Protein 9IA2 (pdb70)

InterPro domains:
  IPR005653 Organic solvent tolerance-like, N-terminal [PF03968] (53-194)
  IPR007543 LptD, C-terminal [PF04453] (309-697)
  IPR020889 LPS-assembly protein LptD [MF_01411] (3-763)
  IPR050218 Lipopolysaccharide Assembly Protein LptD [PTHR30189] (1-781)

Nearest PDB structures (foldseek):
  4q35-assembly1_A  TM=9.041E-01  e=0.000E+00  Shigella flexneri
  4rhb-assembly1_A  TM=9.912E-01  e=6.072E-88  Escherichia coli K-12
  4n4r-assembly1_A  TM=9.856E-01  e=3.255E-78  Salmonella enterica subsp. enterica serovar Typhimurium str. LT2
  8h1s-assembly1_C  TM=8.757E-01  e=7.212E-52  Pseudomonas aeruginosa PAO1
  5iva-assembly1_A  TM=8.704E-01  e=1.239E-38  Pseudomonas aeruginosa PAO1

B-factor: mean 85.43, std 21.35, range [50.89, 157.4]

Secondary structure (DSSP, 8-state):
-HHHHHTTS----------EE--EEE-S---B--B---SEEEE-SSEEEEESEEEE-TTT--EEEES-EEEESSS--EEE-SEEEEETTTTEEEEET-EEB-SPTT--SEEEE-SEEEEETTTTEEEEEEEEEEETTEEEEEEEEEEEE-SSS-B-EEPPPEEEEETTTEEEEE--EEEEEETTEEEEEEEEEETTTTEEEEEEEEEEEETTEEEEEEEEEES--TTHHHH-TTSS---EEEEEEEEEEEETTTEEEEEEEEEESSTTHHHHS--SS--TT-SEEEEEEEEEEE-SSEEEEEEEEEEEE--SS----EEEEEEEEEEEEEEEETTEEEEEEEEEEEEEESSTTS-EEEEEEEEEEEEEEEE-SSEEEEEEEEE-EEEEEEE--HHHHHH-SS---SEEEE--EEEEEEEEE-EEEE-SSS-TT-EEEEEEEEEEEEE-----TTS--SS-PBPP--TTGGG-S-SBSSSS----EEEEEEEEEEEEE-TTS-EEEEEEEEEEEESS----S------SS---SEEEEEEEEEEE--SSSEEEEEEEEEETTTTEEEEEEEEEEEESSSS-EEEEEEEEE-HHHHHHHS-GGGGTSHHHHT-EEEEEEEEEEEETTTEEEEEEEEEETTTTEEEEEEEEEEEE-SSEEEEEEEEEEEEEEETTTTEEEEEEEEEEEEEE-SSSS-----HHHHTTSSSS------/---EE--S-SS-GGGSEEEEEESSTTSHHHHHHHHHHHHTT-EEE-TT-S--SS-EEEEEEEEEEEEEEEE-TTS-EEEEEEEEEEEEEEE-TTS-EEEEEEEEEEEEE--GGGHHHHHHHHHHHHHHHHHHHHHHHHHHHHHHHHHHHHHH-/--B-------

Radius of gyration: 32.45 Å; Cα contacts (8 Å, |Δi|>4): 2332; chains: 3; bounding box: 78×64×96 Å

Organism: Escherichia coli (strain K12) (NCBI:txid83333)

Structure (mmCIF, N/CA/C/O backbone):
data_9IA2
#
_entry.id   9IA2
#
_cell.length_a   1.00
_cell.length_b   1.00
_cell.length_c   1.00
_cell.angle_alpha   90.00
_cell.angle_beta   90.00
_cell.angle_gamma   90.00
#
_symmetry.space_group_name_H-M   'P 1'
#
loop_
_entity.id
_entity.type
_entity.pdbx_description
1 polymer 'LPS-assembly protein LptD'
2 polymer 'LPS-assembly lipoprotein LptE'
3 polymer 'LPS-assembly lipoprotein LptM'
#
loop_
_atom_site.group_PDB
_atom_site.id
_atom_site.type_symbol
_atom_site.label_atom_id
_atom_site.label_alt_id
_atom_site.label_comp_id
_atom_site.label_asym_id
_atom_site.label_entity_id
_atom_site.label_seq_id
_atom_site.pdbx_PDB_ins_code
_atom_site.Cartn_x
_atom_site.Cartn_y
_atom_site.Cartn_z
_atom_site.occupancy
_atom_site.B_iso_or_equiv
_atom_site.auth_seq_id
_atom_site.auth_comp_id
_atom_site.auth_asym_id
_atom_site.auth_atom_id
_atom_site.pdbx_PDB_model_num
ATOM 1 N N . LEU A 1 27 ? 142.73300 148.79300 155.62800 1.000 122.98651 27 LEU A N 1
ATOM 2 C CA . LEU A 1 27 ? 142.44800 147.98900 156.82000 1.000 124.56626 27 LEU A CA 1
ATOM 3 C C . LEU A 1 27 ? 143.61300 147.07600 157.21700 1.000 127.51194 27 LEU A C 1
ATOM 4 O O . LEU A 1 27 ? 143.95200 147.02100 158.39200 1.000 129.10335 27 LEU A O 1
ATOM 20 N N . ALA A 1 28 ? 144.27500 146.40700 156.27400 1.000 128.39805 28 ALA A N 1
ATOM 21 C CA . ALA A 1 28 ? 145.44700 145.58800 156.59400 1.000 127.16440 28 ALA A CA 1
ATOM 22 C C . ALA A 1 28 ? 146.56800 146.41400 157.26700 1.000 127.43592 28 ALA A C 1
ATOM 23 O O . ALA A 1 28 ? 147.17800 145.95800 158.23400 1.000 126.72782 28 ALA A O 1
ATOM 30 N N . SER A 1 29 ? 146.78200 147.66100 156.83600 1.000 129.51172 29 SER A N 1
ATOM 31 C CA . SER A 1 29 ? 147.69500 148.60300 157.49300 1.000 128.63060 29 SER A CA 1
ATOM 32 C C . SER A 1 29 ? 147.20100 149.02900 158.88000 1.000 125.47510 29 SER A C 1
ATOM 33 O O . SER A 1 29 ? 147.98900 149.07200 159.81800 1.000 127.55717 29 SER A O 1
ATOM 41 N N . GLN A 1 30 ? 145.90700 149.30100 159.05000 1.000 125.03225 30 GLN A N 1
ATOM 42 C CA . GLN A 1 30 ? 145.31800 149.60900 160.36200 1.000 127.05729 30 GLN A CA 1
ATOM 43 C C . GLN A 1 30 ? 145.39800 148.42400 161.34200 1.000 125.28811 30 GLN A C 1
ATOM 44 O O . GLN A 1 30 ? 145.51500 148.63400 162.54800 1.000 120.41481 30 GLN A O 1
ATOM 58 N N . CYS A 1 31 ? 145.36700 147.18900 160.84600 1.000 127.09368 31 CYS A N 1
ATOM 59 C CA . CYS A 1 31 ? 145.57300 146.00700 161.67200 1.000 122.60767 31 CYS A CA 1
ATOM 60 C C . CYS A 1 31 ? 147.04300 145.84500 162.05700 1.000 122.36656 31 CYS A C 1
ATOM 61 O O . CYS A 1 31 ? 147.34700 145.75500 163.24200 1.000 120.98677 31 CYS A O 1
ATOM 68 N N . MET A 1 32 ? 147.97400 145.87200 161.09900 1.000 125.95804 32 MET A N 1
ATOM 69 C CA . MET A 1 32 ? 149.40800 145.73100 161.39300 1.000 126.23807 32 MET A CA 1
ATOM 70 C C . MET A 1 32 ? 149.98200 146.88600 162.22700 1.000 123.28313 32 MET A C 1
ATOM 71 O O . MET A 1 32 ? 150.94500 146.68300 162.95800 1.000 120.92151 32 MET A O 1
ATOM 85 N N . LEU A 1 33 ? 149.36700 148.07200 162.21400 1.000 124.22547 33 LEU A N 1
ATOM 86 C CA . LEU A 1 33 ? 149.69100 149.16700 163.13200 1.000 124.72075 33 LEU A CA 1
ATOM 87 C C . LEU A 1 33 ? 149.52300 148.77300 164.61500 1.000 121.40570 33 LEU A C 1
ATOM 88 O O . LEU A 1 33 ? 150.23900 149.29100 165.47100 1.000 123.21261 33 LEU A O 1
ATOM 104 N N . GLY A 1 34 ? 148.62400 147.83800 164.93200 1.000 117.84779 34 GLY A N 1
ATOM 105 C CA . GLY A 1 34 ? 148.42200 147.30700 166.28200 1.000 114.19783 34 GLY A CA 1
ATOM 106 C C . GLY A 1 34 ? 149.28000 146.08500 166.64400 1.000 117.61026 34 GLY A C 1
ATOM 107 O O . GLY A 1 34 ? 149.04800 145.48300 167.69100 1.000 113.32642 34 GLY A O 1
ATOM 111 N N . VAL A 1 35 ? 150.24700 145.69400 165.80300 1.000 121.56316 35 VAL A N 1
ATOM 112 C CA . VAL A 1 35 ? 151.06700 144.47800 165.97500 1.000 119.12152 35 VAL A CA 1
ATOM 113 C C . VAL A 1 35 ? 152.54600 144.81900 166.23300 1.000 119.53973 35 VAL A C 1
ATOM 114 O O . VAL A 1 35 ? 153.13000 145.56400 165.44900 1.000 122.16013 35 VAL A O 1
ATOM 127 N N . PRO A 1 36 ? 153.19200 144.29000 167.29000 1.000 117.52166 36 PRO A N 1
ATOM 128 C CA . PRO A 1 36 ? 154.63300 144.43500 167.50800 1.000 118.07925 36 PRO A CA 1
ATOM 129 C C . PRO A 1 36 ? 155.49800 143.88600 166.36800 1.000 120.53717 36 PRO A C 1
ATOM 130 O O . PRO A 1 36 ? 155.14700 142.90500 165.71300 1.000 117.64246 36 PRO A O 1
ATOM 141 N N . SER A 1 37 ? 156.68800 144.45500 166.19400 1.000 126.10550 37 SER A N 1
ATOM 142 C CA . SER A 1 37 ? 157.67000 144.05200 165.17800 1.000 126.50929 37 SER A CA 1
ATOM 143 C C . SER A 1 37 ? 159.05100 143.84500 165.80400 1.000 129.82129 37 SER A C 1
ATOM 144 O O . SER A 1 37 ? 159.51200 144.68600 166.57500 1.000 129.56770 37 SER A O 1
ATOM 152 N N . TYR A 1 38 ? 159.73000 142.75500 165.45300 1.000 130.49959 38 TYR A N 1
ATOM 153 C CA . TYR A 1 38 ? 161.07100 142.43500 165.94800 1.000 132.86240 38 TYR A CA 1
ATOM 154 C C . TYR A 1 38 ? 162.10500 143.45800 165.43300 1.000 135.55221 38 TYR A C 1
ATOM 155 O O . TYR A 1 38 ? 162.29300 143.60900 164.22500 1.000 138.53458 38 TYR A O 1
ATOM 173 N N . ARG A 1 40 ? 165.55300 144.15200 166.33400 1.000 141.24192 40 ARG A N 1
ATOM 174 C CA . ARG A 1 40 ? 166.94400 143.78800 166.64800 1.000 144.95765 40 ARG A CA 1
ATOM 175 C C . ARG A 1 40 ? 167.51500 142.87200 165.55000 1.000 151.36178 40 ARG A C 1
ATOM 176 O O . ARG A 1 40 ? 166.74600 142.37200 164.72600 1.000 149.52744 40 ARG A O 1
ATOM 197 N N . PRO A 1 41 ? 168.83900 142.63700 165.48500 1.000 157.40448 41 PRO A N 1
ATOM 198 C CA . PRO A 1 41 ? 169.41400 141.62800 164.59200 1.000 152.74179 41 PRO A CA 1
ATOM 199 C C . PRO A 1 41 ? 168.76000 140.24800 164.75900 1.000 145.28129 41 PRO A C 1
ATOM 200 O O . PRO A 1 41 ? 168.43000 139.84300 165.87600 1.000 147.04092 41 PRO A O 1
ATOM 211 N N . THR A 1 53 ? 174.66100 137.99300 177.40800 1.000 129.93507 53 THR A N 1
ATOM 212 C CA . THR A 1 53 ? 174.99700 139.32600 177.94800 1.000 132.95786 53 THR A CA 1
ATOM 213 C C . THR A 1 53 ? 174.05800 139.71800 179.08500 1.000 135.27706 53 THR A C 1
ATOM 214 O O . THR A 1 53 ? 172.87900 139.37300 179.04200 1.000 137.35972 53 THR A O 1
ATOM 225 N N . ILE A 1 54 ? 174.55900 140.44900 180.09000 1.000 135.03109 54 ILE A N 1
ATOM 226 C CA . ILE A 1 54 ? 173.77900 141.02200 181.20100 1.000 135.43573 54 ILE A CA 1
ATOM 227 C C . ILE A 1 54 ? 174.20500 142.47500 181.44500 1.000 128.54012 54 ILE A C 1
ATOM 228 O O . ILE A 1 54 ? 175.39800 142.77000 181.48300 1.000 130.04033 54 ILE A O 1
ATOM 244 N N . VAL A 1 68 ? 173.06800 138.37900 192.02300 1.000 136.75769 68 VAL A N 1
ATOM 245 C CA . VAL A 1 68 ? 171.83500 139.17300 191.96300 1.000 143.67254 68 VAL A CA 1
ATOM 246 C C . VAL A 1 68 ? 172.12000 140.49200 191.25600 1.000 143.26362 68 VAL A C 1
ATOM 247 O O . VAL A 1 68 ? 173.02300 141.22600 191.64500 1.000 142.05421 68 VAL A O 1
ATOM 260 N N . PHE A 1 69 ? 171.33600 140.81100 190.23400 1.000 144.41675 69 PHE A N 1
ATOM 261 C CA . PHE A 1 69 ? 171.37500 142.06600 189.48400 1.000 141.66310 69 PHE A CA 1
ATOM 262 C C . PHE A 1 69 ? 170.13600 142.90100 189.80500 1.000 139.26698 69 PHE A C 1
ATOM 263 O O . PHE A 1 69 ? 169.03500 142.35500 189.87400 1.000 143.05440 69 PHE A O 1
ATOM 280 N N . VAL A 1 73 ? 167.54500 146.13500 184.53300 1.000 133.09355 73 VAL A N 1
ATOM 281 C CA . VAL A 1 73 ? 168.23900 144.90900 184.12100 1.000 137.86276 73 VAL A CA 1
ATOM 282 C C . VAL A 1 73 ? 167.85000 144.52400 182.69100 1.000 134.39794 73 VAL A C 1
ATOM 283 O O . VAL A 1 73 ? 166.66700 144.51200 182.36200 1.000 134.63610 73 VAL A O 1
ATOM 296 N N . ASP A 1 74 ? 168.83700 144.21400 181.84800 1.000 133.69550 74 ASP A N 1
ATOM 297 C CA . ASP A 1 74 ? 168.68100 143.94600 180.41100 1.000 134.26390 74 ASP A CA 1
ATOM 298 C C . ASP A 1 74 ? 169.64100 142.83200 179.95900 1.000 133.38132 74 ASP A C 1
ATOM 299 O O . ASP A 1 74 ? 170.86300 142.96100 180.06300 1.000 136.92654 74 ASP A O 1
ATOM 308 N N . ILE A 1 75 ? 169.07700 141.70400 179.51800 1.000 133.58199 75 ILE A N 1
ATOM 309 C CA . ILE A 1 75 ? 169.73200 140.40000 179.36700 1.000 135.22328 75 ILE A CA 1
ATOM 310 C C . ILE A 1 75 ? 169.41600 139.80200 177.99300 1.000 136.05979 75 ILE A C 1
ATOM 311 O O . ILE A 1 75 ? 168.27200 139.84800 177.54600 1.000 139.08347 75 ILE A O 1
ATOM 327 N N . MET A 1 76 ? 170.40100 139.20100 177.32300 1.000 135.57694 76 MET A N 1
ATOM 328 C CA . MET A 1 76 ? 170.23900 138.61300 175.98900 1.000 134.77543 76 MET A CA 1
ATOM 329 C C . MET A 1 76 ? 170.87300 137.22200 175.88300 1.000 128.98086 76 MET A C 1
ATOM 330 O O . MET A 1 76 ? 171.88400 136.93300 176.52400 1.000 131.77439 76 MET A O 1
ATOM 344 N N . SER A 1 80 ? 166.59200 135.95700 171.73700 1.000 122.46686 80 SER A N 1
ATOM 345 C CA . SER A 1 80 ? 165.75800 136.18400 172.92500 1.000 128.55857 80 SER A CA 1
ATOM 346 C C . SER A 1 80 ? 166.33000 137.29000 173.82500 1.000 129.09243 80 SER A C 1
ATOM 347 O O . SER A 1 80 ? 167.53100 137.30900 174.10400 1.000 131.93692 80 SER A O 1
ATOM 355 N N . ARG A 1 81 ? 165.46800 138.17500 174.33500 1.000 130.53004 81 ARG A N 1
ATOM 356 C CA . ARG A 1 81 ? 165.80600 139.24000 175.29700 1.000 131.10988 81 ARG A CA 1
ATOM 357 C C . ARG A 1 81 ? 164.89800 139.18400 176.52600 1.000 131.68448 81 ARG A C 1
ATOM 358 O O . ARG A 1 81 ? 163.70900 138.90800 176.40700 1.000 133.17914 81 ARG A O 1
ATOM 379 N N . LEU A 1 82 ? 165.45400 139.49100 177.69300 1.000 128.66691 82 LEU A N 1
ATOM 380 C CA . LEU A 1 82 ? 164.78400 139.55900 178.98900 1.000 126.59659 82 LEU A CA 1
ATOM 381 C C . LEU A 1 82 ? 165.13100 140.89100 179.66900 1.000 128.58061 82 LEU A C 1
ATOM 382 O O . LEU A 1 82 ? 166.28300 141.31300 179.64700 1.000 133.07278 82 LEU A O 1
ATOM 398 N N . GLN A 1 83 ? 164.16100 141.53000 180.31300 1.000 126.54166 83 GLN A N 1
ATOM 399 C CA . GLN A 1 83 ? 164.34800 142.72200 181.14100 1.000 124.72746 83 GLN A CA 1
ATOM 400 C C . GLN A 1 83 ? 163.56500 142.60600 182.45000 1.000 124.42812 83 GLN A C 1
ATOM 401 O O . GLN A 1 83 ? 162.51400 141.97200 182.47600 1.000 128.17773 83 GLN A O 1
ATOM 415 N N . ALA A 1 84 ? 164.05800 143.21000 183.53100 1.000 130.40193 84 ALA A N 1
ATOM 416 C CA . ALA A 1 84 ? 163.41900 143.18600 184.85000 1.000 133.08897 84 ALA A CA 1
ATOM 417 C C . ALA A 1 84 ? 163.97300 144.27700 185.78900 1.000 136.48782 84 ALA A C 1
ATOM 418 O O . ALA A 1 84 ? 165.00500 144.88800 185.51700 1.000 137.55711 84 ALA A O 1
ATOM 425 N N . ASP A 1 85 ? 163.31500 144.50800 186.92200 1.000 139.33524 85 ASP A N 1
ATOM 426 C CA . ASP A 1 85 ? 163.85800 145.33600 188.00700 1.000 143.03915 85 ASP A CA 1
ATOM 427 C C . ASP A 1 85 ? 164.91000 144.59400 188.84700 1.000 141.88291 85 ASP A C 1
ATOM 428 O O . ASP A 1 85 ? 165.86600 145.21000 189.31900 1.000 140.82591 85 ASP A O 1
ATOM 437 N N . GLU A 1 86 ? 164.76800 143.27800 189.01100 1.000 142.88757 86 GLU A N 1
ATOM 438 C CA . GLU A 1 86 ? 165.73800 142.40000 189.67000 1.000 142.99027 86 GLU A CA 1
ATOM 439 C C . GLU A 1 86 ? 165.86700 141.05200 188.94300 1.000 142.66072 86 GLU A C 1
ATOM 440 O O . GLU A 1 86 ? 164.87600 140.48800 188.48300 1.000 145.17298 86 GLU A O 1
ATOM 452 N N . VAL A 1 87 ? 167.08200 140.50300 188.86900 1.000 140.65935 87 VAL A N 1
ATOM 453 C CA . VAL A 1 87 ? 167.33900 139.13500 188.39100 1.000 140.80333 87 VAL A CA 1
ATOM 454 C C . VAL A 1 87 ? 168.31200 138.41800 189.31800 1.000 141.29427 87 VAL A C 1
ATOM 455 O O . VAL A 1 87 ? 169.40300 138.91700 189.57700 1.000 142.20096 87 VAL A O 1
ATOM 468 N N . GLN A 1 88 ? 167.97200 137.20700 189.75400 1.000 142.36344 88 GLN A N 1
ATOM 469 C CA . GLN A 1 88 ? 168.89400 136.29800 190.43300 1.000 140.65751 88 GLN A CA 1
ATOM 470 C C . GLN A 1 88 ? 169.35600 135.25100 189.42500 1.000 140.60925 88 GLN A C 1
ATOM 471 O O . GLN A 1 88 ? 168.52500 134.59500 188.80700 1.000 138.27047 88 GLN A O 1
ATOM 485 N N . LEU A 1 89 ? 170.66900 135.10800 189.25000 1.000 140.12676 89 LEU A N 1
ATOM 486 C CA . LEU A 1 89 ? 171.32600 134.19000 188.32100 1.000 138.61698 89 LEU A CA 1
ATOM 487 C C . LEU A 1 89 ? 172.01800 133.05100 189.07600 1.000 137.09916 89 LEU A C 1
ATOM 488 O O . LEU A 1 89 ? 172.79200 133.30000 189.99800 1.000 134.13200 89 LEU A O 1
ATOM 504 N N . HIS A 1 90 ? 171.80100 131.81700 188.63300 1.000 141.77059 90 HIS A N 1
ATOM 505 C CA . HIS A 1 90 ? 172.47500 130.62400 189.13300 1.000 138.74865 90 HIS A CA 1
ATOM 506 C C . HIS A 1 90 ? 173.18300 129.87000 188.00400 1.000 135.51076 90 HIS A C 1
ATOM 507 O O . HIS A 1 90 ? 172.63000 129.71600 186.91500 1.000 138.13935 90 HIS A O 1
ATOM 521 N N . THR A 1 103 ? 170.18900 128.84400 185.36800 1.000 131.00864 103 THR A N 1
ATOM 522 C CA . THR A 1 103 ? 168.81700 129.38400 185.49300 1.000 137.62408 103 THR A CA 1
ATOM 523 C C . THR A 1 103 ? 168.77900 130.81000 186.04300 1.000 138.24469 103 THR A C 1
ATOM 524 O O . THR A 1 103 ? 169.69600 131.24700 186.74100 1.000 141.10077 103 THR A O 1
ATOM 535 N N . VAL A 1 104 ? 167.70900 131.54100 185.72700 1.000 135.90987 104 VAL A N 1
ATOM 536 C CA . VAL A 1 104 ? 167.44200 132.89700 186.23100 1.000 133.85112 104 VAL A CA 1
ATOM 537 C C . VAL A 1 104 ? 166.03400 133.01000 186.80100 1.000 135.30066 104 VAL A C 1
ATOM 538 O O . VAL A 1 104 ? 165.08500 132.52500 186.19000 1.000 135.67971 104 VAL A O 1
ATOM 551 N N . ASP A 1 105 ? 165.89000 133.71000 187.92300 1.000 135.11121 105 ASP A N 1
ATOM 552 C CA . ASP A 1 105 ? 164.60600 134.17400 188.45300 1.000 135.59966 105 ASP A CA 1
ATOM 553 C C . ASP A 1 105 ? 164.52400 135.68800 188.25000 1.000 133.07239 105 ASP A C 1
ATOM 554 O O . ASP A 1 105 ? 165.38500 136.42100 188.73300 1.000 137.97029 105 ASP A O 1
ATOM 563 N N . LEU A 1 107 ? 162.26300 139.29700 188.65300 1.000 135.25725 107 LEU A N 1
ATOM 564 C CA . LEU A 1 107 ? 161.28100 139.89100 189.56200 1.000 137.41193 107 LEU A CA 1
ATOM 565 C C . LEU A 1 107 ? 161.05900 141.38300 189.26200 1.000 138.56919 107 LEU A C 1
ATOM 566 O O . LEU A 1 107 ? 162.01500 142.14800 189.15400 1.000 138.67142 107 LEU A O 1
ATOM 582 N N . GLY A 1 108 ? 159.78900 141.79700 189.19300 1.000 137.45864 108 GLY A N 1
ATOM 583 C CA . GLY A 1 108 ? 159.35800 143.17800 188.94200 1.000 132.64171 108 GLY A CA 1
ATOM 584 C C . GLY A 1 108 ? 159.55900 143.62700 187.48900 1.000 132.04183 108 GLY A C 1
ATOM 585 O O . GLY A 1 108 ? 160.64000 143.46000 186.92600 1.000 133.81651 108 GLY A O 1
ATOM 589 N N . ASN A 1 109 ? 158.51100 144.18500 186.86900 1.000 129.84095 109 ASN A N 1
ATOM 590 C CA . ASN A 1 109 ? 158.52500 144.65400 185.47400 1.000 131.82163 109 ASN A CA 1
ATOM 591 C C . ASN A 1 109 ? 159.17100 143.64600 184.49800 1.000 128.49922 109 ASN A C 1
ATOM 592 O O . ASN A 1 109 ? 159.90500 144.03500 183.58800 1.000 129.63001 109 ASN A O 1
ATOM 603 N N . VAL A 1 110 ? 158.93000 142.34200 184.68600 1.000 126.02031 110 VAL A N 1
ATOM 604 C CA . VAL A 1 110 ? 159.50000 141.29500 183.83200 1.000 122.46318 110 VAL A CA 1
ATOM 605 C C . VAL A 1 110 ? 158.93100 141.44100 182.42700 1.000 114.62901 110 VAL A C 1
ATOM 606 O O . VAL A 1 110 ? 157.72200 141.34700 182.22700 1.000 110.54606 110 VAL A O 1
ATOM 619 N N . HIS A 1 111 ? 159.80500 141.66500 181.45800 1.000 114.34797 111 HIS A N 1
ATOM 620 C CA . HIS A 1 111 ? 159.48300 141.79900 180.04300 1.000 113.95637 111 HIS A CA 1
ATOM 621 C C . HIS A 1 111 ? 160.39400 140.85600 179.26300 1.000 117.10768 111 HIS A C 1
ATOM 622 O O . HIS A 1 111 ? 161.59800 140.81200 179.49700 1.000 123.66005 111 HIS A O 1
ATOM 636 N N . TYR A 1 112 ? 159.83300 140.10000 178.33600 1.000 116.18923 112 TYR A N 1
ATOM 637 C CA . TYR A 1 112 ? 160.53300 139.08300 177.56000 1.000 113.98794 112 TYR A CA 1
ATOM 638 C C . TYR A 1 112 ? 160.13200 139.26600 176.09800 1.000 115.12525 112 TYR A C 1
ATOM 639 O O . TYR A 1 112 ? 158.94600 139.41600 175.82500 1.000 120.08748 112 TYR A O 1
ATOM 657 N N . ASP A 1 113 ? 161.06400 139.23800 175.14900 1.000 116.55096 113 ASP A N 1
ATOM 658 C CA . ASP A 1 113 ? 160.73300 139.34000 173.72900 1.000 119.39048 113 ASP A CA 1
ATOM 659 C C . ASP A 1 113 ? 161.67400 138.52600 172.83700 1.000 122.02403 113 ASP A C 1
ATOM 660 O O . ASP A 1 113 ? 162.81900 138.23700 173.18400 1.000 128.33319 113 ASP A O 1
ATOM 669 N N . ASP A 1 114 ? 161.14400 138.09600 171.69600 1.000 119.84603 114 ASP A N 1
ATOM 670 C CA . ASP A 1 114 ? 161.72900 137.08400 170.81200 1.000 122.26735 114 ASP A CA 1
ATOM 671 C C . ASP A 1 114 ? 161.15800 137.23000 169.38300 1.000 123.07576 114 ASP A C 1
ATOM 672 O O . ASP A 1 114 ? 160.44700 138.18400 169.07700 1.000 123.30312 114 ASP A O 1
ATOM 681 N N . ASN A 1 115 ? 161.42400 136.26200 168.50500 1.000 127.96650 115 ASN A N 1
ATOM 682 C CA . ASN A 1 115 ? 160.94300 136.20400 167.12500 1.000 131.66986 115 ASN A CA 1
ATOM 683 C C . ASN A 1 115 ? 159.40700 136.25400 166.99100 1.000 129.86656 115 ASN A C 1
ATOM 684 O O . ASN A 1 115 ? 158.90200 136.82300 166.02300 1.000 127.18772 115 ASN A O 1
ATOM 695 N N . GLN A 1 116 ? 158.66900 135.62700 167.91700 1.000 124.16535 116 GLN A N 1
ATOM 696 C CA . GLN A 1 116 ? 157.22400 135.40100 167.78800 1.000 122.77855 116 GLN A CA 1
ATOM 697 C C . GLN A 1 116 ? 156.35900 135.87400 168.96600 1.000 118.11036 116 GLN A C 1
ATOM 698 O O . GLN A 1 116 ? 155.14200 135.92200 168.80800 1.000 118.75309 116 GLN A O 1
ATOM 712 N N . VAL A 1 117 ? 156.92100 136.24100 170.12200 1.000 111.64459 117 VAL A N 1
ATOM 713 C CA . VAL A 1 117 ? 156.13000 136.70400 171.28000 1.000 110.20337 117 VAL A CA 1
ATOM 714 C C . VAL A 1 117 ? 156.82200 137.78500 172.10000 1.000 107.91870 117 VAL A C 1
ATOM 715 O O . VAL A 1 117 ? 158.04300 137.83200 172.19600 1.000 115.06081 117 VAL A O 1
ATOM 728 N N . ILE A 1 118 ? 155.98900 138.60200 172.74100 1.000 104.33594 118 ILE A N 1
ATOM 729 C CA . ILE A 1 118 ? 156.27900 139.40500 173.92300 1.000 104.65267 118 ILE A CA 1
ATOM 730 C C . ILE A 1 118 ? 155.61800 138.70200 175.11700 1.000 103.22226 118 ILE A C 1
ATOM 731 O O . ILE A 1 118 ? 154.47400 138.27400 174.98900 1.000 108.00435 118 ILE A O 1
ATOM 747 N N . LEU A 1 119 ? 156.26600 138.61400 176.27700 1.000 101.47995 119 LEU A N 1
ATOM 748 C CA . LEU A 1 119 ? 155.62900 138.23500 177.54700 1.000 99.63009 119 LEU A CA 1
ATOM 749 C C . LEU A 1 119 ? 155.88500 139.34000 178.57900 1.000 103.24574 119 LEU A C 1
ATOM 750 O O . LEU A 1 119 ? 156.99300 139.87000 178.63800 1.000 109.29795 119 LEU A O 1
ATOM 766 N N . LYS A 1 120 ? 154.89600 139.66800 179.41400 1.000 100.65184 120 LYS A N 1
ATOM 767 C CA . LYS A 1 120 ? 155.01500 140.67200 180.47800 1.000 101.86886 120 LYS A CA 1
ATOM 768 C C . LYS A 1 120 ? 154.38300 140.17900 181.77800 1.000 100.57110 120 LYS A C 1
ATOM 769 O O . LYS A 1 120 ? 153.30900 139.59100 181.73500 1.000 100.85077 120 LYS A O 1
ATOM 788 N N . GLY A 1 121 ? 154.98400 140.42300 182.93800 1.000 105.01546 121 GLY A N 1
ATOM 789 C CA . GLY A 1 121 ? 154.35500 140.06400 184.21500 1.000 105.41776 121 GLY A CA 1
ATOM 790 C C . GLY A 1 121 ? 155.15800 140.42100 185.46800 1.000 112.09461 121 GLY A C 1
ATOM 791 O O . GLY A 1 121 ? 156.27600 140.91900 185.37400 1.000 116.22802 121 GLY A O 1
ATOM 795 N N . PRO A 1 122 ? 154.60600 140.17300 186.66900 1.000 118.23787 122 PRO A N 1
ATOM 796 C CA . PRO A 1 122 ? 155.28400 140.45400 187.93900 1.000 119.30352 122 PRO A CA 1
ATOM 797 C C . PRO A 1 122 ? 156.52600 139.58700 188.21000 1.000 119.68601 122 PRO A C 1
ATOM 798 O O . PRO A 1 122 ? 157.48500 140.05100 188.82600 1.000 123.47536 122 PRO A O 1
ATOM 809 N N . LYS A 1 123 ? 156.49100 138.31900 187.78200 1.000 123.59460 123 LYS A N 1
ATOM 810 C CA . LYS A 1 123 ? 157.44400 137.25900 188.14500 1.000 122.18418 123 LYS A CA 1
ATOM 811 C C . LYS A 1 123 ? 157.73800 136.35800 186.95000 1.000 122.16519 123 LYS A C 1
ATOM 812 O O . LYS A 1 123 ? 156.82400 135.98300 186.21900 1.000 121.88224 123 LYS A O 1
ATOM 831 N N . GLY A 1 124 ? 158.98800 135.92500 186.79800 1.000 123.45723 124 GLY A N 1
ATOM 832 C CA . GLY A 1 124 ? 159.40200 134.97700 185.76400 1.000 121.40328 124 GLY A CA 1
ATOM 833 C C . GLY A 1 124 ? 160.59800 134.10300 186.15000 1.000 124.33716 124 GLY A C 1
ATOM 834 O O . GLY A 1 124 ? 161.30200 134.37600 187.11800 1.000 127.87680 124 GLY A O 1
ATOM 838 N N . TRP A 1 125 ? 160.82200 133.04100 185.38300 1.000 127.71003 125 TRP A N 1
ATOM 839 C CA . TRP A 1 125 ? 161.92800 132.09200 185.51200 1.000 126.07425 125 TRP A CA 1
ATOM 840 C C . TRP A 1 125 ? 162.35700 131.59300 184.12900 1.000 128.91549 125 TRP A C 1
ATOM 841 O O . TRP A 1 125 ? 161.51000 131.44500 183.24800 1.000 130.16152 125 TRP A O 1
ATOM 862 N N . ALA A 1 126 ? 163.63200 131.26300 183.93400 1.000 128.15504 126 ALA A N 1
ATOM 863 C CA . ALA A 1 126 ? 164.09900 130.61200 182.70900 1.000 129.09298 126 ALA A CA 1
ATOM 864 C C . ALA A 1 126 ? 165.33100 129.72500 182.93700 1.000 132.01150 126 ALA A C 1
ATOM 865 O O . ALA A 1 126 ? 166.11600 129.96600 183.85100 1.000 135.36871 126 ALA A O 1
ATOM 872 N N . ASN A 1 127 ? 165.53800 128.73900 182.06100 1.000 134.74405 127 ASN A N 1
ATOM 873 C CA . ASN A 1 127 ? 166.75400 127.92600 181.99200 1.000 134.37729 127 ASN A CA 1
ATOM 874 C C . ASN A 1 127 ? 167.55300 128.32700 180.74300 1.000 137.38304 127 ASN A C 1
ATOM 875 O O . ASN A 1 127 ? 167.04700 128.24500 179.62400 1.000 136.02961 127 ASN A O 1
ATOM 886 N N . LEU A 1 128 ? 168.80200 128.75600 180.93400 1.000 138.69523 128 LEU A N 1
ATOM 887 C CA . LEU A 1 128 ? 169.63000 129.30400 179.85400 1.000 140.24465 128 LEU A CA 1
ATOM 888 C C . LEU A 1 128 ? 170.23600 128.21700 178.95200 1.000 140.00132 128 LEU A C 1
ATOM 889 O O . LEU A 1 128 ? 170.64100 128.51000 177.83100 1.000 137.37899 128 LEU A O 1
ATOM 905 N N . ASN A 1 129 ? 170.30200 126.95900 179.39400 1.000 140.17204 129 ASN A N 1
ATOM 906 C CA . ASN A 1 129 ? 170.82100 125.86500 178.57200 1.000 139.68713 129 ASN A CA 1
ATOM 907 C C . ASN A 1 129 ? 169.75400 125.32700 177.59700 1.000 140.74159 129 ASN A C 1
ATOM 908 O O . ASN A 1 129 ? 170.05900 125.05600 176.43900 1.000 140.82100 129 ASN A O 1
ATOM 919 N N . THR A 1 130 ? 168.50100 125.18600 178.03800 1.000 141.27796 130 THR A N 1
ATOM 920 C CA . THR A 1 130 ? 167.40400 124.60700 177.23000 1.000 138.33235 130 THR A CA 1
ATOM 921 C C . THR A 1 130 ? 166.46700 125.64000 176.59400 1.000 137.80221 130 THR A C 1
ATOM 922 O O . THR A 1 130 ? 165.59800 125.26500 175.80600 1.000 136.40391 130 THR A O 1
ATOM 933 N N . LYS A 1 131 ? 166.59100 126.92100 176.97100 1.000 139.45728 131 LYS A N 1
ATOM 934 C CA . LYS A 1 131 ? 165.64900 128.02600 176.68500 1.000 139.18894 131 LYS A CA 1
ATOM 935 C C . LYS A 1 131 ? 164.18200 127.75900 177.08800 1.000 137.88255 131 LYS A C 1
ATOM 936 O O . LYS A 1 131 ? 163.25000 128.35400 176.56100 1.000 135.24917 131 LYS A O 1
ATOM 955 N N . ASP A 1 132 ? 163.98400 126.88800 178.07800 1.000 134.65916 132 ASP A N 1
ATOM 956 C CA . ASP A 1 132 ? 162.74100 126.70300 178.84000 1.000 131.83729 132 ASP A CA 1
ATOM 957 C C . ASP A 1 132 ? 162.41300 127.96800 179.67800 1.000 129.61938 132 ASP A C 1
ATOM 958 O O . ASP A 1 132 ? 163.31800 128.70600 180.07200 1.000 130.40700 132 ASP A O 1
ATOM 967 N N . THR A 1 133 ? 161.13800 128.29900 179.91600 1.000 128.50782 133 THR A N 1
ATOM 968 C CA . THR A 1 133 ? 160.71500 129.53900 180.61700 1.000 126.17749 133 THR A CA 1
ATOM 969 C C . THR A 1 133 ? 159.33800 129.41400 181.28300 1.000 120.15023 133 THR A C 1
ATOM 970 O O . THR A 1 133 ? 158.43900 128.79000 180.72800 1.000 121.05969 133 THR A O 1
ATOM 981 N N . ASN A 1 134 ? 159.13400 130.08900 182.41800 1.000 117.18009 134 ASN A N 1
ATOM 982 C CA . ASN A 1 134 ? 157.85600 130.25600 183.12100 1.000 117.67325 134 ASN A CA 1
ATOM 983 C C . ASN A 1 134 ? 157.63700 131.74300 183.45800 1.000 117.05641 134 ASN A C 1
ATOM 984 O O . ASN A 1 134 ? 158.57300 132.43200 183.84700 1.000 120.00210 134 ASN A O 1
ATOM 995 N N . VAL A 1 135 ? 156.40900 132.24500 183.34900 1.000 115.97116 135 VAL A N 1
ATOM 996 C CA . VAL A 1 135 ? 156.00000 133.60900 183.71800 1.000 112.45788 135 VAL A CA 1
ATOM 997 C C . VAL A 1 135 ? 154.65600 133.52600 184.43500 1.000 112.12554 135 VAL A C 1
ATOM 998 O O . VAL A 1 135 ? 153.71800 132.94000 183.90300 1.000 119.09792 135 VAL A O 1
ATOM 1011 N N . TRP A 1 136 ? 154.52700 134.10400 185.62200 1.000 109.48350 136 TRP A N 1
ATOM 1012 C CA . TRP A 1 136 ? 153.29400 134.02400 186.41600 1.000 111.95317 136 TRP A CA 1
ATOM 1013 C C . TRP A 1 136 ? 152.43200 135.27500 186.25700 1.000 115.70373 136 TRP A C 1
ATOM 1014 O O . TRP A 1 136 ? 152.96000 136.37300 186.12100 1.000 120.35226 136 TRP A O 1
ATOM 1035 N N . GLU A 1 137 ? 151.10800 135.10600 186.29800 1.000 115.91497 137 GLU A N 1
ATOM 1036 C CA . GLU A 1 137 ? 150.09900 136.18500 186.29500 1.000 113.76232 137 GLU A CA 1
ATOM 1037 C C . GLU A 1 137 ? 150.23300 137.17700 185.11900 1.000 110.05082 137 GLU A C 1
ATOM 1038 O O . GLU A 1 137 ? 149.83200 138.33800 185.21100 1.000 112.19723 137 GLU A O 1
ATOM 1050 N N . GLY A 1 138 ? 150.84400 136.74200 184.01900 1.000 108.60733 138 GLY A N 1
ATOM 1051 C CA . GLY A 1 138 ? 151.29100 137.60800 182.93400 1.000 107.35383 138 GLY A CA 1
ATOM 1052 C C . GLY A 1 138 ? 150.27300 137.89500 181.82900 1.000 99.46402 138 GLY A C 1
ATOM 1053 O O . GLY A 1 138 ? 149.20100 137.29700 181.73800 1.000 98.56096 138 GLY A O 1
ATOM 1057 N N . ASP A 1 139 ? 150.67200 138.78300 180.92500 1.000 94.55335 139 ASP A N 1
ATOM 1058 C CA . ASP A 1 139 ? 150.01000 139.06000 179.65200 1.000 92.63123 139 ASP A CA 1
ATOM 1059 C C . ASP A 1 139 ? 150.99600 138.88100 178.49800 1.000 92.17645 139 ASP A C 1
ATOM 1060 O O . ASP A 1 139 ? 152.20600 138.97900 178.68900 1.000 98.97954 139 ASP A O 1
ATOM 1069 N N . TYR A 1 140 ? 150.50900 138.55500 177.30200 1.000 88.17150 140 TYR A N 1
ATOM 1070 C CA . TYR A 1 140 ? 151.35900 138.27200 176.14600 1.000 86.59990 140 TYR A CA 1
ATOM 1071 C C . TYR A 1 140 ? 150.80700 138.88300 174.86600 1.000 84.60192 140 TYR A C 1
ATOM 1072 O O . TYR A 1 140 ? 149.61100 139.13300 174.74100 1.000 91.74845 140 TYR A O 1
ATOM 1090 N N . GLN A 1 141 ? 151.68000 139.07900 173.88600 1.000 80.80372 141 GLN A N 1
ATOM 1091 C CA . GLN A 1 141 ? 151.32900 139.49900 172.53800 1.000 86.00137 141 GLN A CA 1
ATOM 1092 C C . GLN A 1 141 ? 152.15900 138.68500 171.56100 1.000 90.58108 141 GLN A C 1
ATOM 1093 O O . GLN A 1 141 ? 153.30100 138.35100 171.85600 1.000 100.67203 141 GLN A O 1
ATOM 1107 N N . MET A 1 142 ? 151.62500 138.36100 170.39800 1.000 96.56374 142 MET A N 1
ATOM 1108 C CA . MET A 1 142 ? 152.41600 137.79700 169.31100 1.000 103.68935 142 MET A CA 1
ATOM 1109 C C . MET A 1 142 ? 153.18000 138.90000 168.56700 1.000 105.80860 142 MET A C 1
ATOM 1110 O O . MET A 1 142 ? 152.78000 140.06000 168.58500 1.000 109.78303 142 MET A O 1
ATOM 1124 N N . VAL A 1 143 ? 154.30000 138.55100 167.92800 1.000 107.29015 143 VAL A N 1
ATOM 1125 C CA . VAL A 1 143 ? 155.18000 139.46100 167.16700 1.000 113.48710 143 VAL A CA 1
ATOM 1126 C C . VAL A 1 143 ? 155.07700 139.14300 165.67600 1.000 112.74822 143 VAL A C 1
ATOM 1127 O O . VAL A 1 143 ? 155.17200 137.98100 165.28900 1.000 112.03040 143 VAL A O 1
ATOM 1140 N N . GLY A 1 144 ? 154.83800 140.14500 164.82600 1.000 116.89550 144 GLY A N 1
ATOM 1141 C CA . GLY A 1 144 ? 154.61800 139.96300 163.38200 1.000 117.76980 144 GLY A CA 1
ATOM 1142 C C . GLY A 1 144 ? 153.33200 139.20700 163.00200 1.000 117.07312 144 GLY A C 1
ATOM 1143 O O . GLY A 1 144 ? 153.10300 138.93100 161.82500 1.000 113.50574 144 GLY A O 1
ATOM 1147 N N . ARG A 1 145 ? 152.49500 138.86200 163.98700 1.000 113.39058 145 ARG A N 1
ATOM 1148 C CA . ARG A 1 145 ? 151.22900 138.11900 163.89100 1.000 110.39712 145 ARG A CA 1
ATOM 1149 C C . ARG A 1 145 ? 150.28000 138.67600 164.96100 1.000 106.06761 145 ARG A C 1
ATOM 1150 O O . ARG A 1 145 ? 150.74400 139.19900 165.96700 1.000 101.98180 145 ARG A O 1
ATOM 1171 N N . GLN A 1 146 ? 148.96700 138.62100 164.73700 1.000 99.53513 146 GLN A N 1
ATOM 1172 C CA . GLN A 1 146 ? 148.03400 139.55400 165.38200 1.000 93.28707 146 GLN A CA 1
ATOM 1173 C C . GLN A 1 146 ? 147.59700 139.21500 166.82100 1.000 85.40004 146 GLN A C 1
ATOM 1174 O O . GLN A 1 146 ? 147.01200 140.05900 167.49300 1.000 91.31047 146 GLN A O 1
ATOM 1188 N N . GLY A 1 147 ? 147.82100 137.99400 167.29900 1.000 76.19120 147 GLY A N 1
ATOM 1189 C CA . GLY A 1 147 ? 147.23000 137.49300 168.54500 1.000 74.54608 147 GLY A CA 1
ATOM 1190 C C . GLY A 1 147 ? 147.71700 138.10800 169.86100 1.000 74.04790 147 GLY A C 1
ATOM 1191 O O . GLY A 1 147 ? 148.82200 138.63000 169.94500 1.000 89.82509 147 GLY A O 1
ATOM 1195 N N . ARG A 1 148 ? 146.92500 137.99000 170.93000 1.000 71.30572 148 ARG A N 1
ATOM 1196 C CA . ARG A 1 148 ? 147.28600 138.37400 172.31000 1.000 74.66929 148 ARG A CA 1
ATOM 1197 C C . ARG A 1 148 ? 146.41600 137.68100 173.35000 1.000 73.08880 148 ARG A C 1
ATOM 1198 O O . ARG A 1 148 ? 145.38400 137.11800 173.01100 1.000 79.77780 148 ARG A O 1
ATOM 1219 N N . GLY A 1 149 ? 146.78100 137.78300 174.62400 1.000 68.68759 149 GLY A N 1
ATOM 1220 C CA . GLY A 1 149 ? 145.95800 137.31200 175.74200 1.000 75.89553 149 GLY A CA 1
ATOM 1221 C C . GLY A 1 149 ? 146.64100 137.40200 177.10500 1.000 82.75530 149 GLY A C 1
ATOM 1222 O O . GLY A 1 149 ? 147.60700 138.14000 177.27500 1.000 91.18003 149 GLY A O 1
ATOM 1226 N N . LYS A 1 150 ? 146.15200 136.62800 178.08000 1.000 83.36592 150 LYS A N 1
ATOM 1227 C CA . LYS A 1 150 ? 146.70000 136.51400 179.45200 1.000 91.73273 150 LYS A CA 1
ATOM 1228 C C . LYS A 1 150 ? 146.66500 135.07500 179.97100 1.000 95.24105 150 LYS A C 1
ATOM 1229 O O . LYS A 1 150 ? 145.86400 134.28000 179.48400 1.000 100.75789 150 LYS A O 1
ATOM 1248 N N . ALA A 1 151 ? 147.47100 134.74700 180.97900 1.000 94.78560 151 ALA A N 1
ATOM 1249 C CA . ALA A 1 151 ? 147.42200 133.45900 181.67700 1.000 99.74598 151 ALA A CA 1
ATOM 1250 C C . ALA A 1 151 ? 147.83700 133.56300 183.15200 1.000 106.08462 151 ALA A C 1
ATOM 1251 O O . ALA A 1 151 ? 148.65600 134.40300 183.51400 1.000 110.59023 151 ALA A O 1
ATOM 1258 N N . ASP A 1 152 ? 147.32900 132.67300 184.00700 1.000 107.92755 152 ASP A N 1
ATOM 1259 C CA . ASP A 1 152 ? 147.74900 132.62000 185.41800 1.000 109.13160 152 ASP A CA 1
ATOM 1260 C C . ASP A 1 152 ? 1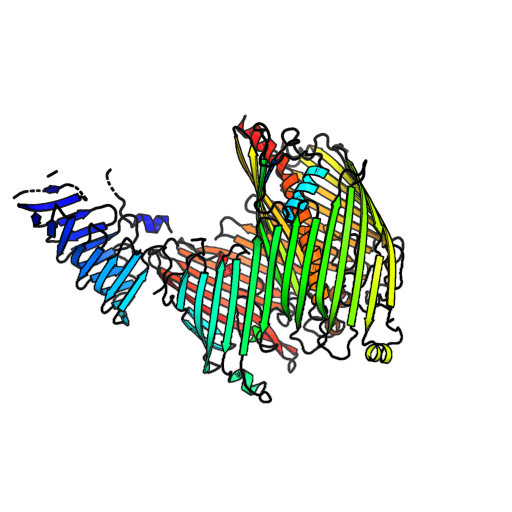49.16300 132.04000 185.56900 1.000 111.59752 152 ASP A C 1
ATOM 1261 O O . ASP A 1 152 ? 149.94300 132.50300 186.40100 1.000 113.94358 152 ASP A O 1
ATOM 1270 N N . LEU A 1 153 ? 149.53000 131.09500 184.70100 1.000 107.84783 153 LEU A N 1
ATOM 1271 C CA . LEU A 1 153 ? 150.91400 130.70100 184.44200 1.000 105.63321 153 LEU A CA 1
ATOM 1272 C C . LEU A 1 153 ? 151.10700 130.51000 182.93300 1.000 107.72387 153 LEU A C 1
ATOM 1273 O O . LEU A 1 153 ? 150.41300 129.71700 182.30800 1.000 113.94257 153 LEU A O 1
ATOM 1289 N N . MET A 1 154 ? 152.05900 131.23000 182.35800 1.000 102.74919 154 MET A N 1
ATOM 1290 C CA . MET A 1 154 ? 152.48600 131.18300 180.96000 1.000 102.17541 154 MET A CA 1
ATOM 1291 C C . MET A 1 154 ? 153.84800 130.48500 180.88400 1.000 105.17916 154 MET A C 1
ATOM 1292 O O . MET A 1 154 ? 154.73900 130.77200 181.67900 1.000 107.72219 154 MET A O 1
ATOM 1306 N N . LYS A 1 155 ? 154.02600 129.55800 179.94800 1.000 113.62714 155 LYS A N 1
ATOM 1307 C CA . LYS A 1 155 ? 155.19900 128.68300 179.82800 1.000 111.24781 155 LYS A CA 1
ATOM 1308 C C . LYS A 1 155 ? 155.72200 128.66900 178.39200 1.000 114.55777 155 LYS A C 1
ATOM 1309 O O . LYS A 1 155 ? 154.92700 128.61700 177.45800 1.000 117.50172 155 LYS A O 1
ATOM 1328 N N . GLN A 1 156 ? 157.03600 128.60200 178.20100 1.000 116.48863 156 GLN A N 1
ATOM 1329 C CA . GLN A 1 156 ? 157.65200 128.20100 176.92700 1.000 120.40780 156 GLN A CA 1
ATOM 1330 C C . GLN A 1 156 ? 158.26100 126.80500 177.09300 1.000 120.77449 156 GLN A C 1
ATOM 1331 O O . GLN A 1 156 ? 158.91900 126.55100 178.09800 1.000 117.90877 156 GLN A O 1
ATOM 1345 N N . ARG A 1 157 ? 158.05400 125.89300 176.13800 1.000 122.91392 157 ARG A N 1
ATOM 1346 C CA . ARG A 1 157 ? 158.56300 124.50900 176.17600 1.000 118.28894 157 ARG A CA 1
ATOM 1347 C C . ARG A 1 157 ? 159.00400 124.05300 174.78500 1.000 124.84948 157 ARG A C 1
ATOM 1348 O O . ARG A 1 157 ? 158.58800 124.62800 173.77900 1.000 126.93995 157 ARG A O 1
ATOM 1369 N N . GLY A 1 158 ? 159.83600 123.01100 174.73000 1.000 127.69654 158 GLY A N 1
ATOM 1370 C CA . GLY A 1 158 ? 160.30800 122.39800 173.48300 1.000 129.20663 158 GLY A CA 1
ATOM 1371 C C . GLY A 1 158 ? 161.05700 123.38100 172.58500 1.000 132.46161 158 GLY A C 1
ATOM 1372 O O . GLY A 1 158 ? 160.66600 123.59200 171.44300 1.000 133.46066 158 GLY A O 1
ATOM 1376 N N . GLU A 1 159 ? 162.08100 124.04200 173.13000 1.000 131.13152 159 GLU A N 1
ATOM 1377 C CA . GLU A 1 159 ? 162.95300 125.00800 172.44400 1.000 136.23209 159 GLU A CA 1
ATOM 1378 C C . GLU A 1 159 ? 162.18500 126.08400 171.63800 1.000 136.56248 159 GLU A C 1
ATOM 1379 O O . GLU A 1 159 ? 162.49300 126.37900 170.48800 1.000 137.33728 159 GLU A O 1
ATOM 1391 N N . ASN A 1 160 ? 161.16900 126.67900 172.27100 1.000 132.68073 160 ASN A N 1
ATOM 1392 C CA . ASN A 1 160 ? 160.23200 127.66300 171.71000 1.000 133.67202 160 ASN A CA 1
ATOM 1393 C C . ASN A 1 160 ? 159.22800 127.13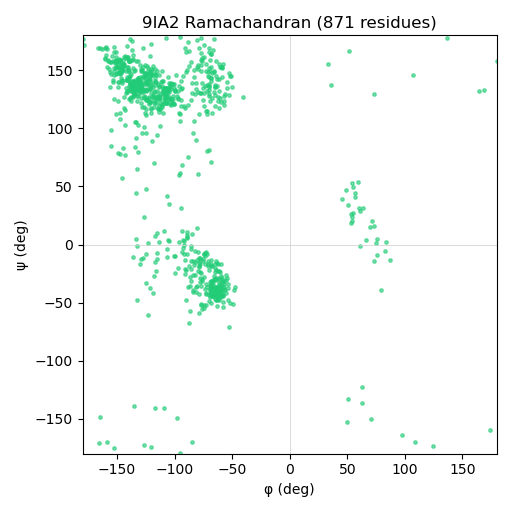900 170.65600 1.000 130.94505 160 ASN A C 1
ATOM 1394 O O . ASN A 1 160 ? 158.57900 127.95100 169.99700 1.000 127.20351 160 ASN A O 1
ATOM 1405 N N . ARG A 1 161 ? 159.01100 125.82300 170.50300 1.000 127.79992 161 ARG A N 1
ATOM 1406 C CA . ARG A 1 161 ? 157.87000 125.30500 169.71400 1.000 126.17194 161 ARG A CA 1
ATOM 1407 C C . ARG A 1 161 ? 156.52600 125.58300 170.39300 1.000 126.46880 161 ARG A C 1
ATOM 1408 O O . ARG A 1 161 ? 155.56900 125.95600 169.71400 1.000 126.18538 161 ARG A O 1
ATOM 1429 N N . TYR A 1 162 ? 156.44700 125.38000 171.70900 1.000 125.62257 162 TYR A N 1
ATOM 1430 C CA . TYR A 1 162 ? 155.20300 125.45100 172.47500 1.000 119.03985 162 TYR A CA 1
ATOM 1431 C C . TYR A 1 162 ? 155.14100 126.69800 173.35900 1.000 117.34073 162 TYR A C 1
ATOM 1432 O O . TYR A 1 162 ? 156.04600 126.93700 174.15900 1.000 122.61702 162 TYR A O 1
ATOM 1450 N N . THR A 1 163 ? 154.03900 127.44600 173.28900 1.000 113.82425 163 THR A N 1
ATOM 1451 C CA . THR A 1 163 ? 153.68300 128.47400 174.27700 1.000 111.94029 163 THR A CA 1
ATOM 1452 C C . THR A 1 163 ? 152.41700 128.01900 174.99100 1.000 111.05350 163 THR A C 1
ATOM 1453 O O . THR A 1 163 ? 151.37900 127.86600 174.36100 1.000 113.60019 163 THR A O 1
ATOM 1464 N N . ILE A 1 164 ? 152.48200 127.77000 176.29200 1.000 105.63806 164 ILE A N 1
ATOM 1465 C CA . ILE A 1 164 ? 151.46500 127.02600 177.04300 1.000 102.40706 164 ILE A CA 1
ATOM 1466 C C . ILE A 1 164 ? 150.89900 127.91400 178.15100 1.000 103.46319 164 ILE A C 1
ATOM 1467 O O . ILE A 1 164 ? 151.64600 128.63600 178.79900 1.000 109.85871 164 ILE A O 1
ATOM 1483 N N . LEU A 1 165 ? 149.58500 127.88900 178.35500 1.000 101.63070 165 LEU A N 1
ATOM 1484 C CA . LEU A 1 165 ? 148.84800 128.86200 179.14700 1.000 99.93758 165 LEU A CA 1
ATOM 1485 C C . LEU A 1 165 ? 147.90400 128.16000 180.12700 1.000 102.78695 165 LEU A C 1
ATOM 1486 O O . LEU A 1 165 ? 146.83300 127.70100 179.73400 1.000 109.84708 165 LEU A O 1
ATOM 1502 N N . ASP A 1 166 ? 148.25900 128.09200 181.40300 1.000 102.88165 166 ASP A N 1
ATOM 1503 C CA . ASP A 1 166 ? 147.36400 127.58900 182.44900 1.000 105.95939 166 ASP A CA 1
ATOM 1504 C C . ASP A 1 166 ? 146.27900 128.63300 182.77100 1.000 106.41890 166 ASP A C 1
ATOM 1505 O O . ASP A 1 166 ? 146.57400 129.81100 182.99300 1.000 106.78676 166 ASP A O 1
ATOM 1514 N N . ASN A 1 167 ? 145.01400 128.19900 182.78700 1.000 108.77043 167 ASN A N 1
ATOM 1515 C CA . ASN A 1 167 ? 143.82500 129.05200 182.91900 1.000 110.64663 167 ASN A CA 1
ATOM 1516 C C . ASN A 1 167 ? 143.82000 130.23100 181.91400 1.000 105.59509 167 ASN A C 1
ATOM 1517 O O . ASN A 1 167 ? 143.41100 131.34900 182.22600 1.000 102.02702 167 ASN A O 1
ATOM 1528 N N . GLY A 1 168 ? 144.37100 129.99400 180.72300 1.000 102.38566 168 GLY A N 1
ATOM 1529 C CA . GLY A 1 168 ? 144.72800 131.01800 179.74900 1.000 98.32304 168 GLY A CA 1
ATOM 1530 C C . GLY A 1 168 ? 143.58900 131.55300 178.89100 1.000 97.71281 168 GLY A C 1
ATOM 1531 O O . GLY A 1 168 ? 142.46200 131.06500 178.91400 1.000 101.50772 168 GLY A O 1
ATOM 1535 N N . SER A 1 169 ? 143.92400 132.54500 178.07200 1.000 94.32988 169 SER A N 1
ATOM 1536 C CA . SER A 1 169 ? 143.03100 133.15300 177.08500 1.000 83.40838 169 SER A CA 1
ATOM 1537 C C . SER A 1 169 ? 143.76700 133.57100 175.80900 1.000 83.07842 169 SER A C 1
ATOM 1538 O O . SER A 1 169 ? 144.98200 133.76200 175.81300 1.000 92.29001 169 SER A O 1
ATOM 1546 N N . PHE A 1 170 ? 143.03400 133.72200 174.71100 1.000 78.97608 170 PHE A N 1
ATOM 1547 C CA . PHE A 1 170 ? 143.55400 134.14400 173.41500 1.000 79.65714 170 PHE A CA 1
ATOM 1548 C C . PHE A 1 170 ? 142.51400 134.94000 172.62100 1.000 83.06874 170 PHE A C 1
ATOM 1549 O O . PHE A 1 170 ? 141.31700 134.69900 172.72500 1.000 89.03852 170 PHE A O 1
ATOM 1566 N N . THR A 1 171 ? 142.96400 135.88000 171.79900 1.000 80.65946 171 THR A N 1
ATOM 1567 C CA . THR A 1 171 ? 142.17400 136.60100 170.79400 1.000 79.83575 171 THR A CA 1
ATOM 1568 C C . THR A 1 171 ? 143.08400 137.10400 169.68100 1.000 79.51275 171 THR A C 1
ATOM 1569 O O . THR A 1 171 ? 144.26900 137.31700 169.91500 1.000 88.45582 171 THR A O 1
ATOM 1580 N N . SER A 1 172 ? 142.55900 137.35600 168.49000 1.000 80.09634 172 SER A N 1
ATOM 1581 C CA . SER A 1 172 ? 143.25400 138.11900 167.44900 1.000 86.48054 172 SER A CA 1
ATOM 1582 C C . SER A 1 172 ? 142.94200 139.62300 167.48400 1.000 87.63554 172 SER A C 1
ATOM 1583 O O . SER A 1 172 ? 143.46100 140.37300 166.66200 1.000 88.78063 172 SER A O 1
ATOM 1591 N N . CYS A 1 173 ? 142.09700 140.09800 168.40200 1.000 90.08039 173 CYS A N 1
ATOM 1592 C CA . CYS A 1 173 ? 141.73800 141.50900 168.50800 1.000 91.72957 173 CYS A CA 1
ATOM 1593 C C . CYS A 1 173 ? 142.94200 142.38900 168.87600 1.000 95.42774 173 CYS A C 1
ATOM 1594 O O . CYS A 1 173 ? 143.77400 142.00700 169.69900 1.000 92.93518 173 CYS A O 1
ATOM 1601 N N . LEU A 1 174 ? 143.00300 143.61000 168.34500 1.000 100.27484 174 LEU A N 1
ATOM 1602 C CA . LEU A 1 174 ? 144.02700 144.59400 168.72300 1.000 93.44478 174 LEU A CA 1
ATOM 1603 C C . LEU A 1 174 ? 143.89000 144.99200 170.21000 1.000 95.59768 174 LEU A C 1
ATOM 1604 O O . LEU A 1 174 ? 142.81700 144.78800 170.78400 1.000 99.16789 174 LEU A O 1
ATOM 1620 N N . PRO A 1 175 ? 144.94700 145.51000 170.87100 1.000 97.41374 175 PRO A N 1
ATOM 1621 C CA . PRO A 1 175 ? 144.93600 145.81100 172.30500 1.000 97.13896 175 PRO A CA 1
ATOM 1622 C C . PRO A 1 175 ? 143.73800 146.64400 172.77200 1.000 99.09470 175 PRO A C 1
ATOM 1623 O O . PRO A 1 175 ? 143.34600 147.61400 172.12500 1.000 96.14222 175 PRO A O 1
ATOM 1634 N N . GLY A 1 176 ? 143.13400 146.26100 173.89700 1.000 97.86968 176 GLY A N 1
ATOM 1635 C CA . GLY A 1 176 ? 141.99300 146.94400 174.52400 1.000 100.52059 176 GLY A CA 1
ATOM 1636 C C . GLY A 1 176 ? 140.62900 146.79900 173.82600 1.000 105.10919 176 GLY A C 1
ATOM 1637 O O . GLY A 1 176 ? 139.60500 147.09300 174.43800 1.000 100.43046 176 GLY A O 1
ATOM 1641 N N . SER A 1 177 ? 140.58200 146.33000 172.57700 1.000 108.24268 177 SER A N 1
ATOM 1642 C CA . SER A 1 177 ? 139.35500 146.18800 171.77300 1.000 110.10372 177 SER A CA 1
ATOM 1643 C C . SER A 1 177 ? 138.77100 144.76200 171.82700 1.000 106.59287 177 SER A C 1
ATOM 1644 O O . SER A 1 177 ? 138.68800 144.07200 170.81500 1.000 103.05023 177 SER A O 1
ATOM 1652 N N . ASP A 1 178 ? 138.41600 144.27200 173.02100 1.000 106.34023 178 ASP A N 1
ATOM 1653 C CA . ASP A 1 178 ? 137.99800 142.87900 173.29700 1.000 103.82717 178 ASP A CA 1
ATOM 1654 C C . ASP A 1 178 ? 136.64000 142.48500 172.67100 1.000 104.23397 178 ASP A C 1
ATOM 1655 O O . ASP A 1 178 ? 135.64700 142.29900 173.37100 1.000 106.90494 178 ASP A O 1
ATOM 1664 N N . THR A 1 179 ? 136.57500 142.33000 171.34700 1.000 101.21082 179 THR A N 1
ATOM 1665 C CA . THR A 1 179 ? 135.35300 141.90100 170.64100 1.000 97.88547 179 THR A CA 1
ATOM 1666 C C . THR A 1 179 ? 135.01100 140.44100 170.92100 1.000 101.60014 179 THR A C 1
ATOM 1667 O O . THR A 1 179 ? 133.87400 140.13000 171.27100 1.000 101.57764 179 THR A O 1
ATOM 1678 N N . TRP A 1 180 ? 135.98200 139.53500 170.80200 1.000 104.55263 180 TRP A N 1
ATOM 1679 C CA . TRP A 1 180 ? 135.82800 138.11800 171.12900 1.000 95.77033 180 TRP A CA 1
ATOM 1680 C C . TRP A 1 180 ? 137.11600 137.55800 171.72700 1.000 91.51295 180 TRP A C 1
ATOM 1681 O O . TRP A 1 180 ? 138.20600 138.06900 171.47100 1.000 95.17386 180 TRP A O 1
ATOM 1702 N N . SER A 1 181 ? 137.00800 136.49500 172.51600 1.000 93.20303 181 SER A N 1
ATOM 1703 C CA . SER A 1 181 ? 138.15600 135.73600 173.01700 1.000 92.74225 181 SER A CA 1
ATOM 1704 C C . SER A 1 181 ? 137.80200 134.27200 173.23900 1.000 95.64139 181 SER A C 1
ATOM 1705 O O . SER A 1 181 ? 136.64000 133.91700 173.41500 1.000 96.91465 181 SER A O 1
ATOM 1713 N N . VAL A 1 182 ? 138.81200 133.41400 173.25600 1.000 95.17926 182 VAL A N 1
ATOM 1714 C CA . VAL A 1 182 ? 138.71200 132.04700 173.77000 1.000 89.53204 182 VAL A CA 1
ATOM 1715 C C . VAL A 1 182 ? 139.38500 132.00700 175.13000 1.000 92.71343 182 VAL A C 1
ATOM 1716 O O . VAL A 1 182 ? 140.46200 132.56800 175.29800 1.000 98.56521 182 VAL A O 1
ATOM 1729 N N . VAL A 1 183 ? 138.76600 131.34500 176.09700 1.000 95.51744 183 VAL A N 1
ATOM 1730 C CA . VAL A 1 183 ? 139.33900 131.06700 177.42100 1.000 98.05567 183 VAL A CA 1
ATOM 1731 C C . VAL A 1 183 ? 139.38300 129.55500 177.61700 1.000 99.33228 183 VAL A C 1
ATOM 1732 O O . VAL A 1 183 ? 138.50500 128.85800 177.12100 1.000 103.31981 183 VAL A O 1
ATOM 1745 N N . GLY A 1 184 ? 140.37700 129.01900 178.31700 1.000 99.67180 184 GLY A N 1
ATOM 1746 C CA . GLY A 1 184 ? 140.44900 127.58600 178.60300 1.000 101.36335 184 GLY A CA 1
ATOM 1747 C C . GLY A 1 184 ? 141.17400 127.25900 179.89700 1.000 105.50958 184 GLY A C 1
ATOM 1748 O O . GLY A 1 184 ? 141.93100 128.06900 180.41800 1.000 107.39855 184 GLY A O 1
ATOM 1752 N N . SER A 1 185 ? 140.95400 126.05200 180.41900 1.000 108.56122 185 SER A N 1
ATOM 1753 C CA . SER A 1 185 ? 141.69800 125.55000 181.58800 1.000 107.05972 185 SER A CA 1
ATOM 1754 C C . SER A 1 185 ? 143.18500 125.34700 181.26900 1.000 104.98727 185 SER A C 1
ATOM 1755 O O . SER A 1 185 ? 144.04800 125.53900 182.12400 1.000 105.74982 185 SER A O 1
ATOM 1763 N N . GLU A 1 186 ? 143.48500 125.03700 180.00900 1.000 105.54084 186 GLU A N 1
ATOM 1764 C CA . GLU A 1 186 ? 144.80700 125.04000 179.39500 1.000 103.64513 186 GLU A CA 1
ATOM 1765 C C . GLU A 1 186 ? 144.64900 125.46900 177.93400 1.000 103.90778 186 GLU A C 1
ATOM 1766 O O . GLU A 1 186 ? 143.70400 125.04500 177.27000 1.000 107.69989 186 GLU A O 1
ATOM 1778 N N . ILE A 1 187 ? 145.57600 126.26800 177.41800 1.000 98.83728 187 ILE A N 1
ATOM 1779 C CA . ILE A 1 187 ? 145.74200 126.52200 175.98700 1.000 99.24207 187 ILE A CA 1
ATOM 1780 C C . ILE A 1 187 ? 147.19100 126.21300 175.62500 1.000 101.00457 187 ILE A C 1
ATOM 1781 O O . ILE A 1 187 ? 148.10500 126.66400 176.30800 1.000 102.36825 187 ILE A O 1
ATOM 1797 N N . ILE A 1 188 ? 147.41900 125.49100 174.53800 1.000 104.42168 188 ILE A N 1
ATOM 1798 C CA . ILE A 1 188 ? 148.74300 125.27200 173.96200 1.000 103.22960 188 ILE A CA 1
ATOM 1799 C C . ILE A 1 188 ? 148.77100 125.93700 172.59500 1.000 104.83585 188 ILE A C 1
ATOM 1800 O O . ILE A 1 188 ? 148.04400 125.51900 171.70900 1.000 108.92377 188 ILE A O 1
ATOM 1816 N N . HIS A 1 189 ? 149.61800 126.93900 172.38100 1.000 103.08659 189 HIS A N 1
ATOM 1817 C CA . HIS A 1 189 ? 150.02500 127.32300 171.03200 1.000 104.34643 189 HIS A CA 1
ATOM 1818 C C . HIS A 1 189 ? 151.20600 126.45500 170.59800 1.000 110.27103 189 HIS A C 1
ATOM 1819 O O . HIS A 1 189 ? 152.23400 126.44400 171.27200 1.000 118.46060 189 HIS A O 1
ATOM 1833 N N . ASP A 1 190 ? 151.08300 125.76400 169.46900 1.000 113.55823 190 ASP A N 1
ATOM 1834 C CA . ASP A 1 190 ? 152.16600 125.03800 168.80400 1.000 116.69091 190 ASP A CA 1
ATOM 1835 C C . ASP A 1 190 ? 152.51800 125.74000 167.48400 1.000 119.64687 190 ASP A C 1
ATOM 1836 O O . ASP A 1 190 ? 151.67700 125.91400 166.59700 1.000 119.45193 190 ASP A O 1
ATOM 1845 N N . ARG A 1 191 ? 153.77300 126.18200 167.37600 1.000 119.09152 191 ARG A N 1
ATOM 1846 C CA . ARG A 1 191 ? 154.27100 127.04700 166.29500 1.000 121.71426 191 ARG A CA 1
ATOM 1847 C C . ARG A 1 191 ? 154.76300 126.28000 165.07400 1.000 125.72559 191 ARG A C 1
ATOM 1848 O O . ARG A 1 191 ? 154.84300 126.85700 163.99300 1.000 124.33823 191 ARG A O 1
ATOM 1869 N N . GLU A 1 192 ? 155.05200 124.98800 165.21500 1.000 126.63093 192 GLU A N 1
ATOM 1870 C CA . GLU A 1 192 ? 155.38800 124.12300 164.07600 1.000 125.51337 192 GLU A CA 1
ATOM 1871 C C . GLU A 1 192 ? 154.11400 123.59400 163.40000 1.000 123.18412 192 GLU A C 1
ATOM 1872 O O . GLU A 1 192 ? 154.01700 123.57700 162.17600 1.000 121.87715 192 GLU A O 1
ATOM 1884 N N . GLU A 1 193 ? 153.10400 123.22000 164.19200 1.000 120.11732 193 GLU A N 1
ATOM 1885 C CA . GLU A 1 193 ? 151.80700 122.73500 163.70100 1.000 115.36159 193 GLU A CA 1
ATOM 1886 C C . GLU A 1 193 ? 150.77200 123.83200 163.39100 1.000 114.72602 193 GLU A C 1
ATOM 1887 O O . GLU A 1 193 ? 149.69500 123.51500 162.89000 1.000 114.24180 193 GLU A O 1
ATOM 1899 N N . GLN A 1 194 ? 151.07100 125.10800 163.65400 1.000 114.73346 194 GLN A N 1
ATOM 1900 C CA . GLN A 1 194 ? 150.19800 126.26500 163.38200 1.000 113.37234 194 GLN A CA 1
ATOM 1901 C C . GLN A 1 194 ? 148.80900 126.16700 164.04700 1.000 109.87036 194 GLN A C 1
ATOM 1902 O O . GLN A 1 194 ? 147.79100 126.51500 163.44900 1.000 107.37578 194 GLN A O 1
ATOM 1916 N N . VAL A 1 195 ? 148.74500 125.68500 165.29100 1.000 106.39767 195 VAL A N 1
ATOM 1917 C CA . VAL A 1 195 ? 147.49000 125.43800 166.01700 1.000 103.64438 195 VAL A CA 1
ATOM 1918 C C . VAL A 1 195 ? 147.53000 125.98800 167.44300 1.000 103.41114 195 VAL A C 1
ATOM 1919 O O . VAL A 1 195 ? 148.54300 125.87600 168.12800 1.000 108.53280 195 VAL A O 1
ATOM 1932 N N . ALA A 1 196 ? 146.42200 126.56300 167.90600 1.000 100.61217 196 ALA A N 1
ATOM 1933 C CA . ALA A 1 196 ? 146.13000 126.70400 169.32600 1.000 100.71492 196 ALA A CA 1
ATOM 1934 C C . ALA A 1 196 ? 145.14800 125.60400 169.75000 1.000 102.63008 196 ALA A C 1
ATOM 1935 O O . ALA A 1 196 ? 144.04300 125.52400 169.22400 1.000 107.27842 196 ALA A O 1
ATOM 1942 N N . GLU A 1 197 ? 145.52100 124.76000 170.70000 1.000 101.75955 197 GLU A N 1
ATOM 1943 C CA . GLU A 1 197 ? 144.67500 123.71500 171.27300 1.000 101.82539 197 GLU A CA 1
ATOM 1944 C C . GLU A 1 197 ? 144.16500 124.15000 172.64400 1.000 103.13834 197 GLU A C 1
ATOM 1945 O O . GLU A 1 197 ? 144.94700 124.65100 173.44400 1.000 107.56123 197 GLU A O 1
ATOM 1957 N N . ILE A 1 198 ? 142.87500 123.98200 172.93500 1.000 101.63830 198 ILE A N 1
ATOM 1958 C CA . ILE A 1 198 ? 142.25200 124.45400 174.17800 1.000 99.47414 198 ILE A CA 1
ATOM 1959 C C . ILE A 1 198 ? 141.50100 123.31300 174.86400 1.000 104.08599 198 ILE A C 1
ATOM 1960 O O . ILE A 1 198 ? 140.67200 122.66200 174.23700 1.000 113.25137 198 ILE A O 1
ATOM 1976 N N . TRP A 1 199 ? 141.71800 123.12500 176.16800 1.000 105.90460 199 TRP A N 1
ATOM 1977 C CA . TRP A 1 199 ? 140.98200 122.17400 177.01300 1.000 106.47146 199 TRP A CA 1
ATOM 1978 C C . TRP A 1 199 ? 139.98600 122.90000 177.91500 1.000 106.25695 199 TRP A C 1
ATOM 1979 O O . TRP A 1 199 ? 140.34600 123.85500 178.60700 1.000 109.29664 199 TRP A O 1
ATOM 2000 N N . ASN A 1 200 ? 138.73700 122.43200 177.94000 1.000 109.61312 200 ASN A N 1
ATOM 2001 C CA . ASN A 1 200 ? 137.58800 123.12100 178.54200 1.000 112.81378 200 ASN A CA 1
ATOM 2002 C C . ASN A 1 200 ? 137.43000 124.53800 177.98100 1.000 112.51974 200 ASN A C 1
ATOM 2003 O O . ASN A 1 200 ? 137.39600 125.52000 178.72100 1.000 109.31143 200 ASN A O 1
ATOM 2014 N N . ALA A 1 201 ? 137.38800 124.63500 176.65400 1.000 109.92071 201 ALA A N 1
ATOM 2015 C CA . ALA A 1 201 ? 137.27200 125.88900 175.93200 1.000 106.10519 201 ALA A CA 1
ATOM 2016 C C . ALA A 1 201 ? 135.92400 126.56100 176.18400 1.000 103.65437 201 ALA A C 1
ATOM 2017 O O . ALA A 1 201 ? 134.88600 125.92800 176.00900 1.000 107.69458 201 ALA A O 1
ATOM 2024 N N . ARG A 1 202 ? 135.92100 127.85100 176.52000 1.000 104.97942 202 ARG A N 1
ATOM 2025 C CA . ARG A 1 202 ? 134.73000 128.71400 176.46300 1.000 105.34995 202 ARG A CA 1
ATOM 2026 C C . ARG A 1 202 ? 134.98800 129.84800 175.48900 1.000 101.54960 202 ARG A C 1
ATOM 2027 O O . ARG A 1 202 ? 135.96300 130.57500 175.64600 1.000 106.39560 202 ARG A O 1
ATOM 2048 N N . PHE A 1 203 ? 134.13500 130.01200 174.48800 1.000 94.65657 203 PHE A N 1
ATOM 2049 C CA . PHE A 1 203 ? 134.26200 131.07200 173.48300 1.000 100.38616 203 PHE A CA 1
ATOM 2050 C C . PHE A 1 203 ? 133.36400 132.24100 173.89100 1.000 104.01876 203 PHE A C 1
ATOM 2051 O O . PHE A 1 203 ? 132.17300 132.04200 174.13600 1.000 108.65003 203 PHE A O 1
ATOM 2068 N N . LYS A 1 204 ? 133.91600 133.45200 173.98100 1.000 104.64587 204 LYS A N 1
ATOM 2069 C CA . LYS A 1 204 ? 133.22100 134.65900 174.44900 1.000 109.16279 204 LYS A CA 1
ATOM 2070 C C . LYS A 1 204 ? 133.06200 135.70600 173.34800 1.000 108.59094 204 LYS A C 1
ATOM 2071 O O . LYS A 1 204 ? 134.02300 135.99900 172.64500 1.000 107.58519 204 LYS A O 1
ATOM 2090 N N . VAL A 1 205 ? 131.89000 136.33400 173.27600 1.000 109.14548 205 VAL A N 1
ATOM 2091 C CA . VAL A 1 205 ? 131.68200 137.61900 172.57600 1.000 109.99147 205 VAL A CA 1
ATOM 2092 C C . VAL A 1 205 ? 131.44700 138.69200 173.63300 1.000 112.09056 205 VAL A C 1
ATOM 2093 O O . VAL A 1 205 ? 130.56500 138.54600 174.48100 1.000 114.55080 205 VAL A O 1
ATOM 2106 N N . GLY A 1 206 ? 132.25800 139.74800 173.63600 1.000 106.28864 206 GLY A N 1
ATOM 2107 C CA . GLY A 1 206 ? 132.34400 140.65700 174.77900 1.000 111.58780 206 GLY A CA 1
ATOM 2108 C C . GLY A 1 206 ? 132.56900 139.87700 176.09200 1.000 118.12711 206 GLY A C 1
ATOM 2109 O O . GLY A 1 206 ? 133.39400 138.96100 176.12200 1.000 119.38882 206 GLY A O 1
ATOM 2113 N N . PRO A 1 207 ? 131.83100 140.17100 177.17600 1.000 123.24484 207 PRO A N 1
ATOM 2114 C CA . PRO A 1 207 ? 131.92200 139.43600 178.43500 1.000 122.10406 207 PRO A CA 1
ATOM 2115 C C . PRO A 1 207 ? 131.14700 138.10100 178.46300 1.000 120.62152 207 PRO A C 1
ATOM 2116 O O . PRO A 1 207 ? 131.24100 137.37000 179.45100 1.000 119.20088 207 PRO A O 1
ATOM 2127 N N . VAL A 1 208 ? 130.36700 137.76700 177.42700 1.000 118.37645 208 VAL A N 1
ATOM 2128 C CA . VAL A 1 208 ? 129.39200 136.66400 177.46800 1.000 118.74914 208 VAL A CA 1
ATOM 2129 C C . VAL A 1 208 ? 129.93200 135.39500 176.78900 1.000 118.86509 208 VAL A C 1
ATOM 2130 O O . VAL A 1 208 ? 130.22400 135.42700 175.59100 1.000 116.90006 208 VAL A O 1
ATOM 2143 N N . PRO A 1 209 ? 130.03000 134.24800 177.49400 1.000 120.14072 209 PRO A N 1
ATOM 2144 C CA . PRO A 1 209 ? 130.37900 132.96700 176.88500 1.000 118.87084 209 PRO A CA 1
ATOM 2145 C C . PRO A 1 209 ? 129.21200 132.41500 176.05400 1.000 115.62937 209 PRO A C 1
ATOM 2146 O O . PRO A 1 209 ? 128.15400 132.07200 176.58200 1.000 117.74081 209 PRO A O 1
ATOM 2157 N N . ILE A 1 210 ? 129.41900 132.32700 174.74400 1.000 110.80629 210 ILE A N 1
ATOM 2158 C CA . ILE A 1 210 ? 128.44300 131.84500 173.75900 1.000 110.90736 210 ILE A CA 1
ATOM 2159 C C . ILE A 1 210 ? 128.40000 130.31100 173.71100 1.000 109.10358 210 ILE A C 1
ATOM 2160 O O . ILE A 1 210 ? 127.34600 129.71500 173.49500 1.000 111.10861 210 ILE A O 1
ATOM 2176 N N . PHE A 1 211 ? 129.55300 129.66800 173.88600 1.000 107.08889 211 PHE A N 1
ATOM 2177 C CA . PHE A 1 211 ? 129.77800 128.25900 173.55900 1.000 104.57528 211 PHE A CA 1
ATOM 2178 C C . PHE A 1 211 ? 130.82800 127.63900 174.49100 1.000 106.09273 211 PHE A C 1
ATOM 2179 O O . PHE A 1 211 ? 131.71200 128.33900 174.98700 1.000 112.03882 211 PHE A O 1
ATOM 2196 N N . TYR A 1 212 ? 130.74200 126.32500 174.71000 1.000 101.99723 212 TYR A N 1
ATOM 2197 C CA . TYR A 1 212 ? 131.68300 125.52600 175.50000 1.000 105.94988 212 TYR A CA 1
ATOM 2198 C C . TYR A 1 212 ? 131.95300 124.16500 174.85000 1.000 108.80675 212 TYR A C 1
ATOM 2199 O O . TYR A 1 212 ? 131.02500 123.53500 174.34400 1.000 109.96834 212 TYR A O 1
ATOM 2217 N N . SER A 1 213 ? 133.18000 123.65300 174.94400 1.000 108.70831 213 SER A N 1
ATOM 2218 C CA . SER A 1 213 ? 133.48100 122.25300 174.61600 1.000 109.28672 213 SER A CA 1
ATOM 2219 C C . SER A 1 213 ? 134.69100 121.69700 175.39000 1.000 112.61585 213 SER A C 1
ATOM 2220 O O . SER A 1 213 ? 135.59600 122.45400 175.74200 1.000 113.86574 213 SER A O 1
ATOM 2228 N N . PRO A 1 214 ? 134.76200 120.37400 175.64800 1.000 118.03467 214 PRO A N 1
ATOM 2229 C CA . PRO A 1 214 ? 135.89500 119.74300 176.33600 1.000 114.74487 214 PRO A CA 1
ATOM 2230 C C . PRO A 1 214 ? 137.24500 119.92500 175.63100 1.000 113.94537 214 PRO A C 1
ATOM 2231 O O . PRO A 1 214 ? 138.25600 120.12400 176.29500 1.000 114.70415 214 PRO A O 1
ATOM 2242 N N . TYR A 1 215 ? 137.24200 119.92200 174.29600 1.000 112.78185 215 TYR A N 1
ATOM 2243 C CA . TYR A 1 215 ? 138.34800 120.33400 173.42800 1.000 109.85667 215 TYR A CA 1
ATOM 2244 C C . TYR A 1 215 ? 137.88600 121.43900 172.47900 1.000 112.96828 215 TYR A C 1
ATOM 2245 O O . TYR A 1 215 ? 136.72800 121.47300 172.06300 1.000 115.46360 215 TYR A O 1
ATOM 2263 N N . LEU A 1 216 ? 138.80900 122.28900 172.05500 1.000 109.03376 216 LEU A N 1
ATOM 2264 C CA . LEU A 1 216 ? 138.70800 123.12600 170.86200 1.000 103.89199 216 LEU A CA 1
ATOM 2265 C C . LEU A 1 216 ? 140.10100 123.22600 170.22600 1.000 103.42274 216 LEU A C 1
ATOM 2266 O O . LEU A 1 216 ? 141.11100 123.12800 170.91600 1.000 106.93067 216 LEU A O 1
ATOM 2282 N N . GLN A 1 217 ? 140.17400 123.45200 168.91900 1.000 103.84904 217 GLN A N 1
ATOM 2283 C CA . GLN A 1 217 ? 141.40700 123.83800 168.23700 1.000 101.29707 217 GLN A CA 1
ATOM 2284 C C . GLN A 1 217 ? 141.12400 125.02200 167.32100 1.000 102.06661 217 GLN A C 1
ATOM 2285 O O . GLN A 1 217 ? 140.16800 124.96600 166.54300 1.000 101.59849 217 GLN A O 1
ATOM 2299 N N . LEU A 1 218 ? 141.96800 126.05100 167.36800 1.000 101.59675 218 LEU A N 1
ATOM 2300 C CA . LEU A 1 218 ? 141.99000 127.13200 166.38700 1.000 101.36176 218 LEU A CA 1
ATOM 2301 C C . LEU A 1 218 ? 143.22700 127.00400 165.48100 1.000 100.46654 218 LEU A C 1
ATOM 2302 O O . LEU A 1 218 ? 144.34300 126.92900 165.98900 1.000 102.86601 218 LEU A O 1
ATOM 2318 N N . PRO A 1 219 ? 143.07800 127.02600 164.14800 1.000 98.91873 219 PRO A N 1
ATOM 2319 C CA . PRO A 1 219 ? 144.20800 127.18000 163.24400 1.000 100.36649 219 PRO A CA 1
ATOM 2320 C C . PRO A 1 219 ? 144.73100 128.62200 163.32000 1.000 101.17194 219 PRO A C 1
ATOM 2321 O O . PRO A 1 219 ? 144.02700 129.55600 162.94700 1.000 100.92577 219 PRO A O 1
ATOM 2332 N N . VAL A 1 220 ? 145.95900 128.81600 163.80500 1.000 101.35040 220 VAL A N 1
ATOM 2333 C CA . VAL A 1 220 ? 146.59700 130.13500 164.01000 1.000 99.55187 220 VAL A CA 1
ATOM 2334 C C . VAL A 1 220 ? 147.65800 130.42600 162.94100 1.000 102.82238 220 VAL A C 1
ATOM 2335 O O . VAL A 1 220 ? 148.69900 131.02700 163.20200 1.000 111.12866 220 VAL A O 1
ATOM 2348 N N . GLY A 1 221 ? 147.40900 129.96400 161.72100 1.000 99.31159 221 GLY A N 1
ATOM 2349 C CA . GLY A 1 221 ? 148.26400 130.15800 160.55600 1.000 98.25598 221 GLY A CA 1
ATOM 2350 C C . GLY A 1 221 ? 147.52800 129.83400 159.26000 1.000 100.22844 221 GLY A C 1
ATOM 2351 O O . GLY A 1 221 ? 146.31100 130.00300 159.17800 1.000 103.29912 221 GLY A O 1
ATOM 2355 N N . ASP A 1 222 ? 148.25300 129.34700 158.25300 1.000 99.81533 222 ASP A N 1
ATOM 2356 C CA . ASP A 1 222 ? 147.74000 129.09800 156.89700 1.000 97.35888 222 ASP A CA 1
ATOM 2357 C C . ASP A 1 222 ? 147.73900 127.60900 156.48800 1.000 99.12795 222 ASP A C 1
ATOM 2358 O O . ASP A 1 222 ? 147.20400 127.26200 155.43400 1.000 102.52421 222 ASP A O 1
ATOM 2367 N N . LYS A 1 223 ? 148.31500 126.70500 157.29200 1.000 97.14025 223 LYS A N 1
ATOM 2368 C CA . LYS A 1 223 ? 148.33400 125.25200 157.04100 1.000 97.70385 223 LYS A CA 1
ATOM 2369 C C . LYS A 1 223 ? 146.92000 124.65300 157.09100 1.000 94.62422 223 LYS A C 1
ATOM 2370 O O . LYS A 1 223 ? 146.20400 124.84900 158.07000 1.000 95.70483 223 LYS A O 1
ATOM 2389 N N . ARG A 1 224 ? 146.51900 123.88900 156.06500 1.000 89.74618 224 ARG A N 1
ATOM 2390 C CA . ARG A 1 224 ? 145.19800 123.22400 155.97900 1.000 86.50396 224 ARG A CA 1
ATOM 2391 C C . ARG A 1 224 ? 145.00000 122.21100 157.11700 1.000 84.37307 224 ARG A C 1
ATOM 2392 O O . ARG A 1 224 ? 145.94500 121.51400 157.48300 1.000 85.20446 224 ARG A O 1
ATOM 2413 N N . ARG A 1 225 ? 143.78500 122.10100 157.67000 1.000 83.08098 225 ARG A N 1
ATOM 2414 C CA . ARG A 1 225 ? 143.45500 121.21700 158.81600 1.000 81.54214 225 ARG A CA 1
ATOM 2415 C C . ARG A 1 225 ? 142.05600 120.62800 158.74800 1.000 82.10010 225 ARG A C 1
ATOM 2416 O O . ARG A 1 225 ? 141.12300 121.37300 158.49000 1.000 83.74217 225 ARG A O 1
ATOM 2437 N N . SER A 1 226 ? 141.87800 119.35800 159.09600 1.000 76.35845 226 SER A N 1
ATOM 2438 C CA . SER A 1 226 ? 140.55000 118.75200 159.23500 1.000 74.25004 226 SER A CA 1
ATOM 2439 C C . SER A 1 226 ? 139.73900 119.35500 160.38400 1.000 76.61636 226 SER A C 1
ATOM 2440 O O . SER A 1 226 ? 140.29800 119.74300 161.40600 1.000 79.69910 226 SER A O 1
ATOM 2448 N N . GLY A 1 227 ? 138.41600 119.38900 160.24300 1.000 76.63336 227 GLY A N 1
ATOM 2449 C CA . GLY A 1 227 ? 137.46100 119.79400 161.27600 1.000 71.60652 227 GLY A CA 1
ATOM 2450 C C . GLY A 1 227 ? 136.34600 120.69800 160.75600 1.000 73.15252 227 GLY A C 1
ATOM 2451 O O . GLY A 1 227 ? 136.33200 121.10100 159.59600 1.000 75.67874 227 GLY A O 1
ATOM 2455 N N . PHE A 1 228 ? 135.41600 121.06900 161.63000 1.000 72.28251 228 PHE A N 1
ATOM 2456 C CA . PHE A 1 228 ? 134.31400 121.98000 161.29800 1.000 68.17341 228 PHE A CA 1
ATOM 2457 C C . PHE A 1 228 ? 134.78600 123.38100 160.90600 1.000 66.86617 228 PHE A C 1
ATOM 2458 O O . PHE A 1 228 ? 135.66000 123.94800 161.56000 1.000 74.22559 228 PHE A O 1
ATOM 2475 N N . LEU A 1 229 ? 134.19900 123.94700 159.85800 1.000 70.32826 229 LEU A N 1
ATOM 2476 C CA . LEU A 1 229 ? 134.33900 125.35800 159.49000 1.000 71.77696 229 LEU A CA 1
ATOM 2477 C C . LEU A 1 229 ? 133.28800 126.20200 160.23100 1.000 72.42145 229 LEU A C 1
ATOM 2478 O O . LEU A 1 229 ? 132.34600 125.65800 160.80200 1.000 73.45897 229 LEU A O 1
ATOM 2494 N N . ILE A 1 230 ? 133.41800 127.53200 160.23600 1.000 79.22982 230 ILE A N 1
ATOM 2495 C CA . ILE A 1 230 ? 132.38300 128.40800 160.81100 1.000 75.88685 230 ILE A CA 1
ATOM 2496 C C . ILE A 1 230 ? 131.06900 128.21800 160.01600 1.000 75.41422 230 ILE A C 1
ATOM 2497 O O . ILE A 1 230 ? 131.08800 128.32400 158.78500 1.000 74.15445 230 ILE A O 1
ATOM 2513 N N . PRO A 1 231 ? 129.93200 127.91700 160.66300 1.000 71.09000 231 PRO A N 1
ATOM 2514 C CA . PRO A 1 231 ? 128.67200 127.70800 159.96100 1.000 70.84193 231 PRO A CA 1
ATOM 2515 C C . PRO A 1 231 ? 128.12200 129.00900 159.37200 1.000 73.73258 231 PRO A C 1
ATOM 2516 O O . PRO A 1 231 ? 128.51800 130.10900 159.75400 1.000 79.62705 231 PRO A O 1
ATOM 2527 N N . ASN A 1 232 ? 127.14900 128.89000 158.47800 1.000 69.00665 232 ASN A N 1
ATOM 2528 C CA . ASN A 1 232 ? 126.39000 130.02700 157.95300 1.000 66.10121 232 ASN A CA 1
ATOM 2529 C C . ASN A 1 232 ? 124.89200 129.70800 157.90100 1.000 66.17674 232 ASN A C 1
ATOM 2530 O O . ASN A 1 232 ? 124.47900 128.55300 157.93600 1.000 69.65384 232 ASN A O 1
ATOM 2541 N N . ALA A 1 233 ? 124.07000 130.74600 157.84700 1.000 67.98198 233 ALA A N 1
ATOM 2542 C CA . ALA A 1 233 ? 122.61900 130.63000 157.90100 1.000 63.74459 233 ALA A CA 1
ATOM 2543 C C . ALA A 1 233 ? 121.97100 131.48800 156.82400 1.000 68.30576 233 ALA A C 1
ATOM 2544 O O . ALA A 1 233 ? 122.55200 132.46300 156.35100 1.000 71.09490 233 ALA A O 1
ATOM 2551 N N . LYS A 1 234 ? 120.73900 131.15600 156.45200 1.000 70.33388 234 LYS A N 1
ATOM 2552 C CA . LYS A 1 234 ? 119.89400 132.03300 155.64500 1.000 66.61908 234 LYS A CA 1
ATOM 2553 C C . LYS A 1 234 ? 118.42300 131.82200 155.93800 1.000 66.72555 234 LYS A C 1
ATOM 2554 O O . LYS A 1 234 ? 118.03100 130.79000 156.45900 1.000 72.67801 234 LYS A O 1
ATOM 2573 N N . TYR A 1 235 ? 117.60900 132.81200 155.61800 1.000 69.82241 235 TYR A N 1
ATOM 2574 C CA . TYR A 1 235 ? 116.16200 132.67800 155.56000 1.000 71.21467 235 TYR A CA 1
ATOM 2575 C C . TYR A 1 235 ? 115.72600 132.83500 154.11100 1.000 74.36551 235 TYR A C 1
ATOM 2576 O O . TYR A 1 235 ? 116.05300 133.83300 153.47600 1.000 77.19662 235 TYR A O 1
ATOM 2594 N N . THR A 1 236 ? 114.99800 131.86500 153.57200 1.000 75.41022 236 THR A N 1
ATOM 2595 C CA . THR A 1 236 ? 114.49100 131.89800 152.19900 1.000 76.48420 236 THR A CA 1
ATOM 2596 C C . THR A 1 236 ? 112.98800 131.71400 152.19700 1.000 78.29222 236 THR A C 1
ATOM 2597 O O . THR A 1 236 ? 112.44600 130.95700 152.99600 1.000 83.05912 236 THR A O 1
ATOM 2608 N N . THR A 1 237 ? 112.27000 132.36600 151.28800 1.000 81.09232 237 THR A N 1
ATOM 2609 C CA . THR A 1 237 ? 110.83500 132.09100 151.12300 1.000 83.52635 237 THR A CA 1
ATOM 2610 C C . THR A 1 237 ? 110.57400 130.64200 150.71000 1.000 82.94260 237 THR A C 1
ATOM 2611 O O . THR A 1 237 ? 109.54600 130.07000 151.05800 1.000 85.21228 237 THR A O 1
ATOM 2622 N N . THR A 1 238 ? 111.52800 130.02700 150.01100 1.000 81.05116 238 THR A N 1
ATOM 2623 C CA . THR A 1 238 ? 111.43400 128.64600 149.53300 1.000 83.25510 238 THR A CA 1
ATOM 2624 C C . THR A 1 238 ? 111.58200 127.59500 150.63600 1.000 85.16511 238 THR A C 1
ATOM 2625 O O . THR A 1 238 ? 110.81100 126.64000 150.63600 1.000 86.31040 238 THR A O 1
ATOM 2636 N N . ASN A 1 239 ? 112.50900 127.73900 151.59200 1.000 82.69770 239 ASN A N 1
ATOM 2637 C CA . ASN A 1 239 ? 112.79000 126.70800 152.60800 1.000 80.00595 239 ASN A CA 1
ATOM 2638 C C . ASN A 1 239 ? 112.64100 127.17000 154.06800 1.000 78.19632 239 ASN A C 1
ATOM 2639 O O . ASN A 1 239 ? 112.85700 126.36800 154.98000 1.000 77.57838 239 ASN A O 1
ATOM 2650 N N . TYR A 1 240 ? 112.25200 128.42800 154.28700 1.000 81.05068 240 TYR A N 1
ATOM 2651 C CA . TYR A 1 240 ? 112.23000 129.12400 155.57900 1.000 76.06738 240 TYR A CA 1
ATOM 2652 C C . TYR A 1 240 ? 113.65200 129.25700 156.15800 1.000 76.73262 240 TYR A C 1
ATOM 2653 O O . TYR A 1 240 ? 114.57500 129.62000 155.43200 1.000 78.20027 240 TYR A O 1
ATOM 2671 N N . PHE A 1 241 ? 113.85700 129.01600 157.45100 1.000 71.30477 241 PHE A N 1
ATOM 2672 C CA . PHE A 1 241 ? 115.18900 129.00600 158.04800 1.000 68.24813 241 PHE A CA 1
ATOM 2673 C C . PHE A 1 241 ? 116.05700 127.86300 157.50100 1.000 72.01350 241 PHE A C 1
ATOM 2674 O O . PHE A 1 241 ? 115.62400 126.71400 157.42300 1.000 79.66777 241 PHE A O 1
ATOM 2691 N N . GLU A 1 242 ? 117.30700 128.16600 157.17300 1.000 68.27859 242 GLU A N 1
ATOM 2692 C CA . GLU A 1 242 ? 118.31300 127.22100 156.70000 1.000 67.28863 242 GLU A CA 1
ATOM 2693 C C . GLU A 1 242 ? 119.62600 127.37600 157.46400 1.000 66.61880 242 GLU A C 1
ATOM 2694 O O . GLU A 1 242 ? 120.07500 128.49300 157.71300 1.000 72.27455 242 GLU A O 1
ATOM 2706 N N . PHE A 1 243 ? 120.28200 126.26000 157.76800 1.000 68.12417 243 PHE A N 1
ATOM 2707 C CA . PHE A 1 243 ? 121.56600 126.24100 158.47000 1.000 64.72504 243 PHE A CA 1
ATOM 2708 C C . PHE A 1 243 ? 122.54500 125.27700 157.80300 1.000 65.21917 243 PHE A C 1
ATOM 2709 O O . PHE A 1 243 ? 122.16000 124.17500 157.42500 1.000 70.66746 243 PHE A O 1
ATOM 2726 N N . TYR A 1 244 ? 123.80400 125.68300 157.66500 1.000 65.75918 244 TYR A N 1
ATOM 2727 C CA . TYR A 1 244 ? 124.88300 124.91400 157.04200 1.000 65.71878 244 TYR A CA 1
ATOM 2728 C C . TYR A 1 244 ? 126.01700 124.72900 158.05500 1.000 66.38333 244 TYR A C 1
ATOM 2729 O O . TYR A 1 244 ? 126.56600 125.72600 158.51600 1.000 69.62239 244 TYR A O 1
ATOM 2747 N N . LEU A 1 245 ? 126.42100 123.49300 158.37100 1.000 67.36832 245 LEU A N 1
ATOM 2748 C CA . LEU A 1 245 ? 127.58100 123.21500 159.22300 1.000 68.69451 245 LEU A CA 1
ATOM 2749 C C . LEU A 1 245 ? 128.64000 122.40700 158.46300 1.000 68.79693 245 LEU A C 1
ATOM 2750 O O . LEU A 1 245 ? 128.58800 121.18100 158.48400 1.000 70.13171 245 LEU A O 1
ATOM 2766 N N . PRO A 1 246 ? 129.58700 123.04400 157.75700 1.000 68.87503 246 PRO A N 1
ATOM 2767 C CA . PRO A 1 246 ? 130.59600 122.32400 156.99200 1.000 69.49704 246 PRO A CA 1
ATOM 2768 C C . PRO A 1 246 ? 131.60700 121.60300 157.88000 1.000 66.38788 246 PRO A C 1
ATOM 2769 O O . PRO A 1 246 ? 132.20500 122.21100 158.76100 1.000 71.83497 246 PRO A O 1
ATOM 2780 N N . TYR A 1 247 ? 131.89000 120.33900 157.59300 1.000 66.21119 247 TYR A N 1
ATOM 2781 C CA . TYR A 1 247 ? 133.07900 119.64300 158.06900 1.000 66.30096 247 TYR A CA 1
ATOM 2782 C C . TYR A 1 247 ? 134.07800 119.52500 156.92700 1.000 69.27799 247 TYR A C 1
ATOM 2783 O O . TYR A 1 247 ? 133.75000 119.01100 155.86600 1.000 71.85318 247 TYR A O 1
ATOM 2801 N N . TYR A 1 248 ? 135.30700 119.97300 157.12400 1.000 71.54194 248 TYR A N 1
ATOM 2802 C CA . TYR A 1 248 ? 136.36600 119.87800 156.13300 1.000 71.37435 248 TYR A CA 1
ATOM 2803 C C . TYR A 1 248 ? 137.30800 118.71400 156.44700 1.000 72.68422 248 TYR A C 1
ATOM 2804 O O . TYR A 1 248 ? 137.72400 118.53200 157.58400 1.000 78.36206 248 TYR A O 1
ATOM 2822 N N . TRP A 1 249 ? 137.65700 117.91700 155.44700 1.000 74.51627 249 TRP A N 1
ATOM 2823 C CA . TRP A 1 249 ? 138.60000 116.81300 155.57600 1.000 72.68335 249 TRP A CA 1
ATOM 2824 C C . TRP A 1 249 ? 139.85100 117.12000 154.75500 1.000 75.40222 249 TRP A C 1
ATOM 2825 O O . TRP A 1 249 ? 139.81700 117.14500 153.52600 1.000 77.67710 249 TRP A O 1
ATOM 2846 N N . ASN A 1 250 ? 140.98500 117.31100 155.42500 1.000 76.71198 250 ASN A N 1
ATOM 2847 C CA . ASN A 1 250 ? 142.27800 117.40700 154.76400 1.000 76.85970 250 ASN A CA 1
ATOM 2848 C C . ASN A 1 250 ? 142.80000 115.99000 154.45700 1.000 81.02452 250 ASN A C 1
ATOM 2849 O O . ASN A 1 250 ? 143.45400 115.37000 155.29700 1.000 84.41817 250 ASN A O 1
ATOM 2860 N N . ILE A 1 251 ? 142.46900 115.45500 153.27800 1.000 81.10777 251 ILE A N 1
ATOM 2861 C CA . ILE A 1 251 ? 142.82600 114.08300 152.88800 1.000 79.29192 251 ILE A CA 1
ATOM 2862 C C . ILE A 1 251 ? 144.32600 113.98900 152.57500 1.000 80.18256 251 ILE A C 1
ATOM 2863 O O . ILE A 1 251 ? 145.02300 113.14300 153.13500 1.000 79.31796 251 ILE A O 1
ATOM 2879 N N . ALA A 1 252 ? 144.83100 114.86200 151.70200 1.000 80.71167 252 ALA A N 1
ATOM 2880 C CA . ALA A 1 252 ? 146.21200 114.87400 151.22500 1.000 74.14248 252 ALA A CA 1
ATOM 2881 C C . ALA A 1 252 ? 146.58700 116.26400 150.67000 1.000 81.42282 252 ALA A C 1
ATOM 2882 O O . ALA A 1 252 ? 145.70600 117.09400 150.43900 1.000 86.86068 252 ALA A O 1
ATOM 2889 N N . PRO A 1 253 ? 147.87100 116.56200 150.40500 1.000 80.37966 253 PRO A N 1
ATOM 2890 C CA . PRO A 1 253 ? 148.28100 117.80000 149.74200 1.000 82.02191 253 PRO A CA 1
ATOM 2891 C C . PRO A 1 253 ? 147.49400 118.12800 148.46800 1.000 82.10418 253 PRO A C 1
ATOM 2892 O O . PRO A 1 253 ? 147.10200 119.27500 148.25600 1.000 82.54494 253 PRO A O 1
ATOM 2903 N N . ASN A 1 254 ? 147.18900 117.11000 147.66300 1.000 82.86227 254 ASN A N 1
ATOM 2904 C CA . ASN A 1 254 ? 146.55600 117.23500 146.34700 1.000 81.70662 254 ASN A CA 1
ATOM 2905 C C . ASN A 1 254 ? 145.06800 116.85000 146.31300 1.000 80.25376 254 ASN A C 1
ATOM 2906 O O . ASN A 1 254 ? 144.48900 116.83900 145.23400 1.000 79.55310 254 ASN A O 1
ATOM 2917 N N . MET A 1 255 ? 144.43000 116.50200 147.43000 1.000 78.56690 255 MET A N 1
ATOM 2918 C CA . MET A 1 255 ? 142.98700 116.24300 147.44600 1.000 76.41646 255 MET A CA 1
ATOM 2919 C C . MET A 1 255 ? 142.35100 116.51400 148.80800 1.000 77.91606 255 MET A C 1
ATOM 2920 O O . MET A 1 255 ? 142.97400 116.33300 149.84900 1.000 79.35861 255 MET A O 1
ATOM 2934 N N . ASP A 1 256 ? 141.08700 116.92300 148.81700 1.000 79.45614 256 ASP A N 1
ATOM 2935 C CA . ASP A 1 256 ? 140.33000 117.20300 150.03600 1.000 73.04305 256 ASP A CA 1
ATOM 2936 C C . ASP A 1 256 ? 138.82500 116.99900 149.84200 1.000 74.83593 256 ASP A C 1
ATOM 2937 O O . ASP A 1 256 ? 138.33200 116.85700 148.72800 1.000 75.33685 256 ASP A O 1
ATOM 2946 N N . ALA A 1 257 ? 138.08500 116.93500 150.94300 1.000 72.83799 257 ALA A N 1
ATOM 2947 C CA . ALA A 1 257 ? 136.63000 116.85000 150.91400 1.000 68.05864 257 ALA A CA 1
ATOM 2948 C C . ALA A 1 257 ? 136.00400 117.86000 151.87300 1.000 68.18043 257 ALA A C 1
ATOM 2949 O O . ALA A 1 257 ? 136.63800 118.31900 152.81800 1.000 74.67649 257 ALA A O 1
ATOM 2956 N N . THR A 1 258 ? 134.75100 118.22500 151.64700 1.000 72.81786 258 THR A N 1
ATOM 2957 C CA . THR A 1 258 ? 133.92300 118.93100 152.63200 1.000 67.67448 258 THR A CA 1
ATOM 2958 C C . THR A 1 258 ? 132.56900 118.24000 152.69700 1.000 66.59871 258 THR A C 1
ATOM 2959 O O . THR A 1 258 ? 131.93200 118.05000 151.66900 1.000 67.74680 258 THR A O 1
ATOM 2970 N N . ILE A 1 259 ? 132.11800 117.87000 153.89000 1.000 64.85291 259 ILE A N 1
ATOM 2971 C CA . ILE A 1 259 ? 130.80800 117.26700 154.13600 1.000 65.90709 259 ILE A CA 1
ATOM 2972 C C . ILE A 1 259 ? 129.97400 118.28700 154.90100 1.000 64.14754 259 ILE A C 1
ATOM 2973 O O . ILE A 1 259 ? 130.32300 118.64600 156.01800 1.000 69.92437 259 ILE A O 1
ATOM 2989 N N . THR A 1 260 ? 128.86000 118.74100 154.33800 1.000 65.58111 260 THR A N 1
ATOM 2990 C CA . THR A 1 260 ? 128.05500 119.83200 154.88400 1.000 63.61750 260 THR A CA 1
ATOM 2991 C C . THR A 1 260 ? 126.60300 119.40000 155.02900 1.000 66.61592 260 THR A C 1
ATOM 2992 O O . THR A 1 260 ? 125.86300 119.41600 154.05200 1.000 70.46392 260 THR A O 1
ATOM 3003 N N . PRO A 1 261 ? 126.13400 119.04100 156.23500 1.000 61.76765 261 PRO A N 1
ATOM 3004 C CA . PRO A 1 261 ? 124.71300 119.00000 156.53200 1.000 60.44388 261 PRO A CA 1
ATOM 3005 C C . PRO A 1 261 ? 124.07200 120.38300 156.35100 1.000 64.16634 261 PRO A C 1
ATOM 3006 O O . PRO A 1 261 ? 124.50000 121.37400 156.94400 1.000 67.12858 261 PRO A O 1
ATOM 3017 N N . HIS A 1 262 ? 123.02200 120.42600 155.54000 1.000 63.88736 262 HIS A N 1
ATOM 3018 C CA . HIS A 1 262 ? 122.19400 121.58200 155.20800 1.000 62.51813 262 HIS A CA 1
ATOM 3019 C C . HIS A 1 262 ? 120.78000 121.34800 155.73900 1.000 63.51036 262 HIS A C 1
ATOM 3020 O O . HIS A 1 262 ? 119.96900 120.68900 155.09600 1.000 71.03509 262 HIS A O 1
ATOM 3035 N N . TYR A 1 263 ? 120.48300 121.84100 156.94100 1.000 62.49497 263 TYR A N 1
ATOM 3036 C CA . TYR A 1 263 ? 119.13900 121.78800 157.51300 1.000 66.12079 263 TYR A CA 1
ATOM 3037 C C . TYR A 1 263 ? 118.22100 122.79800 156.82300 1.000 66.11134 263 TYR A C 1
ATOM 3038 O O . TYR A 1 263 ? 118.62100 123.93500 156.58400 1.000 67.94104 263 TYR A O 1
ATOM 3056 N N . MET A 1 264 ? 116.99600 122.39200 156.50600 1.000 68.49595 264 MET A N 1
ATOM 3057 C CA . MET A 1 264 ? 115.95500 123.24800 155.94600 1.000 65.07800 264 MET A CA 1
ATOM 3058 C C . MET A 1 264 ? 114.67600 123.09900 156.75300 1.000 70.13224 264 MET A C 1
ATOM 3059 O O . MET A 1 264 ? 114.12600 122.00300 156.83900 1.000 77.98584 264 MET A O 1
ATOM 3073 N N . HIS A 1 265 ? 114.15500 124.18400 157.32000 1.000 69.41422 265 HIS A N 1
ATOM 3074 C CA . HIS A 1 265 ? 113.03700 124.08800 158.25700 1.000 72.42805 265 HIS A CA 1
ATOM 3075 C C . HIS A 1 265 ? 111.71400 123.66300 157.61200 1.000 79.79876 265 HIS A C 1
ATOM 3076 O O . HIS A 1 265 ? 110.98300 122.85800 158.18200 1.000 89.42224 265 HIS A O 1
ATOM 3090 N N . ARG A 1 266 ? 111.41100 124.13600 156.40000 1.000 77.55588 266 ARG A N 1
ATOM 3091 C CA . ARG A 1 266 ? 110.15400 123.80300 155.71000 1.000 77.57019 266 ARG A CA 1
ATOM 3092 C C . ARG A 1 266 ? 110.04400 122.32000 155.33700 1.000 83.39185 266 ARG A C 1
ATOM 3093 O O . ARG A 1 266 ? 108.96500 121.74200 155.42200 1.000 90.64931 266 ARG A O 1
ATOM 3114 N N . ARG A 1 267 ? 111.16100 121.70500 154.93000 1.000 82.11159 267 ARG A N 1
ATOM 3115 C CA . ARG A 1 267 ? 111.25400 120.28500 154.52300 1.000 83.45881 267 ARG A CA 1
ATOM 3116 C C . ARG A 1 267 ? 111.47000 119.34100 155.70400 1.000 85.08767 267 ARG A C 1
ATOM 3117 O O . ARG A 1 267 ? 111.15700 118.15900 155.60400 1.000 92.49067 267 ARG A O 1
ATOM 3138 N N . GLY A 1 268 ? 111.97200 119.86200 156.82600 1.000 82.90069 268 GLY A N 1
ATOM 3139 C CA . GLY A 1 268 ? 112.06800 119.17700 158.11800 1.000 85.72289 268 GLY A CA 1
ATOM 3140 C C . GLY A 1 268 ? 113.11600 118.06800 158.17300 1.000 89.87892 268 GLY A C 1
ATOM 3141 O O . GLY A 1 268 ? 113.02700 117.17800 159.01600 1.000 95.72392 268 GLY A O 1
ATOM 3145 N N . ASN A 1 269 ? 114.08100 118.08900 157.26000 1.000 85.24105 269 ASN A N 1
ATOM 3146 C CA . ASN A 1 269 ? 115.10100 117.06000 157.09800 1.000 81.97550 269 ASN A CA 1
ATOM 3147 C C . ASN A 1 269 ? 116.40700 117.69800 156.59700 1.000 77.27460 269 ASN A C 1
ATOM 3148 O O . ASN A 1 269 ? 116.39500 118.80200 156.05000 1.000 74.11090 269 ASN A O 1
ATOM 3159 N N . ILE A 1 270 ? 117.53600 117.02100 156.78200 1.000 74.49723 270 ILE A N 1
ATOM 3160 C CA . ILE A 1 270 ? 118.86700 117.52900 156.42500 1.000 71.25020 270 ILE A CA 1
ATOM 3161 C C . ILE A 1 270 ? 119.26800 116.98500 155.05300 1.000 69.32692 270 ILE A C 1
ATOM 3162 O O . ILE A 1 270 ? 119.29200 115.77700 154.84100 1.000 72.99197 270 ILE A O 1
ATOM 3178 N N . MET A 1 271 ? 119.61700 117.87500 154.13000 1.000 62.26122 271 MET A N 1
ATOM 3179 C CA . MET A 1 271 ? 120.35100 117.51400 152.92600 1.000 60.89884 271 MET A CA 1
ATOM 3180 C C . MET A 1 271 ? 121.83600 117.37600 153.25700 1.000 62.89749 271 MET A C 1
ATOM 3181 O O . MET A 1 271 ? 122.42700 118.24700 153.88700 1.000 70.60779 271 MET A O 1
ATOM 3195 N N . TRP A 1 272 ? 122.45700 116.28800 152.83300 1.000 63.76923 272 TRP A N 1
ATOM 3196 C CA . TRP A 1 272 ? 123.87400 116.03700 153.00000 1.000 58.17354 272 TRP A CA 1
ATOM 3197 C C . TRP A 1 272 ? 124.58800 116.44600 151.73300 1.000 63.40005 272 TRP A C 1
ATOM 3198 O O . TRP A 1 272 ? 124.39300 115.83900 150.68900 1.000 68.09850 272 TRP A O 1
ATOM 3219 N N . GLU A 1 273 ? 125.40200 117.48700 151.81600 1.000 64.17618 273 GLU A N 1
ATOM 3220 C CA . GLU A 1 273 ? 126.13500 118.02200 150.68000 1.000 64.84829 273 GLU A CA 1
ATOM 3221 C C . GLU A 1 273 ? 127.58500 117.57800 150.78300 1.000 67.63090 273 GLU A C 1
ATOM 3222 O O . GLU A 1 273 ? 128.25700 117.86100 151.76800 1.000 70.51635 273 GLU A O 1
ATOM 3234 N N . ASN A 1 274 ? 128.07700 116.84500 149.79600 1.000 68.79947 274 ASN A N 1
ATOM 3235 C CA . ASN A 1 274 ? 129.40500 116.26200 149.81700 1.000 61.10921 274 ASN A CA 1
ATOM 3236 C C . ASN A 1 274 ? 130.20400 116.85400 148.66400 1.000 65.68042 274 ASN A C 1
ATOM 3237 O O . ASN A 1 274 ? 129.86400 116.64400 147.51100 1.000 71.36209 274 ASN A O 1
ATOM 3248 N N . GLU A 1 275 ? 131.28800 117.55600 148.95500 1.000 65.82502 275 GLU A N 1
ATOM 3249 C CA . GLU A 1 275 ? 132.22800 118.08600 147.97400 1.000 65.19253 275 GLU A CA 1
ATOM 3250 C C . GLU A 1 275 ? 133.52000 117.27900 148.05100 1.000 65.19113 275 GLU A C 1
ATOM 3251 O O . GLU A 1 275 ? 134.02700 117.05000 149.14500 1.000 69.53152 275 GLU A O 1
ATOM 3263 N N . PHE A 1 276 ? 134.08200 116.87700 146.91800 1.000 72.37046 276 PHE A N 1
ATOM 3264 C CA . PHE A 1 276 ? 135.42100 116.30100 146.82700 1.000 67.14252 276 PHE A CA 1
ATOM 3265 C C . PHE A 1 276 ? 136.22900 117.05000 145.76600 1.000 68.02428 276 PHE A C 1
ATOM 3266 O O . PHE A 1 276 ? 135.74000 117.29600 144.67000 1.000 70.24747 276 PHE A O 1
ATOM 3283 N N . ARG A 1 277 ? 137.46800 117.42200 146.07500 1.000 69.62562 277 ARG A N 1
ATOM 3284 C CA . ARG A 1 277 ? 138.38100 118.11200 145.15700 1.000 70.00970 277 ARG A CA 1
ATOM 3285 C C . ARG A 1 277 ? 139.67900 117.34300 145.02600 1.000 73.55979 277 ARG A C 1
ATOM 3286 O O . ARG A 1 277 ? 140.15700 116.76400 145.99700 1.000 73.18473 277 ARG A O 1
ATOM 3307 N N . TYR A 1 278 ? 140.27200 117.37000 143.83800 1.000 73.30951 278 TYR A N 1
ATOM 3308 C CA . TYR A 1 278 ? 141.51600 116.66900 143.55600 1.000 71.66339 278 TYR A CA 1
ATOM 3309 C C . TYR A 1 278 ? 142.37600 117.38300 142.51100 1.000 71.91304 278 TYR A C 1
ATOM 3310 O O . TYR A 1 278 ? 141.89800 118.14100 141.67100 1.000 71.23123 278 TYR A O 1
ATOM 3328 N N . LEU A 1 279 ? 143.66700 117.08600 142.56200 1.000 75.78530 279 LEU A N 1
ATOM 3329 C CA . LEU A 1 279 ? 144.71300 117.50100 141.64600 1.000 76.20825 279 LEU A CA 1
ATOM 3330 C C . LEU A 1 279 ? 145.55200 116.26300 141.29200 1.000 77.28258 279 LEU A C 1
ATOM 3331 O O . LEU A 1 279 ? 145.89100 115.45800 142.15900 1.000 81.29841 279 LEU A O 1
ATOM 3347 N N . SER A 1 280 ? 145.86000 116.07800 140.01400 1.000 78.79295 280 SER A N 1
ATOM 3348 C CA . SER A 1 280 ? 146.46500 114.85400 139.47700 1.000 80.57019 280 SER A CA 1
ATOM 3349 C C . SER A 1 280 ? 147.28200 115.15200 138.21600 1.000 83.44464 280 SER A C 1
ATOM 3350 O O . SER A 1 280 ? 147.19500 116.24500 137.66100 1.000 82.93105 280 SER A O 1
ATOM 3358 N N . GLN A 1 281 ? 148.05900 114.18500 137.72400 1.000 83.93638 281 GLN A N 1
ATOM 3359 C CA . GLN A 1 281 ? 148.75700 114.31700 136.43500 1.000 83.75623 281 GLN A CA 1
ATOM 3360 C C . GLN A 1 281 ? 147.78600 114.62700 135.27800 1.000 82.61152 281 GLN A C 1
ATOM 3361 O O . GLN A 1 281 ? 148.07800 115.45100 134.41500 1.000 81.83768 281 GLN A O 1
ATOM 3375 N N . ALA A 1 282 ? 146.60300 114.00300 135.28700 1.000 79.08518 282 ALA A N 1
ATOM 3376 C CA . ALA A 1 282 ? 145.53700 114.18200 134.30300 1.000 73.23342 282 ALA A CA 1
ATOM 3377 C C . ALA A 1 282 ? 144.78100 115.52300 134.39400 1.000 72.81418 282 ALA A C 1
ATOM 3378 O O . ALA A 1 282 ? 143.92300 115.80200 133.55600 1.000 76.97643 282 ALA A O 1
ATOM 3385 N N . GLY A 1 283 ? 145.04600 116.34400 135.40900 1.000 73.91730 283 GLY A N 1
ATOM 3386 C CA . GLY A 1 283 ? 144.36300 117.61500 135.65300 1.000 69.28882 283 GLY A CA 1
ATOM 3387 C C . GLY A 1 283 ? 143.73900 117.73400 137.03700 1.000 71.88569 283 GLY A C 1
ATOM 3388 O O . GLY A 1 283 ? 143.89200 116.86600 137.90100 1.000 74.67877 283 GLY A O 1
ATOM 3392 N N . ALA A 1 284 ? 143.00200 118.81700 137.23200 1.000 74.66379 284 ALA A N 1
ATOM 3393 C CA . ALA A 1 284 ? 142.29800 119.13900 138.46500 1.000 69.91249 284 ALA A CA 1
ATOM 3394 C C . ALA A 1 284 ? 140.78200 119.04500 138.27400 1.000 71.00987 284 ALA A C 1
ATOM 3395 O O . ALA A 1 284 ? 140.25500 119.30700 137.19100 1.000 67.81543 284 ALA A O 1
ATOM 3402 N N . GLY A 1 285 ? 140.06900 118.68700 139.33200 1.000 70.00434 285 GLY A N 1
ATOM 3403 C CA . GLY A 1 285 ? 138.62400 118.56800 139.27400 1.000 67.02981 285 GLY A CA 1
ATOM 3404 C C . GLY A 1 285 ? 137.93400 118.60300 140.62600 1.000 70.15695 285 GLY A C 1
ATOM 3405 O O . GLY A 1 285 ? 138.55600 118.54900 141.68700 1.000 71.32485 285 GLY A O 1
ATOM 3409 N N . LEU A 1 286 ? 136.61700 118.73100 140.55100 1.000 69.51005 286 LEU A N 1
ATOM 3410 C CA . LEU A 1 286 ? 135.69800 118.83500 141.66600 1.000 68.13785 286 LEU A CA 1
ATOM 3411 C C . LEU A 1 286 ? 134.50300 117.92800 141.40300 1.000 68.57055 286 LEU A C 1
ATOM 3412 O O . LEU A 1 286 ? 133.93600 117.94900 140.31600 1.000 69.74630 286 LEU A O 1
ATOM 3428 N N . MET A 1 287 ? 134.09100 117.17100 142.40900 1.000 68.36070 287 MET A N 1
ATOM 3429 C CA . MET A 1 287 ? 132.82000 116.46300 142.43400 1.000 65.12826 287 MET A CA 1
ATOM 3430 C C . MET A 1 287 ? 131.94700 117.01800 143.55400 1.000 68.64562 287 MET A C 1
ATOM 3431 O O . MET A 1 287 ? 132.44100 117.35700 144.62400 1.000 74.26607 287 MET A O 1
ATOM 3445 N N . GLU A 1 288 ? 130.63800 117.05600 143.34200 1.000 69.67931 288 GLU A N 1
ATOM 3446 C CA . GLU A 1 288 ? 129.66900 117.31400 144.39600 1.000 62.20429 288 GLU A CA 1
ATOM 3447 C C . GLU A 1 288 ? 128.55000 116.27300 144.33100 1.000 62.01151 288 GLU A C 1
ATOM 3448 O O . GLU A 1 288 ? 128.02900 115.99400 143.26000 1.000 68.06561 288 GLU A O 1
ATOM 3460 N N . LEU A 1 289 ? 128.17400 115.70500 145.46900 1.000 60.70052 289 LEU A N 1
ATOM 3461 C CA . LEU A 1 289 ? 126.98400 114.88600 145.64600 1.000 62.37680 289 LEU A CA 1
ATOM 3462 C C . LEU A 1 289 ? 126.14800 115.48100 146.77600 1.000 64.02493 289 LEU A C 1
ATOM 3463 O O . LEU A 1 289 ? 126.51900 115.37500 147.94200 1.000 67.83580 289 LEU A O 1
ATOM 3479 N N . ASP A 1 290 ? 124.99000 116.02500 146.44400 1.000 70.44565 290 ASP A N 1
ATOM 3480 C CA . ASP A 1 290 ? 124.00800 116.51000 147.40200 1.000 67.43805 290 ASP A CA 1
ATOM 3481 C C . ASP A 1 290 ? 122.85600 115.51400 147.45400 1.000 66.70591 290 ASP A C 1
ATOM 3482 O O . ASP A 1 290 ? 122.30100 115.15600 146.42000 1.000 70.51946 290 ASP A O 1
ATOM 3491 N N . TYR A 1 291 ? 122.49400 115.05300 148.64500 1.000 66.20733 291 TYR A N 1
ATOM 3492 C CA . TYR A 1 291 ? 121.46300 114.04500 148.84100 1.000 67.73882 291 TYR A CA 1
ATOM 3493 C C . TYR A 1 291 ? 120.52000 114.41100 149.98900 1.000 67.61442 291 TYR A C 1
ATOM 3494 O O . TYR A 1 291 ? 120.96000 114.69900 151.09700 1.000 69.92331 291 TYR A O 1
ATOM 3512 N N . LEU A 1 292 ? 119.21400 114.35900 149.74700 1.000 67.86280 292 LEU A N 1
ATOM 3513 C CA . LEU A 1 292 ? 118.15600 114.56300 150.72800 1.000 65.67606 292 LEU A CA 1
ATOM 3514 C C . LEU A 1 292 ? 117.28400 113.29500 150.78300 1.000 72.43639 292 LEU A C 1
ATOM 3515 O O . LEU A 1 292 ? 116.61500 112.99500 149.79600 1.000 79.10062 292 LEU A O 1
ATOM 3531 N N . PRO A 1 293 ? 117.27200 112.53700 151.89500 1.000 74.72214 293 PRO A N 1
ATOM 3532 C CA . PRO A 1 293 ? 116.59300 111.24100 151.97700 1.000 81.04695 293 PRO A CA 1
ATOM 3533 C C . PRO A 1 293 ? 115.07300 111.25600 151.77500 1.000 83.60176 293 PRO A C 1
ATOM 3534 O O . PRO A 1 293 ? 114.51400 110.27300 151.30200 1.000 87.35457 293 PRO A O 1
ATOM 3545 N N . SER A 1 294 ? 114.39600 112.34500 152.13400 1.000 81.19190 294 SER A N 1
ATOM 3546 C CA . SER A 1 294 ? 112.97100 112.59300 151.86800 1.000 86.24359 294 SER A CA 1
ATOM 3547 C C . SER A 1 294 ? 112.65400 114.08700 151.97900 1.000 89.01423 294 SER A C 1
ATOM 3548 O O . SER A 1 294 ? 113.39300 114.84100 152.61000 1.000 88.98575 294 SER A O 1
ATOM 3556 N N . ASP A 1 295 ? 111.55100 114.53000 151.38600 1.000 93.94508 295 ASP A N 1
ATOM 3557 C CA . ASP A 1 295 ? 111.21100 115.94400 151.22700 1.000 90.72972 295 ASP A CA 1
ATOM 3558 C C . ASP A 1 295 ? 109.70100 116.16100 151.37800 1.000 98.54246 295 ASP A C 1
ATOM 3559 O O . ASP A 1 295 ? 108.92500 115.90300 150.46000 1.000 102.14946 295 ASP A O 1
ATOM 3568 N N . LYS A 1 296 ? 109.28200 116.66700 152.54200 1.000 96.43044 296 LYS A N 1
ATOM 3569 C CA . LYS A 1 296 ? 107.87200 116.91500 152.87200 1.000 98.92923 296 LYS A CA 1
ATOM 3570 C C . LYS A 1 296 ? 107.18500 117.93900 151.96600 1.000 98.68468 296 LYS A C 1
ATOM 3571 O O . LYS A 1 296 ? 105.96400 117.89500 151.86100 1.000 103.43838 296 LYS A O 1
ATOM 3590 N N . VAL A 1 297 ? 107.91700 118.83600 151.30300 1.000 93.21472 297 VAL A N 1
ATOM 3591 C CA . VAL A 1 297 ? 107.32500 119.76200 150.32500 1.000 95.52923 297 VAL A CA 1
ATOM 3592 C C . VAL A 1 297 ? 107.05400 119.02600 149.02000 1.000 97.23300 297 VAL A C 1
ATOM 3593 O O . VAL A 1 297 ? 105.93100 119.02700 148.52400 1.000 104.35107 297 VAL A O 1
ATOM 3606 N N . TYR A 1 298 ? 108.05700 118.34200 148.47500 1.000 93.18620 298 TYR A N 1
ATOM 3607 C CA . TYR A 1 298 ? 107.92700 117.60300 147.22100 1.000 93.47194 298 TYR A CA 1
ATOM 3608 C C . TYR A 1 298 ? 106.91600 116.45400 147.32500 1.000 101.94619 298 TYR A C 1
ATOM 3609 O O . TYR A 1 298 ? 106.15500 116.20700 146.39800 1.000 106.51178 298 TYR A O 1
ATOM 3627 N N . GLU A 1 299 ? 106.84400 115.77500 148.46700 1.000 102.32767 299 GLU A N 1
ATOM 3628 C CA . GLU A 1 299 ? 105.90200 114.68100 148.71100 1.000 102.74285 299 GLU A CA 1
ATOM 3629 C C . GLU A 1 299 ? 104.41900 115.11300 148.69300 1.000 109.15160 299 GLU A C 1
ATOM 3630 O O . GLU A 1 299 ? 103.54500 114.28600 148.44300 1.000 112.43716 299 GLU A O 1
ATOM 3642 N N . ASP A 1 300 ? 104.11600 116.39800 148.90500 1.000 108.67907 300 ASP A N 1
ATOM 3643 C CA . ASP A 1 300 ? 102.76800 116.95800 148.74200 1.000 108.97654 300 ASP A CA 1
ATOM 3644 C C . ASP A 1 300 ? 102.45700 117.39700 147.29900 1.000 110.06922 300 ASP A C 1
ATOM 3645 O O . ASP A 1 300 ? 101.30300 117.32900 146.87500 1.000 116.10976 300 ASP A O 1
ATOM 3654 N N . GLU A 1 301 ? 103.44500 117.84600 146.52600 1.000 107.00715 301 GLU A N 1
ATOM 3655 C CA . GLU A 1 301 ? 103.26000 118.21800 145.11600 1.000 106.59665 301 GLU A CA 1
ATOM 3656 C C . GLU A 1 301 ? 103.33800 117.01200 144.16400 1.000 109.03125 301 GLU A C 1
ATOM 3657 O O . GLU A 1 301 ? 102.70500 117.02600 143.10700 1.000 108.57556 301 GLU A O 1
ATOM 3669 N N . HIS A 1 302 ? 104.04800 115.94800 144.54700 1.000 111.36440 302 HIS A N 1
ATOM 3670 C CA . HIS A 1 302 ? 104.26800 114.73200 143.75800 1.000 112.25595 302 HIS A CA 1
ATOM 3671 C C . HIS A 1 302 ? 104.01700 113.45600 144.59600 1.000 115.22954 302 HIS A C 1
ATOM 3672 O O . HIS A 1 302 ? 104.94000 112.67600 144.82500 1.000 115.25178 302 HIS A O 1
ATOM 3686 N N . PRO A 1 303 ? 102.78100 113.19300 145.06300 1.000 122.14366 303 PRO A N 1
ATOM 3687 C CA . PRO A 1 303 ? 102.48100 112.08200 145.97600 1.000 123.79222 303 PRO A CA 1
ATOM 3688 C C . PRO A 1 303 ? 102.49900 110.68700 145.32700 1.000 127.37358 303 PRO A C 1
ATOM 3689 O O . PRO A 1 303 ? 102.37000 109.68100 146.02500 1.000 127.65788 303 PRO A O 1
ATOM 3700 N N . ASN A 1 304 ? 102.62300 110.60200 144.00000 1.000 130.22242 304 ASN A N 1
ATOM 3701 C CA . ASN A 1 304 ? 102.54900 109.34500 143.24800 1.000 131.98849 304 ASN A CA 1
ATOM 3702 C C . ASN A 1 304 ? 103.84700 108.50200 143.26300 1.000 133.30551 304 ASN A C 1
ATOM 3703 O O . ASN A 1 304 ? 103.78700 107.30200 142.98700 1.000 128.51233 304 ASN A O 1
ATOM 3714 N N . ASP A 1 305 ? 105.01300 109.10300 143.51400 1.000 130.20628 305 ASP A N 1
ATOM 3715 C CA . ASP A 1 305 ? 106.31300 108.42700 143.37200 1.000 133.04423 305 ASP A CA 1
ATOM 3716 C C . ASP A 1 305 ? 106.63700 107.46000 144.53800 1.000 132.51817 305 ASP A C 1
ATOM 3717 O O . ASP A 1 305 ? 106.02700 107.51200 145.60700 1.000 129.72126 305 ASP A O 1
ATOM 3726 N N . ASP A 1 306 ? 107.62900 106.58300 144.35000 1.000 132.38922 306 ASP A N 1
ATOM 3727 C CA . ASP A 1 306 ? 108.15000 105.64300 145.35900 1.000 131.29179 306 ASP A CA 1
ATOM 3728 C C . ASP A 1 306 ? 108.61200 106.34700 146.64600 1.000 128.59487 306 ASP A C 1
ATOM 3729 O O . ASP A 1 306 ? 108.36900 105.87800 147.75700 1.000 125.83531 306 ASP A O 1
ATOM 3738 N N . SER A 1 307 ? 109.29600 107.48100 146.49000 1.000 122.54490 307 SER A N 1
ATOM 3739 C CA . SER A 1 307 ? 109.85800 108.27200 147.57800 1.000 116.84563 307 SER A CA 1
ATOM 3740 C C . SER A 1 307 ? 110.12600 109.70600 147.12000 1.000 110.65736 307 SER A C 1
ATOM 3741 O O . SER A 1 307 ? 110.20800 109.98400 145.92500 1.000 107.89078 307 SER A O 1
ATOM 3749 N N . SER A 1 308 ? 110.29900 110.61700 148.07200 1.000 103.51528 308 SER A N 1
ATOM 3750 C CA . SER A 1 308 ? 110.62800 112.02700 147.86900 1.000 96.52149 308 SER A CA 1
ATOM 3751 C C . SER A 1 308 ? 112.14200 112.30100 147.95000 1.000 93.22338 308 SER A C 1
ATOM 3752 O O . SER A 1 308 ? 112.54900 113.38700 148.35200 1.000 92.33442 308 SER A O 1
ATOM 3760 N N . ARG A 1 309 ? 113.00100 111.34300 147.56000 1.000 94.87427 309 ARG A N 1
ATOM 3761 C CA . ARG A 1 309 ? 114.46200 111.53700 147.46500 1.000 86.31145 309 ARG A CA 1
ATOM 3762 C C . ARG A 1 309 ? 114.78100 112.70000 146.53000 1.000 80.37910 309 ARG A C 1
ATOM 3763 O O . ARG A 1 309 ? 114.33700 112.69000 145.38200 1.000 83.92390 309 ARG A O 1
ATOM 3784 N N . ARG A 1 310 ? 115.58400 113.66300 146.97500 1.000 74.91765 310 ARG A N 1
ATOM 3785 C CA . ARG A 1 310 ? 116.10000 114.74800 146.12200 1.000 74.63416 310 ARG A CA 1
ATOM 3786 C C . ARG A 1 310 ? 117.61100 114.64500 146.07000 1.000 70.81463 310 ARG A C 1
ATOM 3787 O O . ARG A 1 310 ? 118.23600 114.50500 147.11500 1.000 67.38357 310 ARG A O 1
ATOM 3808 N N . TRP A 1 311 ? 118.22600 114.70700 144.89900 1.000 70.45232 311 TRP A N 1
ATOM 3809 C CA . TRP A 1 311 ? 119.67900 114.65200 144.79400 1.000 64.33541 311 TRP A CA 1
ATOM 3810 C C . TRP A 1 311 ? 120.22200 115.38900 143.57800 1.000 61.73968 311 TRP A C 1
ATOM 3811 O O . TRP A 1 311 ? 119.55500 115.53900 142.56000 1.000 63.33365 311 TRP A O 1
ATOM 3832 N N . LEU A 1 312 ? 121.47800 115.79600 143.69800 1.000 59.73902 312 LEU A N 1
ATOM 3833 C CA . LEU A 1 312 ? 122.30800 116.33600 142.63800 1.000 61.86913 312 LEU A CA 1
ATOM 3834 C C . LEU A 1 312 ? 123.64900 115.62100 142.67000 1.000 63.82525 312 LEU A C 1
ATOM 3835 O O . LEU A 1 312 ? 124.24200 115.47800 143.72900 1.000 66.66892 312 LEU A O 1
ATOM 3851 N N . PHE A 1 313 ? 124.14700 115.22500 141.50500 1.000 66.34522 313 PHE A N 1
ATOM 3852 C CA . PHE A 1 313 ? 125.53900 114.85900 141.31300 1.000 62.20686 313 PHE A CA 1
ATOM 3853 C C . PHE A 1 313 ? 126.16600 115.76700 140.26100 1.000 61.72955 313 PHE A C 1
ATOM 3854 O O . PHE A 1 313 ? 125.57800 116.03500 139.21800 1.000 63.55338 313 PHE A O 1
ATOM 3871 N N . TYR A 1 314 ? 127.37000 116.23600 140.53900 1.000 60.34651 314 TYR A N 1
ATOM 3872 C CA . TYR A 1 314 ? 128.14100 117.12100 139.69700 1.000 57.21902 314 TYR A CA 1
ATOM 3873 C C . TYR A 1 314 ? 129.58800 116.65100 139.63800 1.000 58.44295 314 TYR A C 1
ATOM 3874 O O . TYR A 1 314 ? 130.14900 116.23500 140.64400 1.000 58.22317 314 TYR A O 1
ATOM 3892 N N . TRP A 1 315 ? 130.20400 116.74600 138.46800 1.000 65.57902 315 TRP A N 1
ATOM 3893 C CA . TRP A 1 315 ? 131.62600 116.52200 138.27900 1.000 59.09485 315 TRP A CA 1
ATOM 3894 C C . TRP A 1 315 ? 132.15400 117.48100 137.21700 1.000 60.18623 315 TRP A C 1
ATOM 3895 O O . TRP A 1 315 ? 131.64800 117.53700 136.10100 1.000 64.58394 315 TRP A O 1
ATOM 3916 N N . ASN A 1 316 ? 133.20700 118.21700 137.54500 1.000 64.14874 316 ASN A N 1
ATOM 3917 C CA . ASN A 1 316 ? 133.99100 118.98000 136.59400 1.000 62.62632 316 ASN A CA 1
ATOM 3918 C C . ASN A 1 316 ? 135.45000 118.52600 136.65800 1.000 64.82039 316 ASN A C 1
ATOM 3919 O O . ASN A 1 316 ? 136.01500 118.38900 137.73800 1.000 70.91451 316 ASN A O 1
ATOM 3930 N N . HIS A 1 317 ? 136.05900 118.29700 135.50200 1.000 64.58222 317 HIS A N 1
ATOM 3931 C CA . HIS A 1 317 ? 137.47500 117.97100 135.35900 1.000 61.42985 317 HIS A CA 1
ATOM 3932 C C . HIS A 1 317 ? 138.04400 118.78300 134.21100 1.000 64.14590 317 HIS A C 1
ATOM 3933 O O . HIS A 1 317 ? 137.41900 118.85800 133.15700 1.000 64.38494 317 HIS A O 1
ATOM 3947 N N . SER A 1 318 ? 139.24700 119.32600 134.35900 1.000 68.75563 318 SER A N 1
ATOM 3948 C CA . SER A 1 318 ? 140.00500 119.81400 133.21100 1.000 62.46022 318 SER A CA 1
ATOM 3949 C C . SER A 1 318 ? 141.51200 119.66300 133.40500 1.000 65.12856 318 SER A C 1
ATOM 3950 O O . SER A 1 318 ? 142.03800 119.92100 134.48700 1.000 73.26882 318 SER A O 1
ATOM 3958 N N . GLY A 1 319 ? 142.23100 119.28000 132.35500 1.000 63.87042 319 GLY A N 1
ATOM 3959 C CA . GLY A 1 3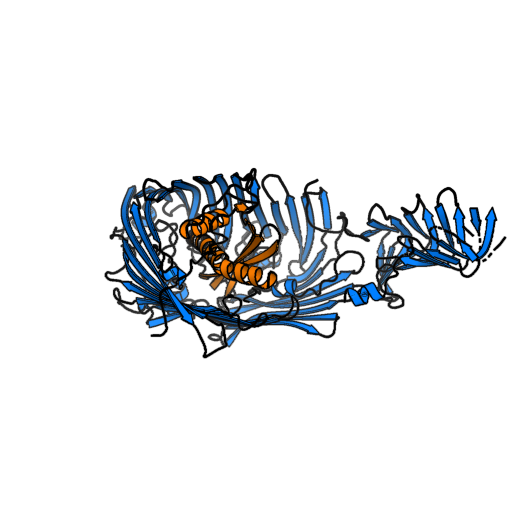19 ? 143.68500 119.28000 132.36000 1.000 63.50470 319 GLY A CA 1
ATOM 3960 C C . GLY A 1 319 ? 144.30700 118.79800 131.06700 1.000 62.53085 319 GLY A C 1
ATOM 3961 O O . GLY A 1 319 ? 143.68700 118.07000 130.29800 1.000 68.79333 319 GLY A O 1
ATOM 3965 N N . VAL A 1 320 ? 145.55600 119.19700 130.84600 1.000 66.78687 320 VAL A N 1
ATOM 3966 C CA . VAL A 1 320 ? 146.40100 118.69800 129.75900 1.000 63.96535 320 VAL A CA 1
ATOM 3967 C C . VAL A 1 320 ? 147.60900 117.99200 130.35000 1.000 62.78382 320 VAL A C 1
ATOM 3968 O O . VAL A 1 320 ? 148.37000 118.58300 131.11100 1.000 70.52620 320 VAL A O 1
ATOM 3981 N N . MET A 1 321 ? 147.78800 116.72700 129.99500 1.000 63.56582 321 MET A N 1
ATOM 3982 C CA . MET A 1 321 ? 148.81900 115.82200 130.49200 1.000 64.85407 321 MET A CA 1
ATOM 3983 C C . MET A 1 321 ? 149.89700 115.59100 129.42900 1.000 73.64433 321 MET A C 1
ATOM 3984 O O . MET A 1 321 ? 149.58500 115.38700 128.25700 1.000 74.42861 321 MET A O 1
ATOM 3998 N N . ASP A 1 322 ? 151.17300 115.65200 129.82000 1.000 78.71939 322 ASP A N 1
ATOM 3999 C CA . ASP A 1 322 ? 152.33600 115.47300 128.93200 1.000 75.53923 322 ASP A CA 1
ATOM 4000 C C . ASP A 1 322 ? 152.32800 116.41700 127.71200 1.000 77.56345 322 ASP A C 1
ATOM 4001 O O . ASP A 1 322 ? 152.86500 116.09800 126.65600 1.000 78.54430 322 ASP A O 1
ATOM 4010 N N . GLN A 1 323 ? 151.67900 117.57700 127.84900 1.000 74.66227 323 GLN A N 1
ATOM 4011 C CA . GLN A 1 323 ? 151.37600 118.55900 126.79800 1.000 73.07664 323 GLN A CA 1
ATOM 4012 C C . GLN A 1 323 ? 150.48900 118.05900 125.64000 1.000 72.72468 323 GLN A C 1
ATOM 4013 O O . GLN A 1 323 ? 150.16900 118.86100 124.76400 1.000 74.88734 323 GLN A O 1
ATOM 4027 N N . VAL A 1 324 ? 150.05100 116.79500 125.61000 1.000 72.37499 324 VAL A N 1
ATOM 4028 C CA . VAL A 1 324 ? 149.34800 116.20200 124.45000 1.000 67.32088 324 VAL A CA 1
ATOM 4029 C C . VAL A 1 324 ? 147.98300 115.60200 124.76800 1.000 68.36454 324 VAL A C 1
ATOM 4030 O O . VAL A 1 324 ? 147.08800 115.69100 123.93700 1.000 69.61570 324 VAL A O 1
ATOM 4043 N N . TRP A 1 325 ? 147.77000 115.03400 125.95300 1.000 68.06157 325 TRP A N 1
ATOM 4044 C CA . TRP A 1 325 ? 146.50300 114.39200 126.31200 1.000 61.65080 325 TRP A CA 1
ATOM 4045 C C . TRP A 1 325 ? 145.59600 115.36800 127.04000 1.000 56.86102 325 TRP A C 1
ATOM 4046 O O . TRP A 1 325 ? 145.94700 115.85300 128.10400 1.000 66.71331 325 TRP A O 1
ATOM 4067 N N . ARG A 1 326 ? 144.42300 115.66400 126.49400 1.000 60.34554 326 ARG A N 1
ATOM 4068 C CA . ARG A 1 326 ? 143.47800 116.65100 127.02700 1.000 60.47751 326 ARG A CA 1
ATOM 4069 C C . ARG A 1 326 ? 142.28800 115.91300 127.62400 1.000 60.54240 326 ARG A C 1
ATOM 4070 O O . ARG A 1 326 ? 141.61900 115.17600 126.91100 1.000 62.62420 326 ARG A O 1
ATOM 4091 N N . PHE A 1 327 ? 142.00600 116.10500 128.90400 1.000 59.80920 327 PHE A N 1
ATOM 4092 C CA . PHE A 1 327 ? 140.87100 115.48500 129.58200 1.000 55.56692 327 PHE A CA 1
ATOM 4093 C C . PHE A 1 327 ? 139.89500 116.55100 130.04900 1.000 62.06505 327 PHE A C 1
ATOM 4094 O O . PHE A 1 327 ? 140.28800 117.45300 130.77900 1.000 69.27343 327 PHE A O 1
ATOM 4111 N N . ASN A 1 328 ? 138.62100 116.45000 129.68100 1.000 60.82256 328 ASN A N 1
ATOM 4112 C CA . ASN A 1 328 ? 137.58400 117.34400 130.18500 1.000 56.84147 328 ASN A CA 1
ATOM 4113 C C . ASN A 1 328 ? 136.33200 116.57400 130.60400 1.000 60.45974 328 ASN A C 1
ATOM 4114 O O . ASN A 1 328 ? 135.86400 115.69300 129.88900 1.000 62.30829 328 ASN A O 1
ATOM 4125 N N . VAL A 1 329 ? 135.74400 116.95400 131.73200 1.000 64.89876 329 VAL A N 1
ATOM 4126 C CA . VAL A 1 329 ? 134.42200 116.50600 132.18200 1.000 62.83884 329 VAL A CA 1
ATOM 4127 C C . VAL A 1 329 ? 133.61900 117.73600 132.57200 1.000 60.49765 329 VAL A C 1
ATOM 4128 O O . VAL A 1 329 ? 134.14500 118.64900 133.20300 1.000 65.51697 329 VAL A O 1
ATOM 4141 N N . ASP A 1 330 ? 132.35400 117.76500 132.19200 1.000 63.15875 330 ASP A N 1
ATOM 4142 C CA . ASP A 1 330 ? 131.40100 118.81000 132.54400 1.000 64.77032 330 ASP A CA 1
ATOM 4143 C C . ASP A 1 330 ? 130.03100 118.15000 132.71500 1.000 66.08032 330 ASP A C 1
ATOM 4144 O O . ASP A 1 330 ? 129.25300 118.03500 131.77200 1.000 66.73576 330 ASP A O 1
ATOM 4153 N N . TYR A 1 331 ? 129.78900 117.58700 133.89300 1.000 65.70203 331 TYR A N 1
ATOM 4154 C CA . TYR A 1 331 ? 128.68000 116.67700 134.13600 1.000 61.93260 331 TYR A CA 1
ATOM 4155 C C . TYR A 1 331 ? 127.81700 117.13300 135.30900 1.000 64.25372 331 TYR A C 1
ATOM 4156 O O . TYR A 1 331 ? 128.32200 117.32100 136.40700 1.000 65.96453 331 TYR A O 1
ATOM 4174 N N . THR A 1 332 ? 126.50700 117.25800 135.09900 1.000 62.40455 332 THR A N 1
ATOM 4175 C CA . THR A 1 332 ? 125.50700 117.48300 136.15000 1.000 60.51434 332 THR A CA 1
ATOM 4176 C C . THR A 1 332 ? 124.34400 116.52500 135.93600 1.000 63.55299 332 THR A C 1
ATOM 4177 O O . THR A 1 332 ? 123.84600 116.40800 134.82200 1.000 65.34578 332 THR A O 1
ATOM 4188 N N . LYS A 1 333 ? 123.84000 115.88100 136.98200 1.000 66.48767 333 LYS A N 1
ATOM 4189 C CA . LYS A 1 333 ? 122.58100 115.13300 136.95300 1.000 66.92890 333 LYS A CA 1
ATOM 4190 C C . LYS A 1 333 ? 121.79400 115.43100 138.21700 1.000 66.41129 333 LYS A C 1
ATOM 4191 O O . LYS A 1 333 ? 122.37900 115.52600 139.28700 1.000 68.88352 333 LYS A O 1
ATOM 4210 N N . VAL A 1 334 ? 120.48000 115.57700 138.10400 1.000 67.75192 334 VAL A N 1
ATOM 4211 C CA . VAL A 1 334 ? 119.58400 115.87200 139.22800 1.000 65.07622 334 VAL A CA 1
ATOM 4212 C C . VAL A 1 334 ? 118.40600 114.91100 139.25100 1.000 69.94756 334 VAL A C 1
ATOM 4213 O O . VAL A 1 334 ? 118.02100 114.35700 138.22400 1.000 69.33444 334 VAL A O 1
ATOM 4226 N N . SER A 1 335 ? 117.82400 114.70800 140.42600 1.000 70.92207 335 SER A N 1
ATOM 4227 C CA . SER A 1 335 ? 116.72800 113.77500 140.66000 1.000 68.79962 335 SER A CA 1
ATOM 4228 C C . SER A 1 335 ? 115.46200 114.08800 139.86900 1.000 75.32782 335 SER A C 1
ATOM 4229 O O . SER A 1 335 ? 114.72600 113.17500 139.50600 1.000 75.98361 335 SER A O 1
ATOM 4237 N N . ASP A 1 336 ? 115.18000 115.36300 139.62200 1.000 75.50464 336 ASP A N 1
ATOM 4238 C CA . ASP A 1 336 ? 113.91300 115.83300 139.07000 1.000 77.28091 336 ASP A CA 1
ATOM 4239 C C . ASP A 1 336 ? 114.07700 117.21400 138.41100 1.000 74.27725 336 ASP A C 1
ATOM 4240 O O . ASP A 1 336 ? 115.00300 117.94600 138.75200 1.000 75.76047 336 ASP A O 1
ATOM 4249 N N . PRO A 1 337 ? 113.17400 117.62100 137.50200 1.000 76.71906 337 PRO A N 1
ATOM 4250 C CA . PRO A 1 337 ? 113.19100 118.94100 136.86600 1.000 75.95859 337 PRO A CA 1
ATOM 4251 C C . PRO A 1 337 ? 113.22700 120.14200 137.82100 1.000 74.69514 337 PRO A C 1
ATOM 4252 O O . PRO A 1 337 ? 113.80100 121.18100 137.51300 1.000 73.41345 337 PRO A O 1
ATOM 4263 N N . SER A 1 338 ? 112.57700 120.01500 138.97400 1.000 79.37295 338 SER A N 1
ATOM 4264 C CA . SER A 1 338 ? 112.35900 121.08000 139.95400 1.000 76.03049 338 SER A CA 1
ATOM 4265 C C . SER A 1 338 ? 113.56000 121.38600 140.84900 1.000 75.64401 338 SER A C 1
ATOM 4266 O O . SER A 1 338 ? 113.55000 122.41700 141.51600 1.000 79.26656 338 SER A O 1
ATOM 4274 N N . TYR A 1 339 ? 114.60200 120.55200 140.85800 1.000 73.59003 339 TYR A N 1
ATOM 4275 C CA . TYR A 1 339 ? 115.71000 120.61100 141.81700 1.000 71.72256 339 TYR A CA 1
ATOM 4276 C C . TYR A 1 339 ? 116.33600 122.00900 141.98500 1.000 69.74466 339 TYR A C 1
ATOM 4277 O O . TYR A 1 339 ? 116.43300 122.50600 143.09800 1.000 75.11728 339 TYR A O 1
ATOM 4295 N N . PHE A 1 340 ? 116.71800 122.70100 140.91200 1.000 72.22068 340 PHE A N 1
ATOM 4296 C CA . PHE A 1 340 ? 117.35700 124.02200 141.02400 1.000 75.75770 340 PHE A CA 1
ATOM 4297 C C . PHE A 1 340 ? 116.40400 125.18700 141.30400 1.000 79.31916 340 PHE A C 1
ATOM 4298 O O . PHE A 1 340 ? 116.85200 126.25500 141.71400 1.000 75.81533 340 PHE A O 1
ATOM 4315 N N . ASN A 1 341 ? 115.09500 125.02500 141.10000 1.000 79.21951 341 ASN A N 1
ATOM 4316 C CA . ASN A 1 341 ? 114.11400 126.00300 141.56500 1.000 76.04572 341 ASN A CA 1
ATOM 4317 C C . ASN A 1 341 ? 113.89200 125.89600 143.07900 1.000 79.60866 341 ASN A C 1
ATOM 4318 O O . ASN A 1 341 ? 113.62700 126.90500 143.72800 1.000 81.44998 341 ASN A O 1
ATOM 4329 N N . ASP A 1 342 ? 114.02700 124.69500 143.64800 1.000 74.89148 342 ASP A N 1
ATOM 4330 C CA . ASP A 1 342 ? 113.97700 124.44600 145.08900 1.000 73.04422 342 ASP A CA 1
ATOM 4331 C C . ASP A 1 342 ? 115.26600 124.83800 145.81700 1.000 76.16973 342 ASP A C 1
ATOM 4332 O O . ASP A 1 342 ? 115.22300 125.54100 146.82300 1.000 79.09688 342 ASP A O 1
ATOM 4341 N N . PHE A 1 343 ? 116.41700 124.36700 145.34100 1.000 75.63472 343 PHE A N 1
ATOM 4342 C CA . PHE A 1 343 ? 117.67400 124.46500 146.07700 1.000 73.43273 343 PHE A CA 1
ATOM 4343 C C . PHE A 1 343 ? 118.65000 125.40600 145.37800 1.000 80.80020 343 PHE A C 1
ATOM 4344 O O . PHE A 1 343 ? 119.10900 125.13400 144.27200 1.000 85.49918 343 PHE A O 1
ATOM 4361 N N . ASP A 1 344 ? 119.01300 126.50700 146.03400 1.000 82.34895 344 ASP A N 1
ATOM 4362 C CA . ASP A 1 344 ? 120.10500 127.37100 145.60100 1.000 83.42416 344 ASP A CA 1
ATOM 4363 C C . ASP A 1 344 ? 121.43000 126.64500 145.82100 1.000 81.33581 344 ASP A C 1
ATOM 4364 O O . ASP A 1 344 ? 121.70100 126.11800 146.89700 1.000 82.28475 344 ASP A O 1
ATOM 4373 N N . ASN A 1 345 ? 122.23600 126.57700 144.76600 1.000 84.44016 345 ASN A N 1
ATOM 4374 C CA . ASN A 1 345 ? 123.30400 125.59000 144.63400 1.000 85.25166 345 ASN A CA 1
ATOM 4375 C C . ASN A 1 345 ? 124.56200 126.22000 144.02700 1.000 83.05325 345 ASN A C 1
ATOM 4376 O O . ASN A 1 345 ? 124.49800 127.24600 143.35500 1.000 81.79373 345 ASN A O 1
ATOM 4387 N N . LYS A 1 346 ? 125.72200 125.61400 144.25800 1.000 87.10109 346 LYS A N 1
ATOM 4388 C CA . LYS A 1 346 ? 127.03600 126.16200 143.88800 1.000 88.09560 346 LYS A CA 1
ATOM 4389 C C . LYS A 1 346 ? 127.36100 126.07800 142.38500 1.000 88.54065 346 LYS A C 1
ATOM 4390 O O . LYS A 1 346 ? 128.33100 126.69400 141.96000 1.000 88.00224 346 LYS A O 1
ATOM 4409 N N . TYR A 1 347 ? 126.59300 125.31600 141.59300 1.000 88.77257 347 TYR A N 1
ATOM 4410 C CA . TYR A 1 347 ? 126.95500 124.94300 140.20900 1.000 87.05802 347 TYR A CA 1
ATOM 4411 C C . TYR A 1 347 ? 125.84000 125.12800 139.18200 1.000 88.94206 347 TYR A C 1
ATOM 4412 O O . TYR A 1 347 ? 126.07300 125.69700 138.11600 1.000 95.58663 347 TYR A O 1
ATOM 4430 N N . GLY A 1 348 ? 124.62900 124.66000 139.47800 1.000 81.88210 348 GLY A N 1
ATOM 4431 C CA . GLY A 1 348 ? 123.45900 124.91100 138.64300 1.000 85.41767 348 GLY A CA 1
ATOM 4432 C C . GLY A 1 348 ? 122.78700 126.24200 138.95900 1.000 84.62338 348 GLY A C 1
ATOM 4433 O O . GLY A 1 348 ? 123.31900 127.08200 139.68600 1.000 84.14850 348 GLY A O 1
ATOM 4437 N N . SER A 1 349 ? 121.60100 126.46800 138.41000 1.000 83.51797 349 SER A N 1
ATOM 4438 C CA . SER A 1 349 ? 120.84500 127.69400 138.65800 1.000 73.17914 349 SER A CA 1
ATOM 4439 C C . SER A 1 349 ? 119.36000 127.51400 138.36600 1.000 77.05293 349 SER A C 1
ATOM 4440 O O . SER A 1 349 ? 118.98500 126.76100 137.47300 1.000 83.43950 349 SER A O 1
ATOM 4448 N N . SER A 1 350 ? 118.49700 128.28600 139.02400 1.000 76.62174 350 SER A N 1
ATOM 4449 C CA . SER A 1 350 ? 117.08200 128.40000 138.64300 1.000 73.75785 350 SER A CA 1
ATOM 4450 C C . SER A 1 350 ? 116.90500 129.00300 137.24700 1.000 72.70728 350 SER A C 1
ATOM 4451 O O . SER A 1 350 ? 115.84900 128.86800 136.64000 1.000 77.73373 350 SER A O 1
ATOM 4459 N N . THR A 1 351 ? 117.94400 129.63900 136.70100 1.000 67.77982 351 THR A N 1
ATOM 4460 C CA . THR A 1 351 ? 117.96400 130.18200 135.34400 1.000 68.24035 351 THR A CA 1
ATOM 4461 C C . THR A 1 351 ? 118.09800 129.13400 134.24700 1.000 71.61152 351 THR A C 1
ATOM 4462 O O . THR A 1 351 ? 118.00800 129.49200 133.08100 1.000 76.60085 351 THR A O 1
ATOM 4473 N N . ASP A 1 352 ? 118.35300 127.86500 134.55200 1.000 74.72028 352 ASP A N 1
ATOM 4474 C CA . ASP A 1 352 ? 118.76700 126.87700 133.55400 1.000 71.60281 352 ASP A CA 1
ATOM 4475 C C . ASP A 1 352 ? 117.65500 125.87400 133.22400 1.000 73.98034 352 ASP A C 1
ATOM 4476 O O . ASP A 1 352 ? 117.01600 125.33900 134.12300 1.000 74.31726 352 ASP A O 1
ATOM 4485 N N . GLY A 1 353 ? 117.41700 125.62500 131.93100 1.000 70.08694 353 GLY A N 1
ATOM 4486 C CA . GLY A 1 353 ? 116.38300 124.70400 131.43300 1.000 65.27751 353 GLY A CA 1
ATOM 4487 C C . GLY A 1 353 ? 116.81300 123.24200 131.25900 1.000 65.77378 353 GLY A C 1
ATOM 4488 O O . GLY A 1 353 ? 115.97900 122.38500 130.97300 1.000 69.68839 353 GLY A O 1
ATOM 4492 N N . TYR A 1 354 ? 118.10200 122.94300 131.40900 1.000 63.55157 354 TYR A N 1
ATOM 4493 C CA . TYR A 1 354 ? 118.66200 121.59500 131.33300 1.000 59.42072 354 TYR A CA 1
ATOM 4494 C C . TYR A 1 354 ? 119.94800 121.46700 132.14800 1.000 61.64119 354 TYR A C 1
ATOM 4495 O O . TYR A 1 354 ? 120.64800 122.45100 132.37600 1.000 65.34706 354 TYR A O 1
ATOM 4513 N N . ALA A 1 355 ? 120.29500 120.23700 132.52800 1.000 60.42436 355 ALA A N 1
ATOM 4514 C CA . ALA A 1 355 ? 121.60800 119.86100 133.03400 1.000 56.17517 355 ALA A CA 1
ATOM 4515 C C . ALA A 1 355 ? 122.46300 119.24400 131.91700 1.000 57.62029 355 ALA A C 1
ATOM 4516 O O . ALA A 1 355 ? 122.03400 118.33400 131.21600 1.000 66.35725 355 ALA A O 1
ATOM 4523 N N . THR A 1 356 ? 123.67600 119.75400 131.73000 1.000 62.83772 356 THR A N 1
ATOM 4524 C CA . THR A 1 356 ? 124.64500 119.28000 130.72600 1.000 65.32366 356 THR A CA 1
ATOM 4525 C C . THR A 1 356 ? 125.46100 118.09500 131.24600 1.000 62.46019 356 THR A C 1
ATOM 4526 O O . THR A 1 356 ? 125.88200 118.09800 132.40000 1.000 63.23224 356 THR A O 1
ATOM 4537 N N . GLN A 1 357 ? 125.70600 117.08300 130.40900 1.000 62.25833 357 GLN A N 1
ATOM 4538 C CA . GLN A 1 357 ? 126.44300 115.86200 130.75200 1.000 62.53237 357 GLN A CA 1
ATOM 4539 C C . GLN A 1 357 ? 127.46900 115.53200 129.66100 1.000 62.73086 357 GLN A C 1
ATOM 4540 O O . GLN A 1 357 ? 127.14400 114.87200 128.67700 1.000 67.65064 357 GLN A O 1
ATOM 4554 N N . LYS A 1 358 ? 128.70700 116.01400 129.81000 1.000 64.77582 358 LYS A N 1
ATOM 4555 C CA . LYS A 1 358 ? 129.77800 115.87400 128.81300 1.000 62.15171 358 LYS A CA 1
ATOM 4556 C C . LYS A 1 358 ? 131.03900 115.24100 129.37000 1.000 60.72293 358 LYS A C 1
ATOM 4557 O O . LYS A 1 358 ? 131.46300 115.54800 130.48000 1.000 65.79545 358 LYS A O 1
ATOM 4576 N N . PHE A 1 359 ? 131.67200 114.43200 128.53500 1.000 58.90892 359 PHE A N 1
ATOM 4577 C CA . PHE A 1 359 ? 132.99400 113.84700 128.73300 1.000 57.05704 359 PHE A CA 1
ATOM 4578 C C . PHE A 1 359 ? 133.77700 114.01000 127.43400 1.000 57.70509 359 PHE A C 1
ATOM 4579 O O . PHE A 1 359 ? 133.20900 113.80100 126.36500 1.000 58.92822 359 PHE A O 1
ATOM 4596 N N . SER A 1 360 ? 135.06200 114.34300 127.47900 1.000 58.72710 360 SER A N 1
ATOM 4597 C CA . SER A 1 360 ? 135.93100 114.22400 126.30600 1.000 55.42404 360 SER A CA 1
ATOM 4598 C C . SER A 1 360 ? 137.37400 113.86800 126.64300 1.000 57.21286 360 SER A C 1
ATOM 4599 O O . SER A 1 360 ? 137.91400 114.24500 127.68100 1.000 64.38301 360 SER A O 1
ATOM 4607 N N . VAL A 1 361 ? 137.99000 113.12400 125.72700 1.000 59.22778 361 VAL A N 1
ATOM 4608 C CA . VAL A 1 361 ? 139.40300 112.75100 125.71400 1.000 56.44696 361 VAL A CA 1
ATOM 4609 C C . VAL A 1 361 ? 139.98800 113.18900 124.38200 1.000 60.04395 361 VAL A C 1
ATOM 4610 O O . VAL A 1 361 ? 139.48100 112.81800 123.32900 1.000 61.94396 361 VAL A O 1
ATOM 4623 N N . GLY A 1 362 ? 141.04400 113.98500 124.40800 1.000 60.73316 362 GLY A N 1
ATOM 4624 C CA . GLY A 1 362 ? 141.73600 114.45900 123.22100 1.000 60.36124 362 GLY A CA 1
ATOM 4625 C C . GLY A 1 362 ? 143.21400 114.10300 123.22700 1.000 63.09997 362 GLY A C 1
ATOM 4626 O O . GLY A 1 362 ? 143.85000 114.05000 124.27300 1.000 61.49865 362 GLY A O 1
ATOM 4630 N N . TYR A 1 363 ? 143.76400 113.90000 122.04300 1.000 66.87439 363 TYR A N 1
ATOM 4631 C CA . TYR A 1 363 ? 145.19500 113.92500 121.76900 1.000 62.41727 363 TYR A CA 1
ATOM 4632 C C . TYR A 1 363 ? 145.47600 115.10300 120.84200 1.000 65.12256 363 TYR A C 1
ATOM 4633 O O . TYR A 1 363 ? 144.81100 115.24000 119.82000 1.000 67.64824 363 TYR A O 1
ATOM 4651 N N . ALA A 1 364 ? 146.42300 115.96800 121.18000 1.000 65.47353 364 ALA A N 1
ATOM 4652 C CA . ALA A 1 364 ? 146.78400 117.12500 120.37000 1.000 58.86436 364 ALA A CA 1
ATOM 4653 C C . ALA A 1 364 ? 148.29600 117.34500 120.29200 1.000 62.55836 364 ALA A C 1
ATOM 4654 O O . ALA A 1 364 ? 149.00400 117.28300 121.28900 1.000 68.45329 364 ALA A O 1
ATOM 4661 N N . VAL A 1 365 ? 148.77000 117.66800 119.09400 1.000 67.15555 365 VAL A N 1
ATOM 4662 C CA . VAL A 1 365 ? 150.15400 117.99300 118.72900 1.000 63.75492 365 VAL A CA 1
ATOM 4663 C C . VAL A 1 365 ? 150.15300 119.17400 117.74800 1.000 68.49954 365 VAL A C 1
ATOM 4664 O O . VAL A 1 365 ? 149.10000 119.68600 117.37000 1.000 70.03469 365 VAL A O 1
ATOM 4677 N N . GLN A 1 366 ? 151.32100 119.67100 117.35000 1.000 75.31736 366 GLN A N 1
ATOM 4678 C CA . GLN A 1 366 ? 151.42400 120.93100 116.60700 1.000 75.90623 366 GLN A CA 1
ATOM 4679 C C . GLN A 1 366 ? 150.65900 120.91900 115.27400 1.000 72.31447 366 GLN A C 1
ATOM 4680 O O . GLN A 1 366 ? 149.99800 121.90000 114.93500 1.000 75.80726 366 GLN A O 1
ATOM 4694 N N . ASN A 1 367 ? 150.69100 119.80900 114.53500 1.000 68.29379 367 ASN A N 1
ATOM 4695 C CA . ASN A 1 367 ? 150.05200 119.66200 113.22400 1.000 68.51947 367 ASN A CA 1
ATOM 4696 C C . ASN A 1 367 ? 148.78000 118.79600 113.22300 1.000 67.82950 367 ASN A C 1
ATOM 4697 O O . ASN A 1 367 ? 148.15200 118.67100 112.18000 1.000 67.22470 367 ASN A O 1
ATOM 4708 N N . PHE A 1 368 ? 148.37900 118.19000 114.33800 1.000 68.85327 368 PHE A N 1
ATOM 4709 C CA . PHE A 1 368 ? 147.28400 117.21600 114.38000 1.000 62.31403 368 PHE A CA 1
ATOM 4710 C C . PHE A 1 368 ? 146.56300 117.19100 115.73200 1.000 63.35062 368 PHE A C 1
ATOM 4711 O O . PHE A 1 368 ? 147.19600 117.33100 116.77100 1.000 65.56465 368 PHE A O 1
ATOM 4728 N N . ASN A 1 369 ? 145.25400 116.92900 115.75200 1.000 65.18510 369 ASN A N 1
ATOM 4729 C CA . ASN A 1 369 ? 144.54600 116.52400 116.96100 1.000 60.15517 369 ASN A CA 1
ATOM 4730 C C . ASN A 1 369 ? 143.34300 115.63400 116.65300 1.000 61.26232 369 ASN A C 1
ATOM 4731 O O . ASN A 1 369 ? 142.74700 115.74400 115.58900 1.000 61.17140 369 ASN A O 1
ATOM 4742 N N . ALA A 1 370 ? 142.97900 114.77800 117.60500 1.000 64.41835 370 ALA A N 1
ATOM 4743 C CA . ALA A 1 370 ? 141.79900 113.92100 117.56600 1.000 59.70058 370 ALA A CA 1
ATOM 4744 C C . ALA A 1 370 ? 141.11500 113.91200 118.93800 1.000 61.28633 370 ALA A C 1
ATOM 4745 O O . ALA A 1 370 ? 141.79500 113.77000 119.95000 1.000 64.18409 370 ALA A O 1
ATOM 4752 N N . THR A 1 371 ? 139.79000 114.05800 118.98900 1.000 61.97525 371 THR A N 1
ATOM 4753 C CA . THR A 1 371 ? 139.01000 114.12800 120.23400 1.000 62.07516 371 THR A CA 1
ATOM 4754 C C . THR A 1 371 ? 137.80700 113.19500 120.18200 1.000 62.40220 371 THR A C 1
ATOM 4755 O O . THR A 1 371 ? 137.00000 113.30700 119.27200 1.000 66.57193 371 THR A O 1
ATOM 4766 N N . VAL A 1 372 ? 137.63700 112.33400 121.18400 1.000 62.26812 372 VAL A N 1
ATOM 4767 C CA . VAL A 1 372 ? 136.44600 111.49900 121.38700 1.000 60.00299 372 VAL A CA 1
ATOM 4768 C C . VAL A 1 372 ? 135.62900 112.08500 122.52800 1.000 61.05066 372 VAL A C 1
ATOM 4769 O O . VAL A 1 372 ? 136.17700 112.44800 123.56200 1.000 63.18697 372 VAL A O 1
ATOM 4782 N N . SER A 1 373 ? 134.31800 112.21200 122.36100 1.000 62.72675 373 SER A N 1
ATOM 4783 C CA . SER A 1 373 ? 133.43900 112.80500 123.36300 1.000 58.70450 373 SER A CA 1
ATOM 4784 C C . SER A 1 373 ? 132.04600 112.18500 123.36700 1.000 63.10679 373 SER A C 1
ATOM 4785 O O . SER A 1 373 ? 131.60400 111.60000 122.38400 1.000 66.35991 373 SER A O 1
ATOM 4793 N N . THR A 1 374 ? 131.33200 112.32900 124.47800 1.000 60.54367 374 THR A N 1
ATOM 4794 C CA . THR A 1 374 ? 129.87600 112.13900 124.53300 1.000 63.98815 374 THR A CA 1
ATOM 4795 C C . THR A 1 374 ? 129.22800 113.43100 125.01200 1.000 63.62033 374 THR A C 1
ATOM 4796 O O . THR A 1 374 ? 129.80700 114.16100 125.81600 1.000 72.43612 374 THR A O 1
ATOM 4807 N N . LYS A 1 375 ? 128.03400 113.73800 124.50000 1.000 62.46230 375 LYS A N 1
ATOM 4808 C CA . LYS A 1 375 ? 127.25900 114.93700 124.84100 1.000 58.42340 375 LYS A CA 1
ATOM 4809 C C . LYS A 1 375 ? 125.81300 114.54000 125.09300 1.000 61.23913 375 LYS A C 1
ATOM 4810 O O . LYS A 1 375 ? 125.09800 114.23200 124.14700 1.000 68.37286 375 LYS A O 1
ATOM 4829 N N . GLN A 1 376 ? 125.39500 114.52600 126.34900 1.000 61.24736 376 GLN A N 1
ATOM 4830 C CA . GLN A 1 376 ? 124.03900 114.20000 126.79300 1.000 60.76296 376 GLN A CA 1
ATOM 4831 C C . GLN A 1 376 ? 123.44600 115.38500 127.56400 1.000 61.67232 376 GLN A C 1
ATOM 4832 O O . GLN A 1 376 ? 124.17700 116.12500 128.21000 1.000 62.99229 376 GLN A O 1
ATOM 4846 N N . PHE A 1 377 ? 122.13400 115.58900 127.50900 1.000 63.51794 377 PHE A N 1
ATOM 4847 C CA . PHE A 1 377 ? 121.46100 116.69100 128.20500 1.000 63.37013 377 PHE A CA 1
ATOM 4848 C C . PHE A 1 377 ? 120.19000 116.19200 128.87600 1.000 64.01471 377 PHE A C 1
ATOM 4849 O O . PHE A 1 377 ? 119.36600 115.55700 128.22200 1.000 70.53819 377 PHE A O 1
ATOM 4866 N N . GLN A 1 378 ? 119.99700 116.52400 130.14600 1.000 59.95350 378 GLN A N 1
ATOM 4867 C CA . GLN A 1 378 ? 118.75800 116.27800 130.88100 1.000 61.97461 378 GLN A CA 1
ATOM 4868 C C . GLN A 1 378 ? 117.90000 117.54100 130.81500 1.000 65.90236 378 GLN A C 1
ATOM 4869 O O . GLN A 1 378 ? 118.27000 118.55200 131.39800 1.000 64.64535 378 GLN A O 1
ATOM 4883 N N . VAL A 1 379 ? 116.76300 117.50800 130.12300 1.000 69.72523 379 VAL A N 1
ATOM 4884 C CA . VAL A 1 379 ? 115.90400 118.68800 129.93000 1.000 67.59588 379 VAL A CA 1
ATOM 4885 C C . VAL A 1 379 ? 114.78300 118.68300 130.95800 1.000 71.83355 379 VAL A C 1
ATOM 4886 O O . VAL A 1 379 ? 114.13700 117.66100 131.17400 1.000 71.52246 379 VAL A O 1
ATOM 4899 N N . PHE A 1 380 ? 114.56800 119.81900 131.61900 1.000 73.81905 380 PHE A N 1
ATOM 4900 C CA . PHE A 1 380 ? 113.62200 119.94200 132.72900 1.000 76.15239 380 PHE A CA 1
ATOM 4901 C C . PHE A 1 380 ? 112.17500 120.19200 132.27500 1.000 88.05736 380 PHE A C 1
ATOM 4902 O O . PHE A 1 380 ? 111.24300 119.63300 132.84600 1.000 91.11003 380 PHE A O 1
ATOM 4919 N N . SER A 1 381 ? 111.95300 121.01000 131.24600 1.000 95.54034 381 SER A N 1
ATOM 4920 C CA . SER A 1 381 ? 110.59400 121.33800 130.79600 1.000 103.56741 381 SER A CA 1
ATOM 4921 C C . SER A 1 381 ? 109.81500 120.11600 130.28700 1.000 112.50477 381 SER A C 1
ATOM 4922 O O . SER A 1 381 ? 110.35200 119.24900 129.60000 1.000 112.64348 381 SER A O 1
ATOM 4930 N N . GLU A 1 382 ? 108.51600 120.07300 130.58500 1.000 117.46884 382 GLU A N 1
ATOM 4931 C CA . GLU A 1 382 ? 107.56800 119.08700 130.05000 1.000 121.06491 382 GLU A CA 1
ATOM 4932 C C . GLU A 1 382 ? 107.11300 119.39600 128.61000 1.000 122.18818 382 GLU A C 1
ATOM 4933 O O . GLU A 1 382 ? 106.47400 118.55800 127.97500 1.000 120.43854 382 GLU A O 1
ATOM 4945 N N . GLN A 1 383 ? 107.40500 120.59100 128.07900 1.000 121.38042 383 GLN A N 1
ATOM 4946 C CA . GLN A 1 383 ? 106.83500 121.07700 126.81400 1.000 121.49853 383 GLN A CA 1
ATOM 4947 C C . GLN A 1 383 ? 107.23700 120.23300 125.58800 1.000 124.97559 383 GLN A C 1
ATOM 4948 O O . GLN A 1 383 ? 106.39700 119.98600 124.72200 1.000 127.77518 383 GLN A O 1
ATOM 4962 N N . ASN A 1 384 ? 108.47100 119.71900 125.53900 1.000 121.84223 384 ASN A N 1
ATOM 4963 C CA . ASN A 1 384 ? 108.87200 118.59400 124.67800 1.000 123.34759 384 ASN A CA 1
ATOM 4964 C C . ASN A 1 384 ? 109.87800 117.69700 125.42700 1.000 118.24287 384 ASN A C 1
ATOM 4965 O O . ASN A 1 384 ? 110.87000 118.19000 125.96500 1.000 110.40805 384 ASN A O 1
ATOM 4976 N N . THR A 1 385 ? 109.65200 116.38200 125.43900 1.000 113.65462 385 THR A N 1
ATOM 4977 C CA . THR A 1 385 ? 110.51200 115.41100 126.15400 1.000 112.24310 385 THR A CA 1
ATOM 4978 C C . THR A 1 385 ? 111.65300 114.83300 125.31100 1.000 108.56483 385 THR A C 1
ATOM 4979 O O . THR A 1 385 ? 112.57700 114.23700 125.86700 1.000 101.34180 385 THR A O 1
ATOM 4990 N N . SER A 1 386 ? 111.63800 115.00800 123.98400 1.000 104.30787 386 SER A N 1
ATOM 4991 C CA . SER A 1 386 ? 112.73000 114.58400 123.10400 1.000 97.64816 386 SER A CA 1
ATOM 4992 C C . SER A 1 386 ? 113.99100 115.41400 123.34500 1.000 91.35182 386 SER A C 1
ATOM 4993 O O . SER A 1 386 ? 113.97300 116.63500 123.20400 1.000 92.97870 386 SER A O 1
ATOM 5001 N N . SER A 1 387 ? 115.11200 114.75700 123.61300 1.000 80.31816 387 SER A N 1
ATOM 5002 C CA . SER A 1 387 ? 116.44700 115.35800 123.61200 1.000 75.10164 387 SER A CA 1
ATOM 5003 C C . SER A 1 387 ? 117.40500 114.45400 122.84200 1.000 74.48675 387 SER A C 1
ATOM 5004 O O . SER A 1 387 ? 117.36400 113.23800 123.02000 1.000 80.39133 387 SER A O 1
ATOM 5012 N N . TYR A 1 388 ? 118.24700 115.01800 121.97800 1.000 67.40050 388 TYR A N 1
ATOM 5013 C CA . TYR A 1 388 ? 119.29400 114.27900 121.28500 1.000 67.67914 388 TYR A CA 1
ATOM 5014 C C . TYR A 1 388 ? 120.62100 114.31900 122.03800 1.000 67.15692 388 TYR A C 1
ATOM 5015 O O . TYR A 1 388 ? 121.01600 115.33700 122.60200 1.000 65.39614 388 TYR A O 1
ATOM 5033 N N . SER A 1 389 ? 121.35100 113.21900 121.95900 1.000 65.95936 389 SER A N 1
ATOM 5034 C CA . SER A 1 389 ? 122.71900 113.08200 122.43700 1.000 61.68290 389 SER A CA 1
ATOM 5035 C C . SER A 1 389 ? 123.66400 112.77700 121.28300 1.000 64.12219 389 SER A C 1
ATOM 5036 O O . SER A 1 389 ? 123.26900 112.09100 120.34900 1.000 68.18075 389 SER A O 1
ATOM 5044 N N . ALA A 1 390 ? 124.93100 113.18000 121.38900 1.000 63.54223 390 ALA A N 1
ATOM 5045 C CA . ALA A 1 390 ? 126.02500 112.55900 120.64500 1.000 59.59762 390 ALA A CA 1
ATOM 5046 C C . ALA A 1 390 ? 126.63600 111.41400 121.47200 1.000 64.27314 390 ALA A C 1
ATOM 5047 O O . ALA A 1 390 ? 127.15400 111.64600 122.56300 1.000 69.60730 390 ALA A O 1
ATOM 5054 N N . GLU A 1 391 ? 126.57300 110.18100 120.97800 1.000 66.47146 391 GLU A N 1
ATOM 5055 C CA . GLU A 1 391 ? 126.92400 108.96700 121.72600 1.000 62.48942 391 GLU A CA 1
ATOM 5056 C C . GLU A 1 391 ? 127.62300 107.90200 120.86200 1.000 65.67462 391 GLU A C 1
ATOM 5057 O O . GLU A 1 391 ? 127.00300 106.89600 120.52700 1.000 72.43449 391 GLU A O 1
ATOM 5069 N N . PRO A 1 392 ? 128.92400 108.04300 120.54000 1.000 62.04225 392 PRO A N 1
ATOM 5070 C CA . PRO A 1 392 ? 129.81600 109.18000 120.78100 1.000 60.25604 392 PRO A CA 1
ATOM 5071 C C . PRO A 1 392 ? 129.92200 110.14000 119.58200 1.000 64.63081 392 PRO A C 1
ATOM 5072 O O . PRO A 1 392 ? 129.33900 109.91700 118.52600 1.000 68.55327 392 PRO A O 1
ATOM 5083 N N . GLN A 1 393 ? 130.73300 111.18200 119.73000 1.000 61.99330 393 GLN A N 1
ATOM 5084 C CA . GLN A 1 393 ? 131.28800 112.00400 118.65700 1.000 59.51463 393 GLN A CA 1
ATOM 5085 C C . GLN A 1 393 ? 132.81800 111.88800 118.63400 1.000 64.46163 393 GLN A C 1
ATOM 5086 O O . GLN A 1 393 ? 133.46800 111.88500 119.67600 1.000 66.81837 393 GLN A O 1
ATOM 5100 N N . LEU A 1 394 ? 133.39900 111.82600 117.44500 1.000 62.64093 394 LEU A N 1
ATOM 5101 C CA . LEU A 1 394 ? 134.83000 111.86800 117.17200 1.000 58.41353 394 LEU A CA 1
ATOM 5102 C C . LEU A 1 394 ? 135.11900 113.04800 116.23500 1.000 63.90307 394 LEU A C 1
ATOM 5103 O O . LEU A 1 394 ? 134.55900 113.10300 115.15000 1.000 66.62351 394 LEU A O 1
ATOM 5119 N N . ASP A 1 395 ? 135.98600 113.97200 116.63600 1.000 71.69019 395 ASP A N 1
ATOM 5120 C CA . ASP A 1 395 ? 136.51500 115.09100 115.84300 1.000 63.12841 395 ASP A CA 1
ATOM 5121 C C . ASP A 1 395 ? 137.99700 114.88300 115.53200 1.000 70.37256 395 ASP A C 1
ATOM 5122 O O . ASP A 1 395 ? 138.76300 114.53700 116.42500 1.000 73.00188 395 ASP A O 1
ATOM 5131 N N . VAL A 1 396 ? 138.42800 115.13400 114.29900 1.000 69.58234 396 VAL A N 1
ATOM 5132 C CA . VAL A 1 396 ? 139.83000 115.01200 113.87000 1.000 57.73750 396 VAL A CA 1
ATOM 5133 C C . VAL A 1 396 ? 140.25100 116.23900 113.06000 1.000 61.41580 396 VAL A C 1
ATOM 5134 O O . VAL A 1 396 ? 139.53800 116.65600 112.15500 1.000 64.88924 396 VAL A O 1
ATOM 5147 N N . ASN A 1 397 ? 141.42200 116.80300 113.33600 1.000 63.09716 397 ASN A N 1
ATOM 5148 C CA . ASN A 1 397 ? 142.02400 117.88700 112.56800 1.000 57.10285 397 ASN A CA 1
ATOM 5149 C C . ASN A 1 397 ? 143.46600 117.54200 112.20400 1.000 58.38705 397 ASN A C 1
ATOM 5150 O O . ASN A 1 397 ? 144.24000 117.11600 113.05500 1.000 63.32808 397 ASN A O 1
ATOM 5161 N N . TYR A 1 398 ? 143.84500 117.80900 110.96300 1.000 62.54231 398 TYR A N 1
ATOM 5162 C CA . TYR A 1 398 ? 145.20900 117.73100 110.46800 1.000 61.67071 398 TYR A CA 1
ATOM 5163 C C . TYR A 1 398 ? 145.55000 119.02200 109.72400 1.000 67.21722 398 TYR A C 1
ATOM 5164 O O . TYR A 1 398 ? 144.71000 119.55600 109.00500 1.000 65.99666 398 TYR A O 1
ATOM 5182 N N . TYR A 1 399 ? 146.76400 119.53000 109.88600 1.000 69.61942 399 TYR A N 1
ATOM 5183 C CA . TYR A 1 399 ? 147.23100 120.79700 109.33200 1.000 62.03784 399 TYR A CA 1
ATOM 5184 C C . TYR A 1 399 ? 148.56400 120.60400 108.61100 1.000 60.37041 399 TYR A C 1
ATOM 5185 O O . TYR A 1 399 ? 149.44800 119.92500 109.12200 1.000 66.39453 399 TYR A O 1
ATOM 5203 N N . GLN A 1 400 ? 148.75100 121.23800 107.45900 1.000 67.02218 400 GLN A N 1
ATOM 5204 C CA . GLN A 1 400 ? 150.01900 121.23200 106.73200 1.000 74.11868 400 GLN A CA 1
ATOM 5205 C C . GLN A 1 400 ? 150.22500 122.54900 105.98500 1.000 76.94568 400 GLN A C 1
ATOM 5206 O O . GLN A 1 400 ? 149.54700 122.84300 105.00700 1.000 77.23765 400 GLN A O 1
ATOM 5220 N N . ASN A 1 401 ? 151.15200 123.37200 106.46100 1.000 78.95462 401 ASN A N 1
ATOM 5221 C CA . ASN A 1 401 ? 151.45300 124.67500 105.87400 1.000 77.53490 401 ASN A CA 1
ATOM 5222 C C . ASN A 1 401 ? 152.55500 124.57000 104.80600 1.000 80.02628 401 ASN A C 1
ATOM 5223 O O . ASN A 1 401 ? 153.25800 123.56500 104.73800 1.000 82.43332 401 ASN A O 1
ATOM 5234 N N . ASP A 1 402 ? 152.73900 125.60600 103.99000 1.000 84.76293 402 ASP A N 1
ATOM 5235 C CA . ASP A 1 402 ? 153.82700 125.70400 102.99600 1.000 88.00283 402 ASP A CA 1
ATOM 5236 C C . ASP A 1 402 ? 153.83100 124.58800 101.92200 1.000 82.36317 402 ASP A C 1
ATOM 5237 O O . ASP A 1 402 ? 154.88400 124.17900 101.42800 1.000 83.68833 402 ASP A O 1
ATOM 5246 N N . VAL A 1 403 ? 152.65600 124.07700 101.55000 1.000 79.73026 403 VAL A N 1
ATOM 5247 C CA . VAL A 1 403 ? 152.45400 123.15200 100.42500 1.000 80.62269 403 VAL A CA 1
ATOM 5248 C C . VAL A 1 403 ? 152.62800 123.92600 99.11400 1.000 82.87709 403 VAL A C 1
ATOM 5249 O O . VAL A 1 403 ? 151.67300 124.40700 98.50900 1.000 84.29632 403 VAL A O 1
ATOM 5262 N N . GLY A 1 404 ? 153.87700 124.14300 98.71200 1.000 87.75895 404 GLY A N 1
ATOM 5263 C CA . GLY A 1 404 ? 154.19800 125.18700 97.73800 1.000 88.03616 404 GLY A CA 1
ATOM 5264 C C . GLY A 1 404 ? 153.83700 126.56200 98.32000 1.000 87.21543 404 GLY A C 1
ATOM 5265 O O . GLY A 1 404 ? 154.32000 126.90000 99.40300 1.000 88.23340 404 GLY A O 1
ATOM 5269 N N . PRO A 1 405 ? 152.97900 127.36100 97.66700 1.000 85.97343 405 PRO A N 1
ATOM 5270 C CA . PRO A 1 405 ? 152.45700 128.59400 98.24200 1.000 84.81414 405 PRO A CA 1
ATOM 5271 C C . PRO A 1 405 ? 151.23200 128.38000 99.15400 1.000 83.02004 405 PRO A C 1
ATOM 5272 O O . PRO A 1 405 ? 150.84100 129.29600 99.87100 1.000 83.92663 405 PRO A O 1
ATOM 5283 N N . PHE A 1 406 ? 150.58400 127.21300 99.12200 1.000 80.24416 406 PHE A N 1
ATOM 5284 C CA . PHE A 1 406 ? 149.32100 126.96900 99.82600 1.000 79.23202 406 PHE A CA 1
ATOM 5285 C C . PHE A 1 406 ? 149.51600 126.53700 101.27700 1.000 81.14803 406 PHE A C 1
ATOM 5286 O O . PHE A 1 406 ? 150.50700 125.91000 101.62600 1.000 84.90576 406 PHE A O 1
ATOM 5303 N N . ASP A 1 407 ? 148.49500 126.74600 102.09700 1.000 78.36530 407 ASP A N 1
ATOM 5304 C CA . ASP A 1 407 ? 148.33500 126.08200 103.38500 1.000 72.34024 407 ASP A CA 1
ATOM 5305 C C . ASP A 1 407 ? 147.11200 125.15700 103.31900 1.000 74.99860 407 ASP A C 1
ATOM 5306 O O . ASP A 1 407 ? 146.14100 125.42700 102.61600 1.000 75.18604 407 ASP A O 1
ATOM 5315 N N . THR A 1 408 ? 147.17700 124.02600 104.01700 1.000 82.66547 408 THR A N 1
ATOM 5316 C CA . THR A 1 408 ? 146.20100 122.92700 103.94100 1.000 71.43951 408 THR A CA 1
ATOM 5317 C C . THR A 1 408 ? 145.70300 122.53800 105.32900 1.000 71.74317 408 THR A C 1
ATOM 5318 O O . THR A 1 408 ? 146.46700 122.52700 106.29100 1.000 73.19687 408 THR A O 1
ATOM 5329 N N . ARG A 1 409 ? 144.42800 122.17800 105.45500 1.000 68.28412 409 ARG A N 1
ATOM 5330 C CA . ARG A 1 409 ? 143.89600 121.52600 106.65600 1.000 68.22282 409 ARG A CA 1
ATOM 5331 C C . ARG A 1 409 ? 142.79200 120.54900 106.29500 1.000 69.80376 409 ARG A C 1
ATOM 5332 O O . ARG A 1 409 ? 142.07500 120.76000 105.32900 1.000 69.23848 409 ARG A O 1
ATOM 5353 N N . ILE A 1 410 ? 142.63900 119.49300 107.07200 1.000 68.68163 410 ILE A N 1
ATOM 5354 C CA . ILE A 1 410 ? 141.56000 118.52200 106.93200 1.000 64.67217 410 ILE A CA 1
ATOM 5355 C C . ILE A 1 410 ? 140.80800 118.47300 108.25500 1.000 64.81281 410 ILE A C 1
ATOM 5356 O O . ILE A 1 410 ? 141.41700 118.24500 109.29500 1.000 65.84593 410 ILE A O 1
ATOM 5372 N N . TYR A 1 411 ? 139.49200 118.66200 108.21200 1.000 68.10178 411 TYR A N 1
ATOM 5373 C CA . TYR A 1 411 ? 138.60100 118.35200 109.32300 1.000 64.64384 411 TYR A CA 1
ATOM 5374 C C . TYR A 1 411 ? 137.79400 117.09800 109.00500 1.000 64.68208 411 TYR A C 1
ATOM 5375 O O . TYR A 1 411 ? 137.22500 116.99300 107.92600 1.000 67.91431 411 TYR A O 1
ATOM 5393 N N . GLY A 1 412 ? 137.74700 116.14900 109.93200 1.000 64.53190 412 GLY A N 1
ATOM 5394 C CA . GLY A 1 412 ? 136.91300 114.95800 109.85800 1.000 59.88525 412 GLY A CA 1
ATOM 5395 C C . GLY A 1 412 ? 136.08000 114.80300 111.12100 1.000 64.10296 412 GLY A C 1
ATOM 5396 O O . GLY A 1 412 ? 136.53800 115.12700 112.21100 1.000 65.73032 412 GLY A O 1
ATOM 5400 N N . GLN A 1 413 ? 134.85800 114.30300 110.99200 1.000 62.02795 413 GLN A N 1
ATOM 5401 C CA . GLN A 1 413 ? 134.00000 113.99100 112.12600 1.000 58.36263 413 GLN A CA 1
ATOM 5402 C C . GLN A 1 413 ? 133.23700 112.68300 111.90300 1.000 60.71182 413 GLN A C 1
ATOM 5403 O O . GLN A 1 413 ? 132.79000 112.41800 110.79500 1.000 64.94201 413 GLN A O 1
ATOM 5417 N N . ALA A 1 414 ? 133.03600 111.89000 112.94900 1.000 60.80385 414 ALA A N 1
ATOM 5418 C CA . ALA A 1 414 ? 132.11300 110.76100 112.97000 1.000 58.80474 414 ALA A CA 1
ATOM 5419 C C . ALA A 1 414 ? 131.26300 110.83700 114.23900 1.000 60.27464 414 ALA A C 1
ATOM 5420 O O . ALA A 1 414 ? 131.79400 111.09700 115.30900 1.000 61.38120 414 ALA A O 1
ATOM 5427 N N . VAL A 1 415 ? 129.94800 110.64100 114.15500 1.000 59.94393 415 VAL A N 1
ATOM 5428 C CA . VAL A 1 415 ? 129.04400 110.75800 115.31100 1.000 59.41531 415 VAL A CA 1
ATOM 5429 C C . VAL A 1 415 ? 127.85600 109.81800 115.20000 1.000 63.43707 415 VAL A C 1
ATOM 5430 O O . VAL A 1 415 ? 127.35100 109.56400 114.11000 1.000 63.92931 415 VAL A O 1
ATOM 5443 N N . HIS A 1 416 ? 127.37400 109.33700 116.33700 1.000 62.85458 416 HIS A N 1
ATOM 5444 C CA . HIS A 1 416 ? 126.10700 108.62900 116.45500 1.000 64.20422 416 HIS A CA 1
ATOM 5445 C C . HIS A 1 416 ? 125.11600 109.44900 117.28700 1.000 65.42060 416 HIS A C 1
ATOM 5446 O O . HIS A 1 416 ? 125.44100 109.86900 118.39000 1.000 66.16305 416 HIS A O 1
ATOM 5460 N N . PHE A 1 417 ? 123.91700 109.68900 116.76200 1.000 65.08126 417 PHE A N 1
ATOM 5461 C CA . PHE A 1 417 ? 122.85000 110.43100 117.42700 1.000 58.97993 417 PHE A CA 1
ATOM 5462 C C . PHE A 1 417 ? 121.78200 109.49600 117.97900 1.000 67.90211 417 PHE A C 1
ATOM 5463 O O . PHE A 1 417 ? 121.17400 108.71700 117.24700 1.000 74.37043 417 PHE A O 1
ATOM 5480 N N . VAL A 1 418 ? 121.53200 109.64400 119.27400 1.000 69.24050 418 VAL A N 1
ATOM 5481 C CA . VAL A 1 418 ? 120.59900 108.86400 120.09400 1.000 71.22410 418 VAL A CA 1
ATOM 5482 C C . VAL A 1 418 ? 119.57500 109.80800 120.71300 1.000 76.72176 418 VAL A C 1
ATOM 5483 O O . VAL A 1 418 ? 119.91700 110.94900 121.00800 1.000 76.51965 418 VAL A O 1
ATOM 5496 N N . ASN A 1 419 ? 118.33800 109.36300 120.93200 1.000 79.08668 419 ASN A N 1
ATOM 5497 C CA . ASN A 1 419 ? 117.28200 110.17400 121.55200 1.000 74.18225 419 ASN A CA 1
ATOM 5498 C C . ASN A 1 419 ? 116.76400 109.56200 122.86200 1.000 82.67305 419 ASN A C 1
ATOM 5499 O O . ASN A 1 419 ? 116.81500 108.35100 123.05800 1.000 84.64349 419 ASN A O 1
ATOM 5510 N N . THR A 1 420 ? 116.24700 110.39600 123.76300 1.000 82.28268 420 THR A N 1
ATOM 5511 C CA . THR A 1 420 ? 115.57100 109.97300 125.00200 1.000 81.65930 420 THR A CA 1
ATOM 5512 C C . THR A 1 420 ? 114.23600 109.26600 124.75300 1.000 87.87729 420 THR A C 1
ATOM 5513 O O . THR A 1 420 ? 113.87500 108.38000 125.52600 1.000 95.19145 420 THR A O 1
ATOM 5524 N N . ARG A 1 421 ? 113.50300 109.61200 123.68500 1.000 88.73235 421 ARG A N 1
ATOM 5525 C CA . ARG A 1 421 ? 112.28400 108.91200 123.23500 1.000 92.07234 421 ARG A CA 1
ATOM 5526 C C . ARG A 1 421 ? 112.61600 107.66200 122.42400 1.000 92.86607 421 ARG A C 1
ATOM 5527 O O . ARG A 1 421 ? 113.45300 107.71200 121.53100 1.000 94.14520 421 ARG A O 1
ATOM 5548 N N . ASP A 1 422 ? 111.87900 106.57700 122.64700 1.000 98.02938 422 ASP A N 1
ATOM 5549 C CA . ASP A 1 422 ? 112.04000 105.30000 121.92900 1.000 97.34671 422 ASP A CA 1
ATOM 5550 C C . ASP A 1 422 ? 111.64800 105.36000 120.43900 1.000 95.82347 422 ASP A C 1
ATOM 5551 O O . ASP A 1 422 ? 112.03400 104.48200 119.67000 1.000 97.84084 422 ASP A O 1
ATOM 5560 N N . ASP A 1 423 ? 110.87800 106.36400 120.01100 1.000 95.22628 423 ASP A N 1
ATOM 5561 C CA . ASP A 1 423 ? 110.26400 106.42900 118.67500 1.000 92.91735 423 ASP A CA 1
ATOM 5562 C C . ASP A 1 423 ? 110.73100 107.61000 117.80100 1.000 91.79853 423 ASP A C 1
ATOM 5563 O O . ASP A 1 423 ? 110.22400 107.80600 116.70400 1.000 90.22677 423 ASP A O 1
ATOM 5572 N N . MET A 1 424 ? 111.72900 108.37800 118.23900 1.000 89.80425 424 MET A N 1
ATOM 5573 C CA . MET A 1 424 ? 112.38500 109.39800 117.41200 1.000 82.33435 424 MET A CA 1
ATOM 5574 C C . MET A 1 424 ? 113.43200 108.77900 116.47100 1.000 86.57586 424 MET A C 1
ATOM 5575 O O . MET A 1 424 ? 114.00800 107.74500 116.81600 1.000 90.16671 424 MET A O 1
ATOM 5589 N N . PRO A 1 425 ? 113.72900 109.39100 115.30700 1.000 80.07223 425 PRO A N 1
ATOM 5590 C CA . PRO A 1 425 ? 114.81600 108.96500 114.42200 1.000 74.52720 425 PRO A CA 1
ATOM 5591 C C . PRO A 1 425 ? 116.16900 108.83900 115.13100 1.000 77.03485 425 PRO A C 1
ATOM 5592 O O . PRO A 1 425 ? 116.48400 109.63300 116.01000 1.000 79.90394 425 PRO A O 1
ATOM 5603 N N . GLU A 1 426 ? 117.02400 107.91700 114.70500 1.000 79.13309 426 GLU A N 1
ATOM 5604 C CA . GLU A 1 426 ? 118.42500 107.82300 115.14200 1.000 76.08088 426 GLU A CA 1
ATOM 5605 C C . GLU A 1 426 ? 119.36000 107.74300 113.93500 1.000 75.22784 426 GLU A C 1
ATOM 5606 O O . GLU A 1 426 ? 118.96900 107.24500 112.88300 1.000 78.39343 426 GLU A O 1
ATOM 5618 N N . ALA A 1 427 ? 120.59600 108.22400 114.05600 1.000 69.59147 427 ALA A N 1
ATOM 5619 C CA . ALA A 1 427 ? 121.50900 108.29100 112.92000 1.000 67.99201 427 ALA A CA 1
ATOM 5620 C C . ALA A 1 427 ? 122.97200 108.02500 113.26400 1.000 68.37789 427 ALA A C 1
ATOM 5621 O O . ALA A 1 427 ? 123.43100 108.25500 114.37600 1.000 67.12875 427 ALA A O 1
ATOM 5628 N N . THR A 1 428 ? 123.72800 107.58300 112.26800 1.000 68.18960 428 THR A N 1
ATOM 5629 C CA . THR A 1 428 ? 125.18500 107.71000 112.22300 1.000 60.71849 428 THR A CA 1
ATOM 5630 C C . THR A 1 428 ? 125.51700 108.71200 111.13400 1.000 60.72150 428 THR A C 1
ATOM 5631 O O . THR A 1 428 ? 124.96400 108.62800 110.04300 1.000 64.28906 428 THR A O 1
ATOM 5642 N N . ARG A 1 429 ? 126.41400 109.65000 111.40600 1.000 59.59561 429 ARG A N 1
ATOM 5643 C CA . ARG A 1 429 ? 126.91800 110.61800 110.43300 1.000 55.36308 429 ARG A CA 1
ATOM 5644 C C . ARG A 1 429 ? 128.44300 110.54800 110.36000 1.000 65.31508 429 ARG A C 1
ATOM 5645 O O . ARG A 1 429 ? 129.11900 110.48400 111.38100 1.000 65.92307 429 ARG A O 1
ATOM 5666 N N . VAL A 1 430 ? 128.97800 110.63200 109.15200 1.000 66.39789 430 VAL A N 1
ATOM 5667 C CA . VAL A 1 430 ? 130.40600 110.81500 108.86500 1.000 59.14833 430 VAL A CA 1
ATOM 5668 C C . VAL A 1 430 ? 130.55700 112.07000 108.01500 1.000 59.31851 430 VAL A C 1
ATOM 5669 O O . VAL A 1 430 ? 129.75900 112.30800 107.11900 1.000 65.69807 430 VAL A O 1
ATOM 5682 N N . HIS A 1 431 ? 131.54300 112.90700 108.30700 1.000 61.74482 431 HIS A N 1
ATOM 5683 C CA . HIS A 1 431 ? 131.82300 114.15500 107.60500 1.000 55.97167 431 HIS A CA 1
ATOM 5684 C C . HIS A 1 431 ? 133.31700 114.29400 107.36100 1.000 63.66662 431 HIS A C 1
ATOM 5685 O O . HIS A 1 431 ? 134.10700 114.01800 108.25500 1.000 66.51430 431 HIS A O 1
ATOM 5700 N N . LEU A 1 432 ? 133.70000 114.74500 106.17600 1.000 68.34330 432 LEU A N 1
ATOM 5701 C CA . LEU A 1 432 ? 135.07600 114.96800 105.76000 1.000 63.58187 432 LEU A CA 1
ATOM 5702 C C . LEU A 1 432 ? 135.17900 116.30800 105.03300 1.000 64.21043 432 LEU A C 1
ATOM 5703 O O . LEU A 1 432 ? 134.33700 116.64100 104.20900 1.000 70.73365 432 LEU A O 1
ATOM 5719 N N . GLU A 1 433 ? 136.20200 117.09000 105.34700 1.000 65.94913 433 GLU A N 1
ATOM 5720 C CA . GLU A 1 433 ? 136.30400 118.48300 104.92500 1.000 65.42723 433 GLU A CA 1
ATOM 5721 C C . GLU A 1 433 ? 137.76900 118.91300 104.69800 1.000 71.29087 433 GLU A C 1
ATOM 5722 O O . GLU A 1 433 ? 138.38500 119.56600 105.54600 1.000 75.22959 433 GLU A O 1
ATOM 5734 N N . PRO A 1 434 ? 138.36600 118.52600 103.55600 1.000 69.99035 434 PRO A N 1
ATOM 5735 C CA . PRO A 1 434 ? 139.66100 119.03000 103.13100 1.000 67.41226 434 PRO A CA 1
ATOM 5736 C C . PRO A 1 434 ? 139.54600 120.48500 102.67600 1.000 67.61477 434 PRO A C 1
ATOM 5737 O O . PRO A 1 434 ? 138.66500 120.84300 101.90100 1.000 66.93776 434 PRO A O 1
ATOM 5748 N N . THR A 1 435 ? 140.45400 121.32400 103.15900 1.000 71.47492 435 THR A N 1
ATOM 5749 C CA . THR A 1 435 ? 140.53100 122.76000 102.89500 1.000 69.19903 435 THR A CA 1
ATOM 5750 C C . THR A 1 435 ? 141.90500 123.11100 102.35700 1.000 70.22551 435 THR A C 1
ATOM 5751 O O . THR A 1 435 ? 142.91300 122.75600 102.96100 1.000 78.57882 435 THR A O 1
ATOM 5762 N N . ILE A 1 436 ? 141.95400 123.88300 101.28200 1.000 64.23666 436 ILE A N 1
ATOM 5763 C CA . ILE A 1 436 ? 143.18400 124.46100 100.74600 1.000 68.91764 436 ILE A CA 1
ATOM 5764 C C . ILE A 1 436 ? 143.01700 125.97900 100.66700 1.000 72.31281 436 ILE A C 1
ATOM 5765 O O . ILE A 1 436 ? 141.94400 126.46900 100.31800 1.000 72.60100 436 ILE A O 1
ATOM 5781 N N . ASN A 1 437 ? 144.04900 126.74200 101.03200 1.000 78.15345 437 ASN A N 1
ATOM 5782 C CA . ASN A 1 437 ? 143.98000 128.19800 101.00800 1.000 72.14571 437 ASN A CA 1
ATOM 5783 C C . ASN A 1 437 ? 145.29200 128.88500 100.61600 1.000 73.28126 437 ASN A C 1
ATOM 5784 O O . ASN A 1 437 ? 146.37800 128.33400 100.77100 1.000 80.58307 437 ASN A O 1
ATOM 5795 N N . LEU A 1 438 ? 145.16200 130.10200 100.09500 1.000 72.76068 438 LEU A N 1
ATOM 5796 C CA . LEU A 1 438 ? 146.25500 130.93800 99.62500 1.000 72.79601 438 LEU A CA 1
ATOM 5797 C C . LEU A 1 438 ? 146.14100 132.33200 100.26800 1.000 77.31097 438 LEU A C 1
ATOM 5798 O O . LEU A 1 438 ? 145.38400 133.16700 99.76400 1.000 83.61035 438 LEU A O 1
ATOM 5814 N N . PRO A 1 439 ? 146.85500 132.59300 101.37700 1.000 78.80611 439 PRO A N 1
ATOM 5815 C CA . PRO A 1 439 ? 147.01100 133.92900 101.93900 1.000 76.13248 439 PRO A CA 1
ATOM 5816 C C . PRO A 1 439 ? 148.09700 134.72200 101.20500 1.000 71.02392 439 PRO A C 1
ATOM 5817 O O . PRO A 1 439 ? 149.20100 134.22800 100.98700 1.000 77.90582 439 PRO A O 1
ATOM 5828 N N . LEU A 1 440 ? 147.80800 135.97700 100.86800 1.000 73.35932 440 LEU A N 1
ATOM 5829 C CA . LEU A 1 440 ? 148.73800 136.94200 100.27700 1.000 74.54513 440 LEU A CA 1
ATOM 5830 C C . LEU A 1 440 ? 148.68400 138.24200 101.09100 1.000 73.42010 440 LEU A C 1
ATOM 5831 O O . LEU A 1 440 ? 147.60000 138.68400 101.46100 1.000 74.11956 440 LEU A O 1
ATOM 5847 N N . SER A 1 441 ? 149.82800 138.84900 101.41900 1.000 75.35401 441 SER A N 1
ATOM 5848 C CA . SER A 1 441 ? 149.87700 139.90900 102.43500 1.000 71.55232 441 SER A CA 1
ATOM 5849 C C . SER A 1 441 ? 150.97500 140.95200 102.19700 1.000 78.17595 441 SER A C 1
ATOM 5850 O O . SER A 1 441 ? 152.10000 140.60400 101.83500 1.000 88.09819 441 SER A O 1
ATOM 5858 N N . ASN A 1 442 ? 150.64900 142.22200 102.45100 1.000 77.33357 442 ASN A N 1
ATOM 5859 C CA . ASN A 1 442 ? 151.50100 143.40900 102.40800 1.000 80.75508 442 ASN A CA 1
ATOM 5860 C C . ASN A 1 442 ? 151.53400 144.08600 103.79700 1.000 86.67715 442 ASN A C 1
ATOM 5861 O O . ASN A 1 442 ? 150.92500 143.61100 104.75400 1.000 86.27287 442 ASN A O 1
ATOM 5872 N N . ASN A 1 443 ? 152.18300 145.24900 103.89700 1.000 86.07283 443 ASN A N 1
ATOM 5873 C CA . ASN A 1 443 ? 152.08200 146.13300 105.06400 1.000 84.40832 443 ASN A CA 1
ATOM 5874 C C . ASN A 1 443 ? 150.66300 146.72200 105.20900 1.000 84.17793 443 ASN A C 1
ATOM 5875 O O . ASN A 1 443 ? 150.10300 146.75900 106.30700 1.000 89.41946 443 ASN A O 1
ATOM 5886 N N . TRP A 1 444 ? 150.06600 147.17400 104.10100 1.000 76.19326 444 TRP A N 1
ATOM 5887 C CA . TRP A 1 444 ? 148.78800 147.88300 104.08100 1.000 75.29659 444 TRP A CA 1
ATOM 5888 C C . TRP A 1 444 ? 147.54900 147.01700 103.85200 1.000 73.58332 444 TRP A C 1
ATOM 5889 O O . TRP A 1 444 ? 146.43700 147.52000 103.93700 1.000 74.77639 444 TRP A O 1
ATOM 5910 N N . GLY A 1 445 ? 147.67400 145.73200 103.55300 1.000 74.90567 445 GLY A N 1
ATOM 5911 C CA . GLY A 1 445 ? 146.50300 144.90700 103.28200 1.000 69.56528 445 GLY A CA 1
ATOM 5912 C C . GLY A 1 445 ? 146.82800 143.45400 102.99400 1.000 72.92639 445 GLY A C 1
ATOM 5913 O O . GLY A 1 445 ? 147.98700 143.08000 102.85400 1.000 81.39052 445 GLY A O 1
ATOM 5917 N N . SER A 1 446 ? 145.79800 142.62600 102.90600 1.000 64.85989 446 SER A N 1
ATOM 5918 C CA . SER A 1 446 ? 145.90500 141.19400 102.65300 1.000 62.21497 446 SER A CA 1
ATOM 5919 C C . SER A 1 446 ? 144.67600 140.67400 101.91800 1.000 65.49585 446 SER A C 1
ATOM 5920 O O . SER A 1 446 ? 143.60700 141.28300 101.94100 1.000 73.32846 446 SER A O 1
ATOM 5928 N N . ILE A 1 447 ? 144.83600 139.54900 101.23800 1.000 68.47526 447 ILE A N 1
ATOM 5929 C CA . ILE A 1 447 ? 143.75600 138.81500 100.59300 1.000 65.81832 447 ILE A CA 1
ATOM 5930 C C . ILE A 1 447 ? 143.96400 137.32300 100.80700 1.000 64.43079 447 ILE A C 1
ATOM 5931 O O . ILE A 1 447 ? 145.07600 136.81800 100.71200 1.000 70.40418 447 ILE A O 1
ATOM 5947 N N . ASN A 1 448 ? 142.89700 136.61500 101.13800 1.000 66.62518 448 ASN A N 1
ATOM 5948 C CA . ASN A 1 448 ? 142.91600 135.19900 101.46300 1.000 66.22825 448 ASN A CA 1
ATOM 5949 C C . ASN A 1 448 ? 141.85100 134.46200 100.64000 1.000 70.70412 448 ASN A C 1
ATOM 5950 O O . ASN A 1 448 ? 140.68400 134.83600 100.67000 1.000 72.28857 448 ASN A O 1
ATOM 5961 N N . THR A 1 449 ? 142.23100 133.41300 99.91900 1.000 72.42251 449 THR A N 1
ATOM 5962 C CA . THR A 1 449 ? 141.30300 132.57300 99.14400 1.000 67.31213 449 THR A CA 1
ATOM 5963 C C . THR A 1 449 ? 141.23100 131.17700 99.74200 1.000 70.93085 449 THR A C 1
ATOM 5964 O O . THR A 1 449 ? 142.27100 130.54500 99.87300 1.000 80.15957 449 THR A O 1
ATOM 5975 N N . GLU A 1 450 ? 140.04500 130.65700 100.05300 1.000 68.38892 450 GLU A N 1
ATOM 5976 C CA . GLU A 1 450 ? 139.83400 129.27100 100.50200 1.000 69.65295 450 GLU A CA 1
ATOM 5977 C C . GLU A 1 450 ? 138.95400 128.47500 99.52500 1.000 69.46392 450 GLU A C 1
ATOM 5978 O O . GLU A 1 450 ? 138.00200 129.00200 98.95100 1.000 68.87834 450 GLU A O 1
ATOM 5990 N N . ALA A 1 451 ? 139.22300 127.17700 99.40300 1.000 69.70150 451 ALA A N 1
ATOM 5991 C CA . ALA A 1 451 ? 138.33000 126.20100 98.78800 1.000 64.38438 451 ALA A CA 1
ATOM 5992 C C . ALA A 1 451 ? 138.17800 124.96700 99.68800 1.000 65.97389 451 ALA A C 1
ATOM 5993 O O . ALA A 1 451 ? 139.15000 124.53500 100.30500 1.000 74.95521 451 ALA A O 1
ATOM 6000 N N . LYS A 1 452 ? 136.97500 124.38200 99.75100 1.000 63.27434 452 LYS A N 1
ATOM 6001 C CA . LYS A 1 452 ? 136.66300 123.15200 100.50900 1.000 68.58281 452 LYS A CA 1
ATOM 6002 C C . LYS A 1 452 ? 135.71800 122.21100 99.76500 1.000 66.95118 452 LYS A C 1
ATOM 6003 O O . LYS A 1 452 ? 134.90400 122.66800 98.97100 1.000 74.00457 452 LYS A O 1
ATOM 6022 N N . LEU A 1 453 ? 135.72900 120.93100 100.13500 1.000 64.93893 453 LEU A N 1
ATOM 6023 C CA . LEU A 1 453 ? 134.58500 120.02300 99.99000 1.000 69.84034 453 LEU A CA 1
ATOM 6024 C C . LEU A 1 453 ? 133.90500 119.82800 101.34300 1.000 69.88708 453 LEU A C 1
ATOM 6025 O O . LEU A 1 453 ? 134.59200 119.66500 102.33900 1.000 74.38103 453 LEU A O 1
ATOM 6041 N N . LEU A 1 454 ? 132.57200 119.81200 101.38100 1.000 67.47071 454 LEU A N 1
ATOM 6042 C CA . LEU A 1 454 ? 131.75400 119.57600 102.58000 1.000 68.23659 454 LEU A CA 1
ATOM 6043 C C . LEU A 1 454 ? 131.09400 118.17400 102.56500 1.000 71.02955 454 LEU A C 1
ATOM 6044 O O . LEU A 1 454 ? 129.91100 118.03300 102.87300 1.000 77.69363 454 LEU A O 1
ATOM 6060 N N . ALA A 1 455 ? 131.82900 117.13400 102.15700 1.000 62.43562 455 ALA A N 1
ATOM 6061 C CA . ALA A 1 455 ? 131.32900 115.76600 101.97300 1.000 58.87510 455 ALA A CA 1
ATOM 6062 C C . ALA A 1 455 ? 130.80600 115.11300 103.26400 1.000 63.87855 455 ALA A C 1
ATOM 6063 O O . ALA A 1 455 ? 131.50700 115.00600 104.26500 1.000 65.34886 455 ALA A O 1
ATOM 6070 N N . THR A 1 456 ? 129.55100 114.67000 103.25400 1.000 62.26302 456 THR A N 1
ATOM 6071 C CA . THR A 1 456 ? 128.84700 114.13600 104.43000 1.000 60.00440 456 THR A CA 1
ATOM 6072 C C . THR A 1 456 ? 128.03400 112.90200 104.05900 1.000 63.16755 456 THR A C 1
ATOM 6073 O O . THR A 1 456 ? 127.36800 112.90600 103.02900 1.000 67.98907 456 THR A O 1
ATOM 6084 N N . HIS A 1 457 ? 128.02800 111.87800 104.90600 1.000 63.14831 457 HIS A N 1
ATOM 6085 C CA . HIS A 1 457 ? 127.22800 110.67000 104.74500 1.000 59.35202 457 HIS A CA 1
ATOM 6086 C C . HIS A 1 457 ? 126.41500 110.38000 106.01200 1.000 64.21692 457 HIS A C 1
ATOM 6087 O O . HIS A 1 457 ? 126.97300 110.37400 107.10600 1.000 66.91552 457 HIS A O 1
ATOM 6101 N N . TYR A 1 458 ? 125.12000 110.10100 105.86600 1.000 61.59121 458 TYR A N 1
ATOM 6102 C CA . TYR A 1 458 ? 124.22600 109.65900 106.94100 1.000 59.70636 458 TYR A CA 1
ATOM 6103 C C . TYR A 1 458 ? 123.69900 108.26300 106.66900 1.000 65.61092 458 TYR A C 1
ATOM 6104 O O . TYR A 1 458 ? 123.25700 107.98500 105.56400 1.000 74.17894 458 TYR A O 1
ATOM 6122 N N . GLN A 1 459 ? 123.60200 107.44000 107.70700 1.000 65.35520 459 GLN A N 1
ATOM 6123 C CA . GLN A 1 459 ? 122.63500 106.34900 107.75100 1.000 72.37445 459 GLN A CA 1
ATOM 6124 C C . GLN A 1 459 ? 121.64700 106.61500 108.88600 1.000 75.34348 459 GLN A C 1
ATOM 6125 O O . GLN A 1 459 ? 122.05700 106.88100 110.01200 1.000 76.53146 459 GLN A O 1
ATOM 6139 N N . GLN A 1 460 ? 120.34800 106.58700 108.58500 1.000 76.80122 460 GLN A N 1
ATOM 6140 C CA . GLN A 1 460 ? 119.26000 106.94400 109.49100 1.000 69.69500 460 GLN A CA 1
ATOM 6141 C C . GLN A 1 460 ? 118.32600 105.75100 109.70500 1.000 73.42549 460 GLN A C 1
ATOM 6142 O O . GLN A 1 460 ? 118.10300 104.95100 108.80000 1.000 78.44340 460 GLN A O 1
ATOM 6156 N N . THR A 1 461 ? 117.78200 105.64800 110.91200 1.000 73.92173 461 THR A N 1
ATOM 6157 C CA . THR A 1 461 ? 117.14600 104.46100 111.49900 1.000 75.50728 461 THR A CA 1
ATOM 6158 C C . THR A 1 461 ? 115.95100 104.88800 112.35400 1.000 78.52347 461 THR A C 1
ATOM 6159 O O . THR A 1 461 ? 115.84500 106.05200 112.73200 1.000 83.91683 461 THR A O 1
ATOM 6170 N N . ASN A 1 462 ? 115.03400 103.96900 112.67100 1.000 77.87329 462 ASN A N 1
ATOM 6171 C CA . ASN A 1 462 ? 113.85300 104.23200 113.51300 1.000 82.74053 462 ASN A CA 1
ATOM 6172 C C . ASN A 1 462 ? 112.88100 105.25600 112.88500 1.000 88.43667 462 ASN A C 1
ATOM 6173 O O . ASN A 1 462 ? 112.22000 106.01800 113.58300 1.000 91.77040 462 ASN A O 1
ATOM 6184 N N . LEU A 1 463 ? 112.81300 105.29100 111.55100 1.000 82.90086 463 LEU A N 1
ATOM 6185 C CA . LEU A 1 463 ? 112.09700 106.30400 110.76000 1.000 81.49840 463 LEU A CA 1
ATOM 6186 C C . LEU A 1 463 ? 110.57800 106.10900 110.67700 1.000 86.77365 463 LEU A C 1
ATOM 6187 O O . LEU A 1 463 ? 109.87500 107.04500 110.30300 1.000 85.95225 463 LEU A O 1
ATOM 6203 N N . ASP A 1 464 ? 110.05200 104.92900 111.01200 1.000 92.23536 464 ASP A N 1
ATOM 6204 C CA . ASP A 1 464 ? 108.63700 104.56500 110.81400 1.000 93.03186 464 ASP A CA 1
ATOM 6205 C C . ASP A 1 464 ? 107.67300 105.57600 111.43700 1.000 94.97135 464 ASP A C 1
ATOM 6206 O O . ASP A 1 464 ? 106.72900 106.02400 110.79100 1.000 97.14265 464 ASP A O 1
ATOM 6215 N N . TRP A 1 465 ? 107.92300 105.96400 112.68900 1.000 94.55459 465 TRP A N 1
ATOM 6216 C CA . TRP A 1 465 ? 107.09500 106.92400 113.40200 1.000 92.83866 465 TRP A CA 1
ATOM 6217 C C . TRP A 1 465 ? 107.11700 108.29100 112.71300 1.000 88.43716 465 TRP A C 1
ATOM 6218 O O . TRP A 1 465 ? 106.06300 108.78600 112.33000 1.000 97.49836 465 TRP A O 1
ATOM 6239 N N . TYR A 1 466 ? 108.28700 108.87600 112.44800 1.000 84.26817 466 TYR A N 1
ATOM 6240 C CA . TYR A 1 466 ? 108.37900 110.20900 111.84000 1.000 81.14249 466 TYR A CA 1
ATOM 6241 C C . TYR A 1 466 ? 107.78200 110.26100 110.42400 1.000 86.15094 466 TYR A C 1
ATOM 6242 O O . TYR A 1 466 ? 107.01000 111.16700 110.10700 1.000 91.17674 466 TYR A O 1
ATOM 6260 N N . ASN A 1 467 ? 108.06900 109.27200 109.58000 1.000 87.92624 467 ASN A N 1
ATOM 6261 C CA . ASN A 1 467 ? 107.52200 109.20000 108.22500 1.000 88.50529 467 ASN A CA 1
ATOM 6262 C C . ASN A 1 467 ? 106.00600 108.92000 108.20400 1.000 92.38112 467 ASN A C 1
ATOM 6263 O O . ASN A 1 467 ? 105.36200 109.19400 107.19600 1.000 95.11451 467 ASN A O 1
ATOM 6274 N N . SER A 1 468 ? 105.40800 108.43800 109.29800 1.000 92.83828 468 SER A N 1
ATOM 6275 C CA . SER A 1 468 ? 103.94400 108.34400 109.42600 1.000 89.14760 468 SER A CA 1
ATOM 6276 C C . SER A 1 468 ? 103.25500 109.68400 109.72800 1.000 89.80979 468 SER A C 1
ATOM 6277 O O . SER A 1 468 ? 102.08100 109.83900 109.40200 1.000 95.11992 468 SER A O 1
ATOM 6285 N N . ARG A 1 469 ? 103.95300 110.66100 110.33000 1.000 88.25789 469 ARG A N 1
ATOM 6286 C CA . ARG A 1 469 ? 103.38700 111.97100 110.71600 1.000 90.77189 469 ARG A CA 1
ATOM 6287 C C . ARG A 1 469 ? 103.64900 113.09900 109.71200 1.000 89.96568 469 ARG A C 1
ATOM 6288 O O . ARG A 1 469 ? 102.94000 114.10100 109.74700 1.000 95.47336 469 ARG A O 1
ATOM 6309 N N . ASN A 1 470 ? 104.64300 112.96900 108.83300 1.000 91.51368 470 ASN A N 1
ATOM 6310 C CA . ASN A 1 470 ? 105.14800 114.05700 107.98900 1.000 90.41301 470 ASN A CA 1
ATOM 6311 C C . ASN A 1 470 ? 105.03700 113.73400 106.49100 1.000 93.23855 470 ASN A C 1
ATOM 6312 O O . ASN A 1 470 ? 105.19700 112.58700 106.08000 1.000 93.63107 470 ASN A O 1
ATOM 6323 N N . THR A 1 471 ? 104.76800 114.73800 105.65600 1.000 98.37385 471 THR A N 1
ATOM 6324 C CA . THR A 1 471 ? 104.67100 114.56900 104.19600 1.000 101.88982 471 THR A CA 1
ATOM 6325 C C . THR A 1 471 ? 106.04900 114.49600 103.53300 1.000 99.61548 471 THR A C 1
ATOM 6326 O O . THR A 1 471 ? 106.27100 113.62900 102.68900 1.000 97.38036 471 THR A O 1
ATOM 6337 N N . THR A 1 472 ? 106.99600 115.34900 103.93600 1.000 98.54324 472 THR A N 1
ATOM 6338 C CA . THR A 1 472 ? 108.42300 115.18900 103.62700 1.000 96.02038 472 THR A CA 1
ATOM 6339 C C . THR A 1 472 ? 109.02300 114.09700 104.50600 1.000 95.41727 472 THR A C 1
ATOM 6340 O O . THR A 1 472 ? 108.92400 114.15600 105.73200 1.000 99.14423 472 THR A O 1
ATOM 6351 N N . LYS A 1 473 ? 109.64000 113.08800 103.89200 1.000 87.88850 473 LYS A N 1
ATOM 6352 C CA . LYS A 1 473 ? 110.06800 111.85900 104.57500 1.000 85.54960 473 LYS A CA 1
ATOM 6353 C C . LYS A 1 473 ? 111.58800 111.77300 104.68800 1.000 85.20599 473 LYS A C 1
ATOM 6354 O O . LYS A 1 473 ? 112.31700 112.14700 103.77300 1.000 87.67958 473 LYS A O 1
ATOM 6373 N N . LEU A 1 474 ? 112.05300 111.29500 105.83500 1.000 84.58104 474 LEU A N 1
ATOM 6374 C CA . LEU A 1 474 ? 113.45600 110.98100 106.08700 1.000 79.47080 474 LEU A CA 1
ATOM 6375 C C . LEU A 1 474 ? 113.87400 109.74800 105.28700 1.000 83.45111 474 LEU A C 1
ATOM 6376 O O . LEU A 1 474 ? 113.08000 108.81800 105.11900 1.000 89.03432 474 LEU A O 1
ATOM 6392 N N . ASP A 1 475 ? 115.11400 109.73100 104.81000 1.000 80.97227 475 ASP A N 1
ATOM 6393 C CA . ASP A 1 475 ? 115.66800 108.66800 103.97300 1.000 85.45938 475 ASP A CA 1
ATOM 6394 C C . ASP A 1 475 ? 116.73500 107.86200 104.73200 1.000 82.85292 475 ASP A C 1
ATOM 6395 O O . ASP A 1 475 ? 117.51800 108.41900 105.49600 1.000 82.42207 475 ASP A O 1
ATOM 6404 N N . GLU A 1 476 ? 116.76600 106.54300 104.55700 1.000 81.72395 476 GLU A N 1
ATOM 6405 C CA . GLU A 1 476 ? 117.63800 105.64000 105.31500 1.000 82.11570 476 GLU A CA 1
ATOM 6406 C C . GLU A 1 476 ? 119.13600 105.88700 105.07000 1.000 81.38464 476 GLU A C 1
ATOM 6407 O O . GLU A 1 476 ? 119.95900 105.62900 105.94200 1.000 84.31248 476 GLU A O 1
ATOM 6419 N N . SER A 1 477 ? 119.51000 106.37800 103.89100 1.000 80.78348 477 SER A N 1
ATOM 6420 C CA . SER A 1 477 ? 120.87700 106.69800 103.51400 1.000 73.23329 477 SER A CA 1
ATOM 6421 C C . SER A 1 477 ? 120.90700 108.03500 102.78500 1.000 73.70381 477 SER A C 1
ATOM 6422 O O . SER A 1 477 ? 120.11200 108.24600 101.87200 1.000 80.13379 477 SER A O 1
ATOM 6430 N N . VAL A 1 478 ? 121.81400 108.93800 103.15800 1.000 73.12201 478 VAL A N 1
ATOM 6431 C CA . VAL A 1 478 ? 121.96500 110.25100 102.51000 1.000 69.50669 478 VAL A CA 1
ATOM 6432 C C . VAL A 1 478 ? 123.43300 110.57700 102.27300 1.000 70.21448 478 VAL A C 1
ATOM 6433 O O . VAL A 1 478 ? 124.25300 110.44400 103.17300 1.000 67.46599 478 VAL A O 1
ATOM 6446 N N . ASN A 1 479 ? 123.76000 111.06900 101.08100 1.000 71.64527 479 ASN A N 1
ATOM 6447 C CA . ASN A 1 479 ? 125.04100 111.68800 100.75700 1.000 66.27223 479 ASN A CA 1
ATOM 6448 C C . ASN A 1 479 ? 124.82100 113.16400 100.42200 1.000 68.97899 479 ASN A C 1
ATOM 6449 O O . ASN A 1 479 ? 123.94400 113.49200 99.62100 1.000 75.39350 479 ASN A O 1
ATOM 6460 N N . ARG A 1 480 ? 125.61800 114.05700 101.00800 1.000 71.98132 480 ARG A N 1
ATOM 6461 C CA . ARG A 1 480 ? 125.63900 115.49300 100.67000 1.000 67.57966 480 ARG A CA 1
ATOM 6462 C C . ARG A 1 480 ? 127.06300 115.95200 100.37300 1.000 70.75436 480 ARG A C 1
ATOM 6463 O O . ARG A 1 480 ? 127.90500 115.89900 101.26100 1.000 71.96510 480 ARG A O 1
ATOM 6484 N N . VAL A 1 481 ? 127.33700 116.41800 99.16100 1.000 66.68670 481 VAL A N 1
ATOM 6485 C CA . VAL A 1 481 ? 128.66800 116.89900 98.74100 1.000 65.17765 481 VAL A CA 1
ATOM 6486 C C . VAL A 1 481 ? 128.55100 118.30100 98.16400 1.000 66.80819 481 VAL A C 1
ATOM 6487 O O . VAL A 1 481 ? 127.74800 118.52900 97.26800 1.000 70.74949 481 VAL A O 1
ATOM 6500 N N . MET A 1 482 ? 129.32400 119.25500 98.68200 1.000 69.07137 482 MET A N 1
ATOM 6501 C CA . MET A 1 482 ? 129.22200 120.67900 98.34100 1.000 66.09743 482 MET A CA 1
ATOM 6502 C C . MET A 1 482 ? 130.62100 121.29500 98.20900 1.000 70.34386 482 MET A C 1
ATOM 6503 O O . MET A 1 482 ? 131.38700 121.21800 99.16900 1.000 70.44268 482 MET A O 1
ATOM 6517 N N . PRO A 1 483 ? 130.97600 121.94500 97.09500 1.000 72.28174 483 PRO A N 1
ATOM 6518 C CA . PRO A 1 483 ? 132.14100 122.81500 97.03800 1.000 66.48094 483 PRO A CA 1
ATOM 6519 C C . PRO A 1 483 ? 131.84900 124.16800 97.70200 1.000 67.87222 483 PRO A C 1
ATOM 6520 O O . PRO A 1 483 ? 130.86000 124.82000 97.38800 1.000 67.83513 483 PRO A O 1
ATOM 6531 N N . GLN A 1 484 ? 132.71600 124.62500 98.59700 1.000 68.68454 484 GLN A N 1
ATOM 6532 C CA . GLN A 1 484 ? 132.65700 125.96900 99.17600 1.000 64.08820 484 GLN A CA 1
ATOM 6533 C C . GLN A 1 484 ? 133.82800 126.79700 98.64600 1.000 61.01553 484 GLN A C 1
ATOM 6534 O O . GLN A 1 484 ? 134.96700 126.33800 98.68700 1.000 72.01936 484 GLN A O 1
ATOM 6548 N N . PHE A 1 485 ? 133.56200 128.01700 98.18500 1.000 58.47290 485 PHE A N 1
ATOM 6549 C CA . PHE A 1 485 ? 134.58400 128.95600 97.73100 1.000 65.12180 485 PHE A CA 1
ATOM 6550 C C . PHE A 1 485 ? 134.44300 130.30000 98.44300 1.000 64.07995 485 PHE A C 1
ATOM 6551 O O . PHE A 1 485 ? 133.34200 130.83400 98.55200 1.000 62.33219 485 PHE A O 1
ATOM 6568 N N . LYS A 1 486 ? 135.55100 130.84900 98.93700 1.000 61.52409 486 LYS A N 1
ATOM 6569 C CA . LYS A 1 486 ? 135.56100 132.09000 99.71400 1.000 60.46018 486 LYS A CA 1
ATOM 6570 C C . LYS A 1 486 ? 136.78300 132.94000 99.38500 1.000 63.91658 486 LYS A C 1
ATOM 6571 O O . LYS A 1 486 ? 137.89200 132.42500 99.37800 1.000 70.01180 486 LYS A O 1
ATOM 6590 N N . VAL A 1 487 ? 136.59700 134.23900 99.19400 1.000 60.77963 487 VAL A N 1
ATOM 6591 C CA . VAL A 1 487 ? 137.67700 135.22700 99.11700 1.000 59.19644 487 VAL A CA 1
ATOM 6592 C C . VAL A 1 487 ? 137.43800 136.27400 100.19100 1.000 63.60883 487 VAL A C 1
ATOM 6593 O O . VAL A 1 487 ? 136.35600 136.83600 100.25300 1.000 69.31705 487 VAL A O 1
ATOM 6606 N N . ASP A 1 488 ? 138.42800 136.54300 101.02900 1.000 65.92411 488 ASP A N 1
ATOM 6607 C CA . ASP A 1 488 ? 138.37700 137.47200 102.16200 1.000 63.53967 488 ASP A CA 1
ATOM 6608 C C . ASP A 1 488 ? 139.51800 138.50000 102.03600 1.000 63.79915 488 ASP A C 1
ATOM 6609 O O . ASP A 1 488 ? 140.69000 138.13600 102.09900 1.000 73.22155 488 ASP A O 1
ATOM 6618 N N . GLY A 1 489 ? 139.19700 139.77400 101.80600 1.000 59.40665 489 GLY A N 1
ATOM 6619 C CA . GLY A 1 489 ? 140.16700 140.83600 101.52500 1.000 60.62771 489 GLY A CA 1
ATOM 6620 C C . GLY A 1 489 ? 140.06200 142.02600 102.47800 1.000 63.19238 489 GLY A C 1
ATOM 6621 O O . GLY A 1 489 ? 138.97300 142.53600 102.72800 1.000 69.13577 489 GLY A O 1
ATOM 6625 N N . LYS A 1 490 ? 141.19800 142.49100 103.00400 1.000 61.97487 490 LYS A N 1
ATOM 6626 C CA . LYS A 1 490 ? 141.27700 143.55800 104.01000 1.000 60.45902 490 LYS A CA 1
ATOM 6627 C C . LYS A 1 490 ? 142.35000 144.59000 103.66800 1.000 59.49203 490 LYS A C 1
ATOM 6628 O O . LYS A 1 490 ? 143.43900 144.23000 103.23400 1.000 61.98830 490 LYS A O 1
ATOM 6647 N N . MET A 1 491 ? 142.07300 145.86400 103.92800 1.000 60.95955 491 MET A N 1
ATOM 6648 C CA . MET A 1 491 ? 143.03600 146.96600 103.83500 1.000 64.31440 491 MET A CA 1
ATOM 6649 C C . MET A 1 491 ? 143.16400 147.68700 105.17600 1.000 64.17860 491 MET A C 1
ATOM 6650 O O . MET A 1 491 ? 142.29800 147.56500 106.03700 1.000 67.22786 491 MET A O 1
ATOM 6664 N N . VAL A 1 492 ? 144.24400 148.45000 105.34900 1.000 64.61692 492 VAL A N 1
ATOM 6665 C CA . VAL A 1 492 ? 144.42100 149.40000 106.44300 1.000 65.58913 492 VAL A CA 1
ATOM 6666 C C . VAL A 1 492 ? 144.95700 150.72900 105.92500 1.000 69.48162 492 VAL A C 1
ATOM 6667 O O . VAL A 1 492 ? 145.97500 150.78700 105.23700 1.000 71.85823 492 VAL A O 1
ATOM 6680 N N . PHE A 1 493 ? 144.29900 151.80700 106.33400 1.000 71.63070 493 PHE A N 1
ATOM 6681 C CA . PHE A 1 493 ? 144.67900 153.19600 106.12600 1.000 70.60342 493 PHE A CA 1
ATOM 6682 C C . PHE A 1 493 ? 144.96900 153.85600 107.47200 1.000 75.36349 493 PHE A C 1
ATOM 6683 O O . PHE A 1 493 ? 144.36000 153.50700 108.48000 1.000 76.31087 493 PHE A O 1
ATOM 6700 N N . GLU A 1 494 ? 145.87900 154.82200 107.48800 1.000 78.68603 494 GLU A N 1
ATOM 6701 C CA . GLU A 1 494 ? 146.30000 155.58600 108.66400 1.000 77.15760 494 GLU A CA 1
ATOM 6702 C C . GLU A 1 494 ? 146.16300 157.08900 108.39200 1.000 80.63203 494 GLU A C 1
ATOM 6703 O O . GLU A 1 494 ? 146.19200 157.51900 107.23900 1.000 84.02455 494 GLU A O 1
ATOM 6715 N N . ARG A 1 495 ? 145.99500 157.89500 109.44200 1.000 83.53085 495 ARG A N 1
ATOM 6716 C CA . ARG A 1 495 ? 145.90700 159.36200 109.37600 1.000 82.83239 495 ARG A CA 1
ATOM 6717 C C . ARG A 1 495 ? 146.46000 159.99500 110.64900 1.000 88.95473 495 ARG A C 1
ATOM 6718 O O . ARG A 1 495 ? 146.11500 159.57400 111.75000 1.000 91.10635 495 ARG A O 1
ATOM 6739 N N . ASP A 1 496 ? 147.25800 161.04100 110.50900 1.000 94.17845 496 ASP A N 1
ATOM 6740 C CA . ASP A 1 496 ? 147.68200 161.87600 111.63400 1.000 93.52780 496 ASP A CA 1
ATOM 6741 C C . ASP A 1 496 ? 146.53700 162.78900 112.08900 1.000 96.74825 496 ASP A C 1
ATOM 6742 O O . ASP A 1 496 ? 145.89200 163.43700 111.26300 1.000 97.55653 496 ASP A O 1
ATOM 6751 N N . MET A 1 497 ? 146.30700 162.88400 113.40100 1.000 101.25211 497 MET A N 1
ATOM 6752 C CA . MET A 1 497 ? 145.31900 163.79100 113.98700 1.000 105.06027 497 MET A CA 1
ATOM 6753 C C . MET A 1 497 ? 145.98500 165.05400 114.55000 1.000 113.18201 497 MET A C 1
ATOM 6754 O O . MET A 1 497 ? 147.01400 164.98200 115.21800 1.000 116.28299 497 MET A O 1
ATOM 6768 N N . GLU A 1 498 ? 145.37200 166.21500 114.33200 1.000 112.22896 498 GLU A N 1
ATOM 6769 C CA . GLU A 1 498 ? 145.64600 167.43400 115.11600 1.000 121.14793 498 GLU A CA 1
ATOM 6770 C C . GLU A 1 498 ? 144.42700 167.89300 115.93900 1.000 120.25373 498 GLU A C 1
ATOM 6771 O O . GLU A 1 498 ? 144.54700 168.73800 116.82300 1.000 118.67821 498 GLU A O 1
ATOM 6783 N N . MET A 1 499 ? 143.24500 167.33100 115.66300 1.000 117.83907 499 MET A N 1
ATOM 6784 C CA . MET A 1 499 ? 141.94700 167.75500 116.19900 1.000 115.66200 499 MET A CA 1
ATOM 6785 C C . MET A 1 499 ? 141.69900 167.30500 117.64300 1.000 115.71215 499 MET A C 1
ATOM 6786 O O . MET A 1 499 ? 141.06500 168.02900 118.41000 1.000 121.45249 499 MET A O 1
ATOM 6800 N N . LEU A 1 500 ? 142.16400 166.10900 118.02000 1.000 111.04713 500 LEU A N 1
ATOM 6801 C CA . LEU A 1 500 ? 142.03900 165.58900 119.38600 1.000 113.12693 500 LEU A CA 1
ATOM 6802 C C . LEU A 1 500 ? 143.21700 166.03800 120.25500 1.000 116.46762 500 LEU A C 1
ATOM 6803 O O . LEU A 1 500 ? 143.04200 166.83400 121.17700 1.000 116.74866 500 LEU A O 1
ATOM 6819 N N . ALA A 1 501 ? 144.41700 165.54300 119.94400 1.000 112.48109 501 ALA A N 1
ATOM 6820 C CA . ALA A 1 501 ? 145.66300 165.86300 120.63000 1.000 112.64534 501 ALA A CA 1
ATOM 6821 C C . ALA A 1 501 ? 146.86600 165.62300 119.69800 1.000 110.62331 501 ALA A C 1
ATOM 6822 O O . ALA A 1 501 ? 146.75800 164.81500 118.77000 1.000 106.96727 501 ALA A O 1
ATOM 6829 N N . PRO A 1 502 ? 148.02300 166.26300 119.93700 1.000 111.39130 502 PRO A N 1
ATOM 6830 C CA . PRO A 1 502 ? 149.27500 165.94200 119.25300 1.000 109.77935 502 PRO A CA 1
ATOM 6831 C C . PRO A 1 502 ? 149.65600 164.45900 119.35800 1.000 105.15530 502 PRO A C 1
ATOM 6832 O O . PRO A 1 502 ? 149.51500 163.83300 120.40800 1.000 104.95205 502 PRO A O 1
ATOM 6843 N N . GLY A 1 503 ? 150.17200 163.89100 118.27000 1.000 100.48131 503 GLY A N 1
ATOM 6844 C CA . GLY A 1 503 ? 150.67100 162.51200 118.22500 1.000 98.30465 503 GLY A CA 1
ATOM 6845 C C . GLY A 1 503 ? 149.60500 161.40900 118.16900 1.000 95.28567 503 GLY A C 1
ATOM 6846 O O . GLY A 1 503 ? 149.96200 160.25700 117.92200 1.000 93.08093 503 GLY A O 1
ATOM 6850 N N . TYR A 1 504 ? 148.31700 161.71600 118.34800 1.000 95.89107 504 TYR A N 1
ATOM 6851 C CA . TYR A 1 504 ? 147.23900 160.74600 118.12900 1.000 88.92103 504 TYR A CA 1
ATOM 6852 C C . TYR A 1 504 ? 147.11900 160.39700 116.64200 1.000 87.56553 504 TYR A C 1
ATOM 6853 O O . TYR A 1 504 ? 147.33700 161.22200 115.75300 1.000 95.60046 504 TYR A O 1
ATOM 6871 N N . THR A 1 505 ? 146.72900 159.15700 116.37200 1.000 85.48599 505 THR A N 1
ATOM 6872 C CA . THR A 1 505 ? 146.65000 158.57200 115.02900 1.000 83.38309 505 THR A CA 1
ATOM 6873 C C . THR A 1 505 ? 145.31600 157.86900 114.86500 1.000 77.64302 505 THR A C 1
ATOM 6874 O O . THR A 1 505 ? 144.86100 157.17200 115.76800 1.000 77.12317 505 THR A O 1
ATOM 6885 N N . GLN A 1 506 ? 144.69400 158.01200 113.70100 1.000 76.50669 506 GLN A N 1
ATOM 6886 C CA . GLN A 1 506 ? 143.49500 157.26300 113.35300 1.000 70.98330 506 GLN A CA 1
ATOM 6887 C C . GLN A 1 506 ? 143.81300 156.16500 112.33300 1.000 74.12676 506 GLN A C 1
ATOM 6888 O O . GLN A 1 506 ? 144.63900 156.33800 111.43900 1.000 81.27978 506 GLN A O 1
ATOM 6902 N N . THR A 1 507 ? 143.13700 155.03400 112.46500 1.000 72.06318 507 THR A N 1
ATOM 6903 C CA . THR A 1 507 ? 143.24700 153.86800 111.58300 1.000 72.78475 507 THR A CA 1
ATOM 6904 C C . THR A 1 507 ? 141.87700 153.54500 110.99400 1.000 70.33608 507 THR A C 1
ATOM 6905 O O . THR A 1 507 ? 140.86800 153.66600 111.68400 1.000 73.91114 507 THR A O 1
ATOM 6916 N N . LEU A 1 508 ? 141.81400 153.13400 109.73200 1.000 72.17889 508 LEU A N 1
ATOM 6917 C CA . LEU A 1 508 ? 140.58100 152.77400 109.03100 1.000 68.80185 508 LEU A CA 1
ATOM 6918 C C . LEU A 1 508 ? 140.78200 151.48700 108.23500 1.000 66.94682 508 LEU A C 1
ATOM 6919 O O . LEU A 1 508 ? 141.72300 151.37100 107.46200 1.000 72.54092 508 LEU A O 1
ATOM 6935 N N . GLU A 1 509 ? 139.89800 150.51600 108.42200 1.000 64.14692 509 GLU A N 1
ATOM 6936 C CA . GLU A 1 509 ? 140.11100 149.12100 108.03700 1.000 65.06831 509 GLU A CA 1
ATOM 6937 C C . GLU A 1 509 ? 138.88100 148.53700 107.31300 1.000 61.38417 509 GLU A C 1
ATOM 6938 O O . GLU A 1 509 ? 138.03500 147.91200 107.95600 1.000 60.72508 509 GLU A O 1
ATOM 6950 N N . PRO A 1 510 ? 138.71300 148.73900 106.00200 1.000 60.21095 510 PRO A N 1
ATOM 6951 C CA . PRO A 1 510 ? 137.64000 148.09700 105.25300 1.000 58.15583 510 PRO A CA 1
ATOM 6952 C C . PRO A 1 510 ? 137.93900 146.61600 104.96600 1.000 58.71099 510 PRO A C 1
ATOM 6953 O O . PRO A 1 510 ? 139.05300 146.24900 104.59200 1.000 67.28603 510 PRO A O 1
ATOM 6964 N N . ARG A 1 511 ? 136.92100 145.76400 105.10000 1.000 57.40801 511 ARG A N 1
ATOM 6965 C CA . ARG A 1 511 ? 136.90100 144.36000 104.67700 1.000 53.97551 511 ARG A CA 1
ATOM 6966 C C . ARG A 1 511 ? 135.83800 144.14500 103.61500 1.000 60.13912 511 ARG A C 1
ATOM 6967 O O . ARG A 1 511 ? 134.75500 144.72500 103.68300 1.000 65.28183 511 ARG A O 1
ATOM 6988 N N . ALA A 1 512 ? 136.10900 143.23900 102.69300 1.000 61.48113 512 ALA A N 1
ATOM 6989 C CA . ALA A 1 512 ? 135.10700 142.63400 101.83800 1.000 56.59506 512 ALA A CA 1
ATOM 6990 C C . ALA A 1 512 ? 135.36300 141.13000 101.75600 1.000 60.23869 512 ALA A C 1
ATOM 6991 O O .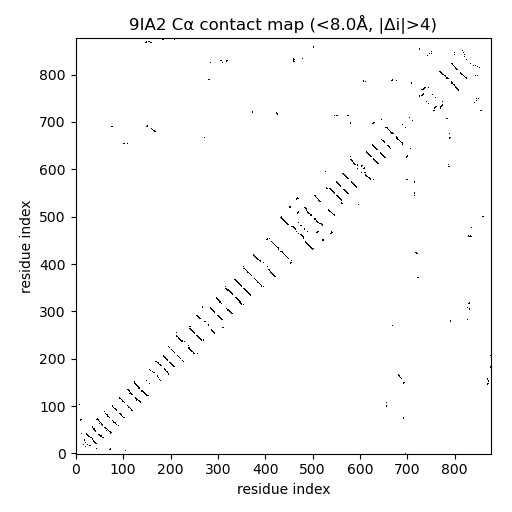 ALA A 1 512 ? 136.49700 140.68800 101.60900 1.000 63.53879 512 ALA A O 1
ATOM 6998 N N . GLN A 1 513 ? 134.30400 140.34300 101.83400 1.000 59.67222 513 GLN A N 1
ATOM 6999 C CA . GLN A 1 513 ? 134.35300 138.90000 101.67800 1.000 55.59315 513 GLN A CA 1
ATOM 7000 C C . GLN A 1 513 ? 133.28600 138.47300 100.68500 1.000 56.60342 513 GLN A C 1
ATOM 7001 O O . GLN A 1 513 ? 132.14200 138.87200 100.84200 1.000 60.32871 513 GLN A O 1
ATOM 7015 N N . TYR A 1 514 ? 133.62700 137.63200 99.71600 1.000 60.37441 514 TYR A N 1
ATOM 7016 C CA . TYR A 1 514 ? 132.67200 136.91700 98.87300 1.000 53.85366 514 TYR A CA 1
ATOM 7017 C C . TYR A 1 514 ? 132.63400 135.45400 99.28400 1.000 56.72893 514 TYR A C 1
ATOM 7018 O O . TYR A 1 514 ? 133.68200 134.84400 99.47400 1.000 59.68217 514 TYR A O 1
ATOM 7036 N N . LEU A 1 515 ? 131.44100 134.89100 99.42400 1.000 58.96411 515 LEU A N 1
ATOM 7037 C CA . LEU A 1 515 ? 131.22800 133.48800 99.76300 1.000 54.91995 515 LEU A CA 1
ATOM 7038 C C . LEU A 1 515 ? 130.23100 132.85300 98.79200 1.000 55.74366 515 LEU A C 1
ATOM 7039 O O . LEU A 1 515 ? 129.14300 133.38500 98.58100 1.000 61.15031 515 LEU A O 1
ATOM 7055 N N . TYR A 1 516 ? 130.58900 131.68200 98.26300 1.000 58.77749 516 TYR A N 1
ATOM 7056 C CA . TYR A 1 516 ? 129.72600 130.82900 97.46200 1.000 56.35854 516 TYR A CA 1
ATOM 7057 C C . TYR A 1 516 ? 129.64100 129.41500 98.03200 1.000 58.72463 516 TYR A C 1
ATOM 7058 O O . TYR A 1 516 ? 130.65600 128.74400 98.19000 1.000 67.32235 516 TYR A O 1
ATOM 7076 N N . VAL A 1 517 ? 128.42600 128.93700 98.28100 1.000 59.48819 517 VAL A N 1
ATOM 7077 C CA . VAL A 1 517 ? 128.09500 127.54100 98.59000 1.000 58.54324 517 VAL A CA 1
ATOM 7078 C C . VAL A 1 517 ? 126.84700 127.17700 97.78100 1.000 59.71587 517 VAL A C 1
ATOM 7079 O O . VAL A 1 517 ? 125.85200 127.88900 97.88900 1.000 65.00385 517 VAL A O 1
ATOM 7092 N N . PRO A 1 518 ? 126.83100 126.09700 96.98500 1.000 66.70125 518 PRO A N 1
ATOM 7093 C CA . PRO A 1 518 ? 125.67900 125.74700 96.16700 1.000 64.20491 518 PRO A CA 1
ATOM 7094 C C . PRO A 1 518 ? 124.55200 125.11900 96.98600 1.000 63.58299 518 PRO A C 1
ATOM 7095 O O . PRO A 1 518 ? 124.75600 124.61900 98.09000 1.000 68.09883 518 PRO A O 1
ATOM 7106 N N . TYR A 1 519 ? 123.34000 125.13200 96.43800 1.000 63.75667 519 TYR A N 1
ATOM 7107 C CA . TYR A 1 519 ? 122.17700 124.51000 97.05300 1.000 65.85995 519 TYR A CA 1
ATOM 7108 C C . TYR A 1 519 ? 122.24100 122.97700 97.04200 1.000 72.70863 519 TYR A C 1
ATOM 7109 O O . TYR A 1 519 ? 122.57100 122.36600 96.02700 1.000 68.26026 519 TYR A O 1
ATOM 7127 N N . ARG A 1 520 ? 121.87700 122.35700 98.17000 1.000 71.75593 520 ARG A N 1
ATOM 7128 C CA . ARG A 1 520 ? 121.51700 120.94000 98.30500 1.000 67.61649 520 ARG A CA 1
ATOM 7129 C C . ARG A 1 520 ? 120.26600 120.86100 99.16400 1.000 70.78988 520 ARG A C 1
ATOM 7130 O O . ARG A 1 520 ? 120.26200 121.45300 100.23700 1.000 74.09952 520 ARG A O 1
ATOM 7151 N N . ASP A 1 521 ? 119.23900 120.12900 98.75400 1.000 71.83183 521 ASP A N 1
ATOM 7152 C CA . ASP A 1 521 ? 118.03800 119.94000 99.57000 1.000 76.96461 521 ASP A CA 1
ATOM 7153 C C . ASP A 1 521 ? 118.33700 118.96500 100.71400 1.000 76.60999 521 ASP A C 1
ATOM 7154 O O . ASP A 1 521 ? 118.72800 117.82500 100.46500 1.000 77.61464 521 ASP A O 1
ATOM 7163 N N . GLN A 1 522 ? 118.19300 119.41300 101.95800 1.000 70.22219 522 GLN A N 1
ATOM 7164 C CA . GLN A 1 522 ? 118.56800 118.66400 103.15600 1.000 72.91185 522 GLN A CA 1
ATOM 7165 C C . GLN A 1 522 ? 117.36300 118.18200 103.95600 1.000 79.96215 522 GLN A C 1
ATOM 7166 O O . GLN A 1 522 ? 117.50400 117.74200 105.09000 1.000 82.47247 522 GLN A O 1
ATOM 7180 N N . SER A 1 523 ? 116.15900 118.27100 103.39800 1.000 82.70281 523 SER A N 1
ATOM 7181 C CA . SER A 1 523 ? 114.92400 117.94300 104.11100 1.000 78.58008 523 SER A CA 1
ATOM 7182 C C . SER A 1 523 ? 114.70300 116.44500 104.38600 1.000 82.49796 523 SER A C 1
ATOM 7183 O O . SER A 1 523 ? 113.88600 116.10200 105.23600 1.000 88.54083 523 SER A O 1
ATOM 7191 N N . ASP A 1 524 ? 115.44900 115.54300 103.75000 1.000 79.54974 524 ASP A N 1
ATOM 7192 C CA . ASP A 1 524 ? 115.51500 114.10900 104.07400 1.000 80.95900 524 ASP A CA 1
ATOM 7193 C C . ASP A 1 524 ? 116.47100 113.77500 105.23600 1.000 78.56826 524 ASP A C 1
ATOM 7194 O O . ASP A 1 524 ? 116.51700 112.63400 105.68900 1.000 83.98405 524 ASP A O 1
ATOM 7203 N N . ILE A 1 525 ? 117.20700 114.76000 105.75300 1.000 70.90309 525 ILE A N 1
ATOM 7204 C CA . ILE A 1 525 ? 118.07400 114.64700 106.92300 1.000 70.79967 525 ILE A CA 1
ATOM 7205 C C . ILE A 1 525 ? 117.33800 115.29100 108.09200 1.000 66.06429 525 ILE A C 1
ATOM 7206 O O . ILE A 1 525 ? 116.99600 116.46900 108.02100 1.000 69.52708 525 ILE A O 1
ATOM 7222 N N . TYR A 1 526 ? 117.12900 114.57800 109.19500 1.000 64.02699 526 TYR A N 1
ATOM 7223 C CA . TYR A 1 526 ? 116.59100 115.18200 110.41500 1.000 62.43214 526 TYR A CA 1
ATOM 7224 C C . TYR A 1 526 ? 117.61000 116.14600 111.04800 1.000 67.97197 526 TYR A C 1
ATOM 7225 O O . TYR A 1 526 ? 118.81100 115.90700 111.00200 1.000 73.87672 526 TYR A O 1
ATOM 7243 N N . ASN A 1 527 ? 117.17100 117.26600 111.62300 1.000 66.75695 527 ASN A N 1
ATOM 7244 C CA . ASN A 1 527 ? 118.07100 118.20600 112.28700 1.000 67.88073 527 ASN A CA 1
ATOM 7245 C C . ASN A 1 527 ? 118.36100 117.77100 113.73800 1.000 70.78702 527 ASN A C 1
ATOM 7246 O O . ASN A 1 527 ? 117.58000 118.06300 114.63900 1.000 75.59288 527 ASN A O 1
ATOM 7257 N N . TYR A 1 528 ? 119.47400 117.07800 113.97200 1.000 68.66590 528 TYR A N 1
ATOM 7258 C CA . TYR A 1 528 ? 119.92600 116.64500 115.28900 1.000 69.40536 528 TYR A CA 1
ATOM 7259 C C . TYR A 1 528 ? 120.76900 117.72800 115.99000 1.000 70.04609 528 TYR A C 1
ATOM 7260 O O . TYR A 1 528 ? 120.67100 117.87400 117.20500 1.000 79.53499 528 TYR A O 1
ATOM 7278 N N . ASP A 1 529 ? 121.58800 118.49700 115.26100 1.000 64.56442 529 ASP A N 1
ATOM 7279 C CA . ASP A 1 529 ? 122.66400 119.31100 115.85100 1.000 65.03811 529 ASP A CA 1
ATOM 7280 C C . ASP A 1 529 ? 122.80100 120.76700 115.37200 1.000 66.13745 529 ASP A C 1
ATOM 7281 O O . ASP A 1 529 ? 123.75000 121.43800 115.77200 1.000 72.46446 529 ASP A O 1
ATOM 7290 N N . SER A 1 530 ? 121.91800 121.28400 114.52200 1.000 66.56868 530 SER A N 1
ATOM 7291 C CA . SER A 1 530 ? 122.11000 122.58900 113.88100 1.000 65.92562 530 SER A CA 1
ATOM 7292 C C . SER A 1 530 ? 121.10800 123.65400 114.33400 1.000 68.39492 530 SER A C 1
ATOM 7293 O O . SER A 1 530 ? 119.98200 123.71300 113.84900 1.000 69.27571 530 SER A O 1
ATOM 7301 N N . SER A 1 531 ? 121.54700 124.55100 115.22200 1.000 72.36681 531 SER A N 1
ATOM 7302 C CA . SER A 1 531 ? 120.84500 125.78600 115.60100 1.000 75.26612 531 SER A CA 1
ATOM 7303 C C . SER A 1 531 ? 121.25500 126.94100 114.69400 1.000 72.11155 531 SER A C 1
ATOM 7304 O O . SER A 1 531 ? 122.38700 126.98800 114.22400 1.000 71.60431 531 SER A O 1
ATOM 7312 N N . LEU A 1 532 ? 120.34600 127.88100 114.44800 1.000 73.34491 532 LEU A N 1
ATOM 7313 C CA . LEU A 1 532 ? 120.59900 129.10900 113.69200 1.000 68.38381 532 LEU A CA 1
ATOM 7314 C C . LEU A 1 532 ? 121.52700 130.05200 114.47500 1.000 69.07252 532 LEU A C 1
ATOM 7315 O O . LEU A 1 532 ? 121.21900 130.41400 115.61000 1.000 78.13390 532 LEU A O 1
ATOM 7331 N N . LEU A 1 533 ? 122.65500 130.44600 113.89000 1.000 71.11188 533 LEU A N 1
ATOM 7332 C CA . LEU A 1 533 ? 123.65200 131.31300 114.53200 1.000 71.45699 533 LEU A CA 1
ATOM 7333 C C . LEU A 1 533 ? 123.23300 132.79100 114.55300 1.000 75.92183 533 LEU A C 1
ATOM 7334 O O . LEU A 1 533 ? 122.43100 133.25100 113.74500 1.000 81.70402 533 LEU A O 1
ATOM 7350 N N . GLN A 1 534 ? 123.83700 133.55200 115.46100 1.000 80.38265 534 GLN A N 1
ATOM 7351 C CA . GLN A 1 534 ? 123.54100 134.96200 115.71800 1.000 79.09359 534 GLN A CA 1
ATOM 7352 C C . GLN A 1 534 ? 124.59500 135.86100 115.06000 1.000 78.64607 534 GLN A C 1
ATOM 7353 O O . GLN A 1 534 ? 125.79400 135.64600 115.23800 1.000 82.04157 534 GLN A O 1
ATOM 7367 N N . SER A 1 535 ? 124.17900 136.84300 114.26100 1.000 79.98302 535 SER A N 1
ATOM 7368 C CA . SER A 1 535 ? 125.06100 137.61300 113.36800 1.000 79.82035 535 SER A CA 1
ATOM 7369 C C . SER A 1 535 ? 125.58300 138.91700 113.98600 1.000 80.43697 535 SER A C 1
ATOM 7370 O O . SER A 1 535 ? 125.21600 140.00500 113.55500 1.000 82.66533 535 SER A O 1
ATOM 7378 N N . ASP A 1 536 ? 126.44400 138.83000 114.99700 1.000 79.58698 536 ASP A N 1
ATOM 7379 C CA . ASP A 1 536 ? 127.22500 139.98200 115.48400 1.000 74.58397 536 ASP A CA 1
ATOM 7380 C C . ASP A 1 536 ? 128.24300 140.47200 114.42700 1.000 72.02240 536 ASP A C 1
ATOM 7381 O O . ASP A 1 536 ? 128.37600 139.87500 113.36200 1.000 75.84788 536 ASP A O 1
ATOM 7390 N N . TYR A 1 537 ? 128.99400 141.54700 114.68800 1.000 72.57279 537 TYR A N 1
ATOM 7391 C CA . TYR A 1 537 ? 129.93400 142.10100 113.70300 1.000 69.85007 537 TYR A CA 1
ATOM 7392 C C . TYR A 1 537 ? 131.04300 141.12000 113.26200 1.000 72.33280 537 TYR A C 1
ATOM 7393 O O . TYR A 1 537 ? 131.38500 141.07400 112.08200 1.000 71.98882 537 TYR A O 1
ATOM 7411 N N . SER A 1 538 ? 131.58500 140.28200 114.15000 1.000 76.52642 538 SER A N 1
ATOM 7412 C CA . SER A 1 538 ? 132.49500 139.20400 113.72200 1.000 80.22959 538 SER A CA 1
ATOM 7413 C C . SER A 1 538 ? 131.73100 138.09800 112.99000 1.000 75.74258 538 SER A C 1
ATOM 7414 O O . SER A 1 538 ? 132.20800 137.55600 111.99500 1.000 71.89429 538 SER A O 1
ATOM 7422 N N . GLY A 1 539 ? 130.50700 137.81900 113.44000 1.000 71.86318 539 GLY A N 1
ATOM 7423 C CA . GLY A 1 539 ? 129.55100 136.92100 112.80700 1.000 73.68710 539 GLY A CA 1
ATOM 7424 C C . GLY A 1 539 ? 129.24100 137.23700 111.34300 1.000 66.13531 539 GLY A C 1
ATOM 7425 O O . GLY A 1 539 ? 128.99100 136.31200 110.57800 1.000 74.07961 539 GLY A O 1
ATOM 7429 N N . LEU A 1 540 ? 129.32300 138.49600 110.90500 1.000 61.93161 540 LEU A N 1
ATOM 7430 C CA . LEU A 1 540 ? 129.12400 138.87700 109.50100 1.000 62.50749 540 LEU A CA 1
ATOM 7431 C C . LEU A 1 540 ? 130.04000 138.12600 108.52100 1.000 64.21448 540 LEU A C 1
ATOM 7432 O O . LEU A 1 540 ? 129.70500 137.98000 107.34800 1.000 66.10521 540 LEU A O 1
ATOM 7448 N N . PHE A 1 541 ? 131.20700 137.67100 108.98900 1.000 70.75482 541 PHE A N 1
ATOM 7449 C CA . PHE A 1 541 ? 132.26200 137.06600 108.17600 1.000 64.36505 541 PHE A CA 1
ATOM 7450 C C . PHE A 1 541 ? 132.37400 135.53600 108.33400 1.000 65.63074 541 PHE A C 1
ATOM 7451 O O . PHE A 1 541 ? 133.23800 134.92600 107.70800 1.000 71.90514 541 PHE A O 1
ATOM 7468 N N . ARG A 1 542 ? 131.49900 134.88200 109.10600 1.000 68.28488 542 ARG A N 1
ATOM 7469 C CA . ARG A 1 542 ? 131.39600 133.41000 109.12200 1.000 72.77401 542 ARG A CA 1
ATOM 7470 C C . ARG A 1 542 ? 131.09800 132.84700 107.73500 1.000 76.14235 542 ARG A C 1
ATOM 7471 O O . ARG A 1 542 ? 130.44400 133.48900 106.92000 1.000 78.25555 542 ARG A O 1
ATOM 7492 N N . ASP A 1 543 ? 131.48100 131.59500 107.51500 1.000 78.16378 543 ASP A N 1
ATOM 7493 C CA . ASP A 1 543 ? 131.05900 130.78800 106.37500 1.000 76.31127 543 ASP A CA 1
ATOM 7494 C C . ASP A 1 543 ? 129.80900 129.92900 106.64400 1.000 75.51844 543 ASP A C 1
ATOM 7495 O O . ASP A 1 543 ? 129.41100 129.15300 105.77800 1.000 78.58285 543 ASP A O 1
ATOM 7504 N N . ARG A 1 544 ? 129.18200 130.04200 107.82300 1.000 75.32835 544 ARG A N 1
ATOM 7505 C CA . ARG A 1 544 ? 128.03500 129.22600 108.26200 1.000 75.01562 544 ARG A CA 1
ATOM 7506 C C . ARG A 1 544 ? 126.88000 130.06200 108.79900 1.000 75.84004 544 ARG A C 1
ATOM 7507 O O . ARG A 1 544 ? 127.08900 130.99800 109.56400 1.000 80.12747 544 ARG A O 1
ATOM 7528 N N . THR A 1 545 ? 125.66100 129.65200 108.46300 1.000 71.63812 545 THR A N 1
ATOM 7529 C CA . THR A 1 545 ? 124.41100 130.14100 109.06900 1.000 69.18403 545 THR A CA 1
ATOM 7530 C C . THR A 1 545 ? 123.99000 129.31500 110.29300 1.000 70.61347 545 THR A C 1
ATOM 7531 O O . THR A 1 545 ? 123.27500 129.81500 111.14800 1.000 70.63129 545 THR A O 1
ATOM 7542 N N . TYR A 1 546 ? 124.45700 128.07000 110.42700 1.000 69.24192 546 TYR A N 1
ATOM 7543 C CA . TYR A 1 546 ? 124.04800 127.12100 111.46900 1.000 67.49963 546 TYR A CA 1
ATOM 7544 C C . TYR A 1 546 ? 125.23600 126.51600 112.22100 1.000 72.92211 546 TYR A C 1
ATOM 7545 O O . TYR A 1 546 ? 126.31100 126.34600 111.66100 1.000 71.04994 546 TYR A O 1
ATOM 7563 N N . GLY A 1 547 ? 125.05200 126.15900 113.48900 1.000 78.40497 547 GLY A N 1
ATOM 7564 C CA . GLY A 1 547 ? 126.14100 125.73000 114.37700 1.000 78.23504 547 GLY A CA 1
ATOM 7565 C C . GLY A 1 547 ? 126.65900 124.29700 114.21500 1.000 80.58239 547 GLY A C 1
ATOM 7566 O O . GLY A 1 547 ? 127.70600 123.97200 114.77200 1.000 87.66736 547 GLY A O 1
ATOM 7570 N N . GLY A 1 548 ? 125.95300 123.43300 113.49200 1.000 71.72691 548 GLY A N 1
ATOM 7571 C CA . GLY A 1 548 ? 126.27700 122.00700 113.37800 1.000 69.36571 548 GLY A CA 1
ATOM 7572 C C . GLY A 1 548 ? 126.62400 121.57500 111.95500 1.000 68.91717 548 GLY A C 1
ATOM 7573 O O . GLY A 1 548 ? 127.29400 122.30300 111.22400 1.000 76.65984 548 GLY A O 1
ATOM 7577 N N . LEU A 1 549 ? 126.16800 120.38800 111.55200 1.000 65.87495 549 LEU A N 1
ATOM 7578 C CA . LEU A 1 549 ? 126.35200 119.84400 110.20000 1.000 62.61085 549 LEU A CA 1
ATOM 7579 C C . LEU A 1 549 ? 125.07200 119.26300 109.58100 1.000 66.45433 549 LEU A C 1
ATOM 7580 O O . LEU A 1 549 ? 125.09700 118.85100 108.42800 1.000 71.61124 549 LEU A O 1
ATOM 7596 N N . ASP A 1 550 ? 123.94000 119.25800 110.27600 1.000 69.50981 550 ASP A N 1
ATOM 7597 C CA . ASP A 1 550 ? 122.65900 118.82400 109.70400 1.000 66.95662 550 ASP A CA 1
ATOM 7598 C C . ASP A 1 550 ? 121.97300 119.84500 108.80300 1.000 64.96042 550 ASP A C 1
ATOM 7599 O O . ASP A 1 550 ? 121.20300 119.46000 107.92600 1.000 67.73364 550 ASP A O 1
ATOM 7608 N N . ARG A 1 551 ? 122.26800 121.13700 108.96600 1.000 67.00495 551 ARG A N 1
ATOM 7609 C CA . ARG A 1 551 ? 121.87100 122.19400 108.03000 1.000 67.52399 551 ARG A CA 1
ATOM 7610 C C . ARG A 1 551 ? 123.08800 123.00700 107.61000 1.000 64.44347 551 ARG A C 1
ATOM 7611 O O . ARG A 1 551 ? 123.82000 123.50700 108.45300 1.000 65.26529 551 ARG A O 1
ATOM 7632 N N . ILE A 1 552 ? 123.28300 123.15500 106.30800 1.000 66.88479 552 ILE A N 1
ATOM 7633 C CA . ILE A 1 552 ? 124.27700 124.02100 105.66900 1.000 73.00650 552 ILE A CA 1
ATOM 7634 C C . ILE A 1 552 ? 123.54500 124.76700 104.56200 1.000 68.96901 552 ILE A C 1
ATOM 7635 O O . ILE A 1 552 ? 123.17200 124.18500 103.54700 1.000 67.83973 552 ILE A O 1
ATOM 7651 N N . ALA A 1 553 ? 123.26300 126.04400 104.78500 1.000 69.70633 553 ALA A N 1
ATOM 7652 C CA . ALA A 1 553 ? 122.54900 126.85300 103.81800 1.000 69.83701 553 ALA A CA 1
ATOM 7653 C C . ALA A 1 553 ? 123.40600 127.16100 102.58300 1.000 69.08679 553 ALA A C 1
ATOM 7654 O O . ALA A 1 553 ? 124.62200 127.32900 102.68400 1.000 73.16833 553 ALA A O 1
ATOM 7661 N N . SER A 1 554 ? 122.78000 127.29900 101.41700 1.000 68.01845 554 SER A N 1
ATOM 7662 C CA . SER A 1 554 ? 123.43800 127.88600 100.25400 1.000 66.76532 554 SER A CA 1
ATOM 7663 C C . SER A 1 554 ? 123.89900 129.30900 100.56100 1.000 65.60097 554 SER A C 1
ATOM 7664 O O . SER A 1 554 ? 123.31200 130.01300 101.38500 1.000 73.03987 554 SER A O 1
ATOM 7672 N N . ALA A 1 555 ? 124.94200 129.75900 99.88100 1.000 63.01952 555 ALA A N 1
ATOM 7673 C CA . ALA A 1 555 ? 125.47600 131.09800 100.01300 1.000 56.38586 555 ALA A CA 1
ATOM 7674 C C . ALA A 1 555 ? 125.84500 131.64700 98.63900 1.000 58.21279 555 ALA A C 1
ATOM 7675 O O . ALA A 1 555 ? 126.42100 130.94500 97.81600 1.000 66.05549 555 ALA A O 1
ATOM 7682 N N . ASN A 1 556 ? 125.52400 132.90700 98.39500 1.000 58.62771 556 ASN A N 1
ATOM 7683 C CA . ASN A 1 556 ? 126.00900 133.67600 97.25900 1.000 58.07126 556 ASN A CA 1
ATOM 7684 C C . ASN A 1 556 ? 125.93900 135.13700 97.69300 1.000 64.35756 556 ASN A C 1
ATOM 7685 O O . ASN A 1 556 ? 124.90400 135.78200 97.55900 1.000 68.82333 556 ASN A O 1
ATOM 7696 N N . GLN A 1 557 ? 126.96900 135.61300 98.38200 1.000 59.01082 557 GLN A N 1
ATOM 7697 C CA . GLN A 1 557 ? 126.86700 136.82900 99.18600 1.000 57.17607 557 GLN A CA 1
ATOM 7698 C C . GLN A 1 557 ? 128.19000 137.56500 99.28100 1.000 59.28049 557 GLN A C 1
ATOM 7699 O O . GLN A 1 557 ? 129.24900 136.94100 99.33400 1.000 61.24787 557 GLN A O 1
ATOM 7713 N N . VAL A 1 558 ? 128.11600 138.89000 99.36900 1.000 59.78898 558 VAL A N 1
ATOM 7714 C CA . VAL A 1 558 ? 129.25300 139.73100 99.73000 1.000 54.02662 558 VAL A CA 1
ATOM 7715 C C . VAL A 1 558 ? 128.97700 140.36200 101.08500 1.000 54.74346 558 VAL A C 1
ATOM 7716 O O . VAL A 1 558 ? 128.05700 141.15800 101.22800 1.000 61.51974 558 VAL A O 1
ATOM 7729 N N . THR A 1 559 ? 129.79700 140.04300 102.07600 1.000 53.22643 559 THR A N 1
ATOM 7730 C CA . THR A 1 559 ? 129.86700 140.81800 103.31200 1.000 52.52078 559 THR A CA 1
ATOM 7731 C C . THR A 1 559 ? 130.81200 141.99000 103.10000 1.000 54.70537 559 THR A C 1
ATOM 7732 O O . THR A 1 559 ? 131.94000 141.79700 102.65900 1.000 60.45129 559 THR A O 1
ATOM 7743 N N . THR A 1 560 ? 130.39700 143.19900 103.45600 1.000 53.70560 560 THR A N 1
ATOM 7744 C CA . THR A 1 560 ? 131.29800 144.34600 103.55100 1.000 51.71191 560 THR A CA 1
ATOM 7745 C C . THR A 1 560 ? 131.21000 144.93900 104.94200 1.000 54.81946 560 THR A C 1
ATOM 7746 O O . THR A 1 560 ? 130.16300 144.91500 105.58600 1.000 56.83160 560 THR A O 1
ATOM 7757 N N . GLY A 1 561 ? 132.32100 145.46400 105.43100 1.000 56.07307 561 GLY A N 1
ATOM 7758 C CA . GLY A 1 561 ? 132.37200 146.12300 106.72300 1.000 55.41461 561 GLY A CA 1
ATOM 7759 C C . GLY A 1 561 ? 133.57900 147.02700 106.85100 1.000 55.83884 561 GLY A C 1
ATOM 7760 O O . GLY A 1 561 ? 134.53500 146.90300 106.09400 1.000 62.24724 561 GLY A O 1
ATOM 7764 N N . VAL A 1 562 ? 133.53700 147.96300 107.78300 1.000 59.41793 562 VAL A N 1
ATOM 7765 C CA . VAL A 1 562 ? 134.64600 148.87700 108.06100 1.000 58.31514 562 VAL A CA 1
ATOM 7766 C C . VAL A 1 562 ? 134.80900 149.06400 109.56000 1.000 57.70055 562 VAL A C 1
ATOM 7767 O O . VAL A 1 562 ? 133.82900 149.24600 110.27500 1.000 61.18132 562 VAL A O 1
ATOM 7780 N N . THR A 1 563 ? 136.04800 149.02200 110.03700 1.000 60.33899 563 THR A N 1
ATOM 7781 C CA . THR A 1 563 ? 136.42800 149.35100 111.41300 1.000 62.99912 563 THR A CA 1
ATOM 7782 C C . THR A 1 563 ? 137.24400 150.63100 111.40200 1.000 62.33439 563 THR A C 1
ATOM 7783 O O . THR A 1 563 ? 138.10000 150.80000 110.54100 1.000 68.12658 563 THR A O 1
ATOM 7794 N N . SER A 1 564 ? 137.04300 151.52700 112.35600 1.000 60.87809 564 SER A N 1
ATOM 7795 C CA . SER A 1 564 ? 137.99100 152.60700 112.61500 1.000 60.61423 564 SER A CA 1
ATOM 7796 C C . SER A 1 564 ? 138.49800 152.53700 114.04400 1.000 63.68690 564 SER A C 1
ATOM 7797 O O . SER A 1 564 ? 137.73700 152.18500 114.93900 1.000 65.55231 564 SER A O 1
ATOM 7805 N N . ARG A 1 565 ? 139.78400 152.83200 114.25900 1.000 64.70961 565 ARG A N 1
ATOM 7806 C CA . ARG A 1 565 ? 140.44400 152.84700 115.57000 1.000 61.36476 565 ARG A CA 1
ATOM 7807 C C . ARG A 1 565 ? 141.13100 154.17600 115.81400 1.000 67.18871 565 ARG A C 1
ATOM 7808 O O . ARG A 1 565 ? 141.64700 154.77200 114.87800 1.000 73.03154 565 ARG A O 1
ATOM 7829 N N . ILE A 1 566 ? 141.18900 154.62700 117.05600 1.000 66.53821 566 ILE A N 1
ATOM 7830 C CA . ILE A 1 566 ? 141.99100 155.79300 117.44600 1.000 69.15559 566 ILE A CA 1
ATOM 7831 C C . ILE A 1 566 ? 143.04400 155.35400 118.45400 1.000 67.87396 566 ILE A C 1
ATOM 7832 O O . ILE A 1 566 ? 142.73200 154.69000 119.43900 1.000 68.90895 566 ILE A O 1
ATOM 7848 N N . TYR A 1 567 ? 144.28900 155.71000 118.17400 1.000 70.59307 567 TYR A N 1
ATOM 7849 C CA . TYR A 1 567 ? 145.47600 155.38100 118.94800 1.000 68.10385 567 TYR A CA 1
ATOM 7850 C C . TYR A 1 567 ? 146.05900 156.65100 119.55600 1.000 76.97054 567 TYR A C 1
ATOM 7851 O O . TYR A 1 567 ? 146.15200 157.67000 118.87100 1.000 83.41107 567 TYR A O 1
ATOM 7869 N N . ASP A 1 568 ? 146.44400 156.60200 120.83100 1.000 78.50812 568 ASP A N 1
ATOM 7870 C CA . ASP A 1 568 ? 147.11500 157.72900 121.48200 1.000 84.12123 568 ASP A CA 1
ATOM 7871 C C . ASP A 1 568 ? 148.60400 157.86400 121.09800 1.000 85.20546 568 ASP A C 1
ATOM 7872 O O . ASP A 1 568 ? 149.15100 157.07700 120.32100 1.000 80.13263 568 ASP A O 1
ATOM 7881 N N . ASP A 1 569 ? 149.27400 158.89300 121.62000 1.000 91.01410 569 ASP A N 1
ATOM 7882 C CA . ASP A 1 569 ? 150.69800 159.15200 121.36800 1.000 89.78124 569 ASP A CA 1
ATOM 7883 C C . ASP A 1 569 ? 151.64200 158.06800 121.92500 1.000 88.21030 569 ASP A C 1
ATOM 7884 O O . ASP A 1 569 ? 152.79200 157.98800 121.49700 1.000 90.13973 569 ASP A O 1
ATOM 7893 N N . ALA A 1 570 ? 151.17900 157.20700 122.83600 1.000 89.04877 570 ALA A N 1
ATOM 7894 C CA . ALA A 1 570 ? 151.88000 156.01800 123.31900 1.000 81.36522 570 ALA A CA 1
ATOM 7895 C C . ALA A 1 570 ? 151.50600 154.74300 122.53300 1.000 82.39120 570 ALA A C 1
ATOM 7896 O O . ALA A 1 570 ? 151.85400 153.63500 122.94100 1.000 83.21604 570 ALA A O 1
ATOM 7903 N N . ALA A 1 571 ? 150.80700 154.88300 121.40200 1.000 86.33873 571 ALA A N 1
ATOM 7904 C CA . ALA A 1 571 ? 150.35100 153.81000 120.51700 1.000 80.79812 571 ALA A CA 1
ATOM 7905 C C . ALA A 1 571 ? 149.39500 152.79200 121.17000 1.000 74.78875 571 ALA A C 1
ATOM 7906 O O . ALA A 1 571 ? 149.33700 151.64100 120.74100 1.000 74.98033 571 ALA A O 1
ATOM 7913 N N . VAL A 1 572 ? 148.61200 153.19800 122.17500 1.000 78.06817 572 VAL A N 1
ATOM 7914 C CA . VAL A 1 572 ? 147.55400 152.37000 122.77900 1.000 77.14342 572 VAL A CA 1
ATOM 7915 C C . VAL A 1 572 ? 146.21000 152.69000 122.12100 1.000 71.11887 572 VAL A C 1
ATOM 7916 O O . VAL A 1 572 ? 145.86800 153.85100 121.92100 1.000 72.84687 572 VAL A O 1
ATOM 7929 N N . GLU A 1 573 ? 145.43900 151.66300 121.76100 1.000 66.72846 573 GLU A N 1
ATOM 7930 C CA . GLU A 1 573 ? 144.09500 151.81800 121.20300 1.000 67.55006 573 GLU A CA 1
ATOM 7931 C C . GLU A 1 573 ? 143.12700 152.37800 122.25900 1.000 71.46357 573 GLU A C 1
ATOM 7932 O O . GLU A 1 573 ? 142.81200 151.71500 123.24700 1.000 73.22240 573 GLU A O 1
ATOM 7944 N N . ARG A 1 574 ? 142.64100 153.60500 122.04600 1.000 73.81095 574 ARG A N 1
ATOM 7945 C CA . ARG A 1 574 ? 141.66200 154.27400 122.91500 1.000 67.35037 574 ARG A CA 1
ATOM 7946 C C . ARG A 1 574 ? 140.22900 153.95800 122.53300 1.000 66.72839 574 ARG A C 1
ATOM 7947 O O . ARG A 1 574 ? 139.37400 153.83000 123.39800 1.000 72.97703 574 ARG A O 1
ATOM 7968 N N . PHE A 1 575 ? 139.94400 153.82900 121.25000 1.000 67.53213 575 PHE A N 1
ATOM 7969 C CA . PHE A 1 575 ? 138.59100 153.68500 120.73600 1.000 64.26604 575 PHE A CA 1
ATOM 7970 C C . PHE A 1 575 ? 138.56900 152.81900 119.48600 1.000 65.51300 575 PHE A C 1
ATOM 7971 O O . PHE A 1 575 ? 139.49700 152.88400 118.68500 1.000 71.98387 575 PHE A O 1
ATOM 7988 N N . ASN A 1 576 ? 137.48000 152.08600 119.27100 1.000 61.05048 576 ASN A N 1
ATOM 7989 C CA . ASN A 1 576 ? 137.13000 151.54600 117.97100 1.000 59.31928 576 ASN A CA 1
ATOM 7990 C C . ASN A 1 576 ? 135.61600 151.47500 117.74100 1.000 64.22558 576 ASN A C 1
ATOM 7991 O O . ASN A 1 576 ? 134.81100 151.34600 118.66200 1.000 66.11688 576 ASN A O 1
ATOM 8002 N N . ILE A 1 577 ? 135.23000 151.54800 116.47300 1.000 64.00929 577 ILE A N 1
ATOM 8003 C CA . ILE A 1 577 ? 133.86100 151.35200 115.99300 1.000 60.53723 577 ILE A CA 1
ATOM 8004 C C . ILE A 1 577 ? 133.88500 150.53800 114.70600 1.000 61.53291 577 ILE A C 1
ATOM 8005 O O . ILE A 1 577 ? 134.74200 150.75400 113.85600 1.000 65.85274 577 ILE A O 1
ATOM 8021 N N . SER A 1 578 ? 132.96000 149.60000 114.56400 1.000 64.13312 578 SER A N 1
ATOM 8022 C CA . SER A 1 578 ? 132.83300 148.73100 113.39700 1.000 58.24360 578 SER A CA 1
ATOM 8023 C C . SER A 1 578 ? 131.39500 148.68700 112.91700 1.000 59.37187 578 SER A C 1
ATOM 8024 O O . SER A 1 578 ? 130.48600 148.54300 113.72300 1.000 64.19093 578 SER A O 1
ATOM 8032 N N . VAL A 1 579 ? 131.18700 148.77900 111.61100 1.000 59.21049 579 VAL A N 1
ATOM 8033 C CA . VAL A 1 579 ? 129.87300 148.68800 110.95500 1.000 56.41148 579 VAL A CA 1
ATOM 8034 C C . VAL A 1 579 ? 129.98500 147.77600 109.74100 1.000 57.40382 579 VAL A C 1
ATOM 8035 O O . VAL A 1 579 ? 130.96100 147.86800 109.00400 1.000 61.63739 579 VAL A O 1
ATOM 8048 N N . GLY A 1 580 ? 129.00300 146.91800 109.49000 1.000 56.42756 580 GLY A N 1
ATOM 8049 C CA . GLY A 1 580 ? 128.97900 146.09400 108.28500 1.000 55.58031 580 GLY A CA 1
ATOM 8050 C C . GLY A 1 580 ? 127.64500 145.42000 108.00000 1.000 57.60100 580 GLY A C 1
ATOM 8051 O O . GLY A 1 580 ? 126.73500 145.40700 108.82300 1.000 62.85099 580 GLY A O 1
ATOM 8055 N N . GLN A 1 581 ? 127.54000 144.86300 106.80200 1.000 56.86075 581 GLN A N 1
ATOM 8056 C CA . GLN A 1 581 ? 126.32300 144.28000 106.24500 1.000 56.07563 581 GLN A CA 1
ATOM 8057 C C . GLN A 1 581 ? 126.63500 143.07100 105.37000 1.000 58.49991 581 GLN A C 1
ATOM 8058 O O . GLN A 1 581 ? 127.71800 142.98400 104.79800 1.000 66.17699 581 GLN A O 1
ATOM 8072 N N . ILE A 1 582 ? 125.67400 142.16300 105.22100 1.000 60.03502 582 ILE A N 1
ATOM 8073 C CA . ILE A 1 582 ? 125.73400 141.04200 104.28100 1.000 58.76928 582 ILE A CA 1
ATOM 8074 C C . ILE A 1 582 ? 124.74800 141.30600 103.15200 1.000 57.76616 582 ILE A C 1
ATOM 8075 O O . ILE A 1 582 ? 123.55000 141.40700 103.40700 1.000 57.39048 582 ILE A O 1
ATOM 8091 N N . TYR A 1 583 ? 125.22800 141.35300 101.91400 1.000 59.17217 583 TYR A N 1
ATOM 8092 C CA . TYR A 1 583 ? 124.39100 141.46300 100.72200 1.000 56.21633 583 TYR A CA 1
ATOM 8093 C C . TYR A 1 583 ? 124.25900 140.09700 100.06100 1.000 63.70454 583 TYR A C 1
ATOM 8094 O O . TYR A 1 583 ? 125.25600 139.50100 99.66000 1.000 65.82804 583 TYR A O 1
ATOM 8112 N N . TYR A 1 584 ? 123.03000 139.61000 99.90400 1.000 64.48021 584 TYR A N 1
ATOM 8113 C CA . TYR A 1 584 ? 122.71900 138.28700 99.36600 1.000 59.23858 584 TYR A CA 1
ATOM 8114 C C . TYR A 1 584 ? 122.26400 138.39000 97.91100 1.000 63.86741 584 TYR A C 1
ATOM 8115 O O . TYR A 1 584 ? 121.26300 139.03900 97.62200 1.000 69.08790 584 TYR A O 1
ATOM 8133 N N . PHE A 1 585 ? 122.96000 137.72400 96.99200 1.000 64.70353 585 PHE A N 1
ATOM 8134 C CA . PHE A 1 585 ? 122.62500 137.70300 95.56200 1.000 62.01644 585 PHE A CA 1
ATOM 8135 C C . PHE A 1 585 ? 121.53000 136.68600 95.22400 1.000 67.77460 585 PHE A C 1
ATOM 8136 O O . PHE A 1 585 ? 120.78400 136.87200 94.26400 1.000 69.37193 585 PHE A O 1
ATOM 8153 N N . THR A 1 586 ? 121.39500 135.63800 96.03400 1.000 67.94964 586 THR A N 1
ATOM 8154 C CA . THR A 1 586 ? 120.32400 134.63500 95.95200 1.000 67.83559 586 THR A CA 1
ATOM 8155 C C . THR A 1 586 ? 119.85500 134.25600 97.35600 1.000 73.58292 586 THR A C 1
ATOM 8156 O O . THR A 1 586 ? 120.59200 134.41000 98.32400 1.000 74.60792 586 THR A O 1
ATOM 8167 N N . GLU A 1 587 ? 118.63500 133.73700 97.48000 1.000 78.49537 587 GLU A N 1
ATOM 8168 C CA . GLU A 1 587 ? 118.09100 133.26300 98.75100 1.000 81.07810 587 GLU A CA 1
ATOM 8169 C C . GLU A 1 587 ? 119.00100 132.20200 99.38900 1.000 79.91193 587 GLU A C 1
ATOM 8170 O O . GLU A 1 587 ? 119.38500 131.22800 98.74000 1.000 81.67688 587 GLU A O 1
ATOM 8182 N N . SER A 1 588 ? 119.34400 132.36900 100.66300 1.000 76.36175 588 SER A N 1
ATOM 8183 C CA . SER A 1 588 ? 120.12300 131.38400 101.40600 1.000 74.39260 588 SER A CA 1
ATOM 8184 C C . SER A 1 588 ? 119.20500 130.28300 101.93400 1.000 72.25910 588 SER A C 1
ATOM 8185 O O . SER A 1 588 ? 118.41900 130.52400 102.84700 1.000 77.43795 588 SER A O 1
ATOM 8193 N N . ARG A 1 589 ? 119.26100 129.09000 101.32300 1.000 73.12419 589 ARG A N 1
ATOM 8194 C CA . ARG A 1 589 ? 118.29800 127.98000 101.48200 1.000 76.38490 589 ARG A CA 1
ATOM 8195 C C . ARG A 1 589 ? 118.93300 126.70500 102.02000 1.000 79.42606 589 ARG A C 1
ATOM 8196 O O . ARG A 1 589 ? 120.07000 126.39600 101.68600 1.000 79.30381 589 ARG A O 1
ATOM 8217 N N . THR A 1 590 ? 118.16900 125.90400 102.75400 1.000 79.96560 590 THR A N 1
ATOM 8218 C CA . THR A 1 590 ? 118.50700 124.52000 103.14300 1.000 78.28595 590 THR A CA 1
ATOM 8219 C C . THR A 1 590 ? 117.53000 123.48500 102.58000 1.000 81.65653 590 THR A C 1
ATOM 8220 O O . THR A 1 590 ? 117.82600 122.29800 102.59800 1.000 89.53500 590 THR A O 1
ATOM 8231 N N . GLY A 1 591 ? 116.35800 123.89400 102.09400 1.000 81.28430 591 GLY A N 1
ATOM 8232 C CA . GLY A 1 591 ? 115.28600 122.99100 101.66000 1.000 84.10072 591 GLY A CA 1
ATOM 8233 C C . GLY A 1 591 ? 114.34000 122.55700 102.78700 1.000 92.21641 591 GLY A C 1
ATOM 8234 O O . GLY A 1 591 ? 113.23700 122.08700 102.52100 1.000 95.88287 591 GLY A O 1
ATOM 8238 N N . ASP A 1 592 ? 114.72100 122.79100 104.04200 1.000 93.69467 592 ASP A N 1
ATOM 8239 C CA . ASP A 1 592 ? 113.89700 122.62900 105.24100 1.000 96.31007 592 ASP A CA 1
ATOM 8240 C C . ASP A 1 592 ? 113.86800 123.94200 106.04200 1.000 103.57599 592 ASP A C 1
ATOM 8241 O O . ASP A 1 592 ? 114.15600 123.98900 107.23500 1.000 112.04574 592 ASP A O 1
ATOM 8250 N N . ASP A 1 593 ? 113.62600 125.05200 105.34600 1.000 107.05842 593 ASP A N 1
ATOM 8251 C CA . ASP A 1 593 ? 113.82700 126.39000 105.89400 1.000 113.61888 593 ASP A CA 1
ATOM 8252 C C . ASP A 1 593 ? 112.71400 126.80000 106.87500 1.000 118.01587 593 ASP A C 1
ATOM 8253 O O . ASP A 1 593 ? 113.00500 127.09400 108.03100 1.000 116.40673 593 ASP A O 1
ATOM 8262 N N . ASN A 1 594 ? 111.44300 126.75900 106.45200 1.000 118.76218 594 ASN A N 1
ATOM 8263 C CA . ASN A 1 594 ? 110.23600 126.89700 107.29600 1.000 120.58422 594 ASN A CA 1
ATOM 8264 C C . ASN A 1 594 ? 110.18200 128.15400 108.19900 1.000 122.87291 594 ASN A C 1
ATOM 8265 O O . ASN A 1 594 ? 109.45700 128.18700 109.19700 1.000 125.02672 594 ASN A O 1
ATOM 8276 N N . ILE A 1 595 ? 110.98500 129.16800 107.89100 1.000 123.00421 595 ILE A N 1
ATOM 8277 C CA . ILE A 1 595 ? 111.35100 130.25400 108.80700 1.000 118.55149 595 ILE A CA 1
ATOM 8278 C C . ILE A 1 595 ? 110.28700 131.36100 108.86500 1.000 119.29691 595 ILE A C 1
ATOM 8279 O O . ILE A 1 595 ? 109.84000 131.87400 107.84100 1.000 119.34514 595 ILE A O 1
ATOM 8295 N N . THR A 1 596 ? 109.86600 131.73300 110.07400 1.000 118.17997 596 THR A N 1
ATOM 8296 C CA . THR A 1 596 ? 108.75100 132.66800 110.31300 1.000 115.64073 596 THR A CA 1
ATOM 8297 C C . THR A 1 596 ? 109.22400 134.11900 110.53000 1.000 110.24375 596 THR A C 1
ATOM 8298 O O . THR A 1 596 ? 109.05500 134.73200 111.58600 1.000 104.47448 596 THR A O 1
ATOM 8309 N N . TRP A 1 597 ? 109.86400 134.67100 109.49800 1.000 112.12405 597 TRP A N 1
ATOM 8310 C CA . TRP A 1 597 ? 110.21000 136.09500 109.39000 1.000 109.94805 597 TRP A CA 1
ATOM 8311 C C . TRP A 1 597 ? 108.97200 136.98900 109.22500 1.000 108.14281 597 TRP A C 1
ATOM 8312 O O . TRP A 1 597 ? 107.90100 136.52500 108.84000 1.000 106.63030 597 TRP A O 1
ATOM 8333 N N . GLU A 1 598 ? 109.12400 138.29400 109.45200 1.000 104.41549 598 GLU A N 1
ATOM 8334 C CA . GLU A 1 598 ? 108.07800 139.29100 109.20200 1.000 101.93914 598 GLU A CA 1
ATOM 8335 C C . GLU A 1 598 ? 107.89700 139.63300 107.71500 1.000 106.88107 598 GLU A C 1
ATOM 8336 O O . GLU A 1 598 ? 106.78900 139.96700 107.30200 1.000 109.73354 598 GLU A O 1
ATOM 8348 N N . ASN A 1 599 ? 108.95900 139.54200 106.91000 1.000 106.45548 599 ASN A N 1
ATOM 8349 C CA . ASN A 1 599 ? 108.97300 139.92700 105.49300 1.000 106.40812 599 ASN A CA 1
ATOM 8350 C C . ASN A 1 599 ? 109.33500 138.75400 104.56500 1.000 108.97448 599 ASN A C 1
ATOM 8351 O O . ASN A 1 599 ? 110.11200 137.87100 104.92100 1.000 109.16279 599 ASN A O 1
ATOM 8362 N N . ASP A 1 600 ? 108.82700 138.79600 103.33100 1.000 109.55522 600 ASP A N 1
ATOM 8363 C CA . ASP A 1 600 ? 109.20700 137.90200 102.22300 1.000 108.84382 600 ASP A CA 1
ATOM 8364 C C . ASP A 1 600 ? 110.51700 138.31500 101.50500 1.000 106.31209 600 ASP A C 1
ATOM 8365 O O . ASP A 1 600 ? 110.80500 137.83800 100.40700 1.000 104.51214 600 ASP A O 1
ATOM 8374 N N . ASP A 1 601 ? 111.31800 139.20800 102.09200 1.000 105.99415 601 ASP A N 1
ATOM 8375 C CA . ASP A 1 601 ? 112.62000 139.62300 101.54800 1.000 100.32732 601 ASP A CA 1
ATOM 8376 C C . ASP A 1 601 ? 113.66700 138.50500 101.62800 1.000 98.22392 601 ASP A C 1
ATOM 8377 O O . ASP A 1 601 ? 113.88000 137.90400 102.67800 1.000 101.87610 601 ASP A O 1
ATOM 8386 N N . LYS A 1 602 ? 114.32600 138.23200 100.49700 1.000 90.75894 602 LYS A N 1
ATOM 8387 C CA . LYS A 1 602 ? 115.20500 137.06300 100.29200 1.000 86.24129 602 LYS A CA 1
ATOM 8388 C C . LYS A 1 602 ? 116.58000 137.41200 99.71500 1.000 79.96975 602 LYS A C 1
ATOM 8389 O O . LYS A 1 602 ? 117.49500 136.60400 99.82100 1.000 86.05095 602 LYS A O 1
ATOM 8408 N N . THR A 1 603 ? 116.75100 138.59700 99.13900 1.000 78.14451 603 THR A N 1
ATOM 8409 C CA . THR A 1 603 ? 117.99000 139.07800 98.50200 1.000 75.99379 603 THR A CA 1
ATOM 8410 C C . THR A 1 603 ? 118.22400 140.55900 98.80600 1.000 73.90292 603 THR A C 1
ATOM 8411 O O . THR A 1 603 ? 117.30700 141.27700 99.20300 1.000 73.25452 603 THR A O 1
ATOM 8422 N N . GLY A 1 604 ? 119.45500 141.03400 98.63200 1.000 74.14342 604 GLY A N 1
ATOM 8423 C CA . GLY A 1 604 ? 119.87500 142.39300 98.97700 1.000 70.55757 604 GLY A CA 1
ATOM 8424 C C . GLY A 1 604 ? 120.57100 142.49600 100.33300 1.000 70.07099 604 GLY A C 1
ATOM 8425 O O . GLY A 1 604 ? 121.03600 141.50500 100.88700 1.000 72.92085 604 GLY A O 1
ATOM 8429 N N . SER A 1 605 ? 120.67900 143.71100 100.86300 1.000 67.84881 605 SER A N 1
ATOM 8430 C CA . SER A 1 605 ? 121.44000 144.05800 102.06900 1.000 66.59899 605 SER A CA 1
ATOM 8431 C C . SER A 1 605 ? 120.69800 143.72700 103.37400 1.000 67.61650 605 SER A C 1
ATOM 8432 O O . SER A 1 605 ? 120.33000 144.60800 104.14600 1.000 70.99859 605 SER A O 1
ATOM 8440 N N . LEU A 1 606 ? 120.37100 142.45300 103.58900 1.000 66.23315 606 LEU A N 1
ATOM 8441 C CA . LEU A 1 606 ? 119.38800 142.04100 104.59900 1.000 66.43435 606 LEU A CA 1
ATOM 8442 C C . LEU A 1 606 ? 119.87100 142.13600 106.04800 1.000 68.35347 606 LEU A C 1
ATOM 8443 O O . LEU A 1 606 ? 119.09600 142.47600 106.93200 1.000 78.18249 606 LEU A O 1
ATOM 8459 N N . VAL A 1 607 ? 121.13100 141.80500 106.31000 1.000 69.14387 607 VAL A N 1
ATOM 8460 C CA . VAL A 1 607 ? 121.70100 141.72100 107.66000 1.000 69.13387 607 VAL A CA 1
ATOM 8461 C C . VAL A 1 607 ? 122.67000 142.87100 107.87300 1.000 66.97507 607 VAL A C 1
ATOM 8462 O O . VAL A 1 607 ? 123.57000 143.05100 107.06200 1.000 69.16612 607 VAL A O 1
ATOM 8475 N N . TRP A 1 608 ? 122.52400 143.60100 108.97600 1.000 66.27964 608 TRP A N 1
ATOM 8476 C CA . TRP A 1 608 ? 123.42600 144.65500 109.43900 1.000 60.55620 608 TRP A CA 1
ATOM 8477 C C . TRP A 1 608 ? 123.88200 144.38500 110.86800 1.000 60.36187 608 TRP A C 1
ATOM 8478 O O . TRP A 1 608 ? 123.08800 143.98900 111.71500 1.000 65.28301 608 TRP A O 1
ATOM 8499 N N . ALA A 1 609 ? 125.14300 144.65900 111.17000 1.000 60.09388 609 ALA A N 1
ATOM 8500 C CA . ALA A 1 609 ? 125.64000 144.62200 112.53700 1.000 60.09807 609 ALA A CA 1
ATOM 8501 C C . ALA A 1 609 ? 126.70000 145.69200 112.77700 1.000 63.98935 609 ALA A C 1
ATOM 8502 O O . ALA A 1 609 ? 127.44300 146.07000 111.87600 1.000 67.68139 609 ALA A O 1
ATOM 8509 N N . GLY A 1 610 ? 126.78000 146.16100 114.01700 1.000 61.72729 610 GLY A N 1
ATOM 8510 C CA . GLY A 1 610 ? 127.72800 147.17700 114.44500 1.000 55.97866 610 GLY A CA 1
ATOM 8511 C C . GLY A 1 610 ? 128.18100 146.97700 115.88000 1.000 57.57537 610 GLY A C 1
ATOM 8512 O O . GLY A 1 610 ? 127.48300 146.37800 116.68900 1.000 61.78645 610 GLY A O 1
ATOM 8516 N N . ASP A 1 611 ? 129.37700 147.45300 116.18300 1.000 61.83941 611 ASP A N 1
ATOM 8517 C CA . ASP A 1 611 ? 130.09700 147.20200 117.43100 1.000 60.11617 611 ASP A CA 1
ATOM 8518 C C . ASP A 1 611 ? 130.93500 148.43200 117.79700 1.000 62.88941 611 ASP A C 1
ATOM 8519 O O . ASP A 1 611 ? 131.50400 149.06800 116.91500 1.000 66.13119 611 ASP A O 1
ATOM 8528 N N . THR A 1 612 ? 131.07500 148.78800 119.06600 1.000 65.79207 612 THR A N 1
ATOM 8529 C CA . THR A 1 612 ? 132.00000 149.85000 119.48200 1.000 64.32318 612 THR A CA 1
ATOM 8530 C C . THR A 1 612 ? 132.56700 149.60300 120.86500 1.000 63.25025 612 THR A C 1
ATOM 8531 O O . THR A 1 612 ? 131.90700 149.04300 121.73700 1.000 64.57663 612 THR A O 1
ATOM 8542 N N . TYR A 1 613 ? 133.79600 150.05600 121.06900 1.000 62.00347 613 TYR A N 1
ATOM 8543 C CA . TYR A 1 613 ? 134.46500 150.06100 122.35400 1.000 58.59740 613 TYR A CA 1
ATOM 8544 C C . TYR A 1 613 ? 135.22200 151.37000 122.53400 1.000 65.26469 613 TYR A C 1
ATOM 8545 O O . TYR A 1 613 ? 136.03900 151.72300 121.69200 1.000 73.31544 613 TYR A O 1
ATOM 8563 N N . TRP A 1 614 ? 134.98600 152.08000 123.63200 1.000 64.02449 614 TRP A N 1
ATOM 8564 C CA . TRP A 1 614 ? 135.76300 153.24900 124.02800 1.000 63.16483 614 TRP A CA 1
ATOM 8565 C C . TRP A 1 614 ? 136.37800 153.00200 125.40200 1.000 64.78192 614 TRP A C 1
ATOM 8566 O O . TRP A 1 614 ? 135.67100 152.85200 126.39400 1.000 67.66842 614 TRP A O 1
ATOM 8587 N N . ARG A 1 615 ? 137.70700 152.99300 125.47700 1.000 69.52914 615 ARG A N 1
ATOM 8588 C CA . ARG A 1 615 ? 138.48800 153.02900 126.71300 1.000 72.20256 615 ARG A CA 1
ATOM 8589 C C . ARG A 1 615 ? 138.71800 154.49300 127.10300 1.000 75.41264 615 ARG A C 1
ATOM 8590 O O . ARG A 1 615 ? 139.78300 155.05700 126.87300 1.000 85.00118 615 ARG A O 1
ATOM 8611 N N . ILE A 1 616 ? 137.66900 155.12600 127.62900 1.000 69.26939 616 ILE A N 1
ATOM 8612 C CA . ILE A 1 616 ? 137.57700 156.57100 127.88100 1.000 68.70809 616 ILE A CA 1
ATOM 8613 C C . ILE A 1 616 ? 138.71700 157.05600 128.79300 1.000 73.31525 616 ILE A C 1
ATOM 8614 O O . ILE A 1 616 ? 139.28300 158.12300 128.56600 1.000 76.12259 616 ILE A O 1
ATOM 8630 N N . SER A 1 617 ? 139.08700 156.25500 129.79500 1.000 78.82086 617 SER A N 1
ATOM 8631 C CA . SER A 1 617 ? 140.29700 156.41500 130.60700 1.000 79.15173 617 SER A CA 1
ATOM 8632 C C . SER A 1 617 ? 140.74500 155.05500 131.15200 1.000 82.77794 617 SER A C 1
ATOM 8633 O O . SER A 1 617 ? 140.14400 154.03100 130.84900 1.000 83.36255 617 SER A O 1
ATOM 8641 N N . GLU A 1 618 ? 141.77100 155.00500 132.00000 1.000 93.22940 618 GLU A N 1
ATOM 8642 C CA . GLU A 1 618 ? 142.14000 153.76200 132.69800 1.000 96.57861 618 GLU A CA 1
ATOM 8643 C C . GLU A 1 618 ? 141.05400 153.25400 133.66300 1.000 92.19850 618 GLU A C 1
ATOM 8644 O O . GLU A 1 618 ? 141.12100 152.10700 134.09800 1.000 87.25502 618 GLU A O 1
ATOM 8656 N N . ARG A 1 619 ? 140.05700 154.09000 133.99700 1.000 88.26798 619 ARG A N 1
ATOM 8657 C CA . ARG A 1 619 ? 138.95300 153.78000 134.92000 1.000 84.08215 619 ARG A CA 1
ATOM 8658 C C . ARG A 1 619 ? 137.56800 153.77300 134.27300 1.000 80.05852 619 ARG A C 1
ATOM 8659 O O . ARG A 1 619 ? 136.66600 153.14800 134.80800 1.000 80.00398 619 ARG A O 1
ATOM 8680 N N . TRP A 1 620 ? 137.37800 154.45500 133.14900 1.000 78.19727 620 TRP A N 1
ATOM 8681 C CA . TRP A 1 620 ? 136.11000 154.54300 132.42400 1.000 72.89690 620 TRP A CA 1
ATOM 8682 C C . TRP A 1 620 ? 136.14100 153.75500 131.11700 1.000 72.46734 620 TRP A C 1
ATOM 8683 O O . TRP A 1 620 ? 137.05600 153.91100 130.31500 1.000 73.35298 620 TRP A O 1
ATOM 8704 N N . GLY A 1 621 ? 135.10500 152.96000 130.86100 1.000 70.03507 621 GLY A N 1
ATOM 8705 C CA . GLY A 1 621 ? 134.96000 152.18700 129.63000 1.000 68.82127 621 GLY A CA 1
ATOM 8706 C C . GLY A 1 621 ? 133.51100 152.04900 129.18600 1.000 69.06925 621 GLY A C 1
ATOM 8707 O O . GLY A 1 621 ? 132.61800 151.86900 130.00400 1.000 72.44507 621 GLY A O 1
ATOM 8711 N N . LEU A 1 622 ? 133.27800 152.12100 127.88100 1.000 68.51266 622 LEU A N 1
ATOM 8712 C CA . LEU A 1 622 ? 131.96600 152.04400 127.23600 1.000 65.37872 622 LEU A CA 1
ATOM 8713 C C . LEU A 1 622 ? 132.01200 150.99300 126.12100 1.000 67.86285 622 LEU A C 1
ATOM 8714 O O . LEU A 1 622 ? 132.92600 151.00300 125.30500 1.000 74.20747 622 LEU A O 1
ATOM 8730 N N . ARG A 1 623 ? 131.02200 150.10600 126.05400 1.000 69.74218 623 ARG A N 1
ATOM 8731 C CA . ARG A 1 623 ? 130.84800 149.11400 124.97700 1.000 59.68090 623 ARG A CA 1
ATOM 8732 C C . ARG A 1 623 ? 129.44100 149.19900 124.41400 1.000 60.90544 623 ARG A C 1
ATOM 8733 O O . ARG A 1 623 ? 128.50300 149.46000 125.15800 1.000 66.71537 623 ARG A O 1
ATOM 8754 N N . GLY A 1 624 ? 129.26000 148.89600 123.13800 1.000 63.17353 624 GLY A N 1
ATOM 8755 C CA . GLY A 1 624 ? 127.93100 148.72300 122.55600 1.000 62.19641 624 GLY A CA 1
ATOM 8756 C C . GLY A 1 624 ? 127.92500 147.86000 121.30700 1.000 65.22936 624 GLY A C 1
ATOM 8757 O O . GLY A 1 624 ? 128.88200 147.86600 120.54900 1.000 70.03717 624 GLY A O 1
ATOM 8761 N N . GLY A 1 625 ? 126.83900 147.13100 121.08800 1.000 64.72332 625 GLY A N 1
ATOM 8762 C CA . GLY A 1 625 ? 126.59500 146.31500 119.90600 1.000 52.32936 625 GLY A CA 1
ATOM 8763 C C . GLY A 1 625 ? 125.13900 146.37600 119.45800 1.000 55.31456 625 GLY A C 1
ATOM 8764 O O . GLY A 1 625 ? 124.21500 146.44500 120.26800 1.000 62.03258 625 GLY A O 1
ATOM 8768 N N . ILE A 1 626 ? 124.91700 146.35100 118.15200 1.000 56.99204 626 ILE A N 1
ATOM 8769 C CA . ILE A 1 626 ? 123.59000 146.35900 117.53200 1.000 57.43026 626 ILE A CA 1
ATOM 8770 C C . ILE A 1 626 ? 123.53200 145.39300 116.34800 1.000 62.34791 626 ILE A C 1
ATOM 8771 O O . ILE A 1 626 ? 124.47200 145.29600 115.56600 1.000 68.62425 626 ILE A O 1
ATOM 8787 N N . GLN A 1 627 ? 122.42600 144.67000 116.20800 1.000 64.60023 627 GLN A N 1
ATOM 8788 C CA . GLN A 1 627 ? 122.11800 143.82300 115.05700 1.000 62.04929 627 GLN A CA 1
ATOM 8789 C C . GLN A 1 627 ? 120.78000 144.27500 114.49300 1.000 65.90697 627 GLN A C 1
ATOM 8790 O O . GLN A 1 627 ? 119.79200 144.29100 115.22000 1.000 72.52211 627 GLN A O 1
ATOM 8804 N N . TYR A 1 628 ? 120.71400 144.62200 113.21600 1.000 63.94712 628 TYR A N 1
ATOM 8805 C CA . TYR A 1 628 ? 119.46900 144.94100 112.51900 1.000 68.76808 628 TYR A CA 1
ATOM 8806 C C . TYR A 1 628 ? 119.23200 143.93200 111.39400 1.000 74.47097 628 TYR A C 1
ATOM 8807 O O . TYR A 1 628 ? 120.13500 143.64800 110.61200 1.000 78.72206 628 TYR A O 1
ATOM 8825 N N . ASP A 1 629 ? 118.03400 143.36200 111.30600 1.000 82.83093 629 ASP A N 1
ATOM 8826 C CA . ASP A 1 629 ? 117.68000 142.42600 110.24600 1.000 81.91127 629 ASP A CA 1
ATOM 8827 C C . ASP A 1 629 ? 116.42700 142.91200 109.52000 1.000 85.39365 629 ASP A C 1
ATOM 8828 O O . ASP A 1 629 ? 115.34500 142.99300 110.09900 1.000 88.93918 629 ASP A O 1
ATOM 8837 N N . THR A 1 630 ? 116.56600 143.21400 108.23300 1.000 87.03698 630 THR A N 1
ATOM 8838 C CA . THR A 1 630 ? 115.48600 143.69100 107.36300 1.000 88.37501 630 THR A CA 1
ATOM 8839 C C . THR A 1 630 ? 114.34500 142.67700 107.24600 1.000 95.15899 630 THR A C 1
ATOM 8840 O O . THR A 1 630 ? 113.20000 143.06400 107.02200 1.000 98.02256 630 THR A O 1
ATOM 8851 N N . ARG A 1 631 ? 114.59800 141.38300 107.47300 1.000 95.43745 631 ARG A N 1
ATOM 8852 C CA . ARG A 1 631 ? 113.56400 140.33200 107.46200 1.000 96.77605 631 ARG A CA 1
ATOM 8853 C C . ARG A 1 631 ? 112.66700 140.36800 108.70200 1.000 96.74235 631 ARG A C 1
ATOM 8854 O O . ARG A 1 631 ? 111.58300 139.79500 108.67900 1.000 101.43518 631 ARG A O 1
ATOM 8875 N N . LEU A 1 632 ? 113.09300 141.05500 109.76400 1.000 90.60840 632 LEU A N 1
ATOM 8876 C CA . LEU A 1 632 ? 112.30100 141.33700 110.96600 1.000 88.67100 632 LEU A CA 1
ATOM 8877 C C . LEU A 1 632 ? 111.70100 142.75500 110.98100 1.000 90.37589 632 LEU A C 1
ATOM 8878 O O . LEU A 1 632 ? 110.90600 143.06300 111.86200 1.000 90.81968 632 LEU A O 1
ATOM 8894 N N . ASP A 1 633 ? 112.09600 143.63300 110.05400 1.000 93.37440 633 ASP A N 1
ATOM 8895 C CA . ASP A 1 633 ? 111.75100 145.06600 110.03300 1.000 96.76334 633 ASP A CA 1
ATOM 8896 C C . ASP A 1 633 ? 112.09000 145.82200 111.34400 1.000 94.61866 633 ASP A C 1
ATOM 8897 O O . ASP A 1 633 ? 111.51500 146.86700 111.64700 1.000 98.08764 633 ASP A O 1
ATOM 8906 N N . ASN A 1 634 ? 112.99500 145.27900 112.16300 1.000 89.82562 634 ASN A N 1
ATOM 8907 C CA . ASN A 1 634 ? 113.32400 145.77800 113.49800 1.000 85.17179 634 ASN A CA 1
ATOM 8908 C C . ASN A 1 634 ? 114.76900 145.43200 113.88600 1.000 82.85985 634 ASN A C 1
ATOM 8909 O O . ASN A 1 634 ? 115.35400 144.47100 113.38400 1.000 87.15938 634 ASN A O 1
ATOM 8920 N N . VAL A 1 635 ? 115.33700 146.18200 114.83100 1.000 74.25749 635 VAL A N 1
ATOM 8921 C CA . VAL A 1 635 ? 116.58200 145.82300 115.51500 1.000 71.52033 635 VAL A CA 1
ATOM 8922 C C . VAL A 1 635 ? 116.39500 144.46300 116.16600 1.000 70.58185 635 VAL A C 1
ATOM 8923 O O . VAL A 1 635 ? 115.50000 144.29700 116.97900 1.000 76.33013 635 VAL A O 1
ATOM 8936 N N . ALA A 1 636 ? 117.20200 143.47500 115.79900 1.000 68.51946 636 ALA A N 1
ATOM 8937 C CA . ALA A 1 636 ? 117.03400 142.09100 116.21200 1.000 70.89724 636 ALA A CA 1
ATOM 8938 C C . ALA A 1 636 ? 117.45000 141.89000 117.67300 1.000 67.83053 636 ALA A C 1
ATOM 8939 O O . ALA A 1 636 ? 116.67700 141.43700 118.51100 1.000 63.92681 636 ALA A O 1
ATOM 8946 N N . THR A 1 637 ? 118.67600 142.29700 117.98900 1.000 72.54032 637 THR A N 1
ATOM 8947 C CA . THR A 1 637 ? 119.22200 142.35800 119.34600 1.000 67.31084 637 THR A CA 1
ATOM 8948 C C . THR A 1 637 ? 120.14200 143.56300 119.45800 1.000 63.33908 637 THR A C 1
ATOM 8949 O O . THR A 1 637 ? 120.70500 144.02400 118.46800 1.000 73.34959 637 THR A O 1
ATOM 8960 N N . SER A 1 638 ? 120.30000 144.09900 120.66200 1.000 61.92164 638 SER A N 1
ATOM 8961 C CA . SER A 1 638 ? 121.26900 145.14800 120.96200 1.000 60.22887 638 SER A CA 1
ATOM 8962 C C . SER A 1 638 ? 121.71400 145.05500 122.41400 1.000 59.82788 638 SER A C 1
ATOM 8963 O O . SER A 1 638 ? 120.97300 144.57800 123.26700 1.000 62.24119 638 SER A O 1
ATOM 8971 N N . ASN A 1 639 ? 122.92400 145.49800 122.72600 1.000 61.40184 639 ASN A N 1
ATOM 8972 C CA . ASN A 1 639 ? 123.38000 145.63900 124.09900 1.000 64.30911 639 ASN A CA 1
ATOM 8973 C C . ASN A 1 639 ? 124.33600 146.82100 124.21900 1.000 65.64201 639 ASN A C 1
ATOM 8974 O O . ASN A 1 639 ? 125.04100 147.15100 123.27400 1.000 73.77016 639 ASN A O 1
ATOM 8985 N N . SER A 1 640 ? 124.39900 147.45200 125.38000 1.000 62.60725 640 SER A N 1
ATOM 8986 C CA . SER A 1 640 ? 125.43500 148.43200 125.68600 1.000 59.49781 640 SER A CA 1
ATOM 8987 C C . SER A 1 640 ? 125.74700 148.42500 127.17200 1.000 61.77676 640 SER A C 1
ATOM 8988 O O . SER A 1 640 ? 124.95400 147.95600 127.98800 1.000 65.44365 640 SER A O 1
ATOM 8996 N N . SER A 1 641 ? 126.92900 148.90400 127.53300 1.000 65.29658 641 SER A N 1
ATOM 8997 C CA . SER A 1 641 ? 127.31400 149.07600 128.92200 1.000 65.52591 641 SER A CA 1
ATOM 8998 C C . SER A 1 641 ? 128.34300 150.17600 129.08600 1.000 69.15911 641 SER A C 1
ATOM 8999 O O . SER A 1 641 ? 129.26800 150.27300 128.28800 1.000 75.23903 641 SER A O 1
ATOM 9007 N N . ILE A 1 642 ? 128.20700 150.97100 130.14100 1.000 65.48050 642 ILE A N 1
ATOM 9008 C CA . ILE A 1 642 ? 129.23000 151.90000 130.60700 1.000 66.66356 642 ILE A CA 1
ATOM 9009 C C . ILE A 1 642 ? 129.64400 151.50800 132.02000 1.000 66.47811 642 ILE A C 1
ATOM 9010 O O . ILE A 1 642 ? 128.80700 151.20600 132.86400 1.000 65.36260 642 ILE A O 1
ATOM 9026 N N . GLU A 1 643 ? 130.94300 151.50900 132.28200 1.000 69.17235 643 GLU A N 1
ATOM 9027 C CA . GLU A 1 643 ? 131.52600 151.16000 133.56200 1.000 64.65985 643 GLU A CA 1
ATOM 9028 C C . GLU A 1 643 ? 132.55700 152.19100 134.00500 1.000 71.17219 643 GLU A C 1
ATOM 9029 O O . GLU A 1 643 ? 133.40300 152.62500 133.22800 1.000 79.71756 643 GLU A O 1
ATOM 9041 N N . TYR A 1 644 ? 132.50100 152.54200 135.28100 1.000 74.08813 644 TYR A N 1
ATOM 9042 C CA . TYR A 1 644 ? 133.58100 153.14600 136.03000 1.000 70.58484 644 TYR A CA 1
ATOM 9043 C C . TYR A 1 644 ? 134.12200 152.11500 137.01900 1.000 75.67012 644 TYR A C 1
ATOM 9044 O O . TYR A 1 644 ? 133.35900 151.57600 137.81200 1.000 78.27422 644 TYR A O 1
ATOM 9062 N N . ARG A 1 645 ? 135.41800 151.83400 137.01700 1.000 79.96244 645 ARG A N 1
ATOM 9063 C CA . ARG A 1 645 ? 136.06000 150.96400 138.00100 1.000 77.37668 645 ARG A CA 1
ATOM 9064 C C . ARG A 1 645 ? 137.40000 151.55400 138.40500 1.000 85.86876 645 ARG A C 1
ATOM 9065 O O . ARG A 1 645 ? 138.17900 151.95600 137.55000 1.000 89.53550 645 ARG A O 1
ATOM 9086 N N . ARG A 1 646 ? 137.67100 151.60500 139.70800 1.000 90.11460 646 ARG A N 1
ATOM 9087 C CA . ARG A 1 646 ? 138.87000 152.23900 140.28100 1.000 91.20027 646 ARG A CA 1
ATOM 9088 C C . ARG A 1 646 ? 139.74500 151.25000 141.04500 1.000 93.42850 646 ARG A C 1
ATOM 9089 O O . ARG A 1 646 ? 140.95900 151.26400 140.89700 1.000 96.90713 646 ARG A O 1
ATOM 9110 N N . ASP A 1 647 ? 139.11000 150.37500 141.81400 1.000 93.80816 647 ASP A N 1
ATOM 9111 C CA . ASP A 1 647 ? 139.71700 149.30700 142.61500 1.000 96.30246 647 ASP A CA 1
ATOM 9112 C C . ASP A 1 647 ? 139.04200 147.97300 142.25100 1.000 95.80738 647 ASP A C 1
ATOM 9113 O O . ASP A 1 647 ? 138.17900 147.93200 141.37700 1.000 92.37650 647 ASP A O 1
ATOM 9122 N N . GLU A 1 648 ? 139.32900 146.88300 142.96300 1.000 101.82967 648 GLU A N 1
ATOM 9123 C CA . GLU A 1 648 ? 138.37100 145.76400 143.01500 1.000 103.54129 648 GLU A CA 1
ATOM 9124 C C . GLU A 1 648 ? 137.08900 146.15400 143.77500 1.000 105.59134 648 GLU A C 1
ATOM 9125 O O . GLU A 1 648 ? 136.01300 145.66400 143.46000 1.000 103.34463 648 GLU A O 1
ATOM 9137 N N . ASP A 1 649 ? 137.19600 147.04100 144.77000 1.000 105.49065 649 ASP A N 1
ATOM 9138 C CA . ASP A 1 649 ? 136.10100 147.39100 145.67900 1.000 100.14650 649 ASP A CA 1
ATOM 9139 C C . ASP A 1 649 ? 135.24200 148.57800 145.23400 1.000 90.11828 649 ASP A C 1
ATOM 9140 O O . ASP A 1 649 ? 134.11000 148.69600 145.69500 1.000 90.89706 649 ASP A O 1
ATOM 9149 N N . ARG A 1 650 ? 135.74800 149.44800 144.35400 1.000 87.17091 650 ARG A N 1
ATOM 9150 C CA . ARG A 1 650 ? 135.04600 150.62100 143.81100 1.000 85.51810 650 ARG A CA 1
ATOM 9151 C C . ARG A 1 650 ? 134.71600 150.40700 142.34600 1.000 85.94265 650 ARG A C 1
ATOM 9152 O O . ARG A 1 650 ? 135.63000 150.42800 141.51800 1.000 88.96669 650 ARG A O 1
ATOM 9173 N N . LEU A 1 651 ? 133.43400 150.30100 142.01500 1.000 82.45372 651 LEU A N 1
ATOM 9174 C CA . LEU A 1 651 ? 132.94100 150.32900 140.64000 1.000 77.91792 651 LEU A CA 1
ATOM 9175 C C . LEU A 1 651 ? 131.46600 150.72100 140.54100 1.000 75.75055 651 LEU A C 1
ATOM 9176 O O . LEU A 1 651 ? 130.68800 150.51100 141.46700 1.000 75.56167 651 LEU A O 1
ATOM 9192 N N . VAL A 1 652 ? 131.08100 151.21000 139.36900 1.000 77.31508 652 VAL A N 1
ATOM 9193 C CA . VAL A 1 652 ? 129.70400 151.41600 138.92100 1.000 68.39849 652 VAL A CA 1
ATOM 9194 C C . VAL A 1 652 ? 129.59100 150.90200 137.49100 1.000 70.01134 652 VAL A C 1
ATOM 9195 O O . VAL A 1 652 ? 130.38000 151.29800 136.65100 1.000 75.94456 652 VAL A O 1
ATOM 9208 N N . GLN A 1 653 ? 128.59900 150.08400 137.17000 1.000 69.52876 653 GLN A N 1
ATOM 9209 C CA . GLN A 1 653 ? 128.27700 149.68900 135.80400 1.000 68.56499 653 GLN A CA 1
ATOM 9210 C C . GLN A 1 653 ? 126.79100 149.87400 135.52600 1.000 66.43014 653 GLN A C 1
ATOM 9211 O O . GLN A 1 653 ? 125.94900 149.36600 136.25800 1.000 66.42882 653 GLN A O 1
ATOM 9225 N N . LEU A 1 654 ? 126.47700 150.52800 134.41300 1.000 63.69966 654 LEU A N 1
ATOM 9226 C CA . LEU A 1 654 ? 125.16200 150.50500 133.77800 1.000 59.12403 654 LEU A CA 1
ATOM 9227 C C . LEU A 1 654 ? 125.22100 149.58600 132.56200 1.000 59.96865 654 LEU A C 1
ATOM 9228 O O . LEU A 1 654 ? 126.18800 149.61700 131.80500 1.000 63.59762 654 LEU A O 1
ATOM 9244 N N . ASN A 1 655 ? 124.20900 148.75800 132.35400 1.000 58.91372 655 ASN A N 1
ATOM 9245 C CA . ASN A 1 655 ? 124.07900 147.95400 131.14800 1.000 53.40193 655 ASN A CA 1
ATOM 9246 C C . ASN A 1 655 ? 122.62600 147.87800 130.67800 1.000 54.55368 655 ASN A C 1
ATOM 9247 O O . ASN A 1 655 ? 121.68800 148.02100 131.45300 1.000 60.85293 655 ASN A O 1
ATOM 9258 N N . TYR A 1 656 ? 122.45000 147.69000 129.38000 1.000 61.11181 656 TYR A N 1
ATOM 9259 C CA . TYR A 1 656 ? 121.16400 147.47800 128.74000 1.000 56.63843 656 TYR A CA 1
ATOM 9260 C C . TYR A 1 656 ? 121.26700 146.29600 127.78400 1.000 55.57584 656 TYR A C 1
ATOM 9261 O O . TYR A 1 656 ? 122.26400 146.16300 127.07800 1.000 63.85060 656 TYR A O 1
ATOM 9279 N N . ARG A 1 657 ? 120.24200 145.45000 127.73600 1.000 59.06581 657 ARG A N 1
ATOM 9280 C CA . ARG A 1 657 ? 120.09900 144.36200 126.76700 1.000 53.18695 657 ARG A CA 1
ATOM 9281 C C . ARG A 1 657 ? 118.72900 144.39000 126.11400 1.000 53.74511 657 ARG A C 1
ATOM 9282 O O . ARG A 1 657 ? 117.71900 144.53200 126.78600 1.000 57.90249 657 ARG A O 1
ATOM 9303 N N . TYR A 1 658 ? 118.69800 144.20700 124.80600 1.000 53.59959 658 TYR A N 1
ATOM 9304 C CA . TYR A 1 658 ? 117.50100 144.17100 123.98500 1.000 53.70212 658 TYR A CA 1
ATOM 9305 C C . TYR A 1 658 ? 117.51200 142.95900 123.05900 1.000 54.92239 658 TYR A C 1
ATOM 9306 O O . TYR A 1 658 ? 118.53800 142.63300 122.46100 1.000 62.75198 658 TYR A O 1
ATOM 9324 N N . ALA A 1 659 ? 116.35600 142.33700 122.88500 1.000 50.99151 659 ALA A N 1
ATOM 9325 C CA . ALA A 1 659 ? 116.08000 141.33500 121.86800 1.000 52.69991 659 ALA A CA 1
ATOM 9326 C C . ALA A 1 659 ? 114.60800 141.43500 121.50400 1.000 56.57374 659 ALA A C 1
ATOM 9327 O O . ALA A 1 659 ? 113.75600 141.36900 122.38400 1.000 66.85053 659 ALA A O 1
ATOM 9334 N N . SER A 1 660 ? 114.28900 141.64900 120.23600 1.000 59.14902 660 SER A N 1
ATOM 9335 C CA . SER A 1 660 ? 112.93200 142.02200 119.85400 1.000 60.58462 660 SER A CA 1
ATOM 9336 C C . SER A 1 660 ? 111.94100 140.85500 119.87600 1.000 63.74319 660 SER A C 1
ATOM 9337 O O . SER A 1 660 ? 112.34900 139.69900 119.74200 1.000 68.70991 660 SER A O 1
ATOM 9345 N N . PRO A 1 661 ? 110.62400 141.10400 119.99700 1.000 61.59761 661 PRO A N 1
ATOM 9346 C CA . PRO A 1 661 ? 109.60800 140.07100 119.81700 1.000 61.51893 661 PRO A CA 1
ATOM 9347 C C . PRO A 1 661 ? 109.73000 139.33000 118.48100 1.000 66.69058 661 PRO A C 1
ATOM 9348 O O . PRO A 1 661 ? 109.56900 138.11700 118.43200 1.000 74.33639 661 PRO A O 1
ATOM 9359 N N . GLU A 1 662 ? 110.08100 140.03200 117.40300 1.000 69.14573 662 GLU A N 1
ATOM 9360 C CA . GLU A 1 662 ? 110.31700 139.44200 116.08800 1.000 63.96162 662 GLU A CA 1
ATOM 9361 C C . GLU A 1 662 ? 111.49600 138.46100 116.08700 1.000 69.58268 662 GLU A C 1
ATOM 9362 O O . GLU A 1 662 ? 111.41400 137.40400 115.46600 1.000 80.16999 662 GLU A O 1
ATOM 9374 N N . TYR A 1 663 ? 112.57600 138.75500 116.81300 1.000 67.16376 663 TYR A N 1
ATOM 9375 C CA . TYR A 1 663 ? 113.73000 137.86800 116.92600 1.000 67.93875 663 TYR A CA 1
ATOM 9376 C C . TYR A 1 663 ? 113.43000 136.58600 117.71100 1.000 69.33643 663 TYR A C 1
ATOM 9377 O O . TYR A 1 663 ? 113.90600 135.51500 117.34100 1.000 73.11980 663 TYR A O 1
ATOM 9395 N N . ILE A 1 664 ? 112.60900 136.66200 118.76100 1.000 68.81681 664 ILE A N 1
ATOM 9396 C CA . ILE A 1 664 ? 112.14100 135.47100 119.48700 1.000 71.30868 664 ILE A CA 1
ATOM 9397 C C . ILE A 1 664 ? 111.29700 134.58300 118.57200 1.000 73.65374 664 ILE A C 1
ATOM 9398 O O . ILE A 1 664 ? 111.52900 133.38400 118.47400 1.000 73.93761 664 ILE A O 1
ATOM 9414 N N . GLN A 1 665 ? 110.34900 135.17500 117.85000 1.000 74.08237 665 GLN A N 1
ATOM 9415 C CA . GLN A 1 665 ? 109.50500 134.47000 116.89400 1.000 76.94033 665 GLN A CA 1
ATOM 9416 C C . GLN A 1 665 ? 110.31800 133.75900 115.80700 1.000 83.85622 665 GLN A C 1
ATOM 9417 O O . GLN A 1 665 ? 110.04100 132.60600 115.49500 1.000 88.58256 665 GLN A O 1
ATOM 9431 N N . ALA A 1 666 ? 111.33900 134.41300 115.25700 1.000 83.22097 666 ALA A N 1
ATOM 9432 C CA . ALA A 1 666 ? 112.17600 133.83400 114.22200 1.000 81.06926 666 ALA A CA 1
ATOM 9433 C C . ALA A 1 666 ? 113.06100 132.68000 114.72000 1.000 77.83051 666 ALA A C 1
ATOM 9434 O O . ALA A 1 666 ? 113.17400 131.66100 114.04500 1.000 87.90111 666 ALA A O 1
ATOM 9441 N N . THR A 1 667 ? 113.72200 132.82400 115.86900 1.000 75.17816 667 THR A N 1
ATOM 9442 C CA . THR A 1 667 ? 114.87600 131.97100 116.22000 1.000 72.74429 667 THR A CA 1
ATOM 9443 C C . THR A 1 667 ? 114.62600 130.90800 117.28900 1.000 73.33123 667 THR A C 1
ATOM 9444 O O . THR A 1 667 ? 115.47300 130.03500 117.46400 1.000 80.37672 667 THR A O 1
ATOM 9455 N N . LEU A 1 668 ? 113.49800 130.93600 117.99700 1.000 70.50723 668 LEU A N 1
ATOM 9456 C CA . LEU A 1 668 ? 113.23200 130.09100 119.17200 1.000 69.60947 668 LEU A CA 1
ATOM 9457 C C . LEU A 1 668 ? 111.98600 129.21000 118.96600 1.000 73.99000 668 LEU A C 1
ATOM 9458 O O . LEU A 1 668 ? 111.32900 129.33100 117.93200 1.000 76.93641 668 LEU A O 1
ATOM 9474 N N . PRO A 1 669 ? 111.67600 128.25800 119.86800 1.000 72.88434 669 PRO A N 1
ATOM 9475 C CA . PRO A 1 669 ? 110.54600 127.34200 119.69600 1.000 70.60124 669 PRO A CA 1
ATOM 9476 C C . PRO A 1 669 ? 109.22400 128.05700 119.40700 1.000 72.81252 669 PRO A C 1
ATOM 9477 O O . PRO A 1 669 ? 108.96000 129.12400 119.95400 1.000 78.21275 669 PRO A O 1
ATOM 9488 N N . LYS A 1 670 ? 108.34700 127.47000 118.58800 1.000 79.12905 670 LYS A N 1
ATOM 9489 C CA . LYS A 1 670 ? 107.12400 128.14000 118.11200 1.000 79.29515 670 LYS A CA 1
ATOM 9490 C C . LYS A 1 670 ? 106.21500 128.63100 119.24100 1.000 78.78418 670 LYS A C 1
ATOM 9491 O O . LYS A 1 670 ? 105.60700 129.68800 119.11300 1.000 82.61145 670 LYS A O 1
ATOM 9510 N N . TYR A 1 671 ? 106.15600 127.92200 120.36400 1.000 76.13381 671 TYR A N 1
ATOM 9511 C CA . TYR A 1 671 ? 105.33200 128.32700 121.50300 1.000 79.00607 671 TYR A CA 1
ATOM 9512 C C . TYR A 1 671 ? 105.86100 129.55400 122.25400 1.000 80.11512 671 TYR A C 1
ATOM 9513 O O . TYR A 1 671 ? 105.07500 130.21900 122.92300 1.000 85.22221 671 TYR A O 1
ATOM 9531 N N . TYR A 1 672 ? 107.13400 129.94000 122.11400 1.000 78.94264 672 TYR A N 1
ATOM 9532 C CA . TYR A 1 672 ? 107.64500 131.17600 122.71300 1.000 70.77567 672 TYR A CA 1
ATOM 9533 C C . TYR A 1 672 ? 106.89800 132.40800 122.18900 1.000 74.19172 672 TYR A C 1
ATOM 9534 O O . TYR A 1 672 ? 106.68800 133.34800 122.93600 1.000 81.33155 672 TYR A O 1
ATOM 9552 N N . SER A 1 673 ? 106.43200 132.40900 120.94200 1.000 78.06105 673 SER A N 1
ATOM 9553 C CA . SER A 1 673 ? 105.62200 133.49000 120.36000 1.000 80.33874 673 SER A CA 1
ATOM 9554 C C . SER A 1 673 ? 104.21600 133.62300 120.95600 1.000 80.21220 673 SER A C 1
ATOM 9555 O O . SER A 1 673 ? 103.54200 134.62000 120.71400 1.000 80.35861 673 SER A O 1
ATOM 9563 N N . THR A 1 674 ? 103.76800 132.62600 121.71200 1.000 80.00029 674 THR A N 1
ATOM 9564 C CA . THR A 1 674 ? 102.39000 132.49900 122.21200 1.000 85.54704 674 THR A CA 1
ATOM 9565 C C . THR A 1 674 ? 102.33000 132.52900 123.74300 1.000 83.69974 674 THR A C 1
ATOM 9566 O O . THR A 1 674 ? 101.33000 132.94400 124.32500 1.000 85.62398 674 THR A O 1
ATOM 9577 N N . ALA A 1 675 ? 103.40300 132.12200 124.41300 1.000 77.15338 675 ALA A N 1
ATOM 9578 C CA . ALA A 1 675 ? 103.50400 132.09500 125.86300 1.000 76.66778 675 ALA A CA 1
ATOM 9579 C C . ALA A 1 675 ? 104.01300 133.44200 126.39300 1.000 79.00113 675 ALA A C 1
ATOM 9580 O O . ALA A 1 675 ? 105.11500 133.87700 126.06300 1.000 81.56924 675 ALA A O 1
ATOM 9587 N N . GLU A 1 676 ? 103.22600 134.11100 127.23300 1.000 76.67355 676 GLU A N 1
ATOM 9588 C CA . GLU A 1 676 ? 103.47700 135.49200 127.67300 1.000 77.93746 676 GLU A CA 1
ATOM 9589 C C . GLU A 1 676 ? 104.82100 135.68000 128.39300 1.000 78.02894 676 GLU A C 1
ATOM 9590 O O . GLU A 1 676 ? 105.41800 136.75200 128.31500 1.000 80.58852 676 GLU A O 1
ATOM 9602 N N . GLN A 1 677 ? 105.34900 134.63900 129.04000 1.000 74.78985 677 GLN A N 1
ATOM 9603 C CA . GLN A 1 677 ? 106.64500 134.70400 129.70300 1.000 69.06243 677 GLN A CA 1
ATOM 9604 C C . GLN A 1 677 ? 107.85400 134.71400 128.75400 1.000 68.87230 677 GLN A C 1
ATOM 9605 O O . GLN A 1 677 ? 108.95000 135.00000 129.21800 1.000 69.69366 677 GLN A O 1
ATOM 9619 N N . TYR A 1 678 ? 107.67500 134.46800 127.45200 1.000 69.14250 678 TYR A N 1
ATOM 9620 C CA . TYR A 1 678 ? 108.73400 134.49600 126.42500 1.000 64.41972 678 TYR A CA 1
ATOM 9621 C C . TYR A 1 678 ? 108.46400 135.49600 125.29100 1.000 68.04384 678 TYR A C 1
ATOM 9622 O O . TYR A 1 678 ? 109.37300 136.16100 124.80400 1.000 70.61371 678 TYR A O 1
ATOM 9640 N N . LYS A 1 679 ? 107.19700 135.61800 124.89000 1.000 73.10987 679 LYS A N 1
ATOM 9641 C CA . LYS A 1 679 ? 106.65300 136.33300 123.72400 1.000 72.81805 679 LYS A CA 1
ATOM 9642 C C . LYS A 1 679 ? 107.16600 137.75400 123.50100 1.000 70.05448 679 LYS A C 1
ATOM 9643 O O . LYS A 1 679 ? 107.32300 138.17500 122.36200 1.000 77.89770 679 LYS A O 1
ATOM 9662 N N . ASN A 1 680 ? 107.40800 138.51100 124.56500 1.000 69.66676 680 ASN A N 1
ATOM 9663 C CA . ASN A 1 680 ? 107.74900 139.92700 124.48900 1.000 66.91280 680 ASN A CA 1
ATOM 9664 C C . ASN A 1 680 ? 109.24100 140.20900 124.27000 1.000 67.58792 680 ASN A C 1
ATOM 9665 O O . ASN A 1 680 ? 109.62500 141.37300 124.18000 1.000 71.22590 680 ASN A O 1
ATOM 9676 N N . GLY A 1 681 ? 110.09700 139.19100 124.18900 1.000 65.24621 681 GLY A N 1
ATOM 9677 C CA . GLY A 1 681 ? 111.53600 139.39800 124.06100 1.000 56.64939 681 GLY A CA 1
ATOM 9678 C C . GLY A 1 681 ? 112.17200 139.93800 125.33400 1.000 56.21988 681 GLY A C 1
ATOM 9679 O O . GLY A 1 681 ? 111.72500 139.64200 126.44100 1.000 66.51748 681 GLY A O 1
ATOM 9683 N N . ILE A 1 682 ? 113.24100 140.70800 125.16800 1.000 58.43338 682 ILE A N 1
ATOM 9684 C CA . ILE A 1 682 ? 114.07100 141.23300 126.25600 1.000 55.67284 682 ILE A CA 1
ATOM 9685 C C . ILE A 1 682 ? 114.21900 142.74200 126.08700 1.000 55.99451 682 ILE A C 1
ATOM 9686 O O . ILE A 1 682 ? 114.52900 143.21800 125.00200 1.000 63.84117 682 ILE A O 1
ATOM 9702 N N . SER A 1 683 ? 114.04800 143.50400 127.15900 1.000 54.83494 683 SER A N 1
ATOM 9703 C CA . SER A 1 683 ? 114.38100 144.93200 127.21900 1.000 53.84078 683 SER A CA 1
ATOM 9704 C C . SER A 1 683 ? 114.77900 145.24500 128.65000 1.000 57.73804 683 SER A C 1
ATOM 9705 O O . SER A 1 683 ? 113.97000 145.66300 129.47200 1.000 61.38322 683 SER A O 1
ATOM 9713 N N . GLN A 1 684 ? 116.01100 144.90000 128.99300 1.000 57.20317 684 GLN A N 1
ATOM 9714 C CA . GLN A 1 684 ? 116.47700 144.79300 130.36400 1.000 55.66844 684 GLN A CA 1
ATOM 9715 C C . GLN A 1 684 ? 117.47700 145.89500 130.68300 1.000 58.58177 684 GLN A C 1
ATOM 9716 O O . GLN A 1 684 ? 118.53000 145.95800 130.06500 1.000 61.83040 684 GLN A O 1
ATOM 9730 N N . VAL A 1 685 ? 117.19500 146.72400 131.68200 1.000 61.14409 685 VAL A N 1
ATOM 9731 C CA . VAL A 1 685 ? 118.17400 147.65300 132.25000 1.000 55.53727 685 VAL A CA 1
ATOM 9732 C C . VAL A 1 685 ? 118.77800 146.98900 133.47600 1.000 56.61585 685 VAL A C 1
ATOM 9733 O O . VAL A 1 685 ? 118.06100 146.39700 134.27600 1.000 61.26037 685 VAL A O 1
ATOM 9746 N N . GLY A 1 686 ? 120.09000 147.08400 133.62100 1.000 56.24976 686 GLY A N 1
ATOM 9747 C CA . GLY A 1 686 ? 120.83600 146.60200 134.76500 1.000 56.00019 686 GLY A CA 1
ATOM 9748 C C . GLY A 1 686 ? 121.75500 147.68300 135.30700 1.000 61.48132 686 GLY A C 1
ATOM 9749 O O . GLY A 1 686 ? 122.41000 148.39300 134.54900 1.000 66.65538 686 GLY A O 1
ATOM 9753 N N . ALA A 1 687 ? 121.83100 147.80900 136.62100 1.000 61.93902 687 ALA A N 1
ATOM 9754 C CA . ALA A 1 687 ? 122.81800 148.64600 137.28600 1.000 59.80485 687 ALA A CA 1
ATOM 9755 C C . ALA A 1 687 ? 123.50100 147.83800 138.38200 1.000 63.30224 687 ALA A C 1
ATOM 9756 O O . ALA A 1 687 ? 122.84000 147.12100 139.12600 1.000 65.50274 687 ALA A O 1
ATOM 9763 N N . VAL A 1 688 ? 124.82300 147.94600 138.47600 1.000 64.90966 688 VAL A N 1
ATOM 9764 C CA . VAL A 1 688 ? 125.65700 147.23800 139.44900 1.000 58.85983 688 VAL A CA 1
ATOM 9765 C C . VAL A 1 688 ? 126.62300 148.23000 140.07500 1.000 64.82611 688 VAL A C 1
ATOM 9766 O O . VAL A 1 688 ? 127.23100 149.03500 139.37600 1.000 74.13178 688 VAL A O 1
ATOM 9779 N N . ALA A 1 689 ? 126.79600 148.18000 141.38600 1.000 64.22634 689 ALA A N 1
ATOM 9780 C CA . ALA A 1 689 ? 127.74900 149.02100 142.08500 1.000 65.91226 689 ALA A CA 1
ATOM 9781 C C . ALA A 1 689 ? 128.43200 148.27100 143.23000 1.000 70.41204 689 ALA A C 1
ATOM 9782 O O . ALA A 1 689 ? 127.86100 147.39600 143.87000 1.000 71.36062 689 ALA A O 1
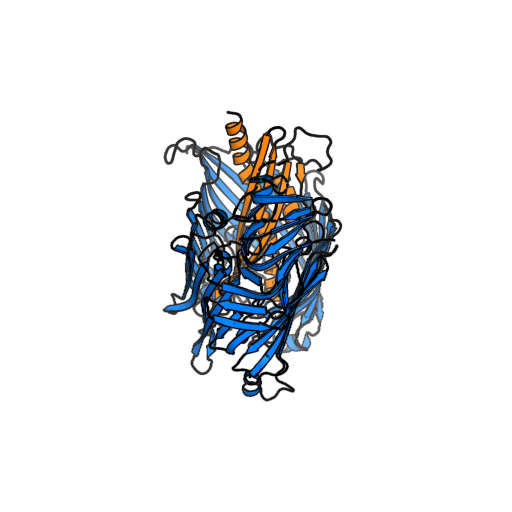ATOM 9789 N N . SER A 1 690 ? 129.67000 148.65400 143.50000 1.000 76.05175 690 SER A N 1
ATOM 9790 C CA . SER A 1 690 ? 130.43500 148.26600 144.67500 1.000 71.46127 690 SER A CA 1
ATOM 9791 C C . SER A 1 690 ? 131.14100 149.50500 145.19300 1.000 79.57220 690 SER A C 1
ATOM 9792 O O . SER A 1 690 ? 131.73000 150.23100 144.39600 1.000 85.60812 690 SER A O 1
ATOM 9800 N N . TRP A 1 691 ? 131.10600 149.76800 146.49500 1.000 78.47797 691 TRP A N 1
ATOM 9801 C CA . TRP A 1 691 ? 131.80900 150.91200 147.06600 1.000 81.36874 691 TRP A CA 1
ATOM 9802 C C . TRP A 1 691 ? 132.14000 150.72100 148.55500 1.000 84.24351 691 TRP A C 1
ATOM 9803 O O . TRP A 1 691 ? 131.27300 150.29600 149.32300 1.000 86.41249 691 TRP A O 1
ATOM 9824 N N . PRO A 1 692 ? 133.3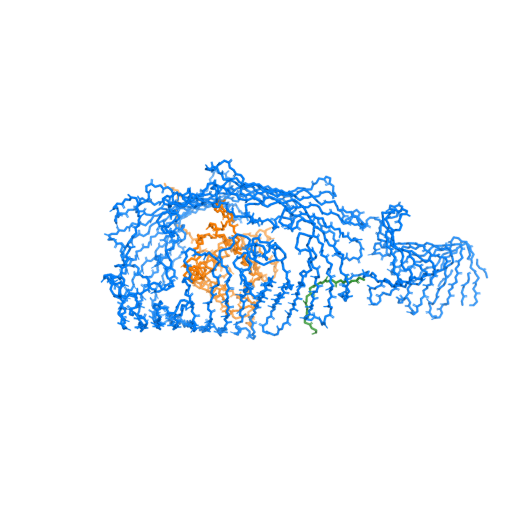5900 151.05900 149.00600 1.000 86.32609 692 PRO A N 1
ATOM 9825 C CA . PRO A 1 692 ? 133.69900 151.07900 150.41800 1.000 83.80943 692 PRO A CA 1
ATOM 9826 C C . PRO A 1 692 ? 133.15900 152.34500 151.10200 1.000 87.00884 692 PRO A C 1
ATOM 9827 O O . PRO A 1 692 ? 133.37200 153.46200 150.63100 1.000 92.12860 692 PRO A O 1
ATOM 9838 N N . ILE A 1 693 ? 132.47100 152.18200 152.23000 1.000 88.77749 693 ILE A N 1
ATOM 9839 C CA . ILE A 1 693 ? 131.98900 153.26500 153.09500 1.000 88.79056 693 ILE A CA 1
ATOM 9840 C C . ILE A 1 693 ? 132.85100 153.28200 154.36400 1.000 92.19577 693 ILE A C 1
ATOM 9841 O O . ILE A 1 693 ? 133.05900 152.24500 154.99100 1.000 95.83724 693 ILE A O 1
ATOM 9857 N N . ALA A 1 694 ? 133.41800 154.43900 154.71700 1.000 101.58446 694 ALA A N 1
ATOM 9858 C CA . ALA A 1 694 ? 134.60400 154.50500 155.58000 1.000 102.57086 694 ALA A CA 1
ATOM 9859 C C . ALA A 1 694 ? 135.70500 153.54100 155.07200 1.000 100.40714 694 ALA A C 1
ATOM 9860 O O . ALA A 1 694 ? 135.76500 153.23800 153.88100 1.000 100.81361 694 ALA A O 1
ATOM 9867 N N . ASP A 1 695 ? 136.58400 153.04600 155.94400 1.000 104.49990 695 ASP A N 1
ATOM 9868 C CA . ASP A 1 695 ? 137.57500 152.02000 155.57500 1.000 114.41676 695 ASP A CA 1
ATOM 9869 C C . ASP A 1 695 ? 137.09000 150.57300 155.82400 1.000 111.33190 695 ASP A C 1
ATOM 9870 O O . ASP A 1 695 ? 137.78500 149.62600 155.46200 1.000 106.88289 695 ASP A O 1
ATOM 9879 N N . ARG A 1 696 ? 135.94000 150.38200 156.48400 1.000 104.75652 696 ARG A N 1
ATOM 9880 C CA . ARG A 1 696 ? 135.54000 149.09600 157.09200 1.000 98.97749 696 ARG A CA 1
ATOM 9881 C C . ARG A 1 696 ? 134.18800 148.54100 156.65200 1.000 95.00093 696 ARG A C 1
ATOM 9882 O O . ARG A 1 696 ? 133.88700 147.39700 156.97400 1.000 93.06593 696 ARG A O 1
ATOM 9903 N N . TRP A 1 697 ? 133.38600 149.28600 155.90000 1.000 95.10483 697 TRP A N 1
ATOM 9904 C CA . TRP A 1 697 ? 132.15100 148.77900 155.30200 1.000 84.99523 697 TRP A CA 1
ATOM 9905 C C . TRP A 1 697 ? 132.32900 148.61700 153.80100 1.000 83.41587 697 TRP A C 1
ATOM 9906 O O . TRP A 1 697 ? 132.80700 149.52800 153.14100 1.000 85.00596 697 TRP A O 1
ATOM 9927 N N . SER A 1 698 ? 131.89600 147.49200 153.24700 1.000 82.73261 698 SER A N 1
ATOM 9928 C CA . SER A 1 698 ? 131.69200 147.31700 151.80900 1.000 81.42448 698 SER A CA 1
ATOM 9929 C C . SER A 1 698 ? 130.20600 147.25500 151.52700 1.000 83.41849 698 SER A C 1
ATOM 9930 O O . SER A 1 698 ? 129.53100 146.39800 152.08800 1.000 83.91274 698 SER A O 1
ATOM 9938 N N . ILE A 1 699 ? 129.70100 148.10400 150.63700 1.000 86.39835 699 ILE A N 1
ATOM 9939 C CA . ILE A 1 699 ? 128.34800 147.98000 150.09300 1.000 77.33508 699 ILE A CA 1
ATOM 9940 C C . ILE A 1 699 ? 128.44800 147.52700 148.63800 1.000 79.50561 699 ILE A C 1
ATOM 9941 O O . ILE A 1 699 ? 129.15400 148.12700 147.83100 1.000 81.84800 699 ILE A O 1
ATOM 9957 N N . VAL A 1 700 ? 127.73400 146.46300 148.30500 1.000 79.05805 700 VAL A N 1
ATOM 9958 C CA . VAL A 1 700 ? 127.57100 145.91000 146.96000 1.000 69.34080 700 VAL A CA 1
ATOM 9959 C C . VAL A 1 700 ? 126.08800 145.88200 146.64000 1.000 69.49249 700 VAL A C 1
ATOM 9960 O O . VAL A 1 700 ? 125.27700 145.56100 147.50000 1.000 76.76811 700 VAL A O 1
ATOM 9973 N N . GLY A 1 701 ? 125.70800 146.18500 145.40900 1.000 71.55629 701 GLY A N 1
ATOM 9974 C CA . GLY A 1 701 ? 124.32100 146.08400 144.98700 1.000 65.21494 701 GLY A CA 1
ATOM 9975 C C . GLY A 1 701 ? 124.16600 145.92300 143.49000 1.000 70.45924 701 GLY A C 1
ATOM 9976 O O . GLY A 1 701 ? 124.99100 146.39300 142.71600 1.000 75.36672 701 GLY A O 1
ATOM 9980 N N . ALA A 1 702 ? 123.09700 145.25400 143.08700 1.000 65.65505 702 ALA A N 1
ATOM 9981 C CA . ALA A 1 702 ? 122.71000 145.08900 141.70000 1.000 59.16986 702 ALA A CA 1
ATOM 9982 C C . ALA A 1 702 ? 121.19200 145.17600 141.56100 1.000 61.79337 702 ALA A C 1
ATOM 9983 O O . ALA A 1 702 ? 120.46000 144.65000 142.39400 1.000 66.99985 702 ALA A O 1
ATOM 9990 N N . TYR A 1 703 ? 120.70700 145.80400 140.49800 1.000 61.95786 703 TYR A N 1
ATOM 9991 C CA . TYR A 1 703 ? 119.28600 145.86000 140.18000 1.000 56.36947 703 TYR A CA 1
ATOM 9992 C C . TYR A 1 703 ? 119.06100 145.64100 138.69100 1.000 61.31335 703 TYR A C 1
ATOM 9993 O O . TYR A 1 703 ? 119.70800 146.29700 137.88100 1.000 65.41178 703 TYR A O 1
ATOM 10011 N N . TYR A 1 704 ? 118.12400 144.76900 138.32900 1.000 58.95295 704 TYR A N 1
ATOM 10012 C CA . TYR A 1 704 ? 117.75900 144.46400 136.94900 1.000 57.84225 704 TYR A CA 1
ATOM 10013 C C . TYR A 1 704 ? 116.25100 144.57600 136.74100 1.000 63.58858 704 TYR A C 1
ATOM 10014 O O . TYR A 1 704 ? 115.45800 144.05100 137.52000 1.000 67.35720 704 TYR A O 1
ATOM 10032 N N . TYR A 1 705 ? 115.84900 145.24200 135.66600 1.000 61.37026 705 TYR A N 1
ATOM 10033 C CA . TYR A 1 705 ? 114.47300 145.65600 135.40900 1.000 62.17691 705 TYR A CA 1
ATOM 10034 C C . TYR A 1 705 ? 114.03400 145.30400 133.98200 1.000 65.05515 705 TYR A C 1
ATOM 10035 O O . TYR A 1 705 ? 114.64900 145.75500 133.01800 1.000 66.08757 705 TYR A O 1
ATOM 10053 N N . ASP A 1 706 ? 112.95300 144.54100 133.82600 1.000 65.84827 706 ASP A N 1
ATOM 10054 C CA . ASP A 1 706 ? 112.29500 144.35500 132.53900 1.000 62.82623 706 ASP A CA 1
ATOM 10055 C C . ASP A 1 706 ? 111.43900 145.59200 132.24700 1.000 64.27080 706 ASP A C 1
ATOM 10056 O O . ASP A 1 706 ? 110.44100 145.86800 132.90900 1.000 69.46871 706 ASP A O 1
ATOM 10065 N N . THR A 1 707 ? 111.84900 146.34900 131.23700 1.000 62.14414 707 THR A N 1
ATOM 10066 C CA . THR A 1 707 ? 111.26000 147.62700 130.84300 1.000 64.27560 707 THR A CA 1
ATOM 10067 C C . THR A 1 707 ? 109.97600 147.44200 130.02800 1.000 67.39357 707 THR A C 1
ATOM 10068 O O . THR A 1 707 ? 109.15400 148.34900 129.95900 1.000 75.16109 707 THR A O 1
ATOM 10079 N N . ASN A 1 708 ? 109.74900 146.26200 129.44100 1.000 68.98208 708 ASN A N 1
ATOM 10080 C CA . ASN A 1 708 ? 108.49600 145.91500 128.76700 1.000 64.60817 708 ASN A CA 1
ATOM 10081 C C . ASN A 1 708 ? 107.42900 145.46700 129.77600 1.000 68.74336 708 ASN A C 1
ATOM 10082 O O . ASN A 1 708 ? 106.25500 145.79200 129.61300 1.000 75.48282 708 ASN A O 1
ATOM 10093 N N . ALA A 1 709 ? 107.82500 144.75300 130.83400 1.000 71.85407 709 ALA A N 1
ATOM 10094 C CA . ALA A 1 709 ? 106.94700 144.39200 131.94600 1.000 69.89731 709 ALA A CA 1
ATOM 10095 C C . ALA A 1 709 ? 106.70500 145.53900 132.93600 1.000 69.12910 709 ALA A C 1
ATOM 10096 O O . ALA A 1 709 ? 105.67800 145.55700 133.60700 1.000 74.56170 709 ALA A O 1
ATOM 10103 N N . ASN A 1 710 ? 107.66900 146.45400 133.07900 1.000 68.53788 710 ASN A N 1
ATOM 10104 C CA . ASN A 1 710 ? 107.79700 147.36800 134.21100 1.000 69.85668 710 ASN A CA 1
ATOM 10105 C C . ASN A 1 710 ? 107.87600 146.61600 135.55100 1.000 71.00551 710 ASN A C 1
ATOM 10106 O O . ASN A 1 710 ? 107.22200 146.96600 136.53400 1.000 70.63452 710 ASN A O 1
ATOM 10117 N N . LYS A 1 711 ? 108.67300 145.54300 135.57700 1.000 69.14364 711 LYS A N 1
ATOM 10118 C CA . LYS A 1 711 ? 108.85400 144.64400 136.72600 1.000 67.24036 711 LYS A CA 1
ATOM 10119 C C . LYS A 1 711 ? 110.31000 144.24600 136.87600 1.000 68.58273 711 LYS A C 1
ATOM 10120 O O . LYS A 1 711 ? 111.05000 144.12400 135.90600 1.000 69.47288 711 LYS A O 1
ATOM 10139 N N . GLN A 1 712 ? 110.72300 144.02000 138.10800 1.000 68.90318 712 GLN A N 1
ATOM 10140 C CA . GLN A 1 712 ? 112.06200 143.57600 138.45700 1.000 65.65551 712 GLN A CA 1
ATOM 10141 C C . GLN A 1 712 ? 112.35000 142.17000 137.90800 1.000 68.50253 712 GLN A C 1
ATOM 10142 O O . GLN A 1 712 ? 111.51900 141.27200 138.04200 1.000 71.29691 712 GLN A O 1
ATOM 10156 N N . ALA A 1 713 ? 113.54300 141.96600 137.35700 1.000 65.67434 713 ALA A N 1
ATOM 10157 C CA . ALA A 1 713 ? 114.09000 140.64900 137.03900 1.000 65.36008 713 ALA A CA 1
ATOM 10158 C C . ALA A 1 713 ? 114.89700 140.06300 138.21600 1.000 64.25962 713 ALA A C 1
ATOM 10159 O O . ALA A 1 713 ? 114.70600 138.91900 138.61700 1.000 66.43685 713 ALA A O 1
ATOM 10166 N N . ASP A 1 714 ? 115.78700 140.86600 138.79000 1.000 68.54779 714 ASP A N 1
ATOM 10167 C CA . ASP A 1 714 ? 116.70200 140.48300 139.86500 1.000 63.71153 714 ASP A CA 1
ATOM 10168 C C . ASP A 1 714 ? 117.08400 141.72400 140.69000 1.000 65.58900 714 ASP A C 1
ATOM 10169 O O . ASP A 1 714 ?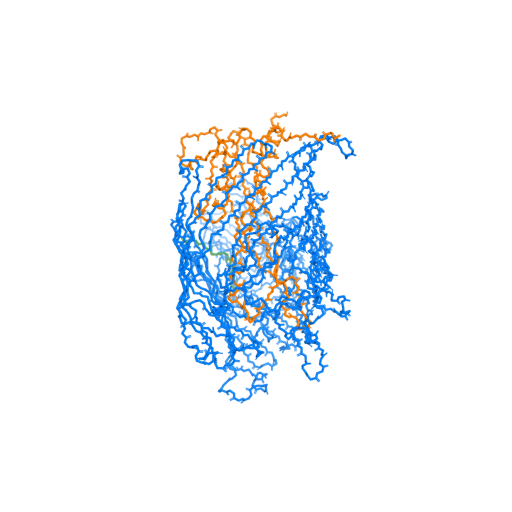 117.28200 142.80200 140.13300 1.000 65.91590 714 ASP A O 1
ATOM 10178 N N . SER A 1 715 ? 117.19800 141.60700 142.01000 1.000 65.90024 715 SER A N 1
ATOM 10179 C CA . SER A 1 715 ? 117.79200 142.63900 142.86200 1.000 61.28844 715 SER A CA 1
ATOM 10180 C C . SER A 1 715 ? 118.62800 142.01700 143.97000 1.000 63.11387 715 SER A C 1
ATOM 10181 O O . SER A 1 715 ? 118.14200 141.16900 144.71400 1.000 70.78557 715 SER A O 1
ATOM 10189 N N . MET A 1 716 ? 119.84300 142.51000 144.15500 1.000 63.81552 716 MET A N 1
ATOM 10190 C CA . MET A 1 716 ? 120.79300 142.03700 145.15300 1.000 61.25390 716 MET A CA 1
ATOM 10191 C C . MET A 1 716 ? 121.38300 143.21400 145.92900 1.000 66.99873 716 MET A C 1
ATOM 10192 O O . MET A 1 716 ? 121.60600 144.28700 145.37400 1.000 71.45413 716 MET A O 1
ATOM 10206 N N . LEU A 1 717 ? 121.62200 143.01700 147.22300 1.000 69.05091 717 LEU A N 1
ATOM 10207 C CA . LEU A 1 717 ? 122.19800 144.00600 148.13000 1.000 69.29387 717 LEU A CA 1
ATOM 10208 C C . LEU A 1 717 ? 123.03500 143.29300 149.19400 1.000 72.62702 717 LEU A C 1
ATOM 10209 O O . LEU A 1 717 ? 122.49600 142.57100 150.02300 1.000 76.16179 717 LEU A O 1
ATOM 10225 N N . GLY A 1 718 ? 124.34700 143.49400 149.17500 1.000 79.17957 718 GLY A N 1
ATOM 10226 C CA . GLY A 1 718 ? 125.29900 142.89800 150.10600 1.000 72.60361 718 GLY A CA 1
ATOM 10227 C C . GLY A 1 718 ? 126.04400 143.94400 150.91900 1.000 73.94950 718 GLY A C 1
ATOM 10228 O O . GLY A 1 718 ? 126.63800 144.85800 150.35900 1.000 79.16923 718 GLY A O 1
ATOM 10232 N N . VAL A 1 719 ? 126.03300 143.81600 152.24100 1.000 77.61966 719 VAL A N 1
ATOM 10233 C CA . VAL A 1 719 ? 126.79900 144.67100 153.15400 1.000 79.08009 719 VAL A CA 1
ATOM 10234 C C . VAL A 1 719 ? 127.74400 143.82100 153.99000 1.000 76.63706 719 VAL A C 1
ATOM 10235 O O . VAL A 1 719 ? 127.30000 142.92800 154.70400 1.000 80.02137 719 VAL A O 1
ATOM 10248 N N . GLN A 1 720 ? 129.04200 144.10700 153.93500 1.000 79.86044 720 GLN A N 1
ATOM 10249 C CA . GLN A 1 720 ? 130.03100 143.49300 154.81700 1.000 77.76651 720 GLN A CA 1
ATOM 10250 C C . GLN A 1 720 ? 130.66600 144.53500 155.73700 1.000 81.65253 720 GLN A C 1
ATOM 10251 O O . GLN A 1 720 ? 131.23900 145.50500 155.25300 1.000 84.16008 720 GLN A O 1
ATOM 10265 N N . TYR A 1 721 ? 130.62000 144.30700 157.05100 1.000 79.47536 721 TYR A N 1
ATOM 10266 C CA . TYR A 1 721 ? 131.47100 145.01600 158.00000 1.000 80.99886 721 TYR A CA 1
ATOM 10267 C C . TYR A 1 721 ? 132.72100 144.18800 158.28300 1.000 84.85537 721 TYR A C 1
ATOM 10268 O O . TYR A 1 721 ? 132.63900 143.02200 158.65800 1.000 88.56257 721 TYR A O 1
ATOM 10286 N N . SER A 1 722 ? 133.88100 144.79300 158.07000 1.000 91.41243 722 SER A N 1
ATOM 10287 C CA . SER A 1 722 ? 135.18500 144.14700 158.08000 1.000 88.31583 722 SER A CA 1
ATOM 10288 C C . SER A 1 722 ? 136.10200 144.79800 159.11100 1.000 93.65365 722 SER A C 1
ATOM 10289 O O . SER A 1 722 ? 136.41700 145.97600 159.01400 1.000 103.30454 722 SER A O 1
ATOM 10297 N N . SER A 1 723 ? 136.58300 144.02100 160.07000 1.000 97.30140 723 SER A N 1
ATOM 10298 C CA . SER A 1 723 ? 137.43200 144.45900 161.17600 1.000 100.19098 723 SER A CA 1
ATOM 10299 C C . SER A 1 723 ? 138.69600 143.60000 161.24200 1.000 99.94266 723 SER A C 1
ATOM 10300 O O . SER A 1 723 ? 138.81700 142.58200 160.56600 1.000 98.86310 723 SER A O 1
ATOM 10308 N N . CYS A 1 724 ? 139.67300 144.00000 162.04300 1.000 104.41216 724 CYS A N 1
ATOM 10309 C CA . CYS A 1 724 ? 140.87600 143.20200 162.26400 1.000 105.28651 724 CYS A CA 1
ATOM 10310 C C . CYS A 1 724 ? 140.58500 141.89100 163.00900 1.000 96.48978 724 CYS A C 1
ATOM 10311 O O . CYS A 1 724 ? 141.26300 140.89600 162.78200 1.000 96.44229 724 CYS A O 1
ATOM 10318 N N . CYS A 1 725 ? 139.59300 141.87400 163.90100 1.000 89.80429 725 CYS A N 1
ATOM 10319 C CA . CYS A 1 725 ? 139.27800 140.71600 164.73400 1.000 87.25495 725 CYS A CA 1
ATOM 10320 C C . CYS A 1 725 ? 138.23700 139.76100 164.09800 1.000 89.26744 725 CYS A C 1
ATOM 10321 O O . CYS A 1 725 ? 138.20200 138.56700 164.39200 1.000 87.53770 725 CYS A O 1
ATOM 10328 N N . TYR A 1 726 ? 137.37900 140.26600 163.21400 1.000 92.30080 726 TYR A N 1
ATOM 10329 C CA . TYR A 1 726 ? 136.23800 139.53900 162.64700 1.000 83.82271 726 TYR A CA 1
ATOM 10330 C C . TYR A 1 726 ? 135.67300 140.23100 161.39900 1.000 85.97652 726 TYR A C 1
ATOM 10331 O O . TYR A 1 726 ? 135.99100 141.38400 161.11800 1.000 93.34274 726 TYR A O 1
ATOM 10349 N N . ALA A 1 727 ? 134.79300 139.56100 160.66900 1.000 79.63240 727 ALA A N 1
ATOM 10350 C CA . ALA A 1 727 ? 133.93900 140.16500 159.66000 1.000 79.75687 727 ALA A CA 1
ATOM 10351 C C . ALA A 1 727 ? 132.53000 139.56100 159.69500 1.000 78.88350 727 ALA A C 1
ATOM 10352 O O . ALA A 1 727 ? 132.35400 138.40000 160.05300 1.000 80.69902 727 ALA A O 1
ATOM 10359 N N . ILE A 1 728 ? 131.52900 140.35100 159.31300 1.000 82.22436 728 ILE A N 1
ATOM 10360 C CA . ILE A 1 728 ? 130.12800 139.93400 159.16300 1.000 74.44096 728 ILE A CA 1
ATOM 10361 C C . ILE A 1 728 ? 129.62900 140.41200 157.80700 1.000 74.45069 728 ILE A C 1
ATOM 10362 O O . ILE A 1 728 ? 129.78900 141.58300 157.47600 1.000 77.75800 728 ILE A O 1
ATOM 10378 N N . ARG A 1 729 ? 128.98200 139.53400 157.04200 1.000 72.19640 729 ARG A N 1
ATOM 10379 C CA . ARG A 1 729 ? 128.31800 139.85000 155.77700 1.000 74.55519 729 ARG A CA 1
ATOM 10380 C C . ARG A 1 729 ? 126.84200 139.49900 155.86300 1.000 76.19611 729 ARG A C 1
ATOM 10381 O O . ARG A 1 729 ? 126.49000 138.37600 156.21500 1.000 78.86243 729 ARG A O 1
ATOM 10402 N N . VAL A 1 730 ? 125.99100 140.44000 155.47600 1.000 73.83177 730 VAL A N 1
ATOM 10403 C CA . VAL A 1 730 ? 124.57500 140.20500 155.19500 1.000 68.73277 730 VAL A CA 1
ATOM 10404 C C . VAL A 1 730 ? 124.33600 140.40300 153.70700 1.000 71.48845 730 VAL A C 1
ATOM 10405 O O . VAL A 1 730 ? 124.67900 141.44300 153.15900 1.000 78.80054 730 VAL A O 1
ATOM 10418 N N . GLY A 1 731 ? 123.76400 139.40900 153.04100 1.000 65.03299 731 GLY A N 1
ATOM 10419 C CA . GLY A 1 731 ? 123.37100 139.47500 151.63800 1.000 65.64322 731 GLY A CA 1
ATOM 10420 C C . GLY A 1 731 ? 121.86800 139.32300 151.48500 1.000 68.34934 731 GLY A C 1
ATOM 10421 O O . GLY A 1 731 ? 121.27400 138.45900 152.11900 1.000 75.54532 731 GLY A O 1
ATOM 10425 N N . TYR A 1 732 ? 121.25300 140.12800 150.63100 1.000 69.17647 732 TYR A N 1
ATOM 10426 C CA . TYR A 1 732 ? 119.87500 139.96100 150.18900 1.000 63.77763 732 TYR A CA 1
ATOM 10427 C C . TYR A 1 732 ? 119.83600 139.69500 148.68900 1.000 67.46370 732 TYR A C 1
ATOM 10428 O O . TYR A 1 732 ? 120.56400 140.31900 147.92200 1.000 70.89437 732 TYR A O 1
ATOM 10446 N N . GLU A 1 733 ? 118.96500 138.79000 148.26300 1.000 66.20734 733 GLU A N 1
ATOM 10447 C CA . GLU A 1 733 ? 118.61000 138.58300 146.86600 1.000 65.52251 733 GLU A CA 1
ATOM 10448 C C . GLU A 1 733 ? 117.09300 138.43600 146.75100 1.000 68.90782 733 GLU A C 1
ATOM 10449 O O . GLU A 1 733 ? 116.48300 137.71500 147.53400 1.000 77.24485 733 GLU A O 1
ATOM 10461 N N . ARG A 1 734 ? 116.48400 139.08000 145.75800 1.000 63.13566 734 ARG A N 1
ATOM 10462 C CA . ARG A 1 734 ? 115.13800 138.77600 145.27900 1.000 64.54554 734 ARG A CA 1
ATOM 10463 C C . ARG A 1 734 ? 115.17500 138.54700 143.77700 1.000 71.57148 734 ARG A C 1
ATOM 10464 O O . ARG A 1 734 ? 115.49500 139.45900 143.01900 1.000 73.82566 734 ARG A O 1
ATOM 10485 N N . LYS A 1 735 ? 114.80400 137.34100 143.35100 1.000 70.21481 735 LYS A N 1
ATOM 10486 C CA . LYS A 1 735 ? 114.91500 136.86600 141.96600 1.000 63.47595 735 LYS A CA 1
ATOM 10487 C C . LYS A 1 735 ? 113.60000 136.31100 141.44300 1.000 67.31759 735 LYS A C 1
ATOM 10488 O O . LYS A 1 735 ? 112.80000 135.78300 142.20900 1.000 70.73133 735 LYS A O 1
ATOM 10507 N N . LEU A 1 736 ? 113.40400 136.37500 140.13200 1.000 68.39436 736 LEU A N 1
ATOM 10508 C CA . LEU A 1 736 ? 112.42100 135.54800 139.43800 1.000 68.83909 736 LEU A CA 1
ATOM 10509 C C . LEU A 1 736 ? 112.75900 134.05600 139.61500 1.000 66.40577 736 LEU A C 1
ATOM 10510 O O . LEU A 1 736 ? 113.89700 133.64600 139.40300 1.000 71.64838 736 LEU A O 1
ATOM 10526 N N . ASN A 1 737 ? 111.78000 133.23200 139.98100 1.000 66.73488 737 ASN A N 1
ATOM 10527 C CA . ASN A 1 737 ? 111.95400 131.80200 140.23300 1.000 69.50692 737 ASN A CA 1
ATOM 10528 C C . ASN A 1 737 ? 110.71000 131.00000 139.80200 1.000 72.75575 737 ASN A C 1
ATOM 10529 O O . ASN A 1 737 ? 110.08400 130.30600 140.60100 1.000 77.74760 737 ASN A O 1
ATOM 10540 N N . GLY A 1 738 ? 110.32900 131.11400 138.53000 1.000 65.39757 738 GLY A N 1
ATOM 10541 C CA . GLY A 1 738 ? 109.20100 130.40400 137.94300 1.000 69.84372 738 GLY A CA 1
ATOM 10542 C C . GLY A 1 738 ? 107.99100 131.27300 137.61500 1.000 72.39437 738 GLY A C 1
ATOM 10543 O O . GLY A 1 738 ? 108.03100 132.50300 137.62200 1.000 72.15938 738 GLY A O 1
ATOM 10547 N N . TRP A 1 739 ? 106.90200 130.59700 137.27700 1.000 73.08762 739 TRP A N 1
ATOM 10548 C CA . TRP A 1 739 ? 105.66500 131.16800 136.76500 1.000 74.13794 739 TRP A CA 1
ATOM 10549 C C . TRP A 1 739 ? 104.46800 130.42300 137.34600 1.000 81.14652 739 TRP A C 1
ATOM 10550 O O . TRP A 1 739 ? 104.52700 129.20400 137.47800 1.000 85.94916 739 TRP A O 1
ATOM 10571 N N . ASP A 1 740 ? 103.37800 131.11100 137.67700 1.000 86.34801 740 ASP A N 1
ATOM 10572 C CA . ASP A 1 740 ? 102.14300 130.46000 138.12500 1.000 96.25706 740 ASP A CA 1
ATOM 10573 C C . ASP A 1 740 ? 101.16400 130.27000 136.95900 1.000 102.61372 740 ASP A C 1
ATOM 10574 O O . ASP A 1 740 ? 100.52000 131.22000 136.51200 1.000 103.02254 740 ASP A O 1
ATOM 10583 N N . ASN A 1 741 ? 101.01900 129.03000 136.48800 1.000 106.23133 741 ASN A N 1
ATOM 10584 C CA . ASN A 1 741 ? 100.09300 128.68400 135.40800 1.000 106.07903 741 ASN A CA 1
ATOM 10585 C C . ASN A 1 741 ? 98.61400 128.89000 135.77900 1.000 110.92386 741 ASN A C 1
ATOM 10586 O O . ASN A 1 741 ? 97.78700 129.04600 134.88000 1.000 112.59352 741 ASN A O 1
ATOM 10597 N N . ASP A 1 742 ? 98.25500 128.94400 137.06200 1.000 113.24701 742 ASP A N 1
ATOM 10598 C CA . ASP A 1 742 ? 96.87100 129.20800 137.48400 1.000 115.63415 742 ASP A CA 1
ATOM 10599 C C . ASP A 1 742 ? 96.50700 130.70300 137.45200 1.000 113.97791 742 ASP A C 1
ATOM 10600 O O . ASP A 1 742 ? 95.32500 131.04100 137.54200 1.000 111.84046 742 ASP A O 1
ATOM 10609 N N . LYS A 1 743 ? 97.49500 131.60100 137.32800 1.000 111.63993 743 LYS A N 1
ATOM 10610 C CA . LYS A 1 743 ? 97.31200 133.06400 137.44900 1.000 109.23777 743 LYS A CA 1
ATOM 10611 C C . LYS A 1 743 ? 98.02600 133.91200 136.39500 1.000 104.33323 743 LYS A C 1
ATOM 10612 O O . LYS A 1 743 ? 97.74000 135.10300 136.29900 1.000 102.85141 743 LYS A O 1
ATOM 10631 N N . GLN A 1 744 ? 98.92500 133.34300 135.59300 1.000 101.53750 744 GLN A N 1
ATOM 10632 C CA . GLN A 1 744 ? 99.70500 134.05400 134.57100 1.000 99.18578 744 GLN A CA 1
ATOM 10633 C C . GLN A 1 744 ? 100.48500 135.24900 135.14800 1.000 96.02966 744 GLN A C 1
ATOM 10634 O O . GLN A 1 744 ? 100.47500 136.35700 134.61200 1.000 93.83742 744 GLN A O 1
ATOM 10648 N N . HIS A 1 745 ? 101.20800 135.01300 136.24100 1.000 93.46948 745 HIS A N 1
ATOM 10649 C CA . HIS A 1 745 ? 102.18900 135.95300 136.77600 1.000 88.13711 745 HIS A CA 1
ATOM 10650 C C . HIS A 1 745 ? 103.47000 135.24300 137.20000 1.000 84.96995 745 HIS A C 1
ATOM 10651 O O . HIS A 1 745 ? 103.48700 134.03600 137.43400 1.000 88.03797 745 HIS A O 1
ATOM 10665 N N . ALA A 1 746 ? 104.55600 135.99900 137.28200 1.000 80.04836 746 ALA A N 1
ATOM 10666 C CA . ALA A 1 746 ? 105.83300 135.49800 137.74500 1.000 69.96261 746 ALA A CA 1
ATOM 10667 C C . ALA A 1 746 ? 105.81300 135.15900 139.23600 1.000 74.99019 746 ALA A C 1
ATOM 10668 O O . ALA A 1 746 ? 105.10600 135.77900 140.02800 1.000 78.70691 746 ALA A O 1
ATOM 10675 N N . VAL A 1 747 ? 106.66000 134.21700 139.63100 1.000 72.12335 747 VAL A N 1
ATOM 10676 C CA . VAL A 1 747 ? 106.92800 133.86800 141.02700 1.000 69.29919 747 VAL A CA 1
ATOM 10677 C C . VAL A 1 747 ? 108.29500 134.42700 141.42400 1.000 68.23822 747 VAL A C 1
ATOM 10678 O O . VAL A 1 747 ? 109.24900 134.33200 140.65600 1.000 72.91501 747 VAL A O 1
ATOM 10691 N N . TYR A 1 748 ? 108.42600 134.97500 142.63200 1.000 67.54443 748 TYR A N 1
ATOM 10692 C CA . TYR A 1 748 ? 109.69600 135.48100 143.16200 1.000 65.78261 748 TYR A CA 1
ATOM 10693 C C . TYR A 1 748 ? 110.14200 134.70400 144.40400 1.000 74.20369 748 TYR A C 1
ATOM 10694 O O . TYR A 1 748 ? 109.32000 134.35200 145.24900 1.000 80.85687 748 TYR A O 1
ATOM 10712 N N . ASP A 1 749 ? 111.44700 134.47800 144.54500 1.000 76.32155 749 ASP A N 1
ATOM 10713 C CA . ASP A 1 749 ? 112.06600 134.00900 145.78800 1.000 75.26996 749 ASP A CA 1
ATOM 10714 C C . ASP A 1 749 ? 112.91200 135.12300 146.41400 1.000 78.51339 749 ASP A C 1
ATOM 10715 O O . ASP A 1 749 ? 113.70600 135.76300 145.72900 1.000 75.50117 749 ASP A O 1
ATOM 10724 N N . ASN A 1 750 ? 112.74900 135.33500 147.71800 1.000 83.00628 750 ASN A N 1
ATOM 10725 C CA . ASN A 1 750 ? 113.57700 136.19500 148.55900 1.000 77.29875 750 ASN A CA 1
ATOM 10726 C C . ASN A 1 750 ? 114.54800 135.32600 149.36800 1.000 74.17848 750 ASN A C 1
ATOM 10727 O O . ASN A 1 750 ? 114.13600 134.32300 149.94500 1.000 81.25156 750 ASN A O 1
ATOM 10738 N N . ALA A 1 751 ? 115.80300 135.73500 149.48900 1.000 71.36339 751 ALA A N 1
ATOM 10739 C CA . ALA A 1 751 ? 116.76200 135.12600 150.39700 1.000 68.60875 751 ALA A CA 1
ATOM 10740 C C . ALA A 1 751 ? 117.55700 136.19100 151.16200 1.000 73.09252 751 ALA A C 1
ATOM 10741 O O . ALA A 1 751 ? 118.09400 137.11600 150.55900 1.000 73.80440 751 ALA A O 1
ATOM 10748 N N . ILE A 1 752 ? 117.67100 136.02900 152.48100 1.000 72.17487 752 ILE A N 1
ATOM 10749 C CA . ILE A 1 752 ? 118.56100 136.80600 153.35800 1.000 67.71541 752 ILE A CA 1
ATOM 10750 C C . ILE A 1 752 ? 119.62800 135.85400 153.90000 1.000 68.04681 752 ILE A C 1
ATOM 10751 O O . ILE A 1 752 ? 119.28100 134.90100 154.58500 1.000 76.74805 752 ILE A O 1
ATOM 10767 N N . GLY A 1 753 ? 120.90600 136.09000 153.62200 1.000 67.80689 753 GLY A N 1
ATOM 10768 C CA . GLY A 1 753 ? 122.01700 135.25200 154.08400 1.000 66.87974 753 GLY A CA 1
ATOM 10769 C C . GLY A 1 753 ? 122.94300 135.95300 155.07100 1.000 68.60337 753 GLY A C 1
ATOM 10770 O O . GLY A 1 753 ? 123.31300 137.10200 154.85500 1.000 74.20641 753 GLY A O 1
ATOM 10774 N N . PHE A 1 754 ? 123.33700 135.25700 156.13500 1.000 73.24000 754 PHE A N 1
ATOM 10775 C CA . PHE A 1 754 ? 124.23500 135.74700 157.17900 1.000 74.65269 754 PHE A CA 1
ATOM 10776 C C . PHE A 1 754 ? 125.52800 134.92400 157.24500 1.000 72.29580 754 PHE A C 1
ATOM 10777 O O . PHE A 1 754 ? 125.49800 133.71800 157.47700 1.000 76.09303 754 PHE A O 1
ATOM 10794 N N . ASN A 1 755 ? 126.67700 135.57500 157.08500 1.000 74.19776 755 ASN A N 1
ATOM 10795 C CA . ASN A 1 755 ? 128.00400 134.96300 157.17500 1.000 77.35893 755 ASN A CA 1
ATOM 10796 C C . ASN A 1 755 ? 128.85000 135.70900 158.20700 1.000 77.46722 755 ASN A C 1
ATOM 10797 O O . ASN A 1 755 ? 128.82400 136.93400 158.26300 1.000 82.29530 755 ASN A O 1
ATOM 10808 N N . ILE A 1 756 ? 129.62800 134.97500 158.99400 1.000 77.45736 756 ILE A N 1
ATOM 10809 C CA . ILE A 1 756 ? 130.48900 135.50500 160.04900 1.000 77.07888 756 ILE A CA 1
ATOM 10810 C C . ILE A 1 756 ? 131.82900 134.77500 160.03300 1.000 76.69308 756 ILE A C 1
ATOM 10811 O O . ILE A 1 756 ? 131.90500 133.60300 159.67800 1.000 83.29960 756 ILE A O 1
ATOM 10827 N N . GLU A 1 757 ? 132.90600 135.48300 160.34800 1.000 80.12204 757 GLU A N 1
ATOM 10828 C CA . GLU A 1 757 ? 134.26500 135.05900 160.03200 1.000 79.15684 757 GLU A CA 1
ATOM 10829 C C . GLU A 1 757 ? 135.25800 135.64800 161.03400 1.000 81.34191 757 GLU A C 1
ATOM 10830 O O . GLU A 1 757 ? 135.29100 136.85900 161.21600 1.000 89.99140 757 GLU A O 1
ATOM 10842 N N . LEU A 1 758 ? 136.07500 134.82500 161.69000 1.000 79.41133 758 LEU A N 1
ATOM 10843 C CA . LEU A 1 758 ? 137.18100 135.31100 162.52300 1.000 81.06503 758 LEU A CA 1
ATOM 10844 C C . LEU A 1 758 ? 138.30200 135.84900 161.62100 1.000 82.96415 758 LEU A C 1
ATOM 10845 O O . LEU A 1 758 ? 138.50900 135.32000 160.53000 1.000 86.92601 758 LEU A O 1
ATOM 10861 N N . ARG A 1 759 ? 139.06900 136.85100 162.06600 1.000 86.66850 759 ARG A N 1
ATOM 10862 C CA . ARG A 1 759 ? 140.16600 137.45900 161.28100 1.000 91.75147 759 ARG A CA 1
ATOM 10863 C C . ARG A 1 759 ? 141.43800 137.69500 162.08200 1.000 94.14440 759 ARG A C 1
ATOM 10864 O O . ARG A 1 759 ? 141.42700 137.62400 163.30300 1.000 94.15456 759 ARG A O 1
ATOM 10885 N N . GLY A 1 760 ? 142.55600 137.89700 161.39000 1.000 98.43153 760 GLY A N 1
ATOM 10886 C CA . GLY A 1 760 ? 143.88500 138.07100 161.98100 1.000 99.69333 760 GLY A CA 1
ATOM 10887 C C . GLY A 1 760 ? 144.61900 136.77600 162.33900 1.000 98.24059 760 GLY A C 1
ATOM 10888 O O . GLY A 1 760 ? 145.77600 136.83000 162.74500 1.000 104.54247 760 GLY A O 1
ATOM 10892 N N . LEU A 1 761 ? 143.96700 135.62000 162.19500 1.000 96.78486 761 LEU A N 1
ATOM 10893 C CA . LEU A 1 761 ? 144.53200 134.28400 162.43700 1.000 95.57876 761 LEU A CA 1
ATOM 10894 C C . LEU A 1 761 ? 145.25900 133.69900 161.21100 1.000 98.44566 761 LEU A C 1
ATOM 10895 O O . LEU A 1 761 ? 146.20000 132.92600 161.37300 1.000 102.60769 761 LEU A O 1
ATOM 10911 N N . SER A 1 762 ? 144.86000 134.09500 160.00300 1.000 98.19042 762 SER A N 1
ATOM 10912 C CA . SER A 1 762 ? 145.38000 133.61800 158.71300 1.000 103.10600 762 SER A CA 1
ATOM 10913 C C . SER A 1 762 ? 145.57000 134.79800 157.75500 1.000 110.08128 762 SER A C 1
ATOM 10914 O O . SER A 1 762 ? 145.06800 135.89300 158.02100 1.000 109.93273 762 SER A O 1
ATOM 10922 N N . SER A 1 763 ? 146.26700 134.61400 156.63000 1.000 117.18118 763 SER A N 1
ATOM 10923 C CA . SER A 1 763 ? 146.35000 135.63900 155.57800 1.000 119.11770 763 SER A CA 1
ATOM 10924 C C . SER A 1 763 ? 145.01000 135.81400 154.83700 1.000 120.80282 763 SER A C 1
ATOM 10925 O O . SER A 1 763 ? 144.80700 135.27700 153.74800 1.000 118.25550 763 SER A O 1
ATOM 10933 N N . ASN A 1 764 ? 144.08600 136.58100 155.42300 1.000 120.41774 764 ASN A N 1
ATOM 10934 C CA . ASN A 1 764 ? 142.89600 137.11800 154.75800 1.000 121.32135 764 ASN A CA 1
ATOM 10935 C C . ASN A 1 764 ? 142.46000 138.44900 155.40500 1.000 121.69200 764 ASN A C 1
ATOM 10936 O O . ASN A 1 764 ? 141.98600 138.47500 156.53900 1.000 119.66962 764 ASN A O 1
ATOM 10947 N N . TYR A 1 765 ? 142.59700 139.54700 154.65600 1.000 123.06144 765 TYR A N 1
ATOM 10948 C CA . TYR A 1 765 ? 142.10800 140.89000 155.00400 1.000 122.13275 765 TYR A CA 1
ATOM 10949 C C . TYR A 1 765 ? 141.22800 141.47200 153.87800 1.000 122.05245 765 TYR A C 1
ATOM 10950 O O . TYR A 1 765 ? 141.11000 142.68900 153.73500 1.000 116.66502 765 TYR A O 1
ATOM 10968 N N . GLY A 1 766 ? 140.62500 140.61700 153.04300 1.000 122.59967 766 GLY A N 1
ATOM 10969 C CA . GLY A 1 766 ? 139.82600 141.03400 151.88500 1.000 121.28940 766 GLY A CA 1
ATOM 10970 C C . GLY A 1 766 ? 138.48900 141.67600 152.26000 1.000 119.48047 766 GLY A C 1
ATOM 10971 O O . GLY A 1 766 ? 137.85900 141.27400 153.23500 1.000 118.69991 766 GLY A O 1
ATOM 10975 N N . LEU A 1 767 ? 138.02800 142.66600 151.49700 1.000 117.43447 767 LEU A N 1
ATOM 10976 C CA . LEU A 1 767 ? 136.80000 143.42500 151.79800 1.000 112.09423 767 LEU A CA 1
ATOM 10977 C C . LEU A 1 767 ? 135.51000 142.82200 151.19500 1.000 110.87606 767 LEU A C 1
ATOM 10978 O O . LEU A 1 767 ? 134.44500 143.42500 151.30300 1.000 108.31738 767 LEU A O 1
ATOM 10994 N N . GLY A 1 768 ? 135.57600 141.63000 150.59300 1.000 110.87244 768 GLY A N 1
ATOM 10995 C CA . GLY A 1 768 ? 134.41400 140.78900 150.25200 1.000 104.57468 768 GLY A CA 1
ATOM 10996 C C . GLY A 1 768 ? 133.57700 141.20800 149.03900 1.000 100.48239 768 GLY A C 1
ATOM 10997 O O . GLY A 1 768 ? 132.52600 140.62100 148.79600 1.000 94.25002 768 GLY A O 1
ATOM 11001 N N . THR A 1 769 ? 133.98300 142.23600 148.29400 1.000 101.52358 769 THR A N 1
ATOM 11002 C CA . THR A 1 769 ? 133.14900 142.82900 147.23200 1.000 101.75184 769 THR A CA 1
ATOM 11003 C C . THR A 1 769 ? 132.94000 141.91000 146.03200 1.000 100.33705 769 THR A C 1
ATOM 11004 O O . THR A 1 769 ? 131.80100 141.67900 145.62700 1.000 99.75430 769 THR A O 1
ATOM 11015 N N . GLN A 1 770 ? 134.01200 141.35000 145.47100 1.000 98.30742 770 GLN A N 1
ATOM 11016 C CA . GLN A 1 770 ? 133.96100 140.54700 144.24800 1.000 98.40666 770 GLN A CA 1
ATOM 11017 C C . GLN A 1 770 ? 133.17700 139.23800 144.41000 1.000 98.00413 770 GLN A C 1
ATOM 11018 O O . GLN A 1 770 ? 132.58500 138.75000 143.45100 1.000 97.02666 770 GLN A O 1
ATOM 11032 N N . GLU A 1 771 ? 133.10900 138.69100 145.62300 1.000 97.40056 771 GLU A N 1
ATOM 11033 C CA . GLU A 1 771 ? 132.31700 137.50400 145.94400 1.000 93.61404 771 GLU A CA 1
ATOM 11034 C C . GLU A 1 771 ? 130.81800 137.82400 145.95100 1.000 94.45164 771 GLU A C 1
ATOM 11035 O O . GLU A 1 771 ? 130.01200 137.08600 145.39100 1.000 90.25008 771 GLU A O 1
ATOM 11047 N N . MET A 1 772 ? 130.42700 138.96200 146.53500 1.000 94.38319 772 MET A N 1
ATOM 11048 C CA . MET A 1 772 ? 129.03400 139.41200 146.55400 1.000 87.58356 772 MET A CA 1
ATOM 11049 C C . MET A 1 772 ? 128.52600 139.72000 145.14100 1.000 88.90030 772 MET A C 1
ATOM 11050 O O . MET A 1 772 ? 127.43200 139.29600 144.78100 1.000 88.82223 772 MET A O 1
ATOM 11064 N N . LEU A 1 773 ? 129.34200 140.37500 144.31000 1.000 87.84898 773 LEU A N 1
ATOM 11065 C CA . LEU A 1 773 ? 129.02500 140.75400 142.92500 1.000 81.99029 773 LEU A CA 1
ATOM 11066 C C . LEU A 1 773 ? 128.69700 139.58500 141.98400 1.000 81.90379 773 LEU A C 1
ATOM 11067 O O . LEU A 1 773 ? 128.12700 139.80600 140.92100 1.000 83.69615 773 LEU A O 1
ATOM 11083 N N . ARG A 1 774 ? 129.04000 138.34800 142.34200 1.000 85.49062 774 ARG A N 1
ATOM 11084 C CA . ARG A 1 774 ? 128.76100 137.14800 141.53200 1.000 85.05637 774 ARG A CA 1
ATOM 11085 C C . ARG A 1 774 ? 127.79200 136.15700 142.18100 1.000 83.18504 774 ARG A C 1
ATOM 11086 O O . ARG A 1 774 ? 127.58400 135.06400 141.66700 1.000 84.69490 774 ARG A O 1
ATOM 11107 N N . SER A 1 775 ? 127.15200 136.54600 143.28100 1.000 87.49241 775 SER A N 1
ATOM 11108 C CA . SER A 1 775 ? 126.17400 135.71700 144.00200 1.000 86.81479 775 SER A CA 1
ATOM 11109 C C . SER A 1 775 ? 124.80100 135.59500 143.31300 1.000 85.67640 775 SER A C 1
ATOM 11110 O O . SER A 1 775 ? 124.11500 134.59300 143.50600 1.000 85.99970 775 SER A O 1
ATOM 11118 N N . ASN A 1 776 ? 124.38100 136.59000 142.52700 1.000 82.15895 776 ASN A N 1
ATOM 11119 C CA . ASN A 1 776 ? 123.02500 136.69700 141.98500 1.000 77.04543 776 ASN A CA 1
ATOM 11120 C C . ASN A 1 776 ? 122.83700 136.03000 140.60600 1.000 70.81734 776 ASN A C 1
ATOM 11121 O O . ASN A 1 776 ? 123.81400 135.66500 139.95900 1.000 75.68002 776 ASN A O 1
ATOM 11132 N N . ILE A 1 777 ? 121.59300 135.87400 140.13100 1.000 64.12177 777 ILE A N 1
ATOM 11133 C CA . ILE A 1 777 ? 121.29800 135.18600 138.85600 1.000 65.29291 777 ILE A CA 1
ATOM 11134 C C . ILE A 1 777 ? 121.76900 135.91200 137.58900 1.000 66.45665 777 ILE A C 1
ATOM 11135 O O . ILE A 1 777 ? 121.90000 135.27700 136.54700 1.000 68.16600 777 ILE A O 1
ATOM 11151 N N . LEU A 1 778 ? 122.04300 137.21300 137.65400 1.000 66.90421 778 LEU A N 1
ATOM 11152 C CA . LEU A 1 778 ? 122.61500 138.02200 136.57400 1.000 62.11975 778 LEU A CA 1
ATOM 11153 C C . LEU A 1 778 ? 123.97900 138.59000 137.02200 1.000 66.66740 778 LEU A C 1
ATOM 11154 O O . LEU A 1 778 ? 124.07700 139.77900 137.33800 1.000 72.05475 778 LEU A O 1
ATOM 11170 N N . PRO A 1 779 ? 125.02200 137.74900 137.16000 1.000 73.23038 779 PRO A N 1
ATOM 11171 C CA . PRO A 1 779 ? 126.24900 138.09600 137.87000 1.000 73.66825 779 PRO A CA 1
ATOM 11172 C C . PRO A 1 779 ? 127.13200 139.08800 137.11200 1.000 77.25436 779 PRO A C 1
ATOM 11173 O O . PRO A 1 779 ? 127.10200 139.17500 135.88500 1.000 83.57729 779 PRO A O 1
ATOM 11184 N N . TYR A 1 780 ? 127.95300 139.82600 137.85400 1.000 74.79918 780 TYR A N 1
ATOM 11185 C CA . TYR A 1 780 ? 128.85700 140.84800 137.33300 1.000 75.67860 780 TYR A CA 1
ATOM 11186 C C . TYR A 1 780 ? 129.96300 140.28600 136.42500 1.000 81.43411 780 TYR A C 1
ATOM 11187 O O . TYR A 1 780 ? 130.63600 139.31400 136.76800 1.000 79.49298 780 TYR A O 1
ATOM 11205 N N . GLN A 1 781 ? 130.19100 140.95600 135.29300 1.000 80.83717 781 GLN A N 1
ATOM 11206 C CA . GLN A 1 781 ? 131.37700 140.82000 134.44600 1.000 75.80253 781 GLN A CA 1
ATOM 11207 C C . GLN A 1 781 ? 132.02200 142.19600 134.24700 1.000 77.94505 781 GLN A C 1
ATOM 11208 O O . GLN A 1 781 ? 131.33800 143.16100 133.91300 1.000 80.03211 781 GLN A O 1
ATOM 11222 N N . ASN A 1 782 ? 133.33800 142.29100 134.43000 1.000 78.54405 782 ASN A N 1
ATOM 11223 C CA . ASN A 1 782 ? 134.10700 143.52400 134.28500 1.000 78.45045 782 ASN A CA 1
ATOM 11224 C C . ASN A 1 782 ? 134.22300 143.93400 132.81200 1.000 82.04910 782 ASN A C 1
ATOM 11225 O O . ASN A 1 782 ? 134.92200 143.27900 132.04300 1.000 81.40656 782 ASN A O 1
ATOM 11236 N N . THR A 1 783 ? 133.58900 145.03900 132.41700 1.000 83.96061 783 THR A N 1
ATOM 11237 C CA . THR A 1 783 ? 133.52600 145.49200 131.02000 1.000 77.65114 783 THR A CA 1
ATOM 11238 C C . THR A 1 783 ? 134.61500 146.48200 130.60100 1.000 82.74191 783 THR A C 1
ATOM 11239 O O . THR A 1 783 ? 134.67700 146.80800 129.41400 1.000 88.89905 783 THR A O 1
ATOM 11250 N N . LEU A 1 784 ? 135.51800 146.93300 131.48700 1.000 82.95674 784 LEU A N 1
ATOM 11251 C CA . LEU A 1 784 ? 136.65300 147.77400 131.06900 1.000 87.18024 784 LEU A CA 1
ATOM 11252 C C . LEU A 1 784 ? 137.56200 147.04500 130.07000 1.000 89.95742 784 LEU A C 1
ATOM 11253 O O . LEU A 1 784 ? 138.07400 145.96100 130.36900 1.000 89.13382 784 LEU A O 1
ATOM 11269 N N . CYS B 2 19 ? 141.61800 164.30500 101.42800 1.000 115.24580 19 CYS B N 1
ATOM 11270 C CA . CYS B 2 19 ? 141.75600 162.96200 102.01300 1.000 111.89845 19 CYS B CA 1
ATOM 11271 C C . CYS B 2 19 ? 142.49600 162.98500 103.35300 1.000 107.23750 19 CYS B C 1
ATOM 11272 O O . CYS B 2 19 ? 141.88900 162.69100 104.38000 1.000 101.99045 19 CYS B O 1
ATOM 11280 N N . GLY B 2 20 ? 143.80200 163.27800 103.38100 1.000 105.57360 20 GLY B N 1
ATOM 11281 C CA . GLY B 2 20 ? 144.65100 163.22400 104.58500 1.000 98.07920 20 GLY B CA 1
ATOM 11282 C C . GLY B 2 20 ? 145.10600 161.80700 104.96800 1.000 94.71698 20 GLY B C 1
ATOM 11283 O O . GLY B 2 20 ? 146.26500 161.60500 105.32700 1.000 93.04254 20 GLY B O 1
ATOM 11287 N N . TRP B 2 21 ? 144.22700 160.81500 104.83200 1.000 93.23175 21 TRP B N 1
ATOM 11288 C CA . TRP B 2 21 ? 144.54600 159.39300 104.97100 1.000 85.91261 21 TRP B CA 1
ATOM 11289 C C . TRP B 2 21 ? 145.60300 158.92200 103.96300 1.000 83.59142 21 TRP B C 1
ATOM 11290 O O . TRP B 2 21 ? 145.67500 159.41800 102.83700 1.000 87.50742 21 TRP B O 1
ATOM 11311 N N . HIS B 2 22 ? 146.35500 157.88700 104.32100 1.000 81.38650 22 HIS B N 1
ATOM 11312 C CA . HIS B 2 22 ? 147.27900 157.17400 103.43500 1.000 77.65006 22 HIS B CA 1
ATOM 11313 C C . HIS B 2 22 ? 147.29100 155.67800 103.76800 1.000 77.06800 22 HIS B C 1
ATOM 11314 O O . HIS B 2 22 ? 146.86600 155.27000 104.84700 1.000 82.42229 22 HIS B O 1
ATOM 11328 N N . LEU B 2 23 ? 147.76300 154.82900 102.85700 1.000 73.83526 23 LEU B N 1
ATOM 11329 C CA . LEU B 2 23 ? 147.95700 153.40600 103.16100 1.000 76.32732 23 LEU B CA 1
ATOM 11330 C C . LEU B 2 23 ? 148.92200 153.25000 104.34100 1.000 79.64329 23 LEU B C 1
ATOM 11331 O O . LEU B 2 23 ? 149.87400 154.02400 104.46700 1.000 89.08008 23 LEU B O 1
ATOM 11347 N N . ARG B 2 24 ? 148.69900 152.25400 105.20700 1.000 74.70637 24 ARG B N 1
ATOM 11348 C CA . ARG B 2 24 ? 149.59200 151.99700 106.34700 1.000 81.83004 24 ARG B CA 1
ATOM 11349 C C . ARG B 2 24 ? 151.01700 151.68700 105.86700 1.000 86.90373 24 ARG B C 1
ATOM 11350 O O . ARG B 2 24 ? 151.24100 150.74900 105.11100 1.000 80.76480 24 ARG B O 1
ATOM 11371 N N . ASP B 2 25 ? 151.98300 152.46800 106.33700 1.000 99.08007 25 ASP B N 1
ATOM 11372 C CA . ASP B 2 25 ? 153.39900 152.33200 105.97900 1.000 96.27810 25 ASP B CA 1
ATOM 11373 C C . ASP B 2 25 ? 154.07900 151.18400 106.74300 1.000 99.24528 25 ASP B C 1
ATOM 11374 O O . ASP B 2 25 ? 154.58000 150.23200 106.14900 1.000 98.59880 25 ASP B O 1
ATOM 11383 N N . THR B 2 26 ? 154.07900 151.25200 108.07400 1.000 105.01114 26 THR B N 1
ATOM 11384 C CA . THR B 2 26 ? 154.74700 150.26900 108.93100 1.000 105.70337 26 THR B CA 1
ATOM 11385 C C . THR B 2 26 ? 153.95700 148.97100 109.04600 1.000 101.51753 26 THR B C 1
ATOM 11386 O O . THR B 2 26 ? 152.73200 148.96900 109.06400 1.000 98.89112 26 THR B O 1
ATOM 11397 N N . THR B 2 27 ? 154.64800 147.84800 109.21600 1.000 104.46784 27 THR B N 1
ATOM 11398 C CA . THR B 2 27 ? 154.03600 146.54300 109.49600 1.000 99.68360 27 THR B CA 1
ATOM 11399 C C . THR B 2 27 ? 153.23000 146.53200 110.80300 1.000 97.39699 27 THR B C 1
ATOM 11400 O O . THR B 2 27 ? 153.52400 147.26900 111.74100 1.000 98.74088 27 THR B O 1
ATOM 11411 N N . GLN B 2 28 ? 152.22000 145.66000 110.88900 1.000 89.72102 28 GLN B N 1
ATOM 11412 C CA . GLN B 2 28 ? 151.38600 145.50900 112.09100 1.000 94.54752 28 GLN B CA 1
ATOM 11413 C C . GLN B 2 28 ? 152.19200 145.05900 113.31900 1.000 93.17796 28 GLN B C 1
ATOM 11414 O O . GLN B 2 28 ? 151.88900 145.44700 114.44400 1.000 91.36957 28 GLN B O 1
ATOM 11428 N N . VAL B 2 29 ? 153.20100 144.22000 113.09800 1.000 87.17011 29 VAL B N 1
ATOM 11429 C CA . VAL B 2 29 ? 154.14800 143.75400 114.11300 1.000 89.71332 29 VAL B CA 1
ATOM 11430 C C . VAL B 2 29 ? 155.42800 144.58300 113.97400 1.000 90.88375 29 VAL B C 1
ATOM 11431 O O . VAL B 2 29 ? 155.88900 144.75400 112.84100 1.000 90.31674 29 VAL B O 1
ATOM 11444 N N . PRO B 2 30 ? 156.00000 145.13000 115.06400 1.000 85.95199 30 PRO B N 1
ATOM 11445 C CA . PRO B 2 30 ? 157.23700 145.91000 115.01800 1.000 85.16654 30 PRO B CA 1
ATOM 11446 C C . PRO B 2 30 ? 158.38000 145.20200 114.28400 1.000 89.59360 30 PRO B C 1
ATOM 11447 O O . PRO B 2 30 ? 158.55500 143.99200 114.42200 1.000 96.80298 30 PRO B O 1
ATOM 11458 N N . SER B 2 31 ? 159.22600 145.94400 113.57200 1.000 90.37474 31 SER B N 1
ATOM 11459 C CA . SER B 2 31 ? 160.38300 145.38300 112.85800 1.000 92.08885 31 SER B CA 1
ATOM 11460 C C . SER B 2 31 ? 161.35800 144.65200 113.79000 1.000 94.29911 31 SER B C 1
ATOM 11461 O O . SER B 2 31 ? 161.96900 143.65700 113.40400 1.000 98.03652 31 SER B O 1
ATOM 11469 N N . THR B 2 32 ? 161.45000 145.08400 115.04500 1.000 91.46808 32 THR B N 1
ATOM 11470 C CA . THR B 2 32 ? 162.25500 144.45900 116.10200 1.000 94.72195 32 THR B CA 1
ATOM 11471 C C . THR B 2 32 ? 161.66800 143.16300 116.66700 1.000 93.25149 32 THR B C 1
ATOM 11472 O O . THR B 2 32 ? 162.33600 142.48700 117.44100 1.000 98.62375 32 THR B O 1
ATOM 11483 N N . MET B 2 33 ? 160.43700 142.79500 116.29800 1.000 91.26515 33 MET B N 1
ATOM 11484 C CA . MET B 2 33 ? 159.74500 141.57700 116.75000 1.000 91.31572 33 MET B CA 1
ATOM 11485 C C . MET B 2 33 ? 159.49400 140.54900 115.62900 1.000 92.64753 33 MET B C 1
ATOM 11486 O O . MET B 2 33 ? 158.91300 139.50200 115.89100 1.000 92.95508 33 MET B O 1
ATOM 11500 N N . LYS B 2 34 ? 159.94300 140.79500 114.38900 1.000 91.77156 34 LYS B N 1
ATOM 11501 C CA . LYS B 2 34 ? 159.72900 139.89500 113.23700 1.000 87.90019 34 LYS B CA 1
ATOM 11502 C C . LYS B 2 34 ? 160.33700 138.49700 113.39500 1.000 88.19655 34 LYS B C 1
ATOM 11503 O O . LYS B 2 34 ? 159.86400 137.56200 112.75800 1.000 92.03054 34 LYS B O 1
ATOM 11522 N N . VAL B 2 35 ? 161.34700 138.34000 114.24700 1.000 89.86248 35 VAL B N 1
ATOM 11523 C CA . VAL B 2 35 ? 161.84000 137.04500 114.74200 1.000 89.05377 35 VAL B CA 1
ATOM 11524 C C . VAL B 2 35 ? 161.60500 136.99900 116.24600 1.000 92.06269 35 VAL B C 1
ATOM 11525 O O . VAL B 2 35 ? 162.11600 137.86600 116.94800 1.000 97.71381 35 VAL B O 1
ATOM 11538 N N . MET B 2 36 ? 160.86600 136.02000 116.76600 1.000 88.03257 36 MET B N 1
ATOM 11539 C CA . MET B 2 36 ? 160.60400 135.93500 118.20500 1.000 89.33321 36 MET B CA 1
ATOM 11540 C C . MET B 2 36 ? 160.30200 134.51700 118.68500 1.000 87.26110 36 MET B C 1
ATOM 11541 O O . MET B 2 36 ? 159.99400 133.63000 117.89700 1.000 88.28662 36 MET B O 1
ATOM 11555 N N . ILE B 2 37 ? 160.41600 134.28700 119.98800 1.000 87.28321 37 ILE B N 1
ATOM 11556 C CA . ILE B 2 37 ? 160.11000 132.99700 120.62000 1.000 86.17427 37 ILE B CA 1
ATOM 11557 C C . ILE B 2 37 ? 158.66400 133.02400 121.11600 1.000 83.67499 37 ILE B C 1
ATOM 11558 O O . ILE B 2 37 ? 158.26600 133.99500 121.75000 1.000 90.11478 37 ILE B O 1
ATOM 11574 N N . LEU B 2 38 ? 157.89000 131.96500 120.87900 1.000 79.25710 38 LEU B N 1
ATOM 11575 C CA . LEU B 2 38 ? 156.55700 131.78800 121.45900 1.000 77.19861 38 LEU B CA 1
ATOM 11576 C C . LEU B 2 38 ? 156.58700 130.69900 122.54400 1.000 81.11599 38 LEU B C 1
ATOM 11577 O O . LEU B 2 38 ? 157.03000 129.58200 122.29800 1.000 87.17088 38 LEU B O 1
ATOM 11593 N N . ASP B 2 39 ? 156.10200 131.01500 123.73800 1.000 82.92451 39 ASP B N 1
ATOM 11594 C CA . ASP B 2 39 ? 156.12500 130.13300 124.90600 1.000 80.85507 39 ASP B CA 1
ATOM 11595 C C . ASP B 2 39 ? 154.71500 129.98200 125.49800 1.000 84.12921 39 ASP B C 1
ATOM 11596 O O . ASP B 2 39 ? 153.95000 130.93800 125.58200 1.000 88.55715 39 ASP B O 1
ATOM 11605 N N . SER B 2 40 ? 154.34800 128.77200 125.89500 1.000 86.01834 40 SER B N 1
ATOM 11606 C CA . SER B 2 40 ? 153.05000 128.44600 126.47600 1.000 84.04477 40 SER B CA 1
ATOM 11607 C C . SER B 2 40 ? 153.18300 127.22800 127.39200 1.000 86.23969 40 SER B C 1
ATOM 11608 O O . SER B 2 40 ? 153.92500 126.29800 127.08000 1.000 86.43516 40 SER B O 1
ATOM 11616 N N . GLY B 2 41 ? 152.41900 127.17300 128.48200 1.000 86.55211 41 GLY B N 1
ATOM 11617 C CA . GLY B 2 41 ? 152.28100 125.94800 129.28500 1.000 88.57130 41 GLY B CA 1
ATOM 11618 C C . GLY B 2 41 ? 151.47200 124.84800 128.57800 1.000 84.79868 41 GLY B C 1
ATOM 11619 O O . GLY B 2 41 ? 151.54900 123.67400 128.93200 1.000 85.76209 41 GLY B O 1
ATOM 11623 N N . ASP B 2 42 ? 150.73100 125.23300 127.54200 1.000 76.93812 42 ASP B N 1
ATOM 11624 C CA . ASP B 2 42 ? 149.92500 124.38500 126.67500 1.000 76.17598 42 ASP B CA 1
ATOM 11625 C C . ASP B 2 42 ? 150.24400 124.74800 125.21600 1.000 74.59780 42 ASP B C 1
ATOM 11626 O O . ASP B 2 42 ? 149.55300 125.56900 124.61000 1.000 77.87263 42 ASP B O 1
ATOM 11635 N N . PRO B 2 43 ? 151.35800 124.25900 124.63900 1.000 74.10518 43 PRO B N 1
ATOM 11636 C CA . PRO B 2 43 ? 151.78800 124.65900 123.30100 1.000 73.61640 43 PRO B CA 1
ATOM 11637 C C . PRO B 2 43 ? 150.88800 124.12000 122.18700 1.000 73.62896 43 PRO B C 1
ATOM 11638 O O . PRO B 2 43 ? 150.84900 124.69400 121.10300 1.000 73.02983 43 PRO B O 1
ATOM 11649 N N . ASN B 2 44 ? 150.13600 123.05100 122.44900 1.000 75.16171 44 ASN B N 1
ATOM 11650 C CA . ASN B 2 44 ? 149.23800 122.39600 121.49800 1.000 71.36094 44 ASN B CA 1
ATOM 11651 C C . ASN B 2 44 ? 147.77000 122.85300 121.62800 1.000 69.01160 44 ASN B C 1
ATOM 11652 O O . ASN B 2 44 ? 146.90200 122.33900 120.92300 1.000 72.29749 44 ASN B O 1
ATOM 11663 N N . GLY B 2 45 ? 147.47800 123.79500 122.52800 1.000 68.26455 45 GLY B N 1
ATOM 11664 C CA . GLY B 2 45 ? 146.13500 124.30000 122.80500 1.000 65.28905 45 GLY B CA 1
ATOM 11665 C C . GLY B 2 45 ? 145.60100 125.31100 121.79000 1.000 67.28657 45 GLY B C 1
ATOM 11666 O O . GLY B 2 45 ? 146.34000 125.80800 120.93900 1.000 68.99871 45 GLY B O 1
ATOM 11670 N N . PRO B 2 46 ? 144.30100 125.63800 121.86300 1.000 68.48350 46 PRO B N 1
ATOM 11671 C CA . PRO B 2 46 ? 143.62700 126.49600 120.89300 1.000 68.99596 46 PRO B CA 1
ATOM 11672 C C . PRO B 2 46 ? 144.06600 127.96200 120.90800 1.000 66.74182 46 PRO B C 1
ATOM 11673 O O . PRO B 2 46 ? 144.09800 128.56700 119.84000 1.000 68.80782 46 PRO B O 1
ATOM 11684 N N . LEU B 2 47 ? 144.46800 128.54400 122.04500 1.000 63.83397 47 LEU B N 1
ATOM 11685 C CA . LEU B 2 47 ? 145.07500 129.88100 122.02800 1.000 62.63504 47 LEU B CA 1
ATOM 11686 C C . LEU B 2 47 ? 146.45800 129.83200 121.39600 1.000 64.37477 47 LEU B C 1
ATOM 11687 O O . LEU B 2 47 ? 146.77500 130.68800 120.58100 1.000 72.25007 47 LEU B O 1
ATOM 11703 N N . SER B 2 48 ? 147.27600 128.83300 121.72900 1.000 62.29487 48 SER B N 1
ATOM 11704 C CA . SER B 2 48 ? 148.58600 128.67900 121.10500 1.000 64.67404 48 SER B CA 1
ATOM 11705 C C . SER B 2 48 ? 148.46800 128.55200 119.58700 1.000 68.20051 48 SER B C 1
ATOM 11706 O O . SER B 2 48 ? 149.16000 129.26200 118.86600 1.000 66.26741 48 SER B O 1
ATOM 11714 N N . ARG B 2 49 ? 147.52200 127.75000 119.08000 1.000 70.35585 49 ARG B N 1
ATOM 11715 C CA . ARG B 2 49 ? 147.24300 127.62200 117.64000 1.000 63.51423 49 ARG B CA 1
ATOM 11716 C C . ARG B 2 49 ? 146.74100 128.91500 117.00300 1.000 65.74040 49 ARG B C 1
ATOM 11717 O O . ARG B 2 49 ? 147.20400 129.27600 115.92700 1.000 70.14251 49 ARG B O 1
ATOM 11738 N N . ALA B 2 50 ? 145.84600 129.64400 117.66100 1.000 68.23288 50 ALA B N 1
ATOM 11739 C CA . ALA B 2 50 ? 145.39700 130.95100 117.19900 1.000 63.58859 50 ALA B CA 1
ATOM 11740 C C . ALA B 2 50 ? 146.54700 131.96900 117.14500 1.000 67.73441 50 ALA B C 1
ATOM 11741 O O . ALA B 2 50 ? 146.70600 132.66300 116.14800 1.000 75.77572 50 ALA B O 1
ATOM 11748 N N . VAL B 2 51 ? 147.40300 132.02400 118.16500 1.000 66.67031 51 VAL B N 1
ATOM 11749 C CA . VAL B 2 51 ? 148.55900 132.92500 118.21400 1.000 67.05984 51 VAL B CA 1
ATOM 11750 C C . VAL B 2 51 ? 149.64800 132.53300 117.21300 1.000 71.57137 51 VAL B C 1
ATOM 11751 O O . VAL B 2 51 ? 150.12000 133.41700 116.50700 1.000 73.54848 51 VAL B O 1
ATOM 11764 N N . ARG B 2 52 ? 149.98600 131.24300 117.03900 1.000 71.46449 52 ARG B N 1
ATOM 11765 C CA . ARG B 2 52 ? 150.86400 130.75900 115.94600 1.000 71.41708 52 ARG B CA 1
ATOM 11766 C C . ARG B 2 52 ? 150.36100 131.26300 114.59600 1.000 74.73056 52 ARG B C 1
ATOM 11767 O O . ARG B 2 52 ? 151.12400 131.83100 113.82400 1.000 74.96918 52 ARG B O 1
ATOM 11788 N N . ASN B 2 53 ? 149.07100 131.07600 114.32300 1.000 77.55781 53 ASN B N 1
ATOM 11789 C CA . ASN B 2 53 ? 148.44600 131.44300 113.06100 1.000 76.21915 53 ASN B CA 1
ATOM 11790 C C . ASN B 2 53 ? 148.44500 132.96000 112.83300 1.000 81.60401 53 ASN B C 1
ATOM 11791 O O . ASN B 2 53 ? 148.78900 133.41800 111.75200 1.000 87.83082 53 ASN B O 1
ATOM 11802 N N . GLN B 2 54 ? 148.12800 133.75700 113.85300 1.000 83.41828 54 GLN B N 1
ATOM 11803 C CA . GLN B 2 54 ? 148.12700 135.21400 113.75300 1.000 79.52572 54 GLN B CA 1
ATOM 11804 C C . GLN B 2 54 ? 149.54000 135.79700 113.60300 1.000 79.00910 54 GLN B C 1
ATOM 11805 O O . GLN B 2 54 ? 149.74100 136.71500 112.81300 1.000 83.99803 54 GLN B O 1
ATOM 11819 N N . LEU B 2 55 ? 150.54100 135.25100 114.29900 1.000 81.25934 55 LEU B N 1
ATOM 11820 C CA . LEU B 2 55 ? 151.95000 135.63800 114.13600 1.000 80.96939 55 LEU B CA 1
ATOM 11821 C C . LEU B 2 55 ? 152.46500 135.30800 112.73100 1.000 83.95925 55 LEU B C 1
ATOM 11822 O O . LEU B 2 55 ? 153.03600 136.16900 112.06500 1.000 89.28589 55 LEU B O 1
ATOM 11838 N N . ARG B 2 56 ? 152.21000 134.09000 112.24500 1.000 84.31390 56 ARG B N 1
ATOM 11839 C CA . ARG B 2 56 ? 152.63600 133.63400 110.91600 1.000 83.90788 56 ARG B CA 1
ATOM 11840 C C . ARG B 2 56 ? 151.96200 134.40300 109.77600 1.000 84.01232 56 ARG B C 1
ATOM 11841 O O . ARG B 2 56 ? 152.61800 134.73400 108.79400 1.000 84.44928 56 ARG B O 1
ATOM 11862 N N . LEU B 2 57 ? 150.68800 134.77200 109.92500 1.000 82.98560 57 LEU B N 1
ATOM 11863 C CA . LEU B 2 57 ? 149.94800 135.61800 108.97700 1.000 84.79320 57 LEU B CA 1
ATOM 11864 C C . LEU B 2 57 ? 150.51700 137.04700 108.87600 1.000 86.88021 57 LEU B C 1
ATOM 11865 O O . LEU B 2 57 ? 150.46900 137.66800 107.81800 1.000 91.41935 57 LEU B O 1
ATOM 11881 N N . ASN B 2 58 ? 151.11700 137.55500 109.95200 1.000 85.67575 58 ASN B N 1
ATOM 11882 C CA . ASN B 2 58 ? 151.86800 138.81200 109.97100 1.000 82.52436 58 ASN B CA 1
ATOM 11883 C C . ASN B 2 58 ? 153.34000 138.65300 109.53600 1.000 86.51994 58 ASN B C 1
ATOM 11884 O O . ASN B 2 58 ? 154.13500 139.58500 109.65600 1.000 92.65720 58 ASN B O 1
ATOM 11895 N N . GLY B 2 59 ? 153.73200 137.48600 109.02400 1.000 84.45391 59 GLY B N 1
ATOM 11896 C CA . GLY B 2 59 ? 155.08200 137.21900 108.52900 1.000 88.33014 59 GLY B CA 1
ATOM 11897 C C . GLY B 2 59 ? 156.15600 137.06100 109.61100 1.000 86.12267 59 GLY B C 1
ATOM 11898 O O . GLY B 2 59 ? 157.34000 137.14700 109.29700 1.000 89.75661 59 GLY B O 1
ATOM 11902 N N . VAL B 2 60 ? 155.78400 136.85800 110.87600 1.000 87.64228 60 VAL B N 1
ATOM 11903 C CA . VAL B 2 60 ? 156.74300 136.56800 111.94700 1.000 84.69956 60 VAL B CA 1
ATOM 11904 C C . VAL B 2 60 ? 157.31200 135.16500 111.74500 1.000 88.74962 60 VAL B C 1
ATOM 11905 O O . VAL B 2 60 ? 156.54800 134.24100 111.46300 1.000 93.22353 60 VAL B O 1
ATOM 11918 N N . GLU B 2 61 ? 158.61500 134.96300 111.93600 1.000 87.13208 61 GLU B N 1
ATOM 11919 C CA . GLU B 2 61 ? 159.16500 133.61400 112.09100 1.000 89.77600 61 GLU B CA 1
ATOM 11920 C C . GLU B 2 61 ? 159.39000 133.30200 113.56900 1.000 90.96663 61 GLU B C 1
ATOM 11921 O O . GLU B 2 61 ? 159.92100 134.11000 114.32900 1.000 94.53156 61 GLU B O 1
ATOM 11933 N N . LEU B 2 62 ? 158.92900 132.12500 113.98900 1.000 89.89843 62 LEU B N 1
ATOM 11934 C CA . LEU B 2 62 ? 158.89200 131.73300 115.38800 1.000 90.30653 62 LEU B CA 1
ATOM 11935 C C . LEU B 2 62 ? 159.96900 130.69800 115.67100 1.000 94.26052 62 LEU B C 1
ATOM 11936 O O . LEU B 2 62 ? 160.00700 129.63500 115.04800 1.000 95.67908 62 LEU B O 1
ATOM 11952 N N . LEU B 2 63 ? 160.83600 131.01200 116.62400 1.000 96.05681 63 LEU B N 1
ATOM 11953 C CA . LEU B 2 63 ? 161.87400 130.10200 117.09400 1.000 97.57869 63 LEU B CA 1
ATOM 11954 C C . LEU B 2 63 ? 161.34700 129.20200 118.21500 1.000 105.00405 63 LEU B C 1
ATOM 11955 O O . LEU B 2 63 ? 160.42100 129.56600 118.94300 1.000 101.62399 63 LEU B O 1
ATOM 11971 N N . ASP B 2 64 ? 161.94400 128.02200 118.36700 1.000 114.13103 64 ASP B N 1
ATOM 11972 C CA . ASP B 2 64 ? 161.63400 127.12200 119.47600 1.000 115.89150 64 ASP B CA 1
ATOM 11973 C C . ASP B 2 64 ? 162.12600 127.69500 120.82100 1.000 119.69146 64 ASP B C 1
ATOM 11974 O O . ASP B 2 64 ? 163.15000 128.37500 120.88800 1.000 120.09798 64 ASP B O 1
ATOM 11983 N N . LYS B 2 65 ? 161.42800 127.38500 121.91200 1.000 119.95945 65 LYS B N 1
ATOM 11984 C CA . LYS B 2 65 ? 161.75100 127.81900 123.28000 1.000 123.11790 65 LYS B CA 1
ATOM 11985 C C . LYS B 2 65 ? 163.17400 127.43700 123.71700 1.000 126.17647 65 LYS B C 1
ATOM 11986 O O . LYS B 2 65 ? 163.79500 128.14500 124.50300 1.000 121.29861 65 LYS B O 1
ATOM 12005 N N . GLU B 2 66 ? 163.69200 126.33000 123.18700 1.000 132.00643 66 GLU B N 1
ATOM 12006 C CA . GLU B 2 66 ? 165.03100 125.79000 123.45800 1.000 132.42612 66 GLU B CA 1
ATOM 12007 C C . GLU B 2 66 ? 166.13700 126.33100 122.51700 1.000 129.84538 66 GLU B C 1
ATOM 12008 O O . GLU B 2 66 ? 167.24600 125.79300 122.49100 1.000 129.32033 66 GLU B O 1
ATOM 12020 N N . THR B 2 67 ? 165.87200 127.37000 121.71700 1.000 127.60928 67 THR B N 1
ATOM 12021 C CA . THR B 2 67 ? 166.85200 127.92600 120.76200 1.000 123.18335 67 THR B CA 1
ATOM 12022 C C . THR B 2 67 ? 168.13100 128.47100 121.42800 1.000 122.69546 67 THR B C 1
ATOM 12023 O O . THR B 2 67 ? 168.12800 128.88200 122.58900 1.000 117.83505 67 THR B O 1
ATOM 12034 N N . THR B 2 68 ? 169.23900 128.51000 120.68100 1.000 128.56145 68 THR B N 1
ATOM 12035 C CA . THR B 2 68 ? 170.51000 129.12700 121.09900 1.000 128.16123 68 THR B CA 1
ATOM 12036 C C . THR B 2 68 ? 170.49000 130.66000 121.05600 1.000 127.26186 68 THR B C 1
ATOM 12037 O O . THR B 2 68 ? 171.38200 131.29500 121.62200 1.000 126.66638 68 THR B O 1
ATOM 12048 N N . ARG B 2 69 ? 169.49300 131.27500 120.40200 1.000 124.64517 69 ARG B N 1
ATOM 12049 C CA . ARG B 2 69 ? 169.34200 132.73600 120.28400 1.000 122.22992 69 ARG B CA 1
ATOM 12050 C C . ARG B 2 69 ? 169.01000 133.39800 121.62800 1.000 123.19466 69 ARG B C 1
ATOM 12051 O O . ARG B 2 69 ? 168.20500 132.88100 122.40100 1.000 122.07252 69 ARG B O 1
ATOM 12072 N N . LYS B 2 70 ? 169.60000 134.57100 121.88200 1.000 122.54456 70 LYS B N 1
ATOM 12073 C CA . LYS B 2 70 ? 169.40100 135.37800 123.11100 1.000 122.38436 70 LYS B CA 1
ATOM 12074 C C . LYS B 2 70 ? 169.06200 136.84600 122.83600 1.000 118.71190 70 LYS B C 1
ATOM 12075 O O . LYS B 2 70 ? 168.63400 137.55400 123.73800 1.000 117.13157 70 LYS B O 1
ATOM 12094 N N . ASP B 2 71 ? 169.23000 137.29700 121.59800 1.000 114.85266 71 ASP B N 1
ATOM 12095 C CA . ASP B 2 71 ? 168.92700 138.63700 121.09400 1.000 108.96282 71 ASP B CA 1
ATOM 12096 C C . ASP B 2 71 ? 167.45100 138.84300 120.70300 1.000 107.05467 71 ASP B C 1
ATOM 12097 O O . ASP B 2 71 ? 167.00800 139.98200 120.57500 1.000 105.41428 71 ASP B O 1
ATOM 12106 N N . VAL B 2 72 ? 166.68300 137.77000 120.50400 1.000 106.91146 72 VAL B N 1
ATOM 12107 C CA . VAL B 2 72 ? 165.27700 137.84300 120.06800 1.000 103.50059 72 VAL B CA 1
ATOM 12108 C C . VAL B 2 72 ? 164.30700 138.09800 121.23300 1.000 100.59608 72 VAL B C 1
ATOM 12109 O O . VAL B 2 72 ? 164.50600 137.55600 122.32300 1.000 97.32490 72 VAL B O 1
ATOM 12122 N N . PRO B 2 73 ? 163.21900 138.86700 121.03300 1.000 96.26788 73 PRO B N 1
ATOM 12123 C CA . PRO B 2 73 ? 162.14300 138.98900 122.00900 1.000 90.31577 73 PRO B CA 1
ATOM 12124 C C . PRO B 2 73 ? 161.36100 137.68300 122.15100 1.000 87.39590 73 PRO B C 1
ATOM 12125 O O . PRO B 2 73 ? 161.43100 136.79500 121.30200 1.000 91.88141 73 PRO B O 1
ATOM 12136 N N . SER B 2 74 ? 160.58300 137.55800 123.22200 1.000 86.84071 74 SER B N 1
ATOM 12137 C CA . SER B 2 74 ? 159.71800 136.39500 123.42900 1.000 79.57333 74 SER B CA 1
ATOM 12138 C C . SER B 2 74 ? 158.33100 136.79400 123.91400 1.000 83.74604 74 SER B C 1
ATOM 12139 O O . SER B 2 74 ? 158.20100 137.62900 124.80000 1.000 92.93802 74 SER B O 1
ATOM 12147 N N . LEU B 2 75 ? 157.29200 136.17100 123.36000 1.000 81.40584 75 LEU B N 1
ATOM 12148 C CA . LEU B 2 75 ? 155.91000 136.31600 123.79600 1.000 79.81039 75 LEU B CA 1
ATOM 12149 C C . LEU B 2 75 ? 155.53000 135.06500 124.58800 1.000 80.11995 75 LEU B C 1
ATOM 12150 O O . LEU B 2 75 ? 155.59100 133.95400 124.06800 1.000 83.66057 75 LEU B O 1
ATOM 12166 N N . ARG B 2 76 ? 155.13100 135.23800 125.84700 1.000 82.27483 76 ARG B N 1
ATOM 12167 C CA . ARG B 2 76 ? 154.68100 134.15100 126.71500 1.000 77.53385 76 ARG B CA 1
ATOM 12168 C C . ARG B 2 76 ? 153.18300 134.24900 126.91100 1.000 80.89371 76 ARG B C 1
ATOM 12169 O O . ARG B 2 76 ? 152.68600 135.29300 127.32400 1.000 86.19531 76 ARG B O 1
ATOM 12190 N N . LEU B 2 77 ? 152.46500 133.16500 126.64300 1.000 78.13225 77 LEU B N 1
ATOM 12191 C CA . LEU B 2 77 ? 151.02600 133.07300 126.86100 1.000 73.41125 77 LEU B CA 1
ATOM 12192 C C . LEU B 2 77 ? 150.77100 132.50600 128.25800 1.000 78.57968 77 LEU B C 1
ATOM 12193 O O . LEU B 2 77 ? 151.21100 131.40800 128.58500 1.000 89.41455 77 LEU B O 1
ATOM 12209 N N . GLY B 2 78 ? 150.10000 133.28000 129.10100 1.000 78.21809 78 GLY B N 1
ATOM 12210 C CA . GLY B 2 78 ? 149.80100 132.94100 130.48700 1.000 81.37376 78 GLY B CA 1
ATOM 12211 C C . GLY B 2 78 ? 148.39400 132.38800 130.64500 1.000 84.10299 78 GLY B C 1
ATOM 12212 O O . GLY B 2 78 ? 147.85800 131.74300 129.74300 1.000 84.96695 78 GLY B O 1
ATOM 12216 N N . LYS B 2 79 ? 147.78300 132.63600 131.80500 1.000 93.57558 79 LYS B N 1
ATOM 12217 C CA . LYS B 2 79 ? 146.42000 132.19500 132.12600 1.000 95.36039 79 LYS B CA 1
ATOM 12218 C C . LYS B 2 79 ? 145.40700 132.62500 131.05900 1.000 89.00360 79 LYS B C 1
ATOM 12219 O O . LYS B 2 79 ? 145.28500 133.81000 130.74900 1.000 86.86178 79 LYS B O 1
ATOM 12238 N N . VAL B 2 80 ? 144.62700 131.65800 130.58500 1.000 80.51467 80 VAL B N 1
ATOM 12239 C CA . VAL B 2 80 ? 143.36600 131.85900 129.86300 1.000 77.97007 80 VAL B CA 1
ATOM 12240 C C . VAL B 2 80 ? 142.21500 131.53000 130.80300 1.000 82.29498 80 VAL B C 1
ATOM 12241 O O . VAL B 2 80 ? 142.23600 130.49700 131.46900 1.000 88.14835 80 VAL B O 1
ATOM 12254 N N . SER B 2 81 ? 141.19300 132.37500 130.84000 1.000 82.62645 81 SER B N 1
ATOM 12255 C CA . SER B 2 81 ? 139.90800 132.03500 131.44600 1.000 80.99478 81 SER B CA 1
ATOM 12256 C C . SER B 2 81 ? 138.77600 132.25700 130.45400 1.000 79.12382 81 SER B C 1
ATOM 12257 O O . SER B 2 81 ? 138.82900 133.14300 129.60400 1.000 80.70410 81 SER B O 1
ATOM 12265 N N . ILE B 2 82 ? 137.74800 131.42600 130.56500 1.000 78.56312 82 ILE B N 1
ATOM 12266 C CA . ILE B 2 82 ? 136.46300 131.59200 129.89200 1.000 76.80559 82 ILE B CA 1
ATOM 12267 C C . ILE B 2 82 ? 135.39500 131.49200 130.96800 1.000 78.62728 82 ILE B C 1
ATOM 12268 O O . ILE B 2 82 ? 135.49200 130.62100 131.82400 1.000 83.90533 82 ILE B O 1
ATOM 12284 N N . ALA B 2 83 ? 134.37100 132.33200 130.94000 1.000 78.46986 83 ALA B N 1
ATOM 12285 C CA . ALA B 2 83 ? 133.19500 132.18900 131.78900 1.000 76.79662 83 ALA B CA 1
ATOM 12286 C C . ALA B 2 83 ? 131.93100 132.29100 130.94400 1.000 79.74325 83 ALA B C 1
ATOM 12287 O O . ALA B 2 83 ? 131.91500 133.04100 129.97600 1.000 81.52490 83 ALA B O 1
ATOM 12294 N N . LYS B 2 84 ? 130.89200 131.53300 131.28500 1.000 81.14074 84 LYS B N 1
ATOM 12295 C CA . LYS B 2 84 ? 129.56100 131.59300 130.67300 1.000 71.35110 84 LYS B CA 1
ATOM 12296 C C . LYS B 2 84 ? 128.54500 131.92900 131.75800 1.000 74.30285 84 LYS B C 1
ATOM 12297 O O . LYS B 2 84 ? 128.33500 131.14300 132.67400 1.000 81.52231 84 LYS B O 1
ATOM 12316 N N . ASP B 2 85 ? 127.89300 133.07600 131.63200 1.000 75.74877 85 ASP B N 1
ATOM 12317 C CA . ASP B 2 85 ? 126.93500 133.60400 132.60700 1.000 71.26586 85 ASP B CA 1
ATOM 12318 C C . ASP B 2 85 ? 125.60100 133.91700 131.94300 1.000 73.81300 85 ASP B C 1
ATOM 12319 O O . ASP B 2 85 ? 125.56100 134.35500 130.79700 1.000 76.45991 85 ASP B O 1
ATOM 12328 N N . THR B 2 86 ? 124.49600 133.75100 132.66100 1.000 72.64868 86 THR B N 1
ATOM 12329 C CA . THR B 2 86 ? 123.20100 134.29500 132.24700 1.000 65.74389 86 THR B CA 1
ATOM 12330 C C . THR B 2 86 ? 123.29800 135.82000 132.16700 1.000 63.39770 86 THR B C 1
ATOM 12331 O O . THR B 2 86 ? 123.57400 136.48100 133.16000 1.000 64.18080 86 THR B O 1
ATOM 12342 N N . ALA B 2 87 ? 123.10400 136.38700 130.97900 1.000 63.45312 87 ALA B N 1
ATOM 12343 C CA . ALA B 2 87 ? 123.13700 137.82300 130.73100 1.000 57.08855 87 ALA B CA 1
ATOM 12344 C C . ALA B 2 87 ? 121.74200 138.46500 130.65900 1.000 63.27208 87 ALA B C 1
ATOM 12345 O O . ALA B 2 87 ? 121.60600 139.64900 130.93700 1.000 66.72211 87 ALA B O 1
ATOM 12352 N N . SER B 2 88 ? 120.71700 137.67900 130.32100 1.000 66.27342 88 SER B N 1
ATOM 12353 C CA . SER B 2 88 ? 119.30800 138.07000 130.23500 1.000 58.92702 88 SER B CA 1
ATOM 12354 C C . SER B 2 88 ? 118.44700 136.93500 130.76200 1.000 60.12452 88 SER B C 1
ATOM 12355 O O . SER B 2 88 ? 118.81700 135.77400 130.62000 1.000 62.48149 88 SER B O 1
ATOM 12363 N N . VAL B 2 89 ? 117.25600 137.23700 131.28000 1.000 65.20504 89 VAL B N 1
ATOM 12364 C CA . VAL B 2 89 ? 116.24700 136.24000 131.66100 1.000 61.71488 89 VAL B CA 1
ATOM 12365 C C . VAL B 2 89 ? 114.88100 136.56200 131.06800 1.000 58.28760 89 VAL B C 1
ATOM 12366 O O . VAL B 2 89 ? 114.53400 137.71800 130.86300 1.000 67.54034 89 VAL B O 1
ATOM 12379 N N . PHE B 2 90 ? 114.10200 135.52700 130.79800 1.000 58.40499 90 PHE B N 1
ATOM 12380 C CA . PHE B 2 90 ? 112.67400 135.60800 130.51600 1.000 59.38709 90 PHE B CA 1
ATOM 12381 C C . PHE B 2 90 ? 111.86900 135.86400 131.79700 1.000 61.77925 90 PHE B C 1
ATOM 12382 O O . PHE B 2 90 ? 112.40400 135.81400 132.90100 1.000 66.69554 90 PHE B O 1
ATOM 12399 N N . ARG B 2 91 ? 110.56500 136.12800 131.68400 1.000 63.41709 91 ARG B N 1
ATOM 12400 C CA . ARG B 2 91 ? 109.73500 136.55200 132.82500 1.000 61.75719 91 ARG B CA 1
ATOM 12401 C C . ARG B 2 91 ? 109.43900 135.46600 133.85000 1.000 63.49596 91 ARG B C 1
ATOM 12402 O O . ARG B 2 91 ? 108.90900 135.76600 134.90500 1.000 68.37904 91 ARG B O 1
ATOM 12423 N N . ASN B 2 92 ? 109.80000 134.22200 133.57300 1.000 67.20325 92 ASN B N 1
ATOM 12424 C CA . ASN B 2 92 ? 109.83300 133.13400 134.54600 1.000 61.50564 92 ASN B CA 1
ATOM 12425 C C . ASN B 2 92 ? 111.20300 132.96800 135.22700 1.000 65.27284 92 ASN B C 1
ATOM 12426 O O . ASN B 2 92 ? 111.38800 132.04800 136.01400 1.000 76.29358 92 ASN B O 1
ATOM 12437 N N . GLY B 2 93 ? 112.17900 133.82700 134.94200 1.000 62.93609 93 GLY B N 1
ATOM 12438 C CA . GLY B 2 93 ? 113.51800 133.76300 135.52100 1.000 65.26783 93 GLY B CA 1
ATOM 12439 C C . GLY B 2 93 ? 114.48100 132.79800 134.83400 1.000 64.59686 93 GLY B C 1
ATOM 12440 O O . GLY B 2 93 ? 115.61700 132.68800 135.27400 1.000 66.93785 93 GLY B O 1
ATOM 12444 N N . GLN B 2 94 ? 114.09400 132.12100 133.75100 1.000 67.25649 94 GLN B N 1
ATOM 12445 C CA . GLN B 2 94 ? 115.01300 131.30400 132.95600 1.000 70.16037 94 GLN B CA 1
ATOM 12446 C C . GLN B 2 94 ? 115.87100 132.12000 131.99200 1.000 64.80824 94 GLN B C 1
ATOM 12447 O O . GLN B 2 94 ? 115.45600 133.16200 131.51100 1.000 66.21134 94 GLN B O 1
ATOM 12461 N N . THR B 2 95 ? 117.06800 131.63300 131.69100 1.000 62.74313 95 THR B N 1
ATOM 12462 C CA . THR B 2 95 ? 118.04400 132.25900 130.80400 1.000 64.42126 95 THR B CA 1
ATOM 12463 C C . THR B 2 95 ? 117.45300 132.49600 129.43000 1.000 64.58187 95 THR B C 1
ATOM 12464 O O . THR B 2 95 ? 117.03100 131.56100 128.75800 1.000 72.04002 95 THR B O 1
ATOM 12475 N N . ALA B 2 96 ? 117.47800 133.74800 129.00300 1.000 61.65321 96 ALA B N 1
ATOM 12476 C CA . ALA B 2 96 ? 117.26800 134.10900 127.61800 1.000 60.73303 96 ALA B CA 1
ATOM 12477 C C . ALA B 2 96 ? 118.59500 134.05100 126.85900 1.000 64.62297 96 ALA B C 1
ATOM 12478 O O . ALA B 2 96 ? 118.75500 133.27200 125.93000 1.000 67.30097 96 ALA B O 1
ATOM 12485 N N . GLU B 2 97 ? 119.58500 134.80100 127.33000 1.000 65.94548 97 GLU B N 1
ATOM 12486 C CA . GLU B 2 97 ? 120.91500 134.88700 126.73800 1.000 61.66572 97 GLU B CA 1
ATOM 12487 C C . GLU B 2 97 ? 121.98100 134.44700 127.72300 1.000 64.76436 97 GLU B C 1
ATOM 12488 O O . GLU B 2 97 ? 121.95700 134.84700 128.88500 1.000 67.49958 97 GLU B O 1
ATOM 12500 N N . TYR B 2 98 ? 122.96800 133.71300 127.22900 1.000 69.34109 98 TYR B N 1
ATOM 12501 C CA . TYR B 2 98 ? 124.25600 133.57600 127.88500 1.000 65.83807 98 TYR B CA 1
ATOM 12502 C C . TYR B 2 98 ? 125.21900 134.59900 127.30000 1.000 64.75132 98 TYR B C 1
ATOM 12503 O O . TYR B 2 98 ? 125.24000 134.81200 126.09200 1.000 69.87771 98 TYR B O 1
ATOM 12521 N N . GLN B 2 99 ? 126.04500 135.20700 128.13900 1.000 65.26058 99 GLN B N 1
ATOM 12522 C CA . GLN B 2 99 ? 127.23700 135.91800 127.70800 1.000 66.08445 99 GLN B CA 1
ATOM 12523 C C . GLN B 2 99 ? 128.45500 135.09000 128.06600 1.000 72.38168 99 GLN B C 1
ATOM 12524 O O . GLN B 2 99 ? 128.58700 134.61500 129.19100 1.000 80.05204 99 GLN B O 1
ATOM 12538 N N . MET B 2 100 ? 129.34700 134.93000 127.10300 1.000 73.09133 100 MET B N 1
ATOM 12539 C CA . MET B 2 100 ? 130.65800 134.35600 127.29500 1.000 71.42133 100 MET B CA 1
ATOM 12540 C C . MET B 2 100 ? 131.71000 135.44200 127.24900 1.000 68.04157 100 MET B C 1
ATOM 12541 O O . MET B 2 100 ? 131.70800 136.29400 126.36400 1.000 73.37301 100 MET B O 1
ATOM 12555 N N . ILE B 2 101 ? 132.60000 135.41100 128.22700 1.000 69.71935 101 ILE B N 1
ATOM 12556 C CA . ILE B 2 101 ? 133.75500 136.29300 128.34300 1.000 73.93901 101 ILE B CA 1
ATOM 12557 C C . ILE B 2 101 ? 135.01800 135.43800 128.32000 1.000 71.83466 101 ILE B C 1
ATOM 12558 O O . ILE B 2 101 ? 135.12700 134.48900 129.08200 1.000 74.23924 101 ILE B O 1
ATOM 12574 N N . MET B 2 102 ? 135.96700 135.75500 127.44800 1.000 69.53746 102 MET B N 1
ATOM 12575 C CA . MET B 2 102 ? 137.30300 135.15900 127.45000 1.000 70.64475 102 MET B CA 1
ATOM 12576 C C . MET B 2 102 ? 138.33000 136.22000 127.82000 1.000 73.68033 102 MET B C 1
ATOM 12577 O O . MET B 2 102 ? 138.33500 137.28900 127.22200 1.000 76.00515 102 MET B O 1
ATOM 12591 N N . THR B 2 103 ? 139.21100 135.93000 128.77000 1.000 72.96223 103 THR B N 1
ATOM 12592 C CA . THR B 2 103 ? 140.33800 136.79600 129.13600 1.000 73.20987 103 THR B CA 1
ATOM 12593 C C . THR B 2 103 ? 141.64200 136.03400 128.95800 1.000 73.54442 103 THR B C 1
ATOM 12594 O O . THR B 2 103 ? 141.75800 134.89400 129.39600 1.000 81.93722 103 THR B O 1
ATOM 12605 N N . VAL B 2 104 ? 142.63500 136.66100 128.33700 1.000 72.83184 104 VAL B N 1
ATOM 12606 C CA . VAL B 2 104 ? 143.98400 136.10500 128.17100 1.000 74.71874 104 VAL B CA 1
ATOM 12607 C C . VAL B 2 104 ? 145.01700 137.05500 128.75600 1.000 78.14773 104 VAL B C 1
ATOM 12608 O O . VAL B 2 104 ? 145.11300 138.18900 128.30400 1.000 79.66052 104 VAL B O 1
ATOM 12621 N N . ASN B 2 105 ? 145.84900 136.59500 129.67800 1.000 84.88919 105 ASN B N 1
ATOM 12622 C CA . ASN B 2 105 ? 147.03000 137.33900 130.12000 1.000 83.22910 105 ASN B CA 1
ATOM 12623 C C . ASN B 2 105 ? 148.28400 136.81000 129.42400 1.000 80.41831 105 ASN B C 1
ATOM 12624 O O . ASN B 2 105 ? 148.51500 135.60800 129.37100 1.000 87.76576 105 ASN B O 1
ATOM 12635 N N . ALA B 2 106 ? 149.11000 137.70400 128.90500 1.000 77.80205 106 ALA B N 1
ATOM 12636 C CA . ALA B 2 106 ? 150.35900 137.38500 128.23400 1.000 75.21731 106 ALA B CA 1
ATOM 12637 C C . ALA B 2 106 ? 151.43100 138.41400 128.60400 1.000 80.62115 106 ALA B C 1
ATOM 12638 O O . ALA B 2 106 ? 151.16400 139.42000 129.25600 1.000 88.79706 106 ALA B O 1
ATOM 12645 N N . THR B 2 107 ? 152.67800 138.16300 128.23400 1.000 79.27425 107 THR B N 1
ATOM 12646 C CA . THR B 2 107 ? 153.77300 139.09900 128.48600 1.000 83.05879 107 THR B CA 1
ATOM 12647 C C . THR B 2 107 ? 154.79800 139.02200 127.37000 1.000 80.85457 107 THR B C 1
ATOM 12648 O O . THR B 2 107 ? 155.00700 137.96100 126.78900 1.000 80.89507 107 THR B O 1
ATOM 12659 N N . VAL B 2 108 ? 155.42800 140.14200 127.04300 1.000 81.41369 108 VAL B N 1
ATOM 12660 C CA . VAL B 2 108 ? 156.51700 140.20200 126.07700 1.000 77.14638 108 VAL B CA 1
ATOM 12661 C C . VAL B 2 108 ? 157.79300 140.55800 126.81700 1.000 84.57624 108 VAL B C 1
ATOM 12662 O O . VAL B 2 108 ? 157.86400 141.59900 127.46200 1.000 92.64541 108 VAL B O 1
ATOM 12675 N N . LEU B 2 109 ? 158.80300 139.70000 126.72800 1.000 84.63366 109 LEU B N 1
ATOM 12676 C CA . LEU B 2 109 ? 160.10100 139.89000 127.36600 1.000 89.59436 109 LEU B CA 1
ATOM 12677 C C . LEU B 2 109 ? 161.11900 140.30200 126.30700 1.000 86.31076 109 LEU B C 1
ATOM 12678 O O . LEU B 2 109 ? 161.29700 139.61000 125.30300 1.000 83.22638 109 LEU B O 1
ATOM 12694 N N . ILE B 2 110 ? 161.78300 141.43400 126.53700 1.000 90.72243 110 ILE B N 1
ATOM 12695 C CA . ILE B 2 110 ? 162.77400 142.02000 125.62800 1.000 93.66772 110 ILE B CA 1
ATOM 12696 C C . ILE B 2 110 ? 164.17100 141.81200 126.23300 1.000 99.06129 110 ILE B C 1
ATOM 12697 O O . ILE B 2 110 ? 164.39800 142.25900 127.35700 1.000 106.24966 110 ILE B O 1
ATOM 12713 N N . PRO B 2 111 ? 165.12300 141.15000 125.55800 1.000 99.78359 111 PRO B N 1
ATOM 12714 C CA . PRO B 2 111 ? 166.46700 140.92800 126.09100 1.000 103.69245 111 PRO B CA 1
ATOM 12715 C C . PRO B 2 111 ? 167.17600 142.21300 126.52700 1.000 106.07174 111 PRO B C 1
ATOM 12716 O O . PRO B 2 111 ? 167.16500 143.21600 125.81600 1.000 107.21957 111 PRO B O 1
ATOM 12727 N N . GLY B 2 112 ? 167.80500 142.17400 127.70100 1.000 107.76571 112 GLY B N 1
ATOM 12728 C CA . GLY B 2 112 ? 168.50900 143.31100 128.30500 1.000 109.96454 112 GLY B CA 1
ATOM 12729 C C . GLY B 2 112 ? 167.60400 144.39700 128.90100 1.000 112.59830 112 GLY B C 1
ATOM 12730 O O . GLY B 2 112 ? 168.12600 145.39300 129.40700 1.000 119.03335 112 GLY B O 1
ATOM 12734 N N . ARG B 2 113 ? 166.27500 144.22900 128.85600 1.000 110.53434 113 ARG B N 1
ATOM 12735 C CA . ARG B 2 113 ? 165.25400 145.20700 129.28100 1.000 108.98498 113 ARG B CA 1
ATOM 12736 C C . ARG B 2 113 ? 164.12800 144.54100 130.08300 1.000 108.88552 113 ARG B C 1
ATOM 12737 O O . ARG B 2 113 ? 164.14600 143.33400 130.31500 1.000 111.77374 113 ARG B O 1
ATOM 12758 N N . ASP B 2 114 ? 163.19100 145.32300 130.60600 1.000 109.22781 114 ASP B N 1
ATOM 12759 C CA . ASP B 2 114 ? 162.09100 144.81300 131.44600 1.000 109.74774 114 ASP B CA 1
ATOM 12760 C C . ASP B 2 114 ? 161.05200 143.98500 130.64800 1.000 104.06238 114 ASP B C 1
ATOM 12761 O O . ASP B 2 114 ? 161.04900 143.98100 129.41600 1.000 97.65785 114 ASP B O 1
ATOM 12770 N N . ILE B 2 115 ? 160.14700 143.29300 131.33700 1.000 100.78940 115 ILE B N 1
ATOM 12771 C CA . ILE B 2 115 ? 158.94700 142.70200 130.72600 1.000 95.52144 115 ILE B CA 1
ATOM 12772 C C . ILE B 2 115 ? 157.85800 143.74600 130.45200 1.000 94.03766 115 ILE B C 1
ATOM 12773 O O . ILE B 2 115 ? 157.74100 144.75500 131.14800 1.000 95.95985 115 ILE B O 1
ATOM 12789 N N . TYR B 2 116 ? 157.00000 143.45500 129.47800 1.000 85.95586 116 TYR B N 1
ATOM 12790 C CA . TYR B 2 116 ? 155.81600 144.23900 129.14900 1.000 87.37160 116 TYR B CA 1
ATOM 12791 C C . TYR B 2 116 ? 154.57800 143.34200 129.17700 1.000 82.87307 116 TYR B C 1
ATOM 12792 O O . TYR B 2 116 ? 154.29300 142.65700 128.19500 1.000 82.57794 116 TYR B O 1
ATOM 12810 N N . PRO B 2 117 ? 153.83400 143.29600 130.29400 1.000 82.93973 117 PRO B N 1
ATOM 12811 C CA . PRO B 2 117 ? 152.60200 142.52700 130.37200 1.000 81.92442 117 PRO B CA 1
ATOM 12812 C C . PRO B 2 117 ? 151.50200 143.13800 129.49600 1.000 81.82390 117 PRO B C 1
ATOM 12813 O O . PRO B 2 117 ? 151.36800 144.35600 129.39600 1.000 89.26760 117 PRO B O 1
ATOM 12824 N N . ILE B 2 118 ? 150.69900 142.27600 128.87700 1.000 76.08860 118 ILE B N 1
ATOM 12825 C CA . ILE B 2 118 ? 149.60100 142.60600 127.96500 1.000 78.66575 118 ILE B CA 1
ATOM 12826 C C . ILE B 2 118 ? 148.42400 141.66000 128.20600 1.000 77.93417 118 ILE B C 1
ATOM 12827 O O . ILE B 2 118 ? 148.57500 140.59100 128.79200 1.000 80.59848 118 ILE B O 1
ATOM 12843 N N . SER B 2 119 ? 147.23400 142.02700 127.75500 1.000 75.84855 119 SER B N 1
ATOM 12844 C CA . SER B 2 119 ? 146.06100 141.15900 127.87100 1.000 72.80047 119 SER B CA 1
ATOM 12845 C C . SER B 2 119 ? 145.09100 141.32800 126.71200 1.000 74.44855 119 SER B C 1
ATOM 12846 O O . SER B 2 119 ? 145.08300 142.34800 126.02800 1.000 78.46937 119 SER B O 1
ATOM 12854 N N . ALA B 2 120 ? 144.25600 140.32400 126.49400 1.000 74.56676 120 ALA B N 1
ATOM 12855 C CA . ALA B 2 120 ? 143.12400 140.37700 125.58700 1.000 66.08235 120 ALA B CA 1
ATOM 12856 C C . ALA B 2 120 ? 141.84400 140.07300 126.35800 1.000 63.55096 120 ALA B C 1
ATOM 12857 O O . ALA B 2 120 ? 141.86200 139.27100 127.29300 1.000 70.28897 120 ALA B O 1
ATOM 12864 N N . LYS B 2 121 ? 140.73300 140.69300 125.96200 1.000 63.88593 121 LYS B N 1
ATOM 12865 C CA . LYS B 2 121 ? 139.40900 140.38200 126.49900 1.000 65.41050 121 LYS B CA 1
ATOM 12866 C C . LYS B 2 121 ? 138.34000 140.43100 125.41800 1.000 66.34316 121 LYS B C 1
ATOM 12867 O O . LYS B 2 121 ? 138.26300 141.38400 124.64900 1.000 71.77247 121 LYS B O 1
ATOM 12886 N N . VAL B 2 122 ? 137.52200 139.38900 125.35500 1.000 68.60880 122 VAL B N 1
ATOM 12887 C CA . VAL B 2 122 ? 136.54900 139.14200 124.28600 1.000 65.03013 122 VAL B CA 1
ATOM 12888 C C . VAL B 2 122 ? 135.20100 138.83800 124.91500 1.000 62.24467 122 VAL B C 1
ATOM 12889 O O . VAL B 2 122 ? 135.12900 138.05300 125.85400 1.000 66.43746 122 VAL B O 1
ATOM 12902 N N . PHE B 2 123 ? 134.13300 139.41900 124.38500 1.000 63.81780 123 PHE B N 1
ATOM 12903 C CA . PHE B 2 123 ? 132.75500 139.14900 124.78800 1.000 63.56813 123 PHE B CA 1
ATOM 12904 C C . PHE B 2 123 ? 131.95400 138.65100 123.59200 1.000 66.60674 123 PHE B C 1
ATOM 12905 O O . PHE B 2 123 ? 132.01600 139.25300 122.52500 1.000 73.76080 123 PHE B O 1
ATOM 12922 N N . ARG B 2 124 ? 131.16700 137.59500 123.77300 1.000 63.16556 124 ARG B N 1
ATOM 12923 C CA . ARG B 2 124 ? 130.16500 137.11000 122.80400 1.000 67.48517 124 ARG B CA 1
ATOM 12924 C C . ARG B 2 124 ? 128.92500 136.69000 123.56800 1.000 66.55873 124 ARG B C 1
ATOM 12925 O O . ARG B 2 124 ? 129.03900 136.22100 124.68600 1.000 73.12182 124 ARG B O 1
ATOM 12946 N N . SER B 2 125 ? 127.74700 136.78600 122.98500 1.000 63.69324 125 SER B N 1
ATOM 12947 C CA . SER B 2 125 ? 126.51800 136.29700 123.61300 1.000 65.07834 125 SER B CA 1
ATOM 12948 C C . SER B 2 125 ? 125.66100 135.53800 122.62300 1.000 69.07454 125 SER B C 1
ATOM 12949 O O . SER B 2 125 ? 125.71300 135.79300 121.42400 1.000 74.84876 125 SER B O 1
ATOM 12957 N N . PHE B 2 126 ? 124.87000 134.59700 123.12600 1.000 66.42923 126 PHE B N 1
ATOM 12958 C CA . PHE B 2 126 ? 123.94900 133.80600 122.32100 1.000 65.65662 126 PHE B CA 1
ATOM 12959 C C . PHE B 2 126 ? 122.69100 133.46000 123.11700 1.000 69.77456 126 PHE B C 1
ATOM 12960 O O . PHE B 2 126 ? 122.73400 133.31800 124.33800 1.000 74.20358 126 PHE B O 1
ATOM 12977 N N . PHE B 2 127 ? 121.56300 133.31200 122.42900 1.000 69.85609 127 PHE B N 1
ATOM 12978 C CA . PHE B 2 127 ? 120.33400 132.81200 123.03200 1.000 66.07946 127 PHE B CA 1
ATOM 12979 C C . PHE B 2 127 ? 120.41200 131.31800 123.33100 1.000 68.24294 127 PHE B C 1
ATOM 12980 O O . PHE B 2 127 ? 120.87200 130.54800 122.49400 1.000 69.70042 127 PHE B O 1
ATOM 12997 N N . ASP B 2 128 ? 119.92400 130.90000 124.49200 1.000 68.14193 128 ASP B N 1
ATOM 12998 C CA . ASP B 2 128 ? 119.73300 129.49500 124.85000 1.000 65.09140 128 ASP B CA 1
ATOM 12999 C C . ASP B 2 128 ? 118.51100 128.87700 124.13000 1.000 70.49061 128 ASP B C 1
ATOM 13000 O O . ASP B 2 128 ? 117.62100 129.59400 123.68100 1.000 73.57922 128 ASP B O 1
ATOM 13009 N N . ASN B 2 129 ? 118.42800 127.54800 124.04300 1.000 73.22694 129 ASN B N 1
ATOM 13010 C CA . ASN B 2 129 ? 117.24700 126.81800 123.56600 1.000 69.58766 129 ASN B CA 1
ATOM 13011 C C . ASN B 2 129 ? 117.22100 125.38900 124.14700 1.000 70.39147 129 ASN B C 1
ATOM 13012 O O . ASN B 2 129 ? 117.88900 124.50800 123.60800 1.000 73.77716 129 ASN B O 1
ATOM 13023 N N . PRO B 2 130 ? 116.46000 125.11300 125.22300 1.000 72.01387 130 PRO B N 1
ATOM 13024 C CA . PRO B 2 130 ? 116.42400 123.79700 125.86700 1.000 71.26142 130 PRO B CA 1
ATOM 13025 C C . PRO B 2 130 ? 116.02900 122.61000 124.98300 1.000 69.11265 130 PRO B C 1
ATOM 13026 O O . PRO B 2 130 ? 116.52300 121.51100 125.20700 1.000 74.61379 130 PRO B O 1
ATOM 13037 N N . GLN B 2 131 ? 115.18400 122.79200 123.96600 1.000 71.70013 131 GLN B N 1
ATOM 13038 C CA . GLN B 2 131 ? 114.78500 121.69300 123.07500 1.000 76.70424 131 GLN B CA 1
ATOM 13039 C C . GLN B 2 131 ? 115.70100 121.51000 121.85100 1.000 75.29551 131 GLN B C 1
ATOM 13040 O O . GLN B 2 131 ? 115.46100 120.65200 121.00700 1.000 86.54454 131 GLN B O 1
ATOM 13054 N N . MET B 2 132 ? 116.79500 122.26900 121.79300 1.000 67.05982 132 MET B N 1
ATOM 13055 C CA . MET B 2 132 ? 117.91600 122.11100 120.87100 1.000 66.01816 132 MET B CA 1
ATOM 13056 C C . MET B 2 132 ? 119.24600 122.21000 121.63900 1.000 66.66579 132 MET B C 1
ATOM 13057 O O . MET B 2 132 ? 120.18300 122.86400 121.20200 1.000 67.29248 132 MET B O 1
ATOM 13071 N N . ALA B 2 133 ? 119.34600 121.55400 122.80100 1.000 66.92008 133 ALA B N 1
ATOM 13072 C CA . ALA B 2 133 ? 120.49400 121.66300 123.69900 1.000 65.32372 133 ALA B CA 1
ATOM 13073 C C . ALA B 2 133 ? 121.81400 121.16700 123.07900 1.000 67.68188 133 ALA B C 1
ATOM 13074 O O . ALA B 2 133 ? 122.83200 121.83900 123.19400 1.000 73.35344 133 ALA B O 1
ATOM 13081 N N . LEU B 2 134 ? 121.80500 120.04600 122.35000 1.000 65.93852 134 LEU B N 1
ATOM 13082 C CA . LEU B 2 134 ? 122.98100 119.54000 121.62500 1.000 64.30473 134 LEU B CA 1
ATOM 13083 C C . LEU B 2 134 ? 123.43900 120.50400 120.53000 1.000 65.35662 134 LEU B C 1
ATOM 13084 O O . LEU B 2 134 ? 124.62500 120.77700 120.37100 1.000 70.90971 134 LEU B O 1
ATOM 13100 N N . ALA B 2 135 ? 122.48900 121.07400 119.80300 1.000 62.88873 135 ALA B N 1
ATOM 13101 C CA . ALA B 2 135 ? 122.76400 122.07500 118.79700 1.000 62.49833 135 ALA B CA 1
ATOM 13102 C C . ALA B 2 135 ? 123.36300 123.35700 119.39700 1.000 64.70461 135 ALA B C 1
ATOM 13103 O O . ALA B 2 135 ? 124.32000 123.90800 118.85900 1.000 64.15568 135 ALA B O 1
ATOM 13110 N N . LYS B 2 136 ? 122.85900 123.79400 120.55400 1.000 68.93138 136 LYS B N 1
ATOM 13111 C CA . LYS B 2 136 ? 123.38600 124.93600 121.30100 1.000 65.79886 136 LYS B CA 1
ATOM 13112 C C . LYS B 2 136 ? 124.75300 124.67900 121.92000 1.000 66.20806 136 LYS B C 1
ATOM 13113 O O . LYS B 2 136 ? 125.56800 125.59200 121.96600 1.000 71.17260 136 LYS B O 1
ATOM 13132 N N . ASP B 2 137 ? 125.05700 123.45400 122.32500 1.000 72.09901 137 ASP B N 1
ATOM 13133 C CA . ASP B 2 137 ? 126.40500 123.07000 122.74600 1.000 68.64656 137 ASP B CA 1
ATOM 13134 C C . ASP B 2 137 ? 127.41700 123.09500 121.58800 1.000 66.15401 137 ASP B C 1
ATOM 13135 O O . ASP B 2 137 ? 128.54100 123.55200 121.76100 1.000 70.51594 137 ASP B O 1
ATOM 13144 N N . ASN B 2 138 ? 127.01800 122.68200 120.38400 1.000 69.89886 138 ASN B N 1
ATOM 13145 C CA . ASN B 2 138 ? 127.83400 122.83800 119.18100 1.000 68.50884 138 ASN B CA 1
ATOM 13146 C C . ASN B 2 138 ? 127.98600 124.30600 118.76400 1.000 65.18369 138 ASN B C 1
ATOM 13147 O O . ASN B 2 138 ? 129.07500 124.71300 118.37300 1.000 74.45762 138 ASN B O 1
ATOM 13158 N N . GLU B 2 139 ? 126.94800 125.13400 118.89500 1.000 68.41549 139 GLU B N 1
ATOM 13159 C CA . GLU B 2 139 ? 127.05000 126.58900 118.72300 1.000 70.47182 139 GLU B CA 1
ATOM 13160 C C . GLU B 2 139 ? 128.00800 127.22800 119.74100 1.000 73.17003 139 GLU B C 1
ATOM 13161 O O . GLU B 2 139 ? 128.78100 128.10500 119.37700 1.000 74.28690 139 GLU B O 1
ATOM 13173 N N . GLN B 2 140 ? 128.03200 126.77200 120.99200 1.000 70.12572 140 GLN B N 1
ATOM 13174 C CA . GLN B 2 140 ? 128.98900 127.24700 121.98300 1.000 64.78289 140 GLN B CA 1
ATOM 13175 C C . GLN B 2 140 ? 130.44100 126.86100 121.63200 1.000 68.17594 140 GLN B C 1
ATOM 13176 O O . GLN B 2 140 ? 131.32300 127.71500 121.68800 1.000 72.19567 140 GLN B O 1
ATOM 13190 N N . ASP B 2 141 ? 130.71100 125.62300 121.20900 1.000 75.43069 141 ASP B N 1
ATOM 13191 C CA . ASP B 2 141 ? 132.03800 125.21500 120.71400 1.000 72.04347 141 ASP B CA 1
ATOM 13192 C C . ASP B 2 141 ? 132.49700 126.05400 119.51000 1.000 68.90084 141 ASP B C 1
ATOM 13193 O O . ASP B 2 141 ? 133.65700 126.45500 119.43400 1.000 77.42276 141 ASP B O 1
ATOM 13202 N N . MET B 2 142 ? 131.58700 126.35600 118.58600 1.000 64.42973 142 MET B N 1
ATOM 13203 C CA . MET B 2 142 ? 131.80000 127.27100 117.46300 1.000 65.59191 142 MET B CA 1
ATOM 13204 C C . MET B 2 142 ? 132.20500 128.67200 117.94900 1.000 69.23678 142 MET B C 1
ATOM 13205 O O . MET B 2 142 ? 133.21100 129.20500 117.49300 1.000 74.35725 142 MET B O 1
ATOM 13219 N N . ILE B 2 143 ? 131.48000 129.25800 118.91000 1.000 69.81554 143 ILE B N 1
ATOM 13220 C CA . ILE B 2 143 ? 131.76300 130.60200 119.43600 1.000 66.29068 143 ILE B CA 1
ATOM 13221 C C . ILE B 2 143 ? 133.11100 130.65500 120.15700 1.000 68.49024 143 ILE B C 1
ATOM 13222 O O . ILE B 2 143 ? 133.90400 131.55300 119.89400 1.000 74.69309 143 ILE B O 1
ATOM 13238 N N . VAL B 2 144 ? 133.42000 129.70100 121.03700 1.000 70.23570 144 VAL B N 1
ATOM 13239 C CA . VAL B 2 144 ? 134.69100 129.69700 121.78000 1.000 65.89934 144 VAL B CA 1
ATOM 13240 C C . VAL B 2 144 ? 135.90800 129.59900 120.85700 1.000 64.41730 144 VAL B C 1
ATOM 13241 O O . VAL B 2 144 ? 136.90500 130.27900 121.08400 1.000 71.46285 144 VAL B O 1
ATOM 13254 N N . LYS B 2 145 ? 135.82400 128.83400 119.76500 1.000 67.29623 145 LYS B N 1
ATOM 13255 C CA . LYS B 2 145 ? 136.87000 128.79400 118.73800 1.000 67.13728 145 LYS B CA 1
ATOM 13256 C C . LYS B 2 145 ? 137.09900 130.16000 118.08200 1.000 70.87029 145 LYS B C 1
ATOM 13257 O O . LYS B 2 145 ? 138.24300 130.55000 117.88400 1.000 74.06574 145 LYS B O 1
ATOM 13276 N N . GLU B 2 146 ? 136.04900 130.92800 117.79800 1.000 75.16828 146 GLU B N 1
ATOM 13277 C CA . GLU B 2 146 ? 136.19000 132.29900 117.29000 1.000 68.12085 146 GLU B CA 1
ATOM 13278 C C . GLU B 2 146 ? 136.75900 133.27000 118.32900 1.000 70.41933 146 GLU B C 1
ATOM 13279 O O . GLU B 2 146 ? 137.50700 134.16900 117.96900 1.000 76.63547 146 GLU B O 1
ATOM 13291 N N . MET B 2 147 ? 136.43100 133.11300 119.61300 1.000 69.39323 147 MET B N 1
ATOM 13292 C CA . MET B 2 147 ? 136.95800 133.97000 120.67500 1.000 65.43056 147 MET B CA 1
ATOM 13293 C C . MET B 2 147 ? 138.47900 133.86900 120.78700 1.000 69.14589 147 MET B C 1
ATOM 13294 O O . MET B 2 147 ? 139.13100 134.90000 120.90400 1.000 72.98114 147 MET B O 1
ATOM 13308 N N . TYR B 2 148 ? 139.06400 132.67500 120.65800 1.000 64.67509 148 TYR B N 1
ATOM 13309 C CA . TYR B 2 148 ? 140.51300 132.49900 120.59700 1.000 61.20859 148 TYR B CA 1
ATOM 13310 C C . TYR B 2 148 ? 141.16600 133.26200 119.43900 1.000 65.63029 148 TYR B C 1
ATOM 13311 O O . TYR B 2 148 ? 142.24800 133.81300 119.61300 1.000 74.37969 148 TYR B O 1
ATOM 13329 N N . ASP B 2 149 ? 140.51800 133.36900 118.28000 1.000 65.44089 149 ASP B N 1
ATOM 13330 C CA . ASP B 2 149 ? 141.04200 134.17000 117.16900 1.000 66.23246 149 ASP B CA 1
ATOM 13331 C C . ASP B 2 149 ? 141.02400 135.67200 117.47300 1.000 73.53136 149 ASP B C 1
ATOM 13332 O O . ASP B 2 149 ? 141.99800 136.37100 117.20400 1.000 80.61072 149 ASP B O 1
ATOM 13341 N N . ARG B 2 150 ? 139.95400 136.19200 118.08400 1.000 73.67601 150 ARG B N 1
ATOM 13342 C CA . ARG B 2 150 ? 139.87800 137.60400 118.49400 1.000 71.38942 150 ARG B CA 1
ATOM 13343 C C . ARG B 2 150 ? 140.83800 137.92800 119.63100 1.000 69.59088 150 ARG B C 1
ATOM 13344 O O . ARG B 2 150 ? 141.41900 139.00700 119.63200 1.000 74.73193 150 ARG B O 1
ATOM 13365 N N . ALA B 2 151 ? 141.07200 136.99900 120.55600 1.000 64.55202 151 ALA B N 1
ATOM 13366 C CA . ALA B 2 151 ? 142.12500 137.14600 121.55000 1.000 69.41412 151 ALA B CA 1
ATOM 13367 C C . ALA B 2 151 ? 143.50800 137.24100 120.88600 1.000 73.59534 151 ALA B C 1
ATOM 13368 O O . ALA B 2 151 ? 144.25400 138.17100 121.16900 1.000 77.44373 151 ALA B O 1
ATOM 13375 N N . ALA B 2 152 ? 143.83800 136.35100 119.94800 1.000 75.17808 152 ALA B N 1
ATOM 13376 C CA . ALA B 2 152 ? 145.09700 136.40700 119.21400 1.000 71.95428 152 ALA B CA 1
ATOM 13377 C C . ALA B 2 152 ? 145.27100 137.70800 118.41500 1.000 72.11219 152 ALA B C 1
ATOM 13378 O O . ALA B 2 152 ? 146.34900 138.28900 118.41400 1.000 81.60054 152 ALA B O 1
ATOM 13385 N N . GLU B 2 153 ? 144.22400 138.23000 117.78000 1.000 73.43958 153 GLU B N 1
ATOM 13386 C CA . GLU B 2 153 ? 144.28000 139.54600 117.13700 1.000 72.50266 153 GLU B CA 1
ATOM 13387 C C . GLU B 2 153 ? 144.57400 140.69100 118.11800 1.000 73.28603 153 GLU B C 1
ATOM 13388 O O . GLU B 2 153 ? 145.40200 141.55300 117.83000 1.000 77.73037 153 GLU B O 1
ATOM 13400 N N . GLN B 2 154 ? 143.91500 140.71600 119.27700 1.000 71.42684 154 GLN B N 1
ATOM 13401 C CA . GLN B 2 154 ? 144.11000 141.77000 120.27000 1.000 70.10360 154 GLN B CA 1
ATOM 13402 C C . GLN B 2 154 ? 145.52400 141.78500 120.84200 1.000 74.54403 154 GLN B C 1
ATOM 13403 O O . GLN B 2 154 ? 146.10400 142.85800 120.99000 1.000 79.93808 154 GLN B O 1
ATOM 13417 N N . LEU B 2 155 ? 146.10500 140.61700 121.12000 1.000 75.35062 155 LEU B N 1
ATOM 13418 C CA . LEU B 2 155 ? 147.49700 140.51000 121.55400 1.000 68.02277 155 LEU B CA 1
ATOM 13419 C C . LEU B 2 155 ? 148.46000 141.05400 120.49600 1.000 68.53914 155 LEU B C 1
ATOM 13420 O O . LEU B 2 155 ? 149.35000 141.82500 120.83200 1.000 74.80164 155 LEU B O 1
ATOM 13436 N N . ILE B 2 156 ? 148.25900 140.73900 119.21500 1.000 68.75105 156 ILE B N 1
ATOM 13437 C CA . ILE B 2 156 ? 149.07600 141.28100 118.11600 1.000 71.62657 156 ILE B CA 1
ATOM 13438 C C . ILE B 2 156 ? 148.94400 142.80600 118.00800 1.000 73.76568 156 ILE B C 1
ATOM 13439 O O . ILE B 2 156 ? 149.95300 143.50300 117.93800 1.000 81.88823 156 ILE B O 1
ATOM 13455 N N . ARG B 2 157 ? 147.72600 143.36100 118.05100 1.000 72.50170 157 ARG B N 1
ATOM 13456 C CA . ARG B 2 157 ? 147.49500 144.81900 117.98700 1.000 71.62851 157 ARG B CA 1
ATOM 13457 C C . ARG B 2 157 ? 148.10300 145.60800 119.14900 1.000 74.65264 157 ARG B C 1
ATOM 13458 O O . ARG B 2 157 ? 148.26700 146.81800 119.02100 1.000 80.35840 157 ARG B O 1
ATOM 13479 N N . LYS B 2 158 ? 148.47000 144.95400 120.25500 1.000 71.45743 158 LYS B N 1
ATOM 13480 C CA . LYS B 2 158 ? 149.19900 145.56700 121.37700 1.000 74.34582 158 LYS B CA 1
ATOM 13481 C C . LYS B 2 158 ? 150.72000 145.59500 121.21500 1.000 77.34369 158 LYS B C 1
ATOM 13482 O O . LYS B 2 158 ? 151.36300 146.36600 121.92300 1.000 83.96978 158 LYS B O 1
ATOM 13501 N N . LEU B 2 159 ? 151.32300 144.85600 120.28100 1.000 75.00837 159 LEU B N 1
ATOM 13502 C CA . LEU B 2 159 ? 152.78400 144.84600 120.10400 1.000 77.33372 159 LEU B CA 1
ATOM 13503 C C . LEU B 2 159 ? 153.39300 146.22400 119.75800 1.000 82.25653 159 LEU B C 1
ATOM 13504 O O . LEU B 2 159 ? 154.42400 146.55600 120.34000 1.000 87.68078 159 LEU B O 1
ATOM 13520 N N . PRO B 2 160 ? 152.78700 147.08200 118.91300 1.000 80.15891 160 PRO B N 1
ATOM 13521 C CA . PRO B 2 160 ? 153.26800 148.44600 118.68300 1.000 78.78376 160 PRO B CA 1
ATOM 13522 C C . PRO B 2 160 ? 153.35000 149.31000 119.94400 1.000 82.44020 160 PRO B C 1
ATOM 13523 O O . PRO B 2 160 ? 154.25200 150.13400 120.06800 1.000 83.91342 160 PRO B O 1
ATOM 13534 N N . SER B 2 161 ? 152.46500 149.09600 120.92100 1.000 83.54267 161 SER B N 1
ATOM 13535 C CA . SER B 2 161 ? 152.53000 149.80400 122.20500 1.000 84.05362 161 SER B CA 1
ATOM 13536 C C . SER B 2 161 ? 153.73300 149.38200 123.04900 1.000 86.10304 161 SER B C 1
ATOM 13537 O O . SER B 2 161 ? 154.34800 150.21900 123.70100 1.000 94.81669 161 SER B O 1
ATOM 13545 N N . ILE B 2 162 ? 154.13800 148.10900 122.98700 1.000 83.54641 162 ILE B N 1
ATOM 13546 C CA . ILE B 2 162 ? 155.33800 147.59700 123.66100 1.000 83.63958 162 ILE B CA 1
ATOM 13547 C C . ILE B 2 162 ? 156.60200 148.18500 123.03800 1.000 84.22434 162 ILE B C 1
ATOM 13548 O O . ILE B 2 162 ? 157.47300 148.64500 123.76100 1.000 88.32977 162 ILE B O 1
ATOM 13564 N N . ARG B 2 163 ? 156.70200 148.25500 121.70700 1.000 85.74839 163 ARG B N 1
ATOM 13565 C CA . ARG B 2 163 ? 157.82100 148.94200 121.04900 1.000 91.72573 163 ARG B CA 1
ATOM 13566 C C . ARG B 2 163 ? 157.87300 150.43400 121.39600 1.000 98.25745 163 ARG B C 1
ATOM 13567 O O . ARG B 2 163 ? 158.94900 150.95100 121.66300 1.000 105.52452 163 ARG B O 1
ATOM 13588 N N . ALA B 2 164 ? 156.73400 151.12500 121.45500 1.000 94.46398 164 ALA B N 1
ATOM 13589 C CA . ALA B 2 164 ? 156.69000 152.50800 121.92000 1.000 91.39435 164 ALA B CA 1
ATOM 13590 C C . ALA B 2 164 ? 157.16600 152.65400 123.38000 1.000 96.22756 164 ALA B C 1
ATOM 13591 O O . ALA B 2 164 ? 157.96800 153.53800 123.67000 1.000 104.43914 164 ALA B O 1
ATOM 13598 N N . ALA B 2 165 ? 156.74100 151.77300 124.29100 1.000 94.40322 165 ALA B N 1
ATOM 13599 C CA . ALA B 2 165 ? 157.19200 151.78000 125.68200 1.000 96.30912 165 ALA B CA 1
ATOM 13600 C C . ALA B 2 165 ? 158.69000 151.43600 125.82400 1.000 103.57406 165 ALA B C 1
ATOM 13601 O O . ALA B 2 165 ? 159.39400 152.05900 126.61100 1.000 108.71957 165 ALA B O 1
ATOM 13608 N N . ASP B 2 166 ? 159.20200 150.49800 125.03000 1.000 103.80029 166 ASP B N 1
ATOM 13609 C CA . ASP B 2 166 ? 160.62200 150.15200 124.91900 1.000 105.88707 166 ASP B CA 1
ATOM 13610 C C . ASP B 2 166 ? 161.46000 151.37800 124.49800 1.000 112.42697 166 ASP B C 1
ATOM 13611 O O . ASP B 2 166 ? 162.37400 151.78700 125.21400 1.000 116.95831 166 ASP B O 1
ATOM 13620 N N . ILE B 2 167 ? 161.09300 152.04500 123.39500 1.000 109.07136 167 ILE B N 1
ATOM 13621 C CA . ILE B 2 167 ? 161.76700 153.27200 122.94300 1.000 111.75098 167 ILE B CA 1
ATOM 13622 C C . ILE B 2 167 ? 161.68000 154.36900 124.01000 1.000 116.51357 167 ILE B C 1
ATOM 13623 O O . ILE B 2 167 ? 162.68900 154.99400 124.33000 1.000 119.66171 167 ILE B O 1
ATOM 13639 N N . ARG B 2 168 ? 160.50300 154.58100 124.61100 1.000 116.65250 168 ARG B N 1
ATOM 13640 C CA . ARG B 2 168 ? 160.32700 155.55900 125.68900 1.000 118.59949 168 ARG B CA 1
ATOM 13641 C C . ARG B 2 168 ? 161.23200 155.26400 126.88500 1.000 121.79282 168 ARG B C 1
ATOM 13642 O O . ARG B 2 168 ? 161.84700 156.18500 127.41000 1.000 121.64441 168 ARG B O 1
ATOM 13663 N N . SER B 2 169 ? 161.35700 154.01000 127.30600 1.000 123.05406 169 SER B N 1
ATOM 13664 C CA . SER B 2 169 ? 162.25500 153.63200 128.40100 1.000 126.33572 169 SER B CA 1
ATOM 13665 C C . SER B 2 169 ? 163.72400 153.93300 128.07200 1.000 130.22315 169 SER B C 1
ATOM 13666 O O . SER B 2 169 ? 164.46400 154.40800 128.93300 1.000 125.23335 169 SER B O 1
ATOM 13674 N N . ASP B 2 170 ? 164.15600 153.70500 126.82900 1.000 132.06717 170 ASP B N 1
ATOM 13675 C CA . ASP B 2 170 ? 165.51400 154.04900 126.38500 1.000 132.57438 170 ASP B CA 1
ATOM 13676 C C . ASP B 2 170 ? 165.75400 155.57000 126.37200 1.000 133.17769 170 ASP B C 1
ATOM 13677 O O . ASP B 2 170 ? 166.81500 156.04100 126.78800 1.000 133.19954 170 ASP B O 1
ATOM 13686 N N . GLU B 2 171 ? 164.76400 156.35100 125.93200 1.000 133.74592 171 GLU B N 1
ATOM 13687 C CA . GLU B 2 171 ? 164.81600 157.81500 125.95300 1.000 134.37901 171 GLU B CA 1
ATOM 13688 C C . GLU B 2 171 ? 164.84300 158.37700 127.38000 1.000 127.02133 171 GLU B C 1
ATOM 13689 O O . GLU B 2 171 ? 165.70200 159.19600 127.69400 1.000 120.80851 171 GLU B O 1
ATOM 13701 N N . CYS C 3 20 ? 138.17100 123.21500 165.14700 1.000 85.26416 20 CYS C N 1
ATOM 13702 C CA . CYS C 3 20 ? 137.86800 123.91500 163.88400 1.000 83.61918 20 CYS C CA 1
ATOM 13703 C C . CYS C 3 20 ? 138.91400 123.59500 162.81600 1.000 76.45517 20 CYS C C 1
ATOM 13704 O O . CYS C 3 20 ? 140.09100 123.45600 163.13200 1.000 86.37898 20 CYS C O 1
ATOM 13712 N N . GLY C 3 21 ? 138.49900 123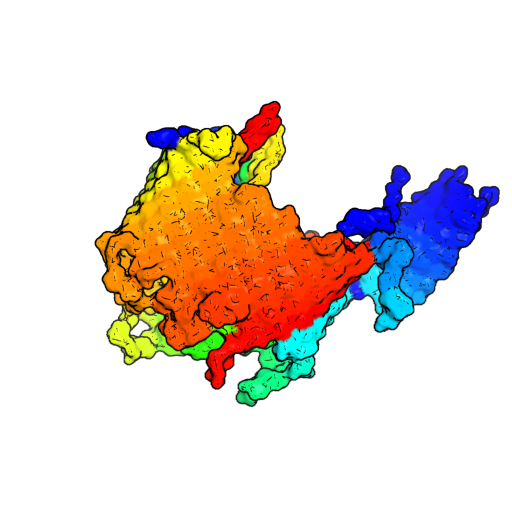.44000 161.56100 1.000 73.94792 21 GLY C N 1
ATOM 13713 C CA . GLY C 3 21 ? 139.38300 123.15300 160.43000 1.000 73.83031 21 GLY C CA 1
ATOM 13714 C C . GLY C 3 21 ? 139.79100 124.41000 159.66700 1.000 79.35945 21 GLY C C 1
ATOM 13715 O O . GLY C 3 21 ? 139.34700 125.50800 159.98500 1.000 83.88992 21 GLY C O 1
ATOM 13719 N N . LEU C 3 22 ? 140.61900 124.24700 158.63800 1.000 76.59566 22 LEU C N 1
ATOM 13720 C CA . LEU C 3 22 ? 141.04200 125.32100 157.73400 1.000 80.47101 22 LEU C CA 1
ATOM 13721 C C . LEU C 3 22 ? 141.17500 124.79500 156.30300 1.000 79.73443 22 LEU C C 1
ATOM 13722 O O . LEU C 3 22 ? 141.99700 123.92000 156.03300 1.000 82.65633 22 LEU C O 1
ATOM 13738 N N . LYS C 3 23 ? 140.37000 125.34000 155.39400 1.000 80.35737 23 LYS C N 1
ATOM 13739 C CA . LYS C 3 23 ? 140.38700 125.05200 153.95800 1.000 79.94986 23 LYS C CA 1
ATOM 13740 C C . LYS C 3 23 ? 141.35000 125.98700 153.22000 1.000 80.88098 23 LYS C C 1
ATOM 13741 O O . LYS C 3 23 ? 141.55900 127.12100 153.63600 1.000 87.74111 23 LYS C O 1
ATOM 13760 N N . GLY C 3 24 ? 141.93100 125.52800 152.11800 1.000 80.75312 24 GLY C N 1
ATOM 13761 C CA . GLY C 3 24 ? 142.87100 126.29200 151.28300 1.000 84.25915 24 GLY C CA 1
ATOM 13762 C C . GLY C 3 24 ? 143.09000 125.64100 149.91100 1.000 91.22963 24 GLY C C 1
ATOM 13763 O O . GLY C 3 24 ? 142.38400 124.69000 149.57800 1.000 93.63183 24 GLY C O 1
ATOM 13767 N N . PRO C 3 25 ? 144.04900 126.10600 149.09900 1.000 89.15307 25 PRO C N 1
ATOM 13768 C CA . PRO C 3 25 ? 144.33500 125.52900 147.78600 1.000 87.09203 25 PRO C CA 1
ATOM 13769 C C . PRO C 3 25 ? 144.97700 124.13100 147.85900 1.000 86.96235 25 PRO C C 1
ATOM 13770 O O . PRO C 3 25 ? 145.68100 123.78700 148.81200 1.000 86.30662 25 PRO C O 1
ATOM 13781 N N . LEU C 3 26 ? 144.74400 123.31500 146.83000 1.000 84.62282 26 LEU C N 1
ATOM 13782 C CA . LEU C 3 26 ? 145.42300 122.03500 146.61700 1.000 81.62787 26 LEU C CA 1
ATOM 13783 C C . LEU C 3 26 ? 146.77500 122.25200 145.93600 1.000 84.63986 26 LEU C C 1
ATOM 13784 O O . LEU C 3 26 ? 146.92700 123.17600 145.13900 1.000 88.28518 26 LEU C O 1
ATOM 13800 N N . TYR C 3 27 ? 147.73900 121.38100 146.20900 1.000 87.58488 27 TYR C N 1
ATOM 13801 C CA . TYR C 3 27 ? 149.08500 121.44400 145.63800 1.000 88.85411 27 TYR C CA 1
ATOM 13802 C C . TYR C 3 27 ? 149.68900 120.04100 145.49400 1.000 91.12326 27 TYR C C 1
ATOM 13803 O O . TYR C 3 27 ? 149.30400 119.11100 146.19900 1.000 91.69453 27 TYR C O 1
ATOM 13821 N N . PHE C 3 28 ? 150.63500 119.85000 144.57600 1.000 94.07712 28 PHE C N 1
ATOM 13822 C CA . PHE C 3 28 ? 151.29400 118.54700 144.44700 1.000 93.97700 28 PHE C CA 1
ATOM 13823 C C . PHE C 3 28 ? 152.21200 118.27600 145.64700 1.000 97.11121 28 PHE C C 1
ATOM 13824 O O . PHE C 3 28 ? 152.98900 119.15500 146.02800 1.000 95.69370 28 PHE C O 1
ATOM 13841 N N . PRO C 3 29 ? 152.19100 117.06700 146.23100 1.000 100.98966 29 PRO C N 1
ATOM 13842 C CA . PRO C 3 29 ? 153.11900 116.72200 147.30000 1.000 98.63418 29 PRO C CA 1
ATOM 13843 C C . PRO C 3 29 ? 154.57200 116.74000 146.79000 1.000 95.72959 29 PRO C C 1
ATOM 13844 O O . PRO C 3 29 ? 154.81600 116.46100 145.61200 1.000 105.42274 29 PRO C O 1
#

Foldseek 3Di:
DVVVQCVLAAADDPDACPHWDDCIWDAPGWDDPQIWAHQIWHDDDWKIKTAGIKGADPVLRKIKHAQIWMGTHPFQKIWTARMWIADDSRQKIKGAQIKMFSDGPPPPQKIKTANMWIDGNVQQKIKGAQIFIDGPVDGPDTDRIDMDRLEADDDWAWDDKWWKAKPQQGTKIKIWTWACPDPFKIKIWIWIDGVNFRFTWIKIKIWGQDLQFTKIKIKIKTQAGPVVCVVPVPDPGRIWMKIFMWTWDDHPNFKTWTWGFIDIPALCRQLRDPDDRDHLPDQKTWGKTKIKGDDDFWIKMKMKTDIGGHDPPDQKAKIWPIKMWIKGWDPPPPQKTKMKIKMWTWIDIPDPQDKTKIKIWIKIKIKHWDDDPFWIKMKMKIKGWMKMAMDSQPRVQVVDPQGADRIDIDIKMKIKMKIKGKDKDADPPPHHQKIKMKMKIKMWIFIDADALSNQDDNAWAADDCAQVNLPDCARTDDSSFGWGAGKMKIKMKMFMAHNVRDTFKMKMKIFIFGPFATDHNPQPFDFPDPDGGGRFKIKMWMKGNVDVFKIKIWIWIDGVSNVDTAKIKIKIKGDDDLQWIKMKMWIWGALRNCCGRHDPCLCVQPVRNGTATKIKIWTWHDDPPFKIWTWMWMAGPVVRDTAKIKIKIKGFDQFKIKIKIKIKHFSAADPVPGDTDIMIMIIIDMGTHSSYPDRDNCHQVRQQSIPVHDDDPD/DPDDPDDDQLADPLALEEEEEEPCCPDLLNVLLVVLSVVSNRDYDYPPDPDQQHKYKYWDDKDKDWDQPDADPVRHGQKIKIKIKTKMWIGGHPDHIDIDMDMDIDMDGDDPVCNVVVVVVVVVVVSVRSNRRSVRVSNCNVVVVVVVVVVVD/DDDDDDDDDD

Sequence (877 aa):
LASQCMLGVPSYRPTIVFVDIMSRLQADEVQLHTVDLGNVHYDDNQVILKGPKGWANLNTKDTNVWEGDYQMVGRQGRGKADLMKQRGENRYTILDNGSFTSCLPGSDTWSVVGSEIIHDREEQVAEIWNARFKVGPVPIFYSPYLQLPVGDKRRSGFLIPNAKYTTTNYFEFYLPYYWNIAPNMDATITPHYMHRRGNIMWENEFRYLSQAGAGLMELDYLPSDKVYEDEHPNDDSSRRWLFYWNHSGVMDQVWRFNVDYTKVSDPSYFNDFDNKYGSSTDGYATQKFSVGYAVQNFNATVSTKQFQVFSEQNTSSYSAEPQLDVNYYQNDVGPFDTRIYGQAVHFVNTRDDMPEATRVHLEPTINLPLSNNWGSINTEAKLLATHYQQTNLDWYNSRNTTKLDESVNRVMPQFKVDGKMVFERDMEMLAPGYTQTLEPRAQYLYVPYRDQSDIYNYDSSLLQSDYSGLFRDRTYGGLDRIASANQVTTGVTSRIYDDAAVERFNISVGQIYYFTESRTGDDNITWENDDKTGSLVWAGDTYWRISERWGLRGGIQYDTRLDNVATSNSSIEYRRDEDRLVQLNYRYASPEYIQATLPKYYSTAEQYKNGISQVGAVASWPIADRWSIVGAYYYDTNANKQADSMLGVQYSSCCYAIRVGYERKLNGWDNDKQHAVYDNAIGFNIELRGLSSNYGLGTQEMLRSNILPYQNTLCGWHLRDTTQVPSTMKVMILDSGDPNGPLSRAVRNQLRLNGVELLDKETTRKDVPSLRLGKVSIAKDTASVFRNGQTAEYQMIMTVNATVLIPGRDIYPISAKVFRSFFDNPQMALAKDNEQDMIVKEMYDRAAEQLIRKLPSIRAADIRSDECGLKGPLYFP

GO terms:
  GO:0009279 cell outer membrane (C, EXP)
  GO:0005515 protein binding (F, IPI)
  GO:0009279 cell outer membrane (C, IDA)
  GO:1990351 transporter complex (C, IDA)
  GO:0043165 Gram-negative-bacterium-type cell outer membrane assembly (P, IMP)

Solvent-accessible surface area: 41063 Å² total; per-residue (Å²): 33,48,92,61,0,91,157,27,18,39,105,104,94,159,131,89,127,105,63,66,12,123,68,63,26,55,8,94,72,2,71,72,135,53,3,58,78,27,116,7,53,17,18,10,102,66,2,22,1,81,15,78,97,8,65,8,38,105,149,80,89,40,2,24,2,74,137,4,59,5,41,4,12,52,70,9,4,35,10,135,7,82,35,5,40,4,71,47,122,33,75,71,1,22,0,44,90,0,23,3,5,0,1,36,76,78,68,94,46,7,26,0,42,4,61,60,0,29,3,9,39,120,59,58,5,0,47,2,72,74,0,113,37,62,74,31,121,83,59,115,103,100,19,86,154,18,66,6,16,9,8,92,100,20,38,52,10,103,41,77,44,44,24,48,110,2,64,22,1,94,92,0,76,27,58,18,77,0,130,52,65,28,47,31,62,0,10,9,63,15,30,1,72,0,102,95,1,46,45,61,1,108,16,48,14,60,48,24,33,42,154,31,11,48,12,39,56,3,82,2,84,0,54,43,0,147,24,28,91,122,132,82,97,149,97,120,38,2,114,0,75,0,59,30,70,56,14,62,17,56,44,118,96,31,100,46,47,63,17,59,38,17,92,3,36,9,72,35,0,11,57,26,1,57,35,119,64,18,31,6,2,33,4,29,4,31,15,38,76,27,69,3,80,4,37,122,71,64,26,25,41,78,12,45,11,65,10,44,34,18,44,162,94,73,94,25,14,13,9,0,49,67,11,64,31,46,29,77,48,89,70,112,63,65,93,74,10,34,78,67,52,14,15,35,5,66,1,35,13,87,72,145,56,12,0,46,2,66,1,72,3,94,11,52,4,80,17,47,52,98,71,90,64,96,8,44,82,42,43,11,41,26,81,0,28,6,59,0,106,6,88,67,14,130,71,47,35,79,161,53,139,75,123,10,74,128,59,13,113,7,75,0,69,4,89,27,38,29,19,60,67,8,52,38,77,116,13,164,130,110,33,120,53,51,33,32,4,51,8,45,60,50,5,73,3,88,3,18,73,89,86,0,24,41,2,44,35,0,1,3,10,55,15,14,35,35,26,31,6,1,17,30,34,37,54,35,8,7,9,0,8,5,11,10,9,33,16,40,1,54,9,60,12,15,18,26,32,12,110,45,30,52,48,48,50,24,76,9,71,3,22,10,95,20,109,70,52,30,96,0,33,49,47,132,59,71,61,89,51,135,65,94,72,15,40,8,7,101,5,11,73,36,40,115,75,65,43,103,115,111,0,58,53,13,18,84,26,76,20,38,38,6,104,42,39,5,8,26,52,48,13,58,0,39,45,114,54,114,30,60,0,64,9,96,28,75,17,44,0,0,57,42,20,1,51,13,35,16,13,184,65,8,42,113,24,68,24,13,86,34,9,8,8,4,68,0,40,3,42,0,92,20,88,83,85,76,115,1,70,0,18,8,103,10,72,22,61,73,25,100,115,35,3,0,17,11,95,1,45,4,56,0,13,4,4,49,3,49,61,65,24,74,32,78,18,10,19,19,43,42,116,137,144,108,85,21,65,53,14,42,11,86,13,85,59,70,63,43,11,7,20,37,96,76,60,39,39,9,3,43,109,10,1,109,80,8,16,4,24,9,18,42,10,31,153,59,66,91,75,36,111,97,43,38,1,15,97,66,3,63,42,0,24,23,24,22,75,41,54,21,2,62,10,7,58,7,1,91,70,31,0,91,84,31,52,8,107,33,39,107,129,159,45,132,106,179,99,10,10,7,1,87,13,43,154,52,48,71,38,80,16,12,17,0,11,7,43,17,0,46,7,0,2,20,33,0,21,0,37,0,76,7,33,0,57,24,47,90,115,107,87,33,104,18,41,1,43,9,39,21,26,2,4,6,12,20,62,43,5,4,0,16,10,16,2,37,74,46,5,27,145,19,0,27,50,67,0,0,35,48,2,6,43,81,0,42,20,4,80,29,41,11,74,187,84,96,175,52,9,35,65,20,112,37,124,122,126